Protein 3P9Y (pdb70)

Organism: Drosophila melanogaster (NCBI:txid7227)

B-factor: mean 36.79, std 17.03, range [12.01, 180.42]

Secondary structure (DSSP, 8-state):
--S---TT--EEEEEESSSSSHHHHHHHHHHHTT-EEEEEE-SSSEEE--SSTT--EEE-TT--HHHHHHHHHHHHHHHHHHTSHHHHHHHHHHH-SS--BGGG-----SEEEESSHHHHHHHHHHHHTSPPSS--EEEEEE----SSHHHHHHHHHHHHHHHHHHHT-SSHHHHHHHHHHHHHHHHT---EEEEEE-/--S-------EEEEEESSSSSHHHHHHHHHHHTT-EEEEEE-SSSEEEEEEETTEEEEE-TT--HHHHHHHHHHHHTTHHHHTSHHHHHHHHHHH-SS--BGGG-----SEEEESSHHHHHHHHHHHHHS--SS--EEEEEE----SSHHHHHHHHHHHHHHHHHHHT-SSHHHHHHHHHHHHHHHHT---EEEEEE-/--S-SEEEEEESSSSSHHHHHHHHHHHTT-EEEEEE-SSSEEE--SSTT--EEE-TT--HHHHHHHHHHHHHHHHHHTTHHHHHHHHHHH-SS--BGGG-----SEEEESSHHHHHHHHHHHHHS--SS--EEEEEE----SSHHHHHHHHHHHHHHHHHHHT-SSHHHHHHHHHHHHHHHH----EEEEEE-/---EEEEEESSSSSHHHHHHHHHHHHT-EEEEEE-SSSEEEEEEETTEEEEE-TT--HHHHHHHHHHHHHHHHHHTSHHHHHHHHHTT-SS--BGGG-----SEEEESSHHHHHHHHHHHHHSPP-S--EEEEEEE---SSHHHHHHHHHHHHHHHHHHHT-SSHHHHHHHHHHHHHHHHT--EEEEEEE-/----/----/----/----

Solvent-accessible surface area: 36882 Å² total

CATH classification: 3.40.50.2300 (+1 more: 6.10.140.550)

Structure (mmCIF, N/CA/C/O backbone):
data_3P9Y
#
_entry.id   3P9Y
#
_cell.length_a   157.459
_cell.length_b   157.459
_cell.length_c   118.802
_cell.angle_alpha   90.00
_cell.angle_beta   90.00
_cell.angle_gamma   120.00
#
_symmetry.space_group_name_H-M   'H 3'
#
loop_
_entity.id
_entity.type
_entity.pdbx_description
1 polymer CG14216
2 polymer 'pSer5 CTD peptide'
3 non-polymer IMIDAZOLE
4 non-polymer 'TETRAETHYLENE GLYCOL'
5 water water
#
loop_
_atom_site.group_PDB
_atom_site.id
_atom_site.type_symbol
_atom_site.label_atom_id
_atom_site.label_alt_id
_atom_site.label_comp_id
_atom_site.label_asym_id
_atom_site.label_entity_id
_atom_site.label_seq_id
_atom_site.pdbx_PDB_ins_code
_atom_site.Cartn_x
_atom_site.Cartn_y
_atom_site.Cartn_z
_atom_site.occupancy
_atom_site.B_iso_or_equiv
_atom_site.auth_seq_id
_atom_site.auth_comp_id
_atom_site.auth_asym_id
_atom_site.auth_atom_id
_atom_site.pdbx_PDB_model_num
ATOM 1 N N . GLY A 1 1 ? 38.495 50.756 -17.352 1.00 30.60 -2 GLY A N 1
ATOM 2 C CA . GLY A 1 1 ? 38.471 49.774 -18.474 1.00 30.72 -2 GLY A CA 1
ATOM 3 C C . GLY A 1 1 ? 37.447 50.128 -19.536 1.00 28.35 -2 GLY A C 1
ATOM 4 O O . GLY A 1 1 ? 36.807 51.176 -19.471 1.00 25.11 -2 GLY A O 1
ATOM 10 N N . SER A 1 2 ? 37.291 49.241 -20.512 1.00 28.29 -1 SER A N 1
ATOM 11 C CA . SER A 1 2 ? 36.359 49.450 -21.609 1.00 28.09 -1 SER A CA 1
ATOM 12 C C . SER A 1 2 ? 34.945 49.034 -21.226 1.00 29.49 -1 SER A C 1
ATOM 13 O O . SER A 1 2 ? 33.980 49.413 -21.890 1.00 29.88 -1 SER A O 1
ATOM 21 N N . HIS A 1 3 ? 34.822 48.255 -20.157 1.00 29.58 0 HIS A N 1
ATOM 22 C CA . HIS A 1 3 ? 33.519 47.760 -19.729 1.00 30.72 0 HIS A CA 1
ATOM 23 C C . HIS A 1 3 ? 33.386 47.792 -18.215 1.00 28.80 0 HIS A C 1
ATOM 24 O O . HIS A 1 3 ? 34.381 47.771 -17.496 1.00 28.05 0 HIS A O 1
ATOM 39 N N . MET A 1 4 ? 32.150 47.838 -17.731 1.00 26.67 1 MET A N 1
ATOM 40 C CA . MET A 1 4 ? 31.902 47.670 -16.310 1.00 27.16 1 MET A CA 1
ATOM 41 C C . MET A 1 4 ? 32.373 46.282 -15.887 1.00 26.80 1 MET A C 1
ATOM 42 O O . MET A 1 4 ? 32.431 45.365 -16.703 1.00 25.75 1 MET A O 1
ATOM 56 N N . THR A 1 5 ? 32.690 46.135 -14.605 1.00 27.64 2 THR A N 1
ATOM 57 C CA . THR A 1 5 ? 33.299 44.917 -14.087 1.00 29.16 2 THR A CA 1
ATOM 58 C C . THR A 1 5 ? 32.693 44.517 -12.746 1.00 28.50 2 THR A C 1
ATOM 59 O O . THR A 1 5 ? 32.569 45.340 -11.843 1.00 30.17 2 THR A O 1
ATOM 70 N N . ASP A 1 6 ? 32.330 43.245 -12.626 1.00 27.29 3 ASP A N 1
ATOM 71 C CA . ASP A 1 6 ? 31.840 42.680 -11.373 1.00 25.37 3 ASP A CA 1
ATOM 72 C C . ASP A 1 6 ? 33.024 42.319 -10.479 1.00 25.77 3 ASP A C 1
ATOM 73 O O . ASP A 1 6 ? 33.792 41.420 -10.804 1.00 25.20 3 ASP A O 1
ATOM 82 N N . PRO A 1 7 ? 33.172 43.019 -9.343 1.00 26.81 4 PRO A N 1
ATOM 83 C CA . PRO A 1 7 ? 34.327 42.799 -8.460 1.00 27.05 4 PRO A CA 1
ATOM 84 C C . PRO A 1 7 ? 34.299 41.436 -7.767 1.00 25.14 4 PRO A C 1
ATOM 85 O O . PRO A 1 7 ? 35.332 40.964 -7.307 1.00 25.99 4 PRO A O 1
ATOM 96 N N . SER A 1 8 ? 33.126 40.818 -7.691 1.00 25.33 5 SER A N 1
ATOM 97 C CA . SER A 1 8 ? 32.984 39.511 -7.064 1.00 24.64 5 SER A CA 1
ATOM 98 C C . SER A 1 8 ? 33.121 38.382 -8.077 1.00 24.14 5 SER A C 1
ATOM 99 O O . SER A 1 8 ? 33.171 37.207 -7.709 1.00 22.49 5 SER A O 1
ATOM 107 N N . LYS A 1 9 ? 33.165 38.747 -9.352 1.00 23.35 6 LYS A N 1
ATOM 108 C CA . LYS A 1 9 ? 33.227 37.775 -10.436 1.00 23.95 6 LYS A CA 1
ATOM 109 C C . LYS A 1 9 ? 32.225 36.636 -10.259 1.00 24.38 6 LYS A C 1
ATOM 110 O O . LYS A 1 9 ? 32.523 35.482 -10.559 1.00 23.37 6 LYS A O 1
ATOM 129 N N . LEU A 1 10 ? 31.029 36.976 -9.784 1.00 23.38 7 LEU A N 1
ATOM 130 C CA . LEU A 1 10 ? 29.941 36.013 -9.674 1.00 22.04 7 LEU A CA 1
ATOM 131 C C . LEU A 1 10 ? 29.652 35.352 -11.010 1.00 20.90 7 LEU A C 1
ATOM 132 O O . LEU A 1 10 ? 29.656 36.010 -12.049 1.00 21.11 7 LEU A O 1
ATOM 148 N N . ALA A 1 11 ? 29.401 34.047 -10.975 1.00 19.06 8 ALA A N 1
ATOM 149 C CA . ALA A 1 11 ? 28.845 33.339 -12.115 1.00 19.01 8 ALA A CA 1
ATOM 150 C C . ALA A 1 11 ? 27.339 33.249 -11.907 1.00 18.15 8 ALA A C 1
ATOM 151 O O . ALA A 1 11 ? 26.868 32.604 -10.967 1.00 17.73 8 ALA A O 1
ATOM 158 N N . VAL A 1 12 ? 26.586 33.907 -12.782 1.00 16.86 9 VAL A N 1
ATOM 159 C CA . VAL A 1 12 ? 25.150 34.052 -12.611 1.00 16.28 9 VAL A CA 1
ATOM 160 C C . VAL A 1 12 ? 24.395 33.322 -13.717 1.00 16.12 9 VAL A C 1
ATOM 161 O O . VAL A 1 12 ? 24.831 33.295 -14.864 1.00 16.20 9 VAL A O 1
ATOM 174 N N . ALA A 1 13 ? 23.263 32.727 -13.367 1.00 14.86 10 ALA A N 1
ATOM 175 C CA . ALA A 1 13 ? 22.334 32.219 -14.365 1.00 16.26 10 ALA A CA 1
ATOM 176 C C . ALA A 1 13 ? 20.964 32.829 -14.108 1.00 15.12 10 ALA A C 1
ATOM 177 O O . ALA A 1 13 ? 20.613 33.098 -12.968 1.00 14.05 10 ALA A O 1
ATOM 184 N N . VAL A 1 14 ? 20.213 33.069 -15.178 1.00 15.18 11 VAL A N 1
ATOM 185 C CA . VAL A 1 14 ? 18.826 33.492 -15.080 1.00 14.13 11 VAL A CA 1
ATOM 186 C C . VAL A 1 14 ? 17.986 32.465 -15.823 1.00 15.55 11 VAL A C 1
ATOM 187 O O . VAL A 1 14 ? 18.336 32.049 -16.930 1.00 15.09 11 VAL A O 1
ATOM 200 N N . VAL A 1 15 ? 16.881 32.058 -15.209 1.00 14.44 12 VAL A N 1
ATOM 201 C CA . VAL A 1 15 ? 16.128 30.911 -15.679 1.00 14.95 12 VAL A CA 1
ATOM 202 C C . VAL A 1 15 ? 14.630 31.217 -15.729 1.00 16.31 12 VAL A C 1
ATOM 203 O O . VAL A 1 15 ? 14.060 31.769 -14.782 1.00 14.62 12 VAL A O 1
ATOM 216 N N . ASP A 1 16 ? 14.003 30.869 -16.847 1.00 16.83 13 ASP A N 1
ATOM 217 C CA . ASP A 1 16 ? 12.560 31.004 -17.005 1.00 17.13 13 ASP A CA 1
ATOM 218 C C . ASP A 1 16 ? 12.030 29.673 -17.535 1.00 18.57 13 ASP A C 1
ATOM 219 O O . ASP A 1 16 ? 12.595 28.622 -17.238 1.00 19.35 13 ASP A O 1
ATOM 228 N N . SER A 1 17 ? 10.967 29.707 -18.328 1.00 18.80 14 SER A N 1
ATOM 229 C CA . SER A 1 17 ? 10.405 28.473 -18.864 1.00 21.38 14 SER A CA 1
ATOM 230 C C . SER A 1 17 ? 10.972 28.089 -20.232 1.00 21.10 14 SER A C 1
ATOM 231 O O . SER A 1 17 ? 11.499 26.990 -20.397 1.00 22.01 14 SER A O 1
ATOM 239 N N . SER A 1 18 ? 10.875 28.987 -21.208 1.00 20.56 15 SER A N 1
ATOM 240 C CA . SER A 1 18 ? 11.239 28.650 -22.583 1.00 21.67 15 SER A CA 1
ATOM 241 C C . SER A 1 18 ? 12.568 29.255 -23.024 1.00 20.53 15 SER A C 1
ATOM 242 O O . SER A 1 18 ? 13.002 29.041 -24.155 1.00 21.07 15 SER A O 1
ATOM 250 N N . ASN A 1 19 ? 13.208 29.999 -22.126 1.00 19.91 16 ASN A N 1
ATOM 251 C CA . ASN A 1 19 ? 14.459 30.696 -22.418 1.00 18.97 16 ASN A CA 1
ATOM 252 C C . ASN A 1 19 ? 14.289 31.591 -23.642 1.00 18.69 16 ASN A C 1
ATOM 253 O O . ASN A 1 19 ? 15.138 31.614 -24.537 1.00 19.76 16 ASN A O 1
ATOM 264 N N . MET A 1 20 ? 13.182 32.328 -23.657 1.00 18.44 17 MET A N 1
ATOM 265 C CA . MET A 1 20 ? 12.785 33.150 -24.800 1.00 19.32 17 MET A CA 1
ATOM 266 C C . MET A 1 20 ? 12.639 34.622 -24.434 1.00 18.92 17 MET A C 1
ATOM 267 O O . MET A 1 20 ? 13.239 35.484 -25.065 1.00 18.51 17 MET A O 1
ATOM 281 N N . ASN A 1 21 ? 11.819 34.908 -23.429 1.00 17.96 18 ASN A N 1
ATOM 282 C CA . ASN A 1 21 ? 11.485 36.286 -23.093 1.00 18.66 18 ASN A CA 1
ATOM 283 C C . ASN A 1 21 ? 12.206 36.778 -21.844 1.00 17.98 18 ASN A C 1
ATOM 284 O O . ASN A 1 21 ? 13.192 37.502 -21.937 1.00 17.25 18 ASN A O 1
ATOM 295 N N . ARG A 1 22 ? 11.710 36.376 -20.679 1.00 17.52 19 ARG A N 1
ATOM 296 C CA . ARG A 1 22 ? 12.166 36.939 -19.408 1.00 16.55 19 ARG A CA 1
ATOM 297 C C . ARG A 1 22 ? 13.650 36.703 -19.124 1.00 15.43 19 ARG A C 1
ATOM 298 O O . ARG A 1 22 ? 14.357 37.623 -18.711 1.00 15.17 19 ARG A O 1
ATOM 319 N N . SER A 1 23 ? 14.129 35.481 -19.336 1.00 15.20 20 SER A N 1
ATOM 320 C CA . SER A 1 23 ? 15.526 35.168 -19.042 1.00 15.62 20 SER A CA 1
ATOM 321 C C . SER A 1 23 ? 16.465 35.874 -20.013 1.00 15.42 20 SER A C 1
ATOM 322 O O . SER A 1 23 ? 17.587 36.213 -19.660 1.00 15.15 20 SER A O 1
ATOM 330 N N . MET A 1 24 ? 16.008 36.094 -21.236 1.00 15.98 21 MET A N 1
ATOM 331 C CA . MET A 1 24 ? 16.860 36.688 -22.260 1.00 16.46 21 MET A CA 1
ATOM 332 C C . MET A 1 24 ? 16.953 38.203 -22.110 1.00 16.03 21 MET A C 1
ATOM 333 O O . MET A 1 24 ? 17.987 38.795 -22.390 1.00 15.56 21 MET A O 1
ATOM 347 N N . GLU A 1 25 ? 15.869 38.822 -21.668 1.00 15.66 22 GLU A N 1
ATOM 348 C CA . GLU A 1 25 ? 15.881 40.239 -21.352 1.00 16.35 22 GLU A CA 1
ATOM 349 C C . GLU A 1 25 ? 16.866 40.476 -20.206 1.00 16.85 22 GLU A C 1
ATOM 350 O O . GLU A 1 25 ? 17.687 41.399 -20.255 1.00 15.75 22 GLU A O 1
ATOM 362 N N . ALA A 1 26 ? 16.792 39.626 -19.182 1.00 14.63 23 ALA A N 1
ATOM 363 C CA . ALA A 1 26 ? 17.710 39.713 -18.050 1.00 15.05 23 ALA A CA 1
ATOM 364 C C . ALA A 1 26 ? 19.138 39.385 -18.482 1.00 14.89 23 ALA A C 1
ATOM 365 O O . ALA A 1 26 ? 20.093 39.996 -18.002 1.00 15.12 23 ALA A O 1
ATOM 372 N N . HIS A 1 27 ? 19.282 38.411 -19.374 1.00 14.48 24 HIS A N 1
ATOM 373 C CA . HIS A 1 27 ? 20.596 38.017 -19.862 1.00 15.56 24 HIS A CA 1
ATOM 374 C C . HIS A 1 27 ? 21.263 39.239 -20.467 1.00 16.27 24 HIS A C 1
ATOM 375 O O . HIS A 1 27 ? 22.396 39.577 -20.131 1.00 16.07 24 HIS A O 1
ATOM 390 N N . ASN A 1 28 ? 20.538 39.906 -21.359 1.00 17.29 25 ASN A N 1
ATOM 391 C CA . ASN A 1 28 ? 21.077 41.029 -22.108 1.00 18.16 25 ASN A CA 1
ATOM 392 C C . ASN A 1 28 ? 21.494 42.173 -21.192 1.00 19.12 25 ASN A C 1
ATOM 393 O O . ASN A 1 28 ? 22.587 42.724 -21.324 1.00 18.34 25 ASN A O 1
ATOM 404 N N . PHE A 1 29 ? 20.623 42.513 -20.251 1.00 17.50 26 PHE A N 1
ATOM 405 C CA . PHE A 1 29 ? 20.879 43.624 -19.347 1.00 18.35 26 PHE A CA 1
ATOM 406 C C . PHE A 1 29 ? 22.074 43.312 -18.449 1.00 17.57 26 PHE A C 1
ATOM 407 O O . PHE A 1 29 ? 23.006 44.105 -18.351 1.00 18.28 26 PHE A O 1
ATOM 424 N N . LEU A 1 30 ? 22.046 42.151 -17.801 1.00 16.43 27 LEU A N 1
ATOM 425 C CA . LEU A 1 30 ? 23.134 41.733 -16.921 1.00 16.84 27 LEU A CA 1
ATOM 426 C C . LEU A 1 30 ? 24.482 41.749 -17.641 1.00 18.55 27 LEU A C 1
ATOM 427 O O . LEU A 1 30 ? 25.475 42.210 -17.086 1.00 18.17 27 LEU A O 1
ATOM 443 N N . ALA A 1 31 ? 24.512 41.244 -18.873 1.00 17.45 28 ALA A N 1
ATOM 444 C CA . ALA A 1 31 ? 25.752 41.181 -19.642 1.00 19.25 28 ALA A CA 1
ATOM 445 C C . ALA A 1 31 ? 26.274 42.583 -19.958 1.00 20.63 28 ALA A C 1
ATOM 446 O O . ALA A 1 31 ? 27.475 42.832 -19.900 1.00 21.64 28 ALA A O 1
ATOM 453 N N . LYS A 1 32 ? 25.366 43.493 -20.295 1.00 20.47 29 LYS A N 1
ATOM 454 C CA . LYS A 1 32 ? 25.737 44.875 -20.582 1.00 22.51 29 LYS A CA 1
ATOM 455 C C . LYS A 1 32 ? 26.265 45.592 -19.342 1.00 22.86 29 LYS A C 1
ATOM 456 O O . LYS A 1 32 ? 27.060 46.524 -19.454 1.00 24.79 29 LYS A O 1
ATOM 475 N N . LYS A 1 33 ? 25.831 45.158 -18.163 1.00 20.84 30 LYS A N 1
ATOM 476 C CA . LYS A 1 33 ? 26.342 45.723 -16.913 1.00 22.52 30 LYS A CA 1
ATOM 477 C C . LYS A 1 33 ? 27.584 44.980 -16.414 1.00 22.17 30 LYS A C 1
ATOM 478 O O . LYS A 1 33 ? 28.039 45.204 -15.298 1.00 23.89 30 LYS A O 1
ATOM 497 N N . GLY A 1 34 ? 28.125 44.091 -17.240 1.00 22.54 31 GLY A N 1
ATOM 498 C CA . GLY A 1 34 ? 29.434 43.513 -16.983 1.00 21.98 31 GLY A CA 1
ATOM 499 C C . GLY A 1 34 ? 29.458 42.193 -16.231 1.00 22.04 31 GLY A C 1
ATOM 500 O O . GLY A 1 34 ? 30.524 41.731 -15.819 1.00 22.13 31 GLY A O 1
ATOM 504 N N . PHE A 1 35 ? 28.298 41.572 -16.055 1.00 20.00 32 PHE A N 1
ATOM 505 C CA . PHE A 1 35 ? 28.227 40.312 -15.324 1.00 20.72 32 PHE A CA 1
ATOM 506 C C . PHE A 1 35 ? 28.463 39.090 -16.206 1.00 20.36 32 PHE A C 1
ATOM 507 O O . PHE A 1 35 ? 28.159 39.092 -17.395 1.00 20.59 32 PHE A O 1
ATOM 524 N N . ASN A 1 36 ? 29.032 38.054 -15.599 1.00 20.71 33 ASN A N 1
ATOM 525 C CA . ASN A 1 36 ? 29.148 36.740 -16.216 1.00 20.72 33 ASN A CA 1
ATOM 526 C C . ASN A 1 36 ? 27.814 36.017 -16.081 1.00 19.55 33 ASN A C 1
ATOM 527 O O . ASN A 1 36 ? 27.514 35.468 -15.028 1.00 18.29 33 ASN A O 1
ATOM 538 N N . VAL A 1 37 ? 27.009 36.025 -17.138 1.00 19.42 34 VAL A N 1
ATOM 539 C CA . VAL A 1 37 ? 25.651 35.504 -17.044 1.00 18.55 34 VAL A CA 1
ATOM 540 C C . VAL A 1 37 ? 25.339 34.492 -18.147 1.00 19.29 34 VAL A C 1
ATOM 541 O O . VAL A 1 37 ? 25.773 34.644 -19.292 1.00 19.98 34 VAL A O 1
ATOM 554 N N . ARG A 1 38 ? 24.594 33.451 -17.779 1.00 17.91 35 ARG A N 1
ATOM 555 C CA . ARG A 1 38 ? 24.063 32.475 -18.728 1.00 18.20 35 ARG A CA 1
ATOM 556 C C . ARG A 1 38 ? 22.572 32.342 -18.463 1.00 17.33 35 ARG A C 1
ATOM 557 O O . ARG A 1 38 ? 22.111 32.676 -17.379 1.00 17.28 35 ARG A O 1
ATOM 578 N N . SER A 1 39 ? 21.813 31.871 -19.446 1.00 17.14 36 SER A N 1
ATOM 579 C CA . SER A 1 39 ? 20.363 31.778 -19.295 1.00 18.07 36 SER A CA 1
ATOM 580 C C . SER A 1 39 ? 19.831 30.423 -19.734 1.00 18.08 36 SER A C 1
ATOM 581 O O . SER A 1 39 ? 20.412 29.769 -20.598 1.00 17.83 36 SER A O 1
ATOM 589 N N . TYR A 1 40 ? 18.710 30.022 -19.140 1.00 17.79 37 TYR A N 1
ATOM 590 C CA . TYR A 1 40 ? 18.093 28.734 -19.432 1.00 18.51 37 TYR A CA 1
ATOM 591 C C . TYR A 1 40 ? 16.577 28.789 -19.240 1.00 18.73 37 TYR A C 1
ATOM 592 O O . TYR A 1 40 ? 16.049 29.730 -18.650 1.00 17.75 37 TYR A O 1
ATOM 610 N N . GLY A 1 41 ? 15.888 27.772 -19.749 1.00 19.15 38 GLY A N 1
ATOM 611 C CA . GLY A 1 41 ? 14.474 27.576 -19.490 1.00 19.38 38 GLY A CA 1
ATOM 612 C C . GLY A 1 41 ? 14.318 26.236 -18.795 1.00 20.09 38 GLY A C 1
ATOM 613 O O . GLY A 1 41 ? 15.241 25.434 -18.813 1.00 20.89 38 GLY A O 1
ATOM 617 N N . THR A 1 42 ? 13.165 25.987 -18.184 1.00 21.16 39 THR A N 1
ATOM 618 C CA . THR A 1 42 ? 12.951 24.746 -17.443 1.00 22.50 39 THR A CA 1
ATOM 619 C C . THR A 1 42 ? 11.868 23.868 -18.072 1.00 24.45 39 THR A C 1
ATOM 620 O O . THR A 1 42 ? 11.705 22.711 -17.693 1.00 25.86 39 THR A O 1
ATOM 631 N N . GLY A 1 43 ? 11.126 24.419 -19.026 1.00 24.17 40 GLY A N 1
ATOM 632 C CA . GLY A 1 43 ? 10.082 23.670 -19.701 1.00 26.60 40 GLY A CA 1
ATOM 633 C C . GLY A 1 43 ? 10.619 22.460 -20.447 1.00 28.70 40 GLY A C 1
ATOM 634 O O . GLY A 1 43 ? 11.821 22.328 -20.669 1.00 27.13 40 GLY A O 1
ATOM 638 N N . GLU A 1 44 ? 9.719 21.565 -20.833 1.00 31.79 41 GLU A N 1
ATOM 639 C CA . GLU A 1 44 ? 10.097 20.412 -21.634 1.00 34.27 41 GLU A CA 1
ATOM 640 C C . GLU A 1 44 ? 10.407 20.872 -23.052 1.00 32.71 41 GLU A C 1
ATOM 641 O O . GLU A 1 44 ? 11.256 20.299 -23.730 1.00 33.67 41 GLU A O 1
ATOM 653 N N . ARG A 1 45 ? 9.719 21.922 -23.486 1.00 31.95 42 ARG A N 1
ATOM 654 C CA . ARG A 1 45 ? 9.902 22.457 -24.828 1.00 32.81 42 ARG A CA 1
ATOM 655 C C . ARG A 1 45 ? 9.780 23.977 -24.844 1.00 30.69 42 ARG A C 1
ATOM 656 O O . ARG A 1 45 ? 9.204 24.580 -23.936 1.00 29.13 42 ARG A O 1
ATOM 677 N N . VAL A 1 46 ? 10.329 24.587 -25.888 1.00 28.98 43 VAL A N 1
ATOM 678 C CA . VAL A 1 46 ? 10.200 26.022 -26.107 1.00 27.95 43 VAL A CA 1
ATOM 679 C C . VAL A 1 46 ? 8.814 26.336 -26.658 1.00 28.53 43 VAL A C 1
ATOM 680 O O . VAL A 1 46 ? 8.378 25.729 -27.629 1.00 30.08 43 VAL A O 1
ATOM 693 N N . LYS A 1 47 ? 8.124 27.288 -26.040 1.00 28.01 44 LYS A N 1
ATOM 694 C CA . LYS A 1 47 ? 6.747 27.592 -26.410 1.00 28.98 44 LYS A CA 1
ATOM 695 C C . LYS A 1 47 ? 6.520 29.085 -26.607 1.00 28.58 44 LYS A C 1
ATOM 696 O O . LYS A 1 47 ? 6.637 29.863 -25.664 1.00 29.96 44 LYS A O 1
ATOM 715 N N . LEU A 1 48 ? 6.190 29.474 -27.834 1.00 28.00 45 LEU A N 1
ATOM 716 C CA . LEU A 1 48 ? 5.832 30.854 -28.143 1.00 29.08 45 LEU A CA 1
ATOM 717 C C . LEU A 1 48 ? 4.353 30.936 -28.490 1.00 29.48 45 LEU A C 1
ATOM 718 O O . LEU A 1 48 ? 3.780 29.974 -28.993 1.00 30.30 45 LEU A O 1
ATOM 734 N N . PRO A 1 49 ? 3.729 32.090 -28.227 1.00 29.99 46 PRO A N 1
ATOM 735 C CA . PRO A 1 49 ? 2.310 32.268 -28.552 1.00 32.57 46 PRO A CA 1
ATOM 736 C C . PRO A 1 49 ? 2.082 32.240 -30.062 1.00 34.29 46 PRO A C 1
ATOM 737 O O . PRO A 1 49 ? 3.013 32.493 -30.824 1.00 32.12 46 PRO A O 1
ATOM 748 N N . GLY A 1 50 ? 0.858 31.937 -30.480 1.00 36.88 47 GLY A N 1
ATOM 749 C CA . GLY A 1 50 ? 0.527 31.839 -31.890 1.00 38.26 47 GLY A CA 1
ATOM 750 C C . GLY A 1 50 ? -0.632 32.748 -32.250 1.00 40.97 47 GLY A C 1
ATOM 751 O O . GLY A 1 50 ? -0.845 33.778 -31.612 1.00 40.96 47 GLY A O 1
ATOM 755 N N . MET A 1 51 ? -1.389 32.366 -33.273 1.00 43.68 48 MET A N 1
ATOM 756 C CA . MET A 1 51 ? -2.507 33.181 -33.732 1.00 46.85 48 MET A CA 1
ATOM 757 C C . MET A 1 51 ? -3.782 32.850 -32.962 1.00 44.80 48 MET A C 1
ATOM 758 O O . MET A 1 51 ? -4.754 33.602 -33.000 1.00 45.43 48 MET A O 1
ATOM 772 N N . ALA A 1 52 ? -3.766 31.719 -32.264 1.00 43.96 49 ALA A N 1
ATOM 773 C CA . ALA A 1 52 ? -4.849 31.346 -31.364 1.00 45.66 49 ALA A CA 1
ATOM 774 C C . ALA A 1 52 ? -4.248 30.813 -30.068 1.00 45.49 49 ALA A C 1
ATOM 775 O O . ALA A 1 52 ? -3.152 30.258 -30.069 1.00 44.61 49 ALA A O 1
ATOM 782 N N . PHE A 1 53 ? -4.960 30.979 -28.960 1.00 46.57 50 PHE A N 1
ATOM 783 C CA . PHE A 1 53 ? -4.433 30.549 -27.673 1.00 45.44 50 PHE A CA 1
ATOM 784 C C . PHE A 1 53 ? -4.093 29.060 -27.670 1.00 45.31 50 PHE A C 1
ATOM 785 O O . PHE A 1 53 ? -3.067 28.655 -27.123 1.00 43.04 50 PHE A O 1
ATOM 802 N N . ASP A 1 54 ? -4.948 28.246 -28.282 1.00 44.91 51 ASP A N 1
ATOM 803 C CA . ASP A 1 54 ? -4.739 26.800 -28.279 1.00 45.35 51 ASP A CA 1
ATOM 804 C C . ASP A 1 54 ? -3.809 26.343 -29.400 1.00 45.25 51 ASP A C 1
ATOM 805 O O . ASP A 1 54 ? -3.668 25.146 -29.644 1.00 45.69 51 ASP A O 1
ATOM 814 N N . LYS A 1 55 ? -3.158 27.295 -30.063 1.00 44.69 52 LYS A N 1
ATOM 815 C CA . LYS A 1 55 ? -2.277 26.983 -31.186 1.00 44.34 52 LYS A CA 1
ATOM 816 C C . LYS A 1 55 ? -0.894 27.606 -31.012 1.00 41.95 52 LYS A C 1
ATOM 817 O O . LYS A 1 55 ? -0.511 28.489 -31.780 1.00 41.50 52 LYS A O 1
ATOM 836 N N . PRO A 1 56 ? -0.134 27.143 -30.008 1.00 39.85 53 PRO A N 1
ATOM 837 C CA . PRO A 1 56 ? 1.202 27.690 -29.757 1.00 36.01 53 PRO A CA 1
ATOM 838 C C . PRO A 1 56 ? 2.215 27.185 -30.773 1.00 34.86 53 PRO A C 1
ATOM 839 O O . PRO A 1 56 ? 2.034 26.104 -31.334 1.00 35.46 53 PRO A O 1
ATOM 850 N N . ASN A 1 57 ? 3.268 27.960 -31.008 1.00 33.76 54 ASN A N 1
ATOM 851 C CA . ASN A 1 57 ? 4.403 27.488 -31.785 1.00 31.95 54 ASN A CA 1
ATOM 852 C C . ASN A 1 57 ? 5.412 26.820 -30.858 1.00 32.50 54 ASN A C 1
ATOM 853 O O . ASN A 1 57 ? 6.056 27.487 -30.051 1.00 32.39 54 ASN A O 1
ATOM 864 N N . VAL A 1 58 ? 5.549 25.503 -30.981 1.00 31.36 55 VAL A N 1
ATOM 865 C CA . VAL A 1 58 ? 6.353 24.720 -30.050 1.00 30.50 55 VAL A CA 1
ATOM 866 C C . VAL A 1 58 ? 7.569 24.123 -30.745 1.00 31.78 55 VAL A C 1
ATOM 867 O O . VAL A 1 58 ? 7.461 23.562 -31.835 1.00 32.47 55 VAL A O 1
ATOM 880 N N . TYR A 1 59 ? 8.727 24.245 -30.105 1.00 30.57 56 TYR A N 1
ATOM 881 C CA . TYR A 1 59 ? 9.974 23.730 -30.654 1.00 30.63 56 TYR A CA 1
ATOM 882 C C . TYR A 1 59 ? 10.750 23.017 -29.564 1.00 31.68 56 TYR A C 1
ATOM 883 O O . TYR A 1 59 ? 10.461 23.179 -28.380 1.00 30.95 56 TYR A O 1
ATOM 901 N N . GLU A 1 60 ? 11.740 22.231 -29.968 1.00 30.57 57 GLU A N 1
ATOM 902 C CA . GLU A 1 60 ? 12.598 21.544 -29.019 1.00 33.18 57 GLU A CA 1
ATOM 903 C C . GLU A 1 60 ? 13.709 22.491 -28.599 1.00 31.31 57 GLU A C 1
ATOM 904 O O . GLU A 1 60 ? 14.098 23.369 -29.365 1.00 30.84 57 GLU A O 1
ATOM 916 N N . PHE A 1 61 ? 14.217 22.325 -27.384 1.00 29.20 58 PHE A N 1
ATOM 917 C CA . PHE A 1 61 ? 15.394 23.066 -26.976 1.00 26.88 58 PHE A CA 1
ATOM 918 C C . PHE A 1 61 ? 16.527 22.653 -27.900 1.00 29.16 58 PHE A C 1
ATOM 919 O O . PHE A 1 61 ? 16.639 21.484 -28.262 1.00 30.54 58 PHE A O 1
ATOM 936 N N . GLY A 1 62 ? 17.352 23.613 -28.302 1.00 27.32 59 GLY A N 1
ATOM 937 C CA . GLY A 1 62 ? 18.403 23.344 -29.264 1.00 28.05 59 GLY A CA 1
ATOM 938 C C . GLY A 1 62 ? 18.077 23.883 -30.645 1.00 27.63 59 GLY A C 1
ATOM 939 O O . GLY A 1 62 ? 18.975 24.075 -31.458 1.00 31.10 59 GLY A O 1
ATOM 943 N N . THR A 1 63 ? 16.797 24.116 -30.919 1.00 27.64 60 THR A N 1
ATOM 944 C CA . THR A 1 63 ? 16.392 24.777 -32.155 1.00 28.61 60 THR A CA 1
ATOM 945 C C . THR A 1 63 ? 16.948 26.198 -32.152 1.00 27.74 60 THR A C 1
ATOM 946 O O . THR A 1 63 ? 16.650 26.978 -31.253 1.00 28.00 60 THR A O 1
ATOM 957 N N . LYS A 1 64 ? 17.761 26.531 -33.148 1.00 28.07 61 LYS A N 1
ATOM 958 C CA . LYS A 1 64 ? 18.334 27.869 -33.249 1.00 28.51 61 LYS A CA 1
ATOM 959 C C . LYS A 1 64 ? 17.244 28.937 -33.263 1.00 28.27 61 LYS A C 1
ATOM 960 O O . LYS A 1 64 ? 16.195 28.753 -33.880 1.00 29.02 61 LYS A O 1
ATOM 979 N N . TYR A 1 65 ? 17.493 30.051 -32.581 1.00 27.38 62 TYR A N 1
ATOM 980 C CA . TYR A 1 65 ? 16.567 31.177 -32.608 1.00 27.65 62 TYR A CA 1
ATOM 981 C C . TYR A 1 65 ? 16.353 31.625 -34.048 1.00 29.06 62 TYR A C 1
ATOM 982 O O . TYR A 1 65 ? 15.266 32.050 -34.422 1.00 27.35 62 TYR A O 1
ATOM 1000 N N . GLU A 1 66 ? 17.404 31.529 -34.852 1.00 30.92 63 GLU A N 1
ATOM 1001 C CA . GLU A 1 66 ? 17.345 31.964 -36.240 1.00 34.61 63 GLU A CA 1
ATOM 1002 C C . GLU A 1 66 ? 16.350 31.121 -37.037 1.00 33.90 63 GLU A C 1
ATOM 1003 O O . GLU A 1 66 ? 15.635 31.639 -37.894 1.00 33.92 63 GLU A O 1
ATOM 1015 N N . ASP A 1 67 ? 16.305 29.824 -36.751 1.00 30.79 64 ASP A N 1
ATOM 1016 C CA . ASP A 1 67 ? 15.396 28.927 -37.453 1.00 33.06 64 ASP A CA 1
ATOM 1017 C C . ASP A 1 67 ? 13.953 29.128 -37.007 1.00 32.96 64 ASP A C 1
ATOM 1018 O O . ASP A 1 67 ? 13.033 29.024 -37.812 1.00 33.43 64 ASP A O 1
ATOM 1027 N N . ILE A 1 68 ? 13.752 29.412 -35.726 1.00 31.86 65 ILE A N 1
ATOM 1028 C CA . ILE A 1 68 ? 12.415 29.710 -35.230 1.00 30.78 65 ILE A CA 1
ATOM 1029 C C . ILE A 1 68 ? 11.932 31.003 -35.874 1.00 31.17 65 ILE A C 1
ATOM 1030 O O . ILE A 1 68 ? 10.768 31.127 -36.243 1.00 32.14 65 ILE A O 1
ATOM 1046 N N . TYR A 1 69 ? 12.849 31.955 -36.015 1.00 30.60 66 TYR A N 1
ATOM 1047 C CA . TYR A 1 69 ? 12.572 33.235 -36.659 1.00 32.15 66 TYR A CA 1
ATOM 1048 C C . TYR A 1 69 ? 12.086 33.032 -38.092 1.00 34.17 66 TYR A C 1
ATOM 1049 O O . TYR A 1 69 ? 11.068 33.588 -38.496 1.00 33.62 66 TYR A O 1
ATOM 1067 N N . ARG A 1 70 ? 12.831 32.239 -38.858 1.00 35.10 67 ARG A N 1
ATOM 1068 C CA . ARG A 1 70 ? 12.474 31.947 -40.241 1.00 38.28 67 ARG A CA 1
ATOM 1069 C C . ARG A 1 70 ? 11.118 31.268 -40.292 1.00 37.08 67 ARG A C 1
ATOM 1070 O O . ARG A 1 70 ? 10.294 31.571 -41.152 1.00 38.11 67 ARG A O 1
ATOM 1091 N N . ASP A 1 71 ? 10.890 30.358 -39.351 1.00 36.21 68 ASP A N 1
ATOM 1092 C CA . ASP A 1 71 ? 9.654 29.591 -39.303 1.00 37.03 68 ASP A CA 1
ATOM 1093 C C . ASP A 1 71 ? 8.431 30.496 -39.179 1.00 38.71 68 ASP A C 1
ATOM 1094 O O . ASP A 1 71 ? 7.447 30.325 -39.898 1.00 39.14 68 ASP A O 1
ATOM 1103 N N . LEU A 1 72 ? 8.494 31.457 -38.264 1.00 36.89 69 LEU A N 1
ATOM 1104 C CA . LEU A 1 72 ? 7.361 32.336 -38.010 1.00 36.87 69 LEU A CA 1
ATOM 1105 C C . LEU A 1 72 ? 7.229 33.377 -39.115 1.00 38.77 69 LEU A C 1
ATOM 1106 O O . LEU A 1 72 ? 6.134 33.860 -39.397 1.00 39.63 69 LEU A O 1
ATOM 1122 N N . GLU A 1 73 ? 8.351 33.723 -39.733 1.00 38.35 70 GLU A N 1
ATOM 1123 C CA . GLU A 1 73 ? 8.362 34.731 -40.783 1.00 39.71 70 GLU A CA 1
ATOM 1124 C C . GLU A 1 73 ? 7.591 34.229 -41.997 1.00 40.90 70 GLU A C 1
ATOM 1125 O O . GLU A 1 73 ? 6.790 34.957 -42.583 1.00 42.14 70 GLU A O 1
ATOM 1137 N N . SER A 1 74 ? 7.832 32.974 -42.363 1.00 41.70 71 SER A N 1
ATOM 1138 C CA . SER A 1 74 ? 7.164 32.371 -43.508 1.00 41.91 71 SER A CA 1
ATOM 1139 C C . SER A 1 74 ? 5.704 32.076 -43.182 1.00 42.73 71 SER A C 1
ATOM 1140 O O . SER A 1 74 ? 4.847 32.139 -44.059 1.00 42.92 71 SER A O 1
ATOM 1148 N N . LYS A 1 75 ? 5.424 31.758 -41.921 1.00 42.72 72 LYS A N 1
ATOM 1149 C CA . LYS A 1 75 ? 4.050 31.527 -41.485 1.00 42.05 72 LYS A CA 1
ATOM 1150 C C . LYS A 1 75 ? 3.212 32.773 -41.725 1.00 42.78 72 LYS A C 1
ATOM 1151 O O . LYS A 1 75 ? 2.182 32.720 -42.394 1.00 44.53 72 LYS A O 1
ATOM 1170 N N . ASP A 1 76 ? 3.661 33.893 -41.169 1.00 42.18 73 ASP A N 1
ATOM 1171 C CA . ASP A 1 76 ? 2.958 35.163 -41.298 1.00 43.18 73 ASP A CA 1
ATOM 1172 C C . ASP A 1 76 ? 3.835 36.275 -40.736 1.00 43.95 73 ASP A C 1
ATOM 1173 O O . ASP A 1 76 ? 3.700 36.661 -39.574 1.00 42.80 73 ASP A O 1
ATOM 1182 N N . LYS A 1 77 ? 4.736 36.779 -41.575 1.00 43.30 74 LYS A N 1
ATOM 1183 C CA . LYS A 1 77 ? 5.720 37.774 -41.169 1.00 43.05 74 LYS A CA 1
ATOM 1184 C C . LYS A 1 77 ? 5.086 38.961 -40.451 1.00 44.63 74 LYS A C 1
ATOM 1185 O O . LYS A 1 77 ? 5.576 39.401 -39.411 1.00 42.42 74 LYS A O 1
ATOM 1204 N N . GLU A 1 78 ? 3.992 39.475 -41.002 1.00 46.06 75 GLU A N 1
ATOM 1205 C CA . GLU A 1 78 ? 3.374 40.683 -40.469 1.00 49.77 75 GLU A CA 1
ATOM 1206 C C . GLU A 1 78 ? 2.800 40.465 -39.071 1.00 48.02 75 GLU A C 1
ATOM 1207 O O . GLU A 1 78 ? 2.910 41.335 -38.209 1.00 47.04 75 GLU A O 1
ATOM 1219 N N . PHE A 1 79 ? 2.187 39.305 -38.853 1.00 45.08 76 PHE A N 1
ATOM 1220 C CA . PHE A 1 79 ? 1.567 38.996 -37.570 1.00 43.94 76 PHE A CA 1
ATOM 1221 C C . PHE A 1 79 ? 2.622 38.872 -36.478 1.00 42.50 76 PHE A C 1
ATOM 1222 O O . PHE A 1 79 ? 2.456 39.390 -35.376 1.00 41.23 76 PHE A O 1
ATOM 1239 N N . TYR A 1 80 ? 3.714 38.190 -36.792 1.00 41.44 77 TYR A N 1
ATOM 1240 C CA . TYR A 1 80 ? 4.756 37.958 -35.804 1.00 40.34 77 TYR A CA 1
ATOM 1241 C C . TYR A 1 80 ? 5.689 39.156 -35.668 1.00 39.46 77 TYR A C 1
ATOM 1242 O O . TYR A 1 80 ? 6.577 39.163 -34.818 1.00 37.44 77 TYR A O 1
ATOM 1260 N N . THR A 1 81 ? 5.478 40.173 -36.496 1.00 39.87 78 THR A N 1
ATOM 1261 C CA . THR A 1 81 ? 6.190 41.431 -36.334 1.00 41.29 78 THR A CA 1
ATOM 1262 C C . THR A 1 81 ? 5.425 42.315 -35.361 1.00 42.66 78 THR A C 1
ATOM 1263 O O . THR A 1 81 ? 6.003 42.894 -34.442 1.00 42.40 78 THR A O 1
ATOM 1274 N N . GLN A 1 82 ? 4.116 42.400 -35.559 1.00 43.52 79 GLN A N 1
ATOM 1275 C CA . GLN A 1 82 ? 3.279 43.296 -34.771 1.00 47.10 79 GLN A CA 1
ATOM 1276 C C . GLN A 1 82 ? 3.144 42.837 -33.323 1.00 43.96 79 GLN A C 1
ATOM 1277 O O . GLN A 1 82 ? 3.009 43.661 -32.418 1.00 44.92 79 GLN A O 1
ATOM 1291 N N . ASN A 1 83 ? 3.179 41.527 -33.102 1.00 40.01 80 ASN A N 1
ATOM 1292 C CA . ASN A 1 83 ? 3.064 40.999 -31.749 1.00 39.86 80 ASN A CA 1
ATOM 1293 C C . ASN A 1 83 ? 4.423 40.906 -31.047 1.00 38.79 80 ASN A C 1
ATOM 1294 O O . ASN A 1 83 ? 4.491 40.588 -29.861 1.00 38.80 80 ASN A O 1
ATOM 1305 N N . GLY A 1 84 ? 5.497 41.170 -31.787 1.00 36.94 81 GLY A N 1
ATOM 1306 C CA . GLY A 1 84 ? 6.813 41.347 -31.195 1.00 35.83 81 GLY A CA 1
ATOM 1307 C C . GLY A 1 84 ? 7.752 40.150 -31.197 1.00 32.00 81 GLY A C 1
ATOM 1308 O O . GLY A 1 84 ? 8.898 40.272 -30.766 1.00 29.54 81 GLY A O 1
ATOM 1312 N N . LEU A 1 85 ? 7.290 39.002 -31.684 1.00 31.46 82 LEU A N 1
ATOM 1313 C CA . LEU A 1 85 ? 8.079 37.774 -31.596 1.00 29.94 82 LEU A CA 1
ATOM 1314 C C . LEU A 1 85 ? 9.338 37.797 -32.460 1.00 28.64 82 LEU A C 1
ATOM 1315 O O . LEU A 1 85 ? 10.369 37.270 -32.060 1.00 26.42 82 LEU A O 1
ATOM 1331 N N . LEU A 1 86 ? 9.266 38.395 -33.643 1.00 29.95 83 LEU A N 1
ATOM 1332 C CA . LEU A 1 86 ? 10.429 38.433 -34.524 1.00 29.27 83 LEU A CA 1
ATOM 1333 C C . LEU A 1 86 ? 11.543 39.291 -33.923 1.00 28.29 83 LEU A C 1
ATOM 1334 O O . LEU A 1 86 ? 12.716 38.938 -34.010 1.00 26.80 83 LEU A O 1
ATOM 1350 N N . HIS A 1 87 ? 11.179 40.404 -33.296 1.00 29.10 84 HIS A N 1
ATOM 1351 C CA . HIS A 1 87 ? 12.178 41.239 -32.641 1.00 28.47 84 HIS A CA 1
ATOM 1352 C C . HIS A 1 87 ? 12.778 40.504 -31.448 1.00 27.42 84 HIS A C 1
ATOM 1353 O O . HIS A 1 87 ? 13.986 40.542 -31.236 1.00 26.66 84 HIS A O 1
ATOM 1368 N N . MET A 1 88 ? 11.932 39.833 -30.674 1.00 26.29 85 MET A N 1
ATOM 1369 C CA . MET A 1 88 ? 12.406 39.054 -29.538 1.00 25.94 85 MET A CA 1
ATOM 1370 C C . MET A 1 88 ? 13.415 38.010 -29.999 1.00 23.95 85 MET A C 1
ATOM 1371 O O . MET A 1 88 ? 14.477 37.857 -29.403 1.00 22.10 85 MET A O 1
ATOM 1385 N N . LEU A 1 89 ? 13.075 37.296 -31.067 1.00 24.65 86 LEU A N 1
ATOM 1386 C CA . LEU A 1 89 ? 13.922 36.230 -31.577 1.00 24.55 86 LEU A CA 1
ATOM 1387 C C . LEU A 1 89 ? 15.222 36.796 -32.140 1.00 23.59 86 LEU A C 1
ATOM 1388 O O . LEU A 1 89 ? 16.272 36.167 -32.051 1.00 23.98 86 LEU A O 1
ATOM 1404 N N . ASP A 1 90 ? 15.145 37.991 -32.710 1.00 24.66 87 ASP A N 1
ATOM 1405 C CA . ASP A 1 90 ? 16.321 38.646 -33.269 1.00 25.63 87 ASP A CA 1
ATOM 1406 C C . ASP A 1 90 ? 17.275 39.057 -32.153 1.00 24.06 87 ASP A C 1
ATOM 1407 O O . ASP A 1 90 ? 18.482 38.866 -32.252 1.00 25.42 87 ASP A O 1
ATOM 1416 N N . ARG A 1 91 ? 16.722 39.621 -31.085 1.00 24.27 88 ARG A N 1
ATOM 1417 C CA . ARG A 1 91 ? 17.512 40.007 -29.926 1.00 22.98 88 ARG A CA 1
ATOM 1418 C C . ARG A 1 91 ? 18.203 38.770 -29.350 1.00 22.09 88 ARG A C 1
ATOM 1419 O O . ARG A 1 91 ? 19.385 38.812 -29.003 1.00 21.43 88 ARG A O 1
ATOM 1440 N N . ASN A 1 92 ? 17.468 37.663 -29.279 1.00 21.86 89 ASN A N 1
ATOM 1441 C CA . ASN A 1 92 ? 18.001 36.421 -28.728 1.00 21.88 89 ASN A CA 1
ATOM 1442 C C . ASN A 1 92 ? 19.150 35.877 -29.576 1.00 22.25 89 ASN A C 1
ATOM 1443 O O . ASN A 1 92 ? 20.171 35.438 -29.049 1.00 20.26 89 ASN A O 1
ATOM 1454 N N . ARG A 1 93 ? 18.975 35.913 -30.893 1.00 24.09 90 ARG A N 1
ATOM 1455 C CA . ARG A 1 93 ? 19.976 35.395 -31.816 1.00 25.10 90 ARG A CA 1
ATOM 1456 C C . ARG A 1 93 ? 21.315 36.091 -31.598 1.00 24.64 90 ARG A C 1
ATOM 1457 O O . ARG A 1 93 ? 22.370 35.460 -31.655 1.00 25.93 90 ARG A O 1
ATOM 1478 N N . ARG A 1 94 ? 21.267 37.392 -31.341 1.00 23.88 91 ARG A N 1
ATOM 1479 C CA . ARG A 1 94 ? 22.482 38.176 -31.149 1.00 23.94 91 ARG A CA 1
ATOM 1480 C C . ARG A 1 94 ? 23.194 37.817 -29.857 1.00 23.85 91 ARG A C 1
ATOM 1481 O O . ARG A 1 94 ? 24.388 38.067 -29.717 1.00 24.42 91 ARG A O 1
ATOM 1502 N N . ILE A 1 95 ? 22.465 37.242 -28.907 1.00 21.96 92 ILE A N 1
ATOM 1503 C CA . ILE A 1 95 ? 23.069 36.822 -27.647 1.00 21.79 92 ILE A CA 1
ATOM 1504 C C . ILE A 1 95 ? 23.674 35.425 -27.754 1.00 21.71 92 ILE A C 1
ATOM 1505 O O . ILE A 1 95 ? 24.813 35.200 -27.351 1.00 20.15 92 ILE A O 1
ATOM 1521 N N . LYS A 1 96 ? 22.917 34.482 -28.296 1.00 22.07 93 LYS A N 1
ATOM 1522 C CA . LYS A 1 96 ? 23.419 33.125 -28.421 1.00 22.47 93 LYS A CA 1
ATOM 1523 C C . LYS A 1 96 ? 22.655 32.325 -29.460 1.00 23.21 93 LYS A C 1
ATOM 1524 O O . LYS A 1 96 ? 21.599 32.739 -29.936 1.00 23.64 93 LYS A O 1
ATOM 1543 N N . LYS A 1 97 ? 23.212 31.166 -29.786 1.00 24.28 94 LYS A N 1
ATOM 1544 C CA . LYS A 1 97 ? 22.734 30.321 -30.867 1.00 26.20 94 LYS A CA 1
ATOM 1545 C C . LYS A 1 97 ? 21.308 29.840 -30.645 1.00 25.16 94 LYS A C 1
ATOM 1546 O O . LYS A 1 97 ? 20.472 29.937 -31.539 1.00 27.27 94 LYS A O 1
ATOM 1565 N N . CYS A 1 98 ? 21.022 29.320 -29.456 1.00 23.49 95 CYS A N 1
ATOM 1566 C CA . CYS A 1 98 ? 19.756 28.633 -29.237 1.00 24.79 95 CYS A CA 1
ATOM 1567 C C . CYS A 1 98 ? 19.323 28.568 -27.777 1.00 22.72 95 CYS A C 1
ATOM 1568 O O . CYS A 1 98 ? 20.145 28.676 -26.869 1.00 21.86 95 CYS A O 1
ATOM 1576 N N . PRO A 1 99 ? 18.017 28.374 -27.552 1.00 23.31 96 PRO A N 1
ATOM 1577 C CA . PRO A 1 99 ? 17.489 28.133 -26.205 1.00 21.95 96 PRO A CA 1
ATOM 1578 C C . PRO A 1 99 ? 18.117 26.892 -25.561 1.00 23.42 96 PRO A C 1
ATOM 1579 O O . PRO A 1 99 ? 18.295 25.879 -26.247 1.00 24.69 96 PRO A O 1
ATOM 1590 N N . GLU A 1 100 ? 18.438 26.970 -24.271 1.00 22.38 97 GLU A N 1
ATOM 1591 C CA . GLU A 1 100 ? 19.040 25.863 -23.536 1.00 22.67 97 GLU A CA 1
ATOM 1592 C C . GLU A 1 100 ? 18.181 25.505 -22.334 1.00 22.15 97 GLU A C 1
ATOM 1593 O O . GLU A 1 100 ? 17.556 26.376 -21.732 1.00 20.00 97 GLU A O 1
ATOM 1605 N N . ARG A 1 101 ? 18.163 24.222 -21.986 1.00 22.37 98 ARG A N 1
ATOM 1606 C CA . ARG A 1 101 ? 17.378 23.736 -20.858 1.00 23.37 98 ARG A CA 1
ATOM 1607 C C . ARG A 1 101 ? 18.289 23.637 -19.638 1.00 22.38 98 ARG A C 1
ATOM 1608 O O . ARG A 1 101 ? 19.395 23.103 -19.724 1.00 23.59 98 ARG A O 1
ATOM 1629 N N . PHE A 1 102 ? 17.829 24.159 -18.507 1.00 21.11 99 PHE A N 1
ATOM 1630 C CA . PHE A 1 102 ? 18.649 24.198 -17.305 1.00 21.98 99 PHE A CA 1
ATOM 1631 C C . PHE A 1 102 ? 18.991 22.795 -16.825 1.00 23.27 99 PHE A C 1
ATOM 1632 O O . PHE A 1 102 ? 20.102 22.545 -16.364 1.00 22.42 99 PHE A O 1
ATOM 1649 N N . GLN A 1 103 ? 18.030 21.884 -16.937 1.00 24.01 100 GLN A N 1
ATOM 1650 C CA . GLN A 1 103 ? 18.180 20.538 -16.394 1.00 24.94 100 GLN A CA 1
ATOM 1651 C C . GLN A 1 103 ? 19.242 19.742 -17.153 1.00 27.26 100 GLN A C 1
ATOM 1652 O O . GLN A 1 103 ? 19.667 18.680 -16.700 1.00 27.09 100 GLN A O 1
ATOM 1666 N N . ASP A 1 104 ? 19.674 20.259 -18.301 1.00 26.51 101 ASP A N 1
ATOM 1667 C CA . ASP A 1 104 ? 20.657 19.562 -19.130 1.00 27.28 101 ASP A CA 1
ATOM 1668 C C . ASP A 1 104 ? 22.030 20.228 -19.130 1.00 29.19 101 ASP A C 1
ATOM 1669 O O . ASP A 1 104 ? 22.953 19.744 -19.783 1.00 31.06 101 ASP A O 1
ATOM 1678 N N . THR A 1 105 ? 22.180 21.329 -18.402 1.00 27.05 102 THR A N 1
ATOM 1679 C CA . THR A 1 105 ? 23.458 22.033 -18.386 1.00 27.59 102 THR A CA 1
ATOM 1680 C C . THR A 1 105 ? 24.410 21.455 -17.346 1.00 30.45 102 THR A C 1
ATOM 1681 O O . THR A 1 105 ? 23.984 20.954 -16.309 1.00 30.93 102 THR A O 1
ATOM 1692 N N . LYS A 1 106 ? 25.703 21.542 -17.637 1.00 31.42 103 LYS A N 1
ATOM 1693 C CA . LYS A 1 106 ? 26.743 21.095 -16.720 1.00 33.14 103 LYS A CA 1
ATOM 1694 C C . LYS A 1 106 ? 27.465 22.287 -16.090 1.00 31.50 103 LYS A C 1
ATOM 1695 O O . LYS A 1 106 ? 28.347 22.116 -15.250 1.00 31.32 103 LYS A O 1
ATOM 1714 N N . GLU A 1 107 ? 27.089 23.495 -16.496 1.00 29.88 104 GLU A N 1
ATOM 1715 C CA . GLU A 1 107 ? 27.672 24.701 -15.918 1.00 29.57 104 GLU A CA 1
ATOM 1716 C C . GLU A 1 107 ? 27.256 24.831 -14.457 1.00 27.72 104 GLU A C 1
ATOM 1717 O O . GLU A 1 107 ? 26.179 24.379 -14.067 1.00 26.10 104 GLU A O 1
ATOM 1729 N N . GLN A 1 108 ? 28.109 25.459 -13.656 1.00 26.54 105 GLN A N 1
ATOM 1730 C CA . GLN A 1 108 ? 27.796 25.727 -12.258 1.00 26.32 105 GLN A CA 1
ATOM 1731 C C . GLN A 1 108 ? 27.775 27.229 -11.993 1.00 24.78 105 GLN A C 1
ATOM 1732 O O . GLN A 1 108 ? 28.417 28.002 -12.701 1.00 24.49 105 GLN A O 1
ATOM 1746 N N . PHE A 1 109 ? 27.039 27.638 -10.966 1.00 23.72 106 PHE A N 1
ATOM 1747 C CA . PHE A 1 109 ? 26.826 29.057 -10.707 1.00 21.20 106 PHE A CA 1
ATOM 1748 C C . PHE A 1 109 ? 26.882 29.384 -9.224 1.00 20.45 106 PHE A C 1
ATOM 1749 O O . PHE A 1 109 ? 26.677 28.520 -8.377 1.00 21.95 106 PHE A O 1
ATOM 1766 N N . ASP A 1 110 ? 27.175 30.642 -8.920 1.00 19.80 107 ASP A N 1
ATOM 1767 C CA . ASP A 1 110 ? 27.106 31.147 -7.559 1.00 19.77 107 ASP A CA 1
ATOM 1768 C C . ASP A 1 110 ? 25.694 31.612 -7.244 1.00 18.52 107 ASP A C 1
ATOM 1769 O O . ASP A 1 110 ? 25.246 31.512 -6.106 1.00 18.06 107 ASP A O 1
ATOM 1778 N N . ILE A 1 111 ? 25.005 32.143 -8.251 1.00 17.50 108 ILE A N 1
ATOM 1779 C CA . ILE A 1 111 ? 23.631 32.609 -8.076 1.00 16.50 108 ILE A CA 1
ATOM 1780 C C . ILE A 1 111 ? 22.772 32.207 -9.269 1.00 15.79 108 ILE A C 1
ATOM 1781 O O . ILE A 1 111 ? 23.162 32.397 -10.419 1.00 14.68 108 ILE A O 1
ATOM 1797 N N . ILE A 1 112 ? 21.602 31.650 -8.985 1.00 14.83 109 ILE A N 1
ATOM 1798 C CA . ILE A 1 112 ? 20.639 31.312 -10.020 1.00 14.72 109 ILE A CA 1
ATOM 1799 C C . ILE A 1 112 ? 19.348 32.068 -9.742 1.00 14.20 109 ILE A C 1
ATOM 1800 O O . ILE A 1 112 ? 18.709 31.853 -8.721 1.00 13.87 109 ILE A O 1
ATOM 1816 N N . VAL A 1 113 ? 18.971 32.969 -10.640 1.00 15.05 110 VAL A N 1
ATOM 1817 C CA . VAL A 1 113 ? 17.730 33.717 -10.484 1.00 13.65 110 VAL A CA 1
ATOM 1818 C C . VAL A 1 113 ? 16.635 33.060 -11.326 1.00 13.53 110 VAL A C 1
ATOM 1819 O O . VAL A 1 113 ? 16.847 32.774 -12.497 1.00 14.34 110 VAL A O 1
ATOM 1832 N N . THR A 1 114 ? 15.480 32.802 -10.725 1.00 13.19 111 THR A N 1
ATOM 1833 C CA . THR A 1 114 ? 14.321 32.314 -11.466 1.00 14.42 111 THR A CA 1
ATOM 1834 C C . THR A 1 114 ? 13.255 33.399 -11.481 1.00 13.99 111 THR A C 1
ATOM 1835 O O . THR A 1 114 ? 13.262 34.294 -10.636 1.00 13.67 111 THR A O 1
ATOM 1846 N N . VAL A 1 115 ? 12.341 33.322 -12.442 1.00 14.73 112 VAL A N 1
ATOM 1847 C CA . VAL A 1 115 ? 11.410 34.421 -12.689 1.00 15.90 112 VAL A CA 1
ATOM 1848 C C . VAL A 1 115 ? 9.959 34.072 -12.345 1.00 17.35 112 VAL A C 1
ATOM 1849 O O . VAL A 1 115 ? 9.048 34.857 -12.600 1.00 17.50 112 VAL A O 1
ATOM 1862 N N . GLU A 1 116 ? 9.750 32.901 -11.758 1.00 16.58 113 GLU A N 1
ATOM 1863 C CA . GLU A 1 116 ? 8.448 32.542 -11.199 1.00 19.25 113 GLU A CA 1
ATOM 1864 C C . GLU A 1 116 ? 8.579 31.254 -10.398 1.00 17.45 113 GLU A C 1
ATOM 1865 O O . GLU A 1 116 ? 9.482 30.461 -10.639 1.00 16.55 113 GLU A O 1
ATOM 1877 N N . GLU A 1 117 ? 7.680 31.050 -9.441 1.00 18.78 114 GLU A N 1
ATOM 1878 C CA . GLU A 1 117 ? 7.859 29.977 -8.472 1.00 19.52 114 GLU A CA 1
ATOM 1879 C C . GLU A 1 117 ? 7.864 28.599 -9.120 1.00 19.56 114 GLU A C 1
ATOM 1880 O O . GLU A 1 117 ? 8.535 27.695 -8.638 1.00 19.95 114 GLU A O 1
ATOM 1892 N N . ARG A 1 118 ? 7.125 28.429 -10.207 1.00 19.93 115 ARG A N 1
ATOM 1893 C CA . ARG A 1 118 ? 7.119 27.143 -10.892 1.00 22.42 115 ARG A CA 1
ATOM 1894 C C . ARG A 1 118 ? 8.510 26.817 -11.412 1.00 20.61 115 ARG A C 1
ATOM 1895 O O . ARG A 1 118 ? 8.957 25.674 -11.333 1.00 20.12 115 ARG A O 1
ATOM 1916 N N . VAL A 1 119 ? 9.201 27.827 -11.932 1.00 18.67 116 VAL A N 1
ATOM 1917 C CA . VAL A 1 119 ? 10.556 27.634 -12.436 1.00 18.13 116 VAL A CA 1
ATOM 1918 C C . VAL A 1 119 ? 11.516 27.435 -11.267 1.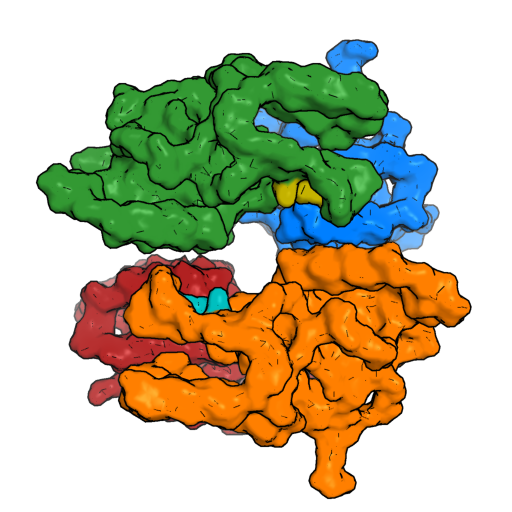00 17.84 116 VAL A C 1
ATOM 1919 O O . VAL A 1 119 ? 12.380 26.569 -11.303 1.00 17.47 116 VAL A O 1
ATOM 1932 N N . TYR A 1 120 ? 11.348 28.252 -10.236 1.00 17.49 117 TYR A N 1
ATOM 1933 C CA . TYR A 1 120 ? 12.088 28.111 -8.993 1.00 18.29 117 TYR A CA 1
ATOM 1934 C C . TYR A 1 120 ? 12.063 26.658 -8.504 1.00 19.01 117 TYR A C 1
ATOM 1935 O O . TYR A 1 120 ? 13.102 26.086 -8.203 1.00 17.84 117 TYR A O 1
ATOM 1953 N N . ASP A 1 121 ? 10.870 26.075 -8.440 1.00 19.11 118 ASP A N 1
ATOM 1954 C CA . ASP A 1 121 ? 10.700 24.715 -7.940 1.00 21.71 118 ASP A CA 1
ATOM 1955 C C . ASP A 1 121 ? 11.398 23.684 -8.813 1.00 21.75 118 ASP A C 1
ATOM 1956 O O . ASP A 1 121 ? 12.000 22.748 -8.302 1.00 22.63 118 ASP A O 1
ATOM 1965 N N . LEU A 1 122 ? 11.307 23.847 -10.126 1.00 20.65 119 LEU A N 1
ATOM 1966 C CA . LEU A 1 122 ? 11.943 22.910 -11.044 1.00 21.75 119 LEU A CA 1
ATOM 1967 C C . LEU A 1 122 ? 13.460 22.985 -10.901 1.00 21.86 119 LEU A C 1
ATOM 1968 O O . LEU A 1 122 ? 14.149 21.964 -10.920 1.00 21.76 119 LEU A O 1
ATOM 1984 N N . VAL A 1 123 ? 13.974 24.200 -10.747 1.00 20.07 120 VAL A N 1
ATOM 1985 C CA . VAL A 1 123 ? 15.399 24.409 -10.568 1.00 19.03 120 VAL A CA 1
ATOM 1986 C C . VAL A 1 123 ? 15.863 23.753 -9.271 1.00 21.54 120 VAL A C 1
ATOM 1987 O O . VAL A 1 123 ? 16.865 23.046 -9.254 1.00 21.25 120 VAL A O 1
ATOM 2000 N N . VAL A 1 124 ? 15.126 23.985 -8.189 1.00 20.45 121 VAL A N 1
ATOM 2001 C CA . VAL A 1 124 ? 15.511 23.464 -6.883 1.00 22.80 121 VAL A CA 1
ATOM 2002 C C . VAL A 1 124 ? 15.401 21.940 -6.867 1.00 25.07 121 VAL A C 1
ATOM 2003 O O . VAL A 1 124 ? 16.284 21.250 -6.363 1.00 25.76 121 VAL A O 1
ATOM 2016 N N . MET A 1 125 ? 14.323 21.419 -7.445 1.00 24.06 122 MET A N 1
ATOM 2017 C CA . MET A 1 125 ? 14.118 19.981 -7.519 1.00 27.29 122 MET A CA 1
ATOM 2018 C C . MET A 1 125 ? 15.272 19.346 -8.280 1.00 27.65 122 MET A C 1
ATOM 2019 O O . MET A 1 125 ? 15.822 18.334 -7.855 1.00 30.21 122 MET A O 1
ATOM 2033 N N . HIS A 1 126 ? 15.654 19.957 -9.395 1.00 26.07 123 HIS A N 1
ATOM 2034 C CA . HIS A 1 126 ? 16.724 19.417 -10.225 1.00 26.80 123 HIS A CA 1
ATOM 2035 C C . HIS A 1 126 ? 18.052 19.409 -9.477 1.00 28.91 123 HIS A C 1
ATOM 2036 O O . HIS A 1 126 ? 18.806 18.438 -9.546 1.00 28.95 123 HIS A O 1
ATOM 2051 N N . MET A 1 127 ? 18.328 20.493 -8.759 1.00 26.94 124 MET A N 1
ATOM 2052 C CA . MET A 1 127 ? 19.567 20.622 -8.006 1.00 30.05 124 MET A CA 1
ATOM 2053 C C . MET A 1 127 ? 19.633 19.588 -6.887 1.00 31.14 124 MET A C 1
ATOM 2054 O O . MET A 1 127 ? 20.692 19.029 -6.606 1.00 32.93 124 MET A O 1
ATOM 2068 N N . GLU A 1 128 ? 18.495 19.344 -6.248 1.00 30.77 125 GLU A N 1
ATOM 2069 C CA . GLU A 1 128 ? 18.422 18.410 -5.131 1.00 32.95 125 GLU A CA 1
ATOM 2070 C C . GLU A 1 128 ? 18.580 16.966 -5.596 1.00 35.73 125 GLU A C 1
ATOM 2071 O O . GLU A 1 128 ? 19.091 16.125 -4.860 1.00 40.37 125 GLU A O 1
ATOM 2083 N N . SER A 1 129 ? 18.148 16.685 -6.821 1.00 35.12 126 SER A N 1
ATOM 2084 C CA . SER A 1 129 ? 18.230 15.337 -7.375 1.00 38.71 126 SER A CA 1
ATOM 2085 C C . SER A 1 129 ? 19.675 14.939 -7.639 1.00 39.94 126 SER A C 1
ATOM 2086 O O . SER A 1 129 ? 19.971 13.771 -7.880 1.00 43.52 126 SER A O 1
ATOM 2094 N N . MET A 1 130 ? 20.568 15.920 -7.608 1.00 39.15 127 MET A N 1
ATOM 2095 C CA . MET A 1 130 ? 21.974 15.696 -7.925 1.00 42.94 127 MET A CA 1
ATOM 2096 C C . MET A 1 130 ? 22.788 15.561 -6.649 1.00 43.25 127 MET A C 1
ATOM 2097 O O . MET A 1 130 ? 22.748 16.436 -5.786 1.00 43.84 127 MET A O 1
ATOM 2111 N N . GLU A 1 131 ? 23.528 14.465 -6.528 1.00 44.75 128 GLU A N 1
ATOM 2112 C CA . GLU A 1 131 ? 24.365 14.247 -5.359 1.00 44.14 128 GLU A CA 1
ATOM 2113 C C . GLU A 1 131 ? 25.480 15.284 -5.348 1.00 44.32 128 GLU A C 1
ATOM 2114 O O . GLU A 1 131 ? 26.261 15.370 -6.294 1.00 44.69 128 GLU A O 1
ATOM 2126 N N . SER A 1 132 ? 25.550 16.077 -4.285 1.00 42.67 129 SER A N 1
ATOM 2127 C CA . SER A 1 132 ? 26.570 17.111 -4.187 1.00 41.63 129 SER A CA 1
ATOM 2128 C C . SER A 1 132 ? 27.907 16.478 -3.825 1.00 43.08 129 SER A C 1
ATOM 2129 O O . SER A 1 132 ? 27.978 15.622 -2.945 1.00 43.64 129 SER A O 1
ATOM 2137 N N . VAL A 1 133 ? 28.964 16.897 -4.512 1.00 42.64 130 VAL A N 1
ATOM 2138 C CA . VAL A 1 133 ? 30.266 16.266 -4.369 1.00 45.02 130 VAL A CA 1
ATOM 2139 C C . VAL A 1 133 ? 31.392 17.291 -4.268 1.00 46.95 130 VAL A C 1
ATOM 2140 O O . VAL A 1 133 ? 32.564 16.947 -4.412 1.00 49.51 130 VAL A O 1
ATOM 2153 N N . ASP A 1 134 ? 31.031 18.546 -4.024 1.00 46.29 131 ASP A N 1
ATOM 2154 C CA . ASP A 1 134 ? 32.009 19.620 -3.871 1.00 45.44 131 ASP A CA 1
ATOM 2155 C C . ASP A 1 134 ? 31.681 20.498 -2.669 1.00 44.35 131 ASP A C 1
ATOM 2156 O O . ASP A 1 134 ? 32.544 21.211 -2.160 1.00 45.05 131 ASP A O 1
ATOM 2165 N N . ASN A 1 135 ? 30.430 20.449 -2.221 1.00 42.81 132 ASN A N 1
ATOM 2166 C CA . ASN A 1 135 ? 29.961 21.331 -1.159 1.00 41.45 132 ASN A CA 1
ATOM 2167 C C . ASN A 1 135 ? 30.124 22.807 -1.525 1.00 39.15 132 ASN A C 1
ATOM 2168 O O . ASN A 1 135 ? 30.251 23.665 -0.649 1.00 38.77 132 ASN A O 1
ATOM 2179 N N . ARG A 1 136 ? 30.117 23.096 -2.824 1.00 36.69 133 ARG A N 1
ATOM 2180 C CA . ARG A 1 136 ? 30.126 24.476 -3.300 1.00 35.96 133 ARG A CA 1
ATOM 2181 C C . ARG A 1 136 ? 28.713 25.046 -3.224 1.00 31.48 133 ARG A C 1
ATOM 2182 O O . ARG A 1 136 ? 27.820 24.589 -3.934 1.00 30.69 133 ARG A O 1
ATOM 2203 N N . PRO A 1 137 ? 28.504 26.046 -2.358 1.00 29.81 134 PRO A N 1
ATOM 2204 C CA . PRO A 1 137 ? 27.160 26.610 -2.210 1.00 28.48 134 PRO A CA 1
ATOM 2205 C C . PRO A 1 137 ? 26.724 27.393 -3.447 1.00 25.72 134 PRO A C 1
ATOM 2206 O O . PRO A 1 137 ? 27.540 28.065 -4.082 1.00 25.31 134 PRO A O 1
ATOM 2217 N N . VAL A 1 138 ? 25.445 27.282 -3.783 1.00 24.21 135 VAL A N 1
ATOM 2218 C CA . VAL A 1 138 ? 24.832 28.090 -4.828 1.00 21.63 135 VAL A CA 1
ATOM 2219 C C . VAL A 1 138 ? 23.514 28.634 -4.294 1.00 20.67 135 VAL A C 1
ATOM 2220 O O . VAL A 1 138 ? 22.743 27.905 -3.669 1.00 19.48 135 VAL A O 1
ATOM 2233 N N . HIS A 1 139 ? 23.262 29.918 -4.524 1.00 17.05 136 HIS A N 1
ATOM 2234 C CA . HIS A 1 139 ? 22.044 30.546 -4.030 1.00 17.47 136 HIS A CA 1
ATOM 2235 C C . HIS A 1 139 ? 21.002 30.664 -5.132 1.00 16.44 136 HIS A C 1
ATOM 2236 O O . HIS A 1 139 ? 21.228 31.334 -6.128 1.00 15.55 136 HIS A O 1
ATOM 2251 N N . VAL A 1 140 ? 19.863 30.009 -4.952 1.00 15.36 137 VAL A N 1
ATOM 2252 C CA . VAL A 1 140 ? 18.759 30.142 -5.891 1.00 15.07 137 VAL A CA 1
ATOM 2253 C C . VAL A 1 140 ? 17.801 31.211 -5.367 1.00 16.01 137 VAL A C 1
ATOM 2254 O O . VAL A 1 140 ? 17.354 31.155 -4.219 1.00 15.60 137 VAL A O 1
ATOM 2267 N N . LEU A 1 141 ? 17.511 32.200 -6.209 1.00 15.04 138 LEU A N 1
ATOM 2268 C CA . LEU A 1 141 ? 16.677 33.330 -5.827 1.00 14.05 138 LEU A CA 1
ATOM 2269 C C . LEU A 1 141 ? 15.554 33.501 -6.835 1.00 15.19 138 LEU A C 1
ATOM 2270 O O . LEU A 1 141 ? 15.804 33.549 -8.039 1.00 14.38 138 LEU A O 1
ATOM 2286 N N . ASN A 1 142 ? 14.317 33.590 -6.358 1.00 14.81 139 ASN A N 1
ATOM 2287 C CA . ASN A 1 142 ? 13.193 33.817 -7.254 1.00 15.65 139 ASN A CA 1
ATOM 2288 C C . ASN A 1 142 ? 12.711 35.245 -7.169 1.00 15.32 139 ASN A C 1
ATOM 2289 O O . ASN A 1 142 ? 12.435 35.754 -6.086 1.00 14.72 139 ASN A O 1
ATOM 2300 N N . VAL A 1 143 ? 12.612 35.881 -8.329 1.00 15.51 140 VAL A N 1
ATOM 2301 C CA . VAL A 1 143 ? 12.068 37.219 -8.445 1.00 15.43 140 VAL A CA 1
ATOM 2302 C C . VAL A 1 143 ? 10.992 37.178 -9.525 1.00 16.51 140 VAL A C 1
ATOM 2303 O O . VAL A 1 143 ? 11.295 37.002 -10.700 1.00 16.47 140 VAL A O 1
ATOM 2316 N N . ASP A 1 144 ? 9.735 37.334 -9.121 1.00 16.94 141 ASP A N 1
ATOM 2317 C CA . ASP A 1 144 ? 8.616 37.228 -10.051 1.00 17.61 141 ASP A CA 1
ATOM 2318 C C . ASP A 1 144 ? 8.685 38.254 -11.169 1.00 17.19 141 ASP A C 1
ATOM 2319 O O . ASP A 1 144 ? 8.775 39.456 -10.920 1.00 16.44 141 ASP A O 1
ATOM 2328 N N . VAL A 1 145 ? 8.635 37.758 -12.400 1.00 17.72 142 VAL A N 1
ATOM 2329 C CA . VAL A 1 145 ? 8.574 38.601 -13.585 1.00 16.97 142 VAL A CA 1
ATOM 2330 C C . VAL A 1 145 ? 7.353 38.206 -14.410 1.00 17.63 142 VAL A C 1
ATOM 2331 O O . VAL A 1 145 ? 7.239 37.066 -14.856 1.00 17.10 142 VAL A O 1
ATOM 2344 N N . VAL A 1 146 ? 6.440 39.148 -14.609 1.00 17.20 143 VAL A N 1
ATOM 2345 C CA . VAL A 1 146 ? 5.262 38.903 -15.430 1.00 18.83 143 VAL A CA 1
ATOM 2346 C C . VAL A 1 146 ? 5.701 38.651 -16.869 1.00 19.51 143 VAL A C 1
ATOM 2347 O O . VAL A 1 146 ? 6.618 39.304 -17.371 1.00 18.73 143 VAL A O 1
ATOM 2360 N N . ASN A 1 147 ? 5.060 37.688 -17.524 1.00 19.39 144 ASN A N 1
ATOM 2361 C CA . ASN A 1 147 ? 5.541 37.209 -18.816 1.00 19.41 144 ASN A CA 1
ATOM 2362 C C . ASN A 1 147 ? 4.987 37.973 -20.017 1.00 22.21 144 ASN A C 1
ATOM 2363 O O . ASN A 1 147 ? 4.117 37.480 -20.734 1.00 23.68 144 ASN A O 1
ATOM 2374 N N . ASN A 1 148 ? 5.499 39.182 -20.220 1.00 20.43 145 ASN A N 1
ATOM 2375 C CA . ASN A 1 148 ? 5.298 39.925 -21.457 1.00 22.61 145 ASN A CA 1
ATOM 2376 C C . ASN A 1 148 ? 6.524 40.806 -21.699 1.00 22.51 145 ASN A C 1
ATOM 2377 O O . ASN A 1 148 ? 7.400 40.909 -20.836 1.00 21.03 145 ASN A O 1
ATOM 2388 N N . ALA A 1 149 ? 6.592 41.439 -22.862 1.00 22.03 146 ALA A N 1
ATOM 2389 C CA . ALA A 1 149 ? 7.790 42.175 -23.253 1.00 22.85 146 ALA A CA 1
ATOM 2390 C C . ALA A 1 149 ? 8.126 43.319 -22.293 1.00 21.07 146 ALA A C 1
ATOM 2391 O O . ALA A 1 149 ? 9.283 43.501 -21.930 1.00 19.82 146 ALA A O 1
ATOM 2398 N N . GLU A 1 150 ? 7.120 44.081 -21.875 1.00 22.15 147 GLU A N 1
ATOM 2399 C CA . GLU A 1 150 ? 7.364 45.261 -21.049 1.00 22.79 147 GLU A CA 1
ATOM 2400 C C . GLU A 1 150 ? 7.850 44.868 -19.654 1.00 22.00 147 GLU A C 1
ATOM 2401 O O . GLU A 1 150 ? 8.818 45.430 -19.139 1.00 19.08 147 GLU A O 1
ATOM 2413 N N . ASP A 1 151 ? 7.168 43.908 -19.045 1.00 20.70 148 ASP A N 1
ATOM 2414 C CA . ASP A 1 151 ? 7.510 43.485 -17.695 1.00 21.09 148 ASP A CA 1
ATOM 2415 C C . ASP A 1 151 ? 8.804 42.677 -17.678 1.00 19.99 148 ASP A C 1
ATOM 2416 O O . ASP A 1 151 ? 9.489 42.631 -16.665 1.00 18.74 148 ASP A O 1
ATOM 2425 N N . ALA A 1 152 ? 9.154 42.061 -18.801 1.00 18.92 149 ALA A N 1
ATOM 2426 C CA . ALA A 1 152 ? 10.422 41.346 -18.889 1.00 18.56 149 ALA A CA 1
ATOM 2427 C C . ALA A 1 152 ? 11.577 42.336 -18.754 1.00 18.26 149 ALA A C 1
ATOM 2428 O O . ALA A 1 152 ? 12.567 42.068 -18.073 1.00 16.52 149 ALA A O 1
ATOM 2435 N N . LEU A 1 153 ? 11.446 43.490 -19.395 1.00 18.29 150 LEU A N 1
ATOM 2436 C CA . LEU A 1 153 ? 12.473 44.521 -19.295 1.00 19.61 150 LEU A CA 1
ATOM 2437 C C . LEU A 1 153 ? 12.533 45.084 -17.876 1.00 18.62 150 LEU A C 1
ATOM 2438 O O . LEU A 1 153 ? 13.620 45.304 -17.338 1.00 19.02 150 LEU A O 1
ATOM 2454 N N . MET A 1 154 ? 11.367 45.318 -17.279 1.00 18.37 151 MET A N 1
ATOM 2455 C CA . MET A 1 154 ? 11.292 45.816 -15.910 1.00 19.37 151 MET A CA 1
ATOM 2456 C C . MET A 1 154 ? 11.947 44.814 -14.967 1.00 17.05 151 MET A C 1
ATOM 2457 O O . MET A 1 154 ? 12.652 45.188 -14.041 1.00 15.43 151 MET A O 1
ATOM 2471 N N . GLY A 1 155 ? 11.701 43.535 -15.214 1.00 16.91 152 GLY A N 1
ATOM 2472 C CA . GLY A 1 155 ? 12.297 42.474 -14.425 1.00 16.96 152 GLY A CA 1
ATOM 2473 C C . GLY A 1 155 ? 13.810 42.468 -14.561 1.00 15.20 152 GLY A C 1
ATOM 2474 O O . GLY A 1 155 ? 14.528 42.182 -13.604 1.00 15.16 152 GLY A O 1
ATOM 2478 N N . ALA A 1 156 ? 14.304 42.795 -15.749 1.00 14.70 153 ALA A N 1
ATOM 2479 C CA . ALA A 1 156 ? 15.740 42.799 -15.978 1.00 15.23 153 ALA A CA 1
ATOM 2480 C C . ALA A 1 156 ? 16.386 43.880 -15.125 1.00 14.96 153 ALA A C 1
ATOM 2481 O O . ALA A 1 156 ? 17.438 43.666 -14.542 1.00 14.46 153 ALA A O 1
ATOM 2488 N N . PHE A 1 157 ? 15.745 45.041 -15.052 1.00 15.58 154 PHE A N 1
ATOM 2489 C CA . PHE A 1 157 ? 16.217 46.118 -14.193 1.00 16.11 154 PHE A CA 1
ATOM 2490 C C . PHE A 1 157 ? 16.254 45.670 -12.735 1.00 15.28 154 PHE A C 1
ATOM 2491 O O . PHE A 1 157 ? 17.224 45.921 -12.032 1.00 15.48 154 PHE A O 1
ATOM 2508 N N . VAL A 1 158 ? 15.188 45.021 -12.278 1.00 14.87 155 VAL A N 1
ATOM 2509 C CA . VAL A 1 158 ? 15.073 44.659 -10.867 1.00 15.58 155 VAL A CA 1
ATOM 2510 C C . VAL A 1 158 ? 16.066 43.562 -10.498 1.00 13.39 155 VAL A C 1
ATOM 2511 O O . VAL A 1 158 ? 16.726 43.626 -9.466 1.00 13.55 155 VAL A O 1
ATOM 2524 N N . ILE A 1 159 ? 16.154 42.549 -11.343 1.00 14.14 156 ILE A N 1
ATOM 2525 C CA . ILE A 1 159 ? 17.075 41.454 -11.118 1.00 14.10 156 ILE A CA 1
ATOM 2526 C C . ILE A 1 159 ? 18.499 41.987 -11.095 1.00 14.56 156 ILE A C 1
ATOM 2527 O O . ILE A 1 159 ? 19.323 41.544 -10.297 1.00 13.94 156 ILE A O 1
ATOM 2543 N N . THR A 1 160 ? 18.787 42.943 -11.972 1.00 14.19 157 THR A N 1
ATOM 2544 C CA . THR A 1 160 ? 20.132 43.490 -12.062 1.00 14.41 157 THR A CA 1
ATOM 2545 C C . THR A 1 160 ? 20.471 44.293 -10.808 1.00 14.32 157 THR A C 1
ATOM 2546 O O . THR A 1 160 ? 21.584 44.204 -10.302 1.00 14.31 157 THR A O 1
ATOM 2557 N N . ASP A 1 161 ? 19.516 45.068 -10.303 1.00 14.13 158 ASP A N 1
ATOM 2558 C CA . ASP A 1 161 ? 19.717 45.775 -9.040 1.00 15.13 158 ASP A CA 1
ATOM 2559 C C . ASP A 1 161 ? 20.035 44.787 -7.926 1.00 15.25 158 ASP A C 1
ATOM 2560 O O . ASP A 1 161 ? 20.894 45.045 -7.081 1.00 14.53 158 ASP A O 1
ATOM 2569 N N . MET A 1 162 ? 19.339 43.656 -7.926 1.00 14.91 159 MET A N 1
ATOM 2570 C CA . MET A 1 162 ? 19.549 42.649 -6.894 1.00 16.36 159 MET A CA 1
ATOM 2571 C C . MET A 1 162 ? 20.953 42.054 -6.989 1.00 17.18 159 MET A C 1
ATOM 2572 O O . MET A 1 162 ? 21.645 41.923 -5.983 1.00 17.45 159 MET A O 1
ATOM 2586 N N . ILE A 1 163 ? 21.369 41.691 -8.200 1.00 16.11 160 ILE A N 1
ATOM 2587 C CA . ILE A 1 163 ? 22.676 41.071 -8.399 1.00 17.96 160 ILE A CA 1
ATOM 2588 C C . ILE A 1 163 ? 23.782 42.075 -8.085 1.00 17.21 160 ILE A C 1
ATOM 2589 O O . ILE A 1 163 ? 24.785 41.736 -7.475 1.00 16.72 160 ILE A O 1
ATOM 2605 N N . ASN A 1 164 ? 23.587 43.318 -8.507 1.00 16.22 161 ASN A N 1
ATOM 2606 C CA . ASN A 1 164 ? 24.539 44.377 -8.219 1.00 18.17 161 ASN A CA 1
ATOM 2607 C C . ASN A 1 164 ? 24.776 44.500 -6.715 1.00 17.87 161 ASN A C 1
ATOM 2608 O O . ASN A 1 164 ? 25.910 44.630 -6.271 1.00 17.66 161 ASN A O 1
ATOM 2619 N N . MET A 1 165 ? 23.697 44.438 -5.940 1.00 16.74 162 MET A N 1
ATOM 2620 C CA . MET A 1 165 ? 23.773 44.540 -4.488 1.00 17.63 162 MET A CA 1
ATOM 2621 C C . MET A 1 165 ? 24.606 43.392 -3.910 1.00 18.00 162 MET A C 1
ATOM 2622 O O . MET A 1 165 ? 25.493 43.594 -3.074 1.00 17.69 162 MET A O 1
ATOM 2636 N N . MET A 1 166 ? 24.325 42.184 -4.372 1.00 16.74 163 MET A N 1
ATOM 2637 C CA . MET A 1 166 ? 24.999 41.007 -3.857 1.00 18.63 163 MET A CA 1
ATOM 2638 C C . MET A 1 166 ? 26.460 40.952 -4.288 1.00 17.49 163 MET A C 1
ATOM 2639 O O . MET A 1 166 ? 27.293 40.401 -3.574 1.00 17.61 163 MET A O 1
ATOM 2653 N N . ALA A 1 167 ? 26.764 41.551 -5.435 1.00 17.34 164 ALA A N 1
ATOM 2654 C CA . ALA A 1 167 ? 28.126 41.575 -5.961 1.00 18.77 164 ALA A CA 1
ATOM 2655 C C . ALA A 1 167 ? 29.025 42.454 -5.102 1.00 19.14 164 ALA A C 1
ATOM 2656 O O . ALA A 1 167 ? 30.241 42.289 -5.098 1.00 20.35 164 ALA A O 1
ATOM 2663 N N . LYS A 1 168 ? 28.425 43.390 -4.377 1.00 18.48 165 LYS A N 1
ATOM 2664 C CA . LYS A 1 168 ? 29.189 44.301 -3.539 1.00 19.66 165 LYS A CA 1
ATOM 2665 C C . LYS A 1 168 ? 29.566 43.674 -2.200 1.00 19.88 165 LYS A C 1
ATOM 2666 O O . LYS A 1 168 ? 30.330 44.259 -1.431 1.00 20.25 165 LYS A O 1
ATOM 2685 N N . SER A 1 169 ? 29.030 42.488 -1.927 1.00 19.65 166 SER A N 1
ATOM 2686 C CA . SER A 1 169 ? 29.341 41.761 -0.696 1.00 19.90 166 SER A CA 1
ATOM 2687 C C . SER A 1 169 ? 30.694 41.070 -0.783 1.00 21.41 166 SER A C 1
ATOM 2688 O O . SER A 1 169 ? 30.998 40.404 -1.773 1.00 20.05 166 SER A O 1
ATOM 2696 N N . THR A 1 170 ? 31.495 41.210 0.269 1.00 21.50 167 THR A N 1
ATOM 2697 C CA . THR A 1 170 ? 32.799 40.559 0.329 1.00 24.27 167 THR A CA 1
ATOM 2698 C C . THR A 1 170 ? 32.717 39.164 0.950 1.00 24.72 167 THR A C 1
ATOM 2699 O O . THR A 1 170 ? 33.714 38.448 1.004 1.00 26.16 167 THR A O 1
ATOM 2710 N N . ASP A 1 171 ? 31.533 38.786 1.425 1.00 23.60 168 ASP A N 1
ATOM 2711 C CA . ASP A 1 171 ? 31.285 37.418 1.894 1.00 23.48 168 ASP A CA 1
ATOM 2712 C C . ASP A 1 171 ? 29.806 37.100 1.753 1.00 22.86 168 ASP A C 1
ATOM 2713 O O . ASP A 1 171 ? 29.055 37.133 2.728 1.00 20.95 168 ASP A O 1
ATOM 2722 N N . LEU A 1 172 ? 29.401 36.783 0.528 1.00 22.22 169 LEU A N 1
ATOM 2723 C CA . LEU A 1 172 ? 27.995 36.654 0.185 1.00 20.29 169 LEU A CA 1
ATOM 2724 C C . LEU A 1 172 ? 27.253 35.672 1.092 1.00 21.09 169 LEU A C 1
ATOM 2725 O O . LEU A 1 172 ? 26.133 35.947 1.512 1.00 19.47 169 LEU A O 1
ATOM 2741 N N . ASP A 1 173 ? 27.878 34.538 1.399 1.00 20.43 170 ASP A N 1
ATOM 2742 C CA . ASP A 1 173 ? 27.223 33.486 2.173 1.00 21.66 170 ASP A CA 1
ATOM 2743 C C . ASP A 1 173 ? 26.712 33.975 3.526 1.00 21.70 170 ASP A C 1
ATOM 2744 O O . ASP A 1 173 ? 25.661 33.540 3.983 1.00 20.97 170 ASP A O 1
ATOM 2753 N N . ASN A 1 174 ? 27.465 34.863 4.167 1.00 21.85 171 ASN A N 1
ATOM 2754 C CA . ASN A 1 174 ? 27.094 35.373 5.485 1.00 22.64 171 ASN A CA 1
ATOM 2755 C C . ASN A 1 174 ? 26.318 36.688 5.429 1.00 21.48 171 ASN A C 1
ATOM 2756 O O . ASN A 1 174 ? 25.771 37.126 6.440 1.00 22.22 171 ASN A O 1
ATOM 2767 N N . ASP A 1 175 ? 26.284 37.318 4.256 1.00 20.21 172 ASP A N 1
ATOM 2768 C CA . ASP A 1 175 ? 25.591 38.596 4.076 1.00 19.83 172 ASP A CA 1
ATOM 2769 C C . ASP A 1 175 ? 24.230 38.432 3.409 1.00 17.80 172 ASP A C 1
ATOM 2770 O O . ASP A 1 175 ? 23.356 39.279 3.557 1.00 16.79 172 ASP A O 1
ATOM 2779 N N . ILE A 1 176 ? 24.058 37.356 2.655 1.00 16.63 173 ILE A N 1
ATOM 2780 C CA . ILE A 1 176 ? 22.980 37.306 1.682 1.00 16.21 173 ILE A CA 1
ATOM 2781 C C . ILE A 1 176 ? 21.599 37.317 2.336 1.00 16.37 173 ILE A C 1
ATOM 2782 O O . ILE A 1 176 ? 20.696 37.964 1.831 1.00 14.63 173 ILE A O 1
ATOM 2798 N N . ASP A 1 177 ? 21.432 36.623 3.456 1.00 16.35 174 ASP A N 1
ATOM 2799 C CA . ASP A 1 177 ? 20.135 36.608 4.124 1.00 17.53 174 ASP A CA 1
ATOM 2800 C C . ASP A 1 177 ? 19.705 38.034 4.457 1.00 16.91 174 ASP A C 1
ATOM 2801 O O . ASP A 1 177 ? 18.577 38.430 4.176 1.00 14.66 174 ASP A O 1
ATOM 2810 N N . GLU A 1 178 ? 20.605 38.810 5.050 1.00 16.50 175 GLU A N 1
ATOM 2811 C CA . GLU A 1 178 ? 20.263 40.168 5.443 1.00 17.94 175 GLU A CA 1
ATOM 2812 C C . GLU A 1 178 ? 20.033 41.050 4.216 1.00 16.32 175 GLU A C 1
ATOM 2813 O O . GLU A 1 178 ? 19.157 41.904 4.235 1.00 14.44 175 GLU A O 1
ATOM 2825 N N . LEU A 1 179 ? 20.815 40.840 3.157 1.00 15.72 176 LEU A N 1
ATOM 2826 C CA . LEU A 1 179 ? 20.677 41.639 1.936 1.00 15.96 176 LEU A CA 1
ATOM 2827 C C . LEU A 1 179 ? 19.342 41.358 1.245 1.00 14.74 176 LEU A C 1
ATOM 2828 O O . LEU A 1 179 ? 18.717 42.261 0.701 1.00 13.77 176 LEU A O 1
ATOM 2844 N N . ILE A 1 180 ? 18.912 40.102 1.269 1.00 13.49 177 ILE A N 1
ATOM 2845 C CA . ILE A 1 180 ? 17.637 39.729 0.674 1.00 14.25 177 ILE A CA 1
ATOM 2846 C C . ILE A 1 180 ? 16.500 40.445 1.396 1.00 13.89 177 ILE A C 1
ATOM 2847 O O . ILE A 1 180 ? 15.607 40.991 0.762 1.00 13.56 177 ILE A O 1
ATOM 2863 N N . GLN A 1 181 ? 16.539 40.452 2.723 1.00 13.81 178 GLN A N 1
ATOM 2864 C CA . GLN A 1 181 ? 15.480 41.090 3.495 1.00 14.25 178 GLN A CA 1
ATOM 2865 C C . GLN A 1 181 ? 15.468 42.601 3.247 1.00 14.99 178 GLN A C 1
ATOM 2866 O O . GLN A 1 181 ? 14.405 43.199 3.112 1.00 13.55 178 GLN A O 1
ATOM 2880 N N . GLU A 1 182 ? 16.648 43.215 3.190 1.00 15.24 179 GLU A N 1
ATOM 2881 C CA . GLU A 1 182 ? 16.748 44.649 2.924 1.00 15.90 179 GLU A CA 1
ATOM 2882 C C . GLU A 1 182 ? 16.139 44.978 1.563 1.00 15.96 179 GLU A C 1
ATOM 2883 O O . GLU A 1 182 ? 15.392 45.947 1.424 1.00 15.68 179 GLU A O 1
ATOM 2895 N N . PHE A 1 183 ? 16.452 44.158 0.566 1.00 14.35 180 PHE A N 1
ATOM 2896 C CA . PHE A 1 183 ? 15.917 44.334 -0.779 1.00 14.26 180 PHE A CA 1
ATOM 2897 C C . PHE A 1 183 ? 14.395 44.199 -0.767 1.00 15.41 180 PHE A C 1
ATOM 2898 O O . PHE A 1 183 ? 13.690 44.980 -1.405 1.00 13.98 180 PHE A O 1
ATOM 2915 N N . GLU A 1 184 ? 13.895 43.207 -0.034 1.00 14.47 181 GLU A N 1
ATOM 2916 C CA . GLU A 1 184 ? 12.461 42.955 0.043 1.00 14.80 181 GLU A CA 1
ATOM 2917 C C . GLU A 1 184 ? 11.731 44.155 0.635 1.00 14.84 181 GLU A C 1
ATOM 2918 O O . GLU A 1 184 ? 10.683 44.556 0.144 1.00 15.42 181 GLU A O 1
ATOM 2930 N N . GLU A 1 185 ? 12.303 44.733 1.682 1.00 14.83 182 GLU A N 1
ATOM 2931 C CA . GLU A 1 185 ? 11.687 45.853 2.371 1.00 15.94 182 GLU A CA 1
ATOM 2932 C C . GLU A 1 185 ? 11.720 47.126 1.522 1.00 18.02 182 GLU A C 1
ATOM 2933 O O . GLU A 1 185 ? 10.781 47.917 1.551 1.00 15.71 182 GLU A O 1
ATOM 2945 N N . ARG A 1 186 ? 12.793 47.315 0.762 1.00 15.83 183 ARG A N 1
ATOM 2946 C CA . ARG A 1 186 ? 12.982 48.558 0.020 1.00 18.15 183 ARG A CA 1
ATOM 2947 C C . ARG A 1 186 ? 12.244 48.546 -1.314 1.00 17.41 183 ARG A C 1
ATOM 2948 O O . ARG A 1 186 ? 11.713 49.568 -1.745 1.00 17.58 183 ARG A O 1
ATOM 2969 N N . ARG A 1 187 ? 12.214 47.384 -1.959 1.00 15.45 184 ARG A N 1
ATOM 2970 C CA . ARG A 1 187 ? 11.648 47.251 -3.295 1.00 16.43 184 ARG A CA 1
ATOM 2971 C C . ARG A 1 187 ? 10.241 46.640 -3.244 1.00 17.12 184 ARG A C 1
ATOM 2972 O O . ARG A 1 187 ? 9.562 46.528 -4.265 1.00 16.41 184 ARG A O 1
ATOM 2993 N N . LYS A 1 188 ? 9.820 46.241 -2.047 1.00 17.17 185 LYS A N 1
ATOM 2994 C CA . LYS A 1 188 ? 8.479 45.703 -1.823 1.00 16.79 185 LYS A CA 1
ATOM 2995 C C . LYS A 1 188 ? 8.187 44.487 -2.692 1.00 16.85 185 LYS A C 1
ATOM 2996 O O . LYS A 1 188 ? 7.104 44.375 -3.265 1.00 16.91 185 LYS A O 1
ATOM 3015 N N . ARG A 1 189 ? 9.156 43.583 -2.797 1.00 16.24 186 ARG A N 1
ATOM 3016 C CA . ARG A 1 189 ? 8.959 42.338 -3.529 1.00 16.50 186 ARG A CA 1
ATOM 3017 C C . ARG A 1 189 ? 9.457 41.170 -2.699 1.00 16.13 186 ARG A C 1
ATOM 3018 O O . ARG A 1 189 ? 10.458 41.281 -1.989 1.00 15.97 186 ARG A O 1
ATOM 3039 N N . VAL A 1 190 ? 8.762 40.047 -2.793 1.00 14.29 187 VAL A N 1
ATOM 3040 C CA . VAL A 1 190 ? 9.190 38.850 -2.101 1.00 14.93 187 VAL A CA 1
ATOM 3041 C C . VAL A 1 190 ? 10.226 38.119 -2.948 1.00 15.26 187 VAL A C 1
ATOM 3042 O O . VAL A 1 190 ? 10.070 37.964 -4.158 1.00 14.73 187 VAL A O 1
ATOM 3055 N N . ILE A 1 191 ? 11.291 37.687 -2.294 1.00 14.06 188 ILE A N 1
ATOM 3056 C CA . ILE A 1 191 ? 12.300 36.865 -2.928 1.00 14.27 188 ILE A CA 1
ATOM 3057 C C . ILE A 1 191 ? 12.278 35.492 -2.273 1.00 15.17 188 ILE A C 1
ATOM 3058 O O . ILE A 1 191 ? 12.340 35.389 -1.046 1.00 16.05 188 ILE A O 1
ATOM 3074 N N . LEU A 1 192 ? 12.169 34.439 -3.077 1.00 13.60 189 LEU A N 1
ATOM 3075 C CA . LEU A 1 192 ? 12.295 33.084 -2.553 1.00 15.60 189 LEU A CA 1
ATOM 3076 C C . LEU A 1 192 ? 13.774 32.723 -2.597 1.00 16.37 189 LEU A C 1
ATOM 3077 O O . LEU A 1 192 ? 14.455 33.011 -3.581 1.00 15.11 189 LEU A O 1
ATOM 3093 N N . HIS A 1 193 ? 14.273 32.097 -1.539 1.00 15.98 190 HIS A N 1
ATOM 3094 C CA . HIS A 1 193 ? 15.693 31.791 -1.452 1.00 15.82 190 HIS A CA 1
ATOM 3095 C C . HIS A 1 193 ? 15.952 30.378 -0.946 1.00 17.67 190 HIS A C 1
ATOM 3096 O O . HIS A 1 193 ? 15.369 29.947 0.049 1.00 16.65 190 HIS A O 1
ATOM 3111 N N . SER A 1 194 ? 16.822 29.663 -1.653 1.00 16.83 191 SER A N 1
ATOM 3112 C CA . SER A 1 194 ? 17.308 28.368 -1.200 1.00 19.03 191 SER A CA 1
ATOM 3113 C C . SER A 1 194 ? 18.811 28.316 -1.403 1.00 20.12 191 SER A C 1
ATOM 3114 O O . SER A 1 194 ? 19.332 28.880 -2.367 1.00 17.87 191 SER A O 1
ATOM 3122 N N . VAL A 1 195 ? 19.505 27.650 -0.487 1.00 19.61 192 VAL A N 1
ATOM 3123 C CA . VAL A 1 195 ? 20.920 27.363 -0.669 1.00 20.79 192 VAL A CA 1
ATOM 3124 C C . VAL A 1 195 ? 21.084 25.892 -1.014 1.00 22.14 192 VAL A C 1
ATOM 3125 O O . VAL A 1 195 ? 20.720 25.019 -0.228 1.00 22.08 192 VAL A O 1
ATOM 3138 N N . LEU A 1 196 ? 21.627 25.621 -2.194 1.00 22.26 193 LEU A N 1
ATOM 3139 C CA . LEU A 1 196 ? 21.902 24.255 -2.613 1.00 23.30 193 LEU A CA 1
ATOM 3140 C C . LEU A 1 196 ? 23.402 24.082 -2.792 1.00 25.56 193 LEU A C 1
ATOM 3141 O O . LEU A 1 196 ? 24.165 25.026 -2.604 1.00 25.86 193 LEU A O 1
ATOM 3157 N N . PHE A 1 197 ? 23.828 22.876 -3.142 1.00 25.84 194 PHE A N 1
ATOM 3158 C CA . PHE A 1 197 ? 25.250 22.581 -3.233 1.00 29.12 194 PHE A CA 1
ATOM 3159 C C . PHE A 1 197 ? 25.557 21.715 -4.444 1.00 29.60 194 PHE A C 1
ATOM 3160 O O . PHE A 1 197 ? 24.817 20.787 -4.758 1.00 30.60 194 PHE A O 1
ATOM 3177 N N . TYR A 1 198 ? 26.653 22.031 -5.123 1.00 31.40 195 TYR A N 1
ATOM 3178 C CA . TYR A 1 198 ? 27.147 21.190 -6.202 1.00 32.79 195 TYR A CA 1
ATOM 3179 C C . TYR A 1 198 ? 28.032 20.100 -5.624 1.00 37.28 195 TYR A C 1
ATOM 3180 O O . TYR A 1 198 ? 28.348 19.129 -6.308 1.00 38.10 195 TYR A O 1
ATOM 3199 N N . GLY B 1 1 ? -10.907 23.886 28.828 1.00 42.41 -2 GLY B N 1
ATOM 3200 C CA . GLY B 1 1 ? -10.974 25.074 29.725 1.00 41.88 -2 GLY B CA 1
ATOM 3201 C C . GLY B 1 1 ? -12.121 25.990 29.352 1.00 41.72 -2 GLY B C 1
ATOM 3202 O O . GLY B 1 1 ? -12.761 25.806 28.318 1.00 39.98 -2 GLY B O 1
ATOM 3208 N N . SER B 1 2 ? -12.373 26.988 30.192 1.00 41.80 -1 SER B N 1
ATOM 3209 C CA . SER B 1 2 ? -13.481 27.908 29.978 1.00 44.31 -1 SER B CA 1
ATOM 3210 C C . SER B 1 2 ? -13.269 28.805 28.761 1.00 46.56 -1 SER B C 1
ATOM 3211 O O . SER B 1 2 ? -14.231 29.230 28.120 1.00 46.38 -1 SER B O 1
ATOM 3219 N N . HIS B 1 3 ? -12.010 29.097 28.448 1.00 45.85 0 HIS B N 1
ATOM 3220 C CA . HIS B 1 3 ? -11.689 29.991 27.340 1.00 45.90 0 HIS B CA 1
ATOM 3221 C C . HIS B 1 3 ? -10.517 29.469 26.520 1.00 41.24 0 HIS B C 1
ATOM 3222 O O . HIS B 1 3 ? -9.711 28.677 27.008 1.00 40.75 0 HIS B O 1
ATOM 3237 N N . MET B 1 4 ? -10.435 29.908 25.268 1.00 39.54 1 MET B N 1
ATOM 3238 C CA . MET B 1 4 ? -9.259 29.652 24.450 1.00 39.00 1 MET B CA 1
ATOM 3239 C C . MET B 1 4 ? -8.050 30.265 25.140 1.00 36.43 1 MET B C 1
ATOM 3240 O O . MET B 1 4 ? -8.131 31.366 25.682 1.00 35.22 1 MET B O 1
ATOM 3254 N N . THR B 1 5 ? -6.932 29.550 25.124 1.00 35.04 2 THR B N 1
ATOM 3255 C CA . THR B 1 5 ? -5.731 30.025 25.797 1.00 36.42 2 THR B CA 1
ATOM 3256 C C . THR B 1 5 ? -4.497 29.836 24.933 1.00 34.43 2 THR B C 1
ATOM 3257 O O . THR B 1 5 ? -4.469 28.989 24.040 1.00 34.97 2 THR B O 1
ATOM 3268 N N . ASP B 1 6 ? -3.478 30.638 25.204 1.00 31.95 3 ASP B N 1
ATOM 3269 C CA . ASP B 1 6 ? -2.192 30.467 24.554 1.00 31.90 3 ASP B CA 1
ATOM 3270 C C . ASP B 1 6 ? -1.091 30.402 25.611 1.00 29.63 3 ASP B C 1
ATOM 3271 O O . ASP B 1 6 ? -1.032 31.249 26.505 1.00 29.01 3 ASP B O 1
ATOM 3280 N N . PRO B 1 7 ? -0.215 29.390 25.513 1.00 30.07 4 PRO B N 1
ATOM 3281 C CA . PRO B 1 7 ? 0.871 29.213 26.483 1.00 30.50 4 PRO B CA 1
ATOM 3282 C C . PRO B 1 7 ? 1.916 30.318 26.391 1.00 28.35 4 PRO B C 1
ATOM 3283 O O . PRO B 1 7 ? 2.677 30.518 27.336 1.00 28.62 4 PRO B O 1
ATOM 3294 N N . SER B 1 8 ? 1.958 31.020 25.262 1.00 26.78 5 SER B N 1
ATOM 3295 C CA . SER B 1 8 ? 2.973 32.048 25.043 1.00 26.29 5 SER B CA 1
ATOM 3296 C C . SER B 1 8 ? 2.911 33.143 26.094 1.00 26.46 5 SER B C 1
ATOM 3297 O O . SER B 1 8 ? 1.832 33.537 26.532 1.00 26.60 5 SER B O 1
ATOM 3305 N N . LYS B 1 9 ? 4.081 33.640 26.483 1.00 25.42 6 LYS B N 1
ATOM 3306 C CA . LYS B 1 9 ? 4.175 34.734 27.442 1.00 25.39 6 LYS B CA 1
ATOM 3307 C C . LYS B 1 9 ? 4.468 36.056 26.739 1.00 24.02 6 LYS B C 1
ATOM 3308 O O . LYS B 1 9 ? 4.758 37.054 27.391 1.00 24.24 6 LYS B O 1
ATOM 3327 N N . LEU B 1 10 ? 4.402 36.063 25.412 1.00 23.38 7 LEU B N 1
ATOM 3328 C CA . LEU B 1 10 ? 4.683 37.282 24.657 1.00 24.25 7 LEU B CA 1
ATOM 3329 C C . LEU B 1 10 ? 3.677 38.376 25.005 1.00 23.55 7 LEU B C 1
ATOM 3330 O O . LEU B 1 10 ? 2.494 38.106 25.204 1.00 25.26 7 LEU B O 1
ATOM 3346 N N . ALA B 1 11 ? 4.163 39.607 25.098 1.00 21.92 8 ALA B N 1
ATOM 3347 C CA . ALA B 1 11 ? 3.299 40.771 25.181 1.00 22.77 8 ALA B CA 1
ATOM 3348 C C . ALA B 1 11 ? 3.314 41.430 23.813 1.00 21.32 8 ALA B C 1
ATOM 3349 O O . ALA B 1 11 ? 4.368 41.792 23.298 1.00 19.28 8 ALA B O 1
ATOM 3356 N N . VAL B 1 12 ? 2.142 41.569 23.217 1.00 21.20 9 VAL B N 1
ATOM 3357 C CA . VAL B 1 12 ? 2.038 42.050 21.850 1.00 19.65 9 VAL B CA 1
ATOM 3358 C C . VAL B 1 12 ? 1.208 43.319 21.799 1.00 20.23 9 VAL B C 1
ATOM 3359 O O . VAL B 1 12 ? 0.271 43.491 22.577 1.00 20.90 9 VAL B O 1
ATOM 3372 N N . ALA B 1 13 ? 1.571 44.214 20.890 1.00 18.63 10 ALA B N 1
ATOM 3373 C CA . ALA B 1 13 ? 0.758 45.377 20.588 1.00 19.12 10 ALA B CA 1
ATOM 3374 C C . ALA B 1 13 ? 0.473 45.381 19.094 1.00 19.78 10 ALA B C 1
ATOM 3375 O O . ALA B 1 13 ? 1.311 44.947 18.295 1.00 17.68 10 ALA B O 1
ATOM 3382 N N . VAL B 1 14 ? -0.715 45.838 18.713 1.00 19.10 11 VAL B N 1
ATOM 3383 C CA . VAL B 1 14 ? -1.024 46.057 17.306 1.00 18.46 11 VAL B CA 1
ATOM 3384 C C . VAL B 1 14 ? -1.403 47.523 17.132 1.00 20.39 11 VAL B C 1
ATOM 3385 O O . VAL B 1 14 ? -2.186 48.059 17.913 1.00 21.00 11 VAL B O 1
ATOM 3398 N N . VAL B 1 15 ? -0.842 48.166 16.111 1.00 18.04 12 VAL B N 1
ATOM 3399 C CA . VAL B 1 15 ? -0.942 49.607 15.968 1.00 19.86 12 VAL B CA 1
ATOM 3400 C C . VAL B 1 15 ? -1.360 50.016 14.563 1.00 21.11 12 VAL B C 1
ATOM 3401 O O . VAL B 1 15 ? -0.850 49.500 13.571 1.00 20.11 12 VAL B O 1
ATOM 3414 N N . ASP B 1 16 ? -2.286 50.963 14.494 1.00 22.07 13 ASP B N 1
ATOM 3415 C CA . ASP B 1 16 ? -2.732 51.531 13.231 1.00 21.25 13 ASP B CA 1
ATOM 3416 C C . ASP B 1 16 ? -2.662 53.045 13.366 1.00 23.32 13 ASP B C 1
ATOM 3417 O O . ASP B 1 16 ? -1.792 53.570 14.064 1.00 23.56 13 ASP B O 1
ATOM 3426 N N . SER B 1 17 ? -3.582 53.750 12.718 1.00 24.06 14 SER B N 1
ATOM 3427 C CA . SER B 1 17 ? -3.592 55.206 12.763 1.00 26.59 14 SER B CA 1
ATOM 3428 C C . SER B 1 17 ? -4.554 55.767 13.818 1.00 27.63 14 SER B C 1
ATOM 3429 O O . SER B 1 17 ? -4.154 56.583 14.646 1.00 28.83 14 SER B O 1
ATOM 3437 N N . SER B 1 18 ? -5.812 55.333 13.788 1.00 27.59 15 SER B N 1
ATOM 3438 C CA . SER B 1 18 ? -6.843 55.911 14.656 1.00 30.37 15 SER B CA 1
ATOM 3439 C C . SER B 1 18 ? -7.293 54.959 15.760 1.00 29.67 15 SER B C 1
ATOM 3440 O O . SER B 1 18 ? -8.191 55.284 16.538 1.00 31.34 15 SER B O 1
ATOM 3448 N N . ASN B 1 19 ? -6.665 53.790 15.823 1.00 28.07 16 ASN B N 1
ATOM 3449 C CA . ASN B 1 19 ? -7.014 52.763 16.801 1.00 27.98 16 ASN B CA 1
ATOM 3450 C C . ASN B 1 19 ? -8.519 52.538 16.795 1.00 29.59 16 ASN B C 1
ATOM 3451 O O . ASN B 1 19 ? -9.182 52.631 17.828 1.00 30.33 16 ASN B O 1
ATOM 3462 N N . MET B 1 20 ? -9.041 52.231 15.612 1.00 29.65 17 MET B N 1
ATOM 3463 C CA . MET B 1 20 ? -10.477 52.136 15.383 1.00 30.40 17 MET B CA 1
ATOM 3464 C C . MET B 1 20 ? -10.824 50.878 14.605 1.00 29.70 17 MET B C 1
ATOM 3465 O O . MET B 1 20 ? -11.666 50.085 15.032 1.00 28.89 17 MET B O 1
ATOM 3479 N N . ASN B 1 21 ? -10.172 50.698 13.460 1.00 26.01 18 ASN B N 1
ATOM 3480 C CA . ASN B 1 21 ? -10.517 49.612 12.557 1.00 26.25 18 ASN B CA 1
ATOM 3481 C C . ASN B 1 21 ? -9.537 48.443 12.612 1.00 26.32 18 ASN B C 1
ATOM 3482 O O . ASN B 1 21 ? -9.810 47.428 13.246 1.00 25.74 18 ASN B O 1
ATOM 3493 N N . ARG B 1 22 ? -8.394 48.599 11.951 1.00 25.58 19 ARG B N 1
ATOM 3494 C CA . ARG B 1 22 ? -7.466 47.491 11.719 1.00 23.84 19 ARG B CA 1
ATOM 3495 C C . ARG B 1 22 ? -6.836 46.937 13.000 1.00 23.26 19 ARG B C 1
ATOM 3496 O O . ARG B 1 22 ? -6.729 45.724 13.172 1.00 23.11 19 ARG B O 1
ATOM 3517 N N . SER B 1 23 ? -6.419 47.824 13.892 1.00 22.25 20 SER B N 1
ATOM 3518 C CA . SER B 1 23 ? -5.764 47.411 15.123 1.00 23.21 20 SER B CA 1
ATOM 3519 C C . SER B 1 23 ? -6.760 46.784 16.084 1.00 25.30 20 SER B C 1
ATOM 3520 O O . SER B 1 23 ? -6.399 45.928 16.886 1.00 23.81 20 SER B O 1
ATOM 3528 N N . MET B 1 24 ? -8.013 47.222 16.009 1.00 25.54 21 MET B N 1
ATOM 3529 C CA . MET B 1 24 ? -9.035 46.736 16.926 1.00 27.05 21 MET B CA 1
ATOM 3530 C C . MET B 1 24 ? -9.582 45.395 16.465 1.00 26.40 21 MET B C 1
ATOM 3531 O O . MET B 1 24 ? -9.946 44.558 17.281 1.00 27.95 21 MET B O 1
ATOM 3545 N N . GLU B 1 25 ? -9.625 45.189 15.155 1.00 26.60 22 GLU B N 1
ATOM 3546 C CA . GLU B 1 25 ? -10.005 43.896 14.606 1.00 26.53 22 GLU B CA 1
ATOM 3547 C C . GLU B 1 25 ? -8.945 42.877 15.009 1.00 27.11 22 GLU B C 1
ATOM 3548 O O . GLU B 1 25 ? -9.258 41.739 15.365 1.00 26.82 22 GLU B O 1
ATOM 3560 N N . ALA B 1 26 ? -7.684 43.298 14.961 1.00 25.67 23 ALA B N 1
ATOM 3561 C CA . ALA B 1 26 ? -6.574 42.425 15.328 1.00 25.08 23 ALA B CA 1
ATOM 3562 C C . ALA B 1 26 ? -6.553 42.221 16.835 1.00 23.73 23 ALA B C 1
ATOM 3563 O O . ALA B 1 26 ? -6.258 41.134 17.320 1.00 24.98 23 ALA B O 1
ATOM 3570 N N . HIS B 1 27 ? -6.868 43.275 17.573 1.00 24.28 24 HIS B N 1
ATOM 3571 C CA . HIS B 1 27 ? -6.913 43.207 19.025 1.00 25.25 24 HIS B CA 1
ATOM 3572 C C . HIS B 1 27 ? -7.938 42.155 19.439 1.00 26.48 24 HIS B C 1
ATOM 3573 O O . HIS B 1 27 ? -7.661 41.286 20.263 1.00 27.09 24 HIS B O 1
ATOM 3588 N N . ASN B 1 28 ? -9.117 42.238 18.835 1.00 26.80 25 ASN B N 1
ATOM 3589 C CA . ASN B 1 28 ? -10.225 41.337 19.127 1.00 28.61 25 ASN B CA 1
ATOM 3590 C C . ASN B 1 28 ? -9.870 39.884 18.836 1.00 28.68 25 ASN B C 1
ATOM 3591 O O . ASN B 1 28 ? -10.139 38.992 19.641 1.00 29.34 25 ASN B O 1
ATOM 3602 N N . PHE B 1 29 ? -9.251 39.654 17.684 1.00 27.09 26 PHE B N 1
ATOM 3603 C CA . PHE B 1 29 ? -8.921 38.305 17.249 1.00 25.90 26 PHE B CA 1
ATOM 3604 C C . PHE B 1 29 ? -7.841 37.682 18.128 1.00 26.42 26 PHE B C 1
ATOM 3605 O O . PHE B 1 29 ? -7.951 36.529 18.540 1.00 26.87 26 PHE B O 1
ATOM 3622 N N . LEU B 1 30 ? -6.791 38.450 18.406 1.00 26.54 27 LEU B N 1
ATOM 3623 C CA . LEU B 1 30 ? -5.680 37.972 19.222 1.00 25.60 27 LEU B CA 1
ATOM 3624 C C . LEU B 1 30 ? -6.122 37.698 20.653 1.00 25.44 27 LEU B C 1
ATOM 3625 O O . LEU B 1 30 ? -5.696 36.720 21.264 1.00 26.34 27 LEU B O 1
ATOM 3641 N N . ALA B 1 31 ? -6.965 38.571 21.190 1.00 25.17 28 ALA B N 1
ATOM 3642 C CA . ALA B 1 31 ? -7.428 38.427 22.565 1.00 27.58 28 ALA B CA 1
ATOM 3643 C C . ALA B 1 31 ? -8.265 37.160 22.707 1.00 28.43 28 ALA B C 1
ATOM 3644 O O . ALA B 1 31 ? -8.128 36.418 23.678 1.00 30.53 28 ALA B O 1
ATOM 3651 N N . LYS B 1 32 ? -9.120 36.908 21.725 1.00 27.96 29 LYS B N 1
ATOM 3652 C CA . LYS B 1 32 ? -9.979 35.734 21.748 1.00 30.95 29 LYS B CA 1
ATOM 3653 C C . LYS B 1 32 ? -9.164 34.448 21.692 1.00 30.67 29 LYS B C 1
ATOM 3654 O O . LYS B 1 32 ? -9.580 33.422 22.228 1.00 30.76 29 LYS B O 1
ATOM 3673 N N . LYS B 1 33 ? -7.998 34.511 21.054 1.00 29.51 30 LYS B N 1
ATOM 3674 C CA . LYS B 1 33 ? -7.116 33.352 20.941 1.00 29.26 30 LYS B CA 1
ATOM 3675 C C . LYS B 1 33 ? -6.248 33.160 22.191 1.00 29.24 30 LYS B C 1
ATOM 3676 O O . LYS B 1 33 ? -5.552 32.150 22.321 1.00 30.02 30 LYS B O 1
ATOM 3695 N N . GLY B 1 34 ? -6.277 34.134 23.097 1.00 27.99 31 GLY B N 1
ATOM 3696 C CA . GLY B 1 34 ? -5.626 33.995 24.388 1.00 28.79 31 GLY B CA 1
ATOM 3697 C C . GLY B 1 34 ? -4.319 34.756 24.551 1.00 27.89 31 GLY B C 1
ATOM 3698 O O . GLY B 1 34 ? -3.641 34.621 25.575 1.00 25.10 31 GLY B O 1
ATOM 3702 N N . PHE B 1 35 ? -3.961 35.559 23.554 1.00 27.00 32 PHE B N 1
ATOM 3703 C CA . PHE B 1 35 ? -2.720 36.330 23.612 1.00 25.64 32 PHE B CA 1
ATOM 3704 C C . PHE B 1 35 ? -2.833 37.558 24.517 1.00 25.27 32 PHE B C 1
ATOM 3705 O O . PHE B 1 35 ? -3.905 38.144 24.673 1.00 26.21 32 PHE B O 1
ATOM 3722 N N . ASN B 1 36 ? -1.710 37.929 25.124 1.00 25.74 33 ASN B N 1
ATOM 3723 C CA . ASN B 1 36 ? -1.589 39.196 25.827 1.00 25.06 33 ASN B CA 1
ATOM 3724 C C . ASN B 1 36 ? -1.420 40.308 24.800 1.00 24.49 33 ASN B C 1
ATOM 3725 O O . ASN B 1 36 ? -0.330 40.515 24.271 1.00 24.03 33 ASN B O 1
ATOM 3736 N N . VAL B 1 37 ? -2.503 41.017 24.506 1.00 24.35 34 VAL B N 1
ATOM 3737 C CA . VAL B 1 37 ? -2.491 41.996 23.428 1.00 23.90 34 VAL B CA 1
ATOM 3738 C C . VAL B 1 37 ? -3.097 43.327 23.853 1.00 24.42 34 VAL B C 1
ATOM 37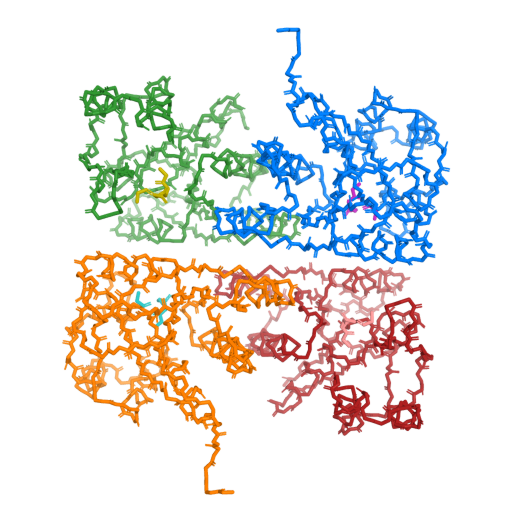39 O O . VAL B 1 37 ? -4.055 43.371 24.623 1.00 24.15 34 VAL B O 1
ATOM 3752 N N . ARG B 1 38 ? -2.515 44.406 23.344 1.00 23.07 35 ARG B N 1
ATOM 3753 C CA . ARG B 1 38 ? -3.055 45.749 23.506 1.00 25.15 35 ARG B CA 1
ATOM 3754 C C . ARG B 1 38 ? -2.968 46.440 22.144 1.00 25.00 35 ARG B C 1
ATOM 3755 O O . ARG B 1 38 ? -2.358 45.905 21.220 1.00 23.31 35 ARG B O 1
ATOM 3776 N N . SER B 1 39 ? -3.584 47.607 21.993 1.00 25.88 36 SER B N 1
ATOM 3777 C CA . SER B 1 39 ? -3.630 48.241 20.678 1.00 25.48 36 SER B CA 1
ATOM 3778 C C . SER B 1 39 ? -3.562 49.760 20.757 1.00 26.31 36 SER B C 1
ATOM 3779 O O . SER B 1 39 ? -3.977 50.355 21.746 1.00 28.23 36 SER B O 1
ATOM 3787 N N . TYR B 1 40 ? -3.029 50.379 19.707 1.00 25.14 37 TYR B N 1
ATOM 3788 C CA . TYR B 1 40 ? -2.861 51.828 19.672 1.00 25.82 37 TYR B CA 1
ATOM 3789 C C . TYR B 1 40 ? -2.993 52.390 18.266 1.00 25.97 37 TYR B C 1
ATOM 3790 O O . TYR B 1 40 ? -3.058 51.649 17.285 1.00 24.44 37 TYR B O 1
ATOM 3808 N N . GLY B 1 41 ? -3.031 53.715 18.188 1.00 26.44 38 GLY B N 1
ATOM 3809 C CA . GLY B 1 41 ? -2.994 54.426 16.926 1.00 26.20 38 GLY B CA 1
ATOM 3810 C C . GLY B 1 41 ? -1.832 55.397 16.972 1.00 27.26 38 GLY B C 1
ATOM 3811 O O . GLY B 1 41 ? -1.326 55.701 18.049 1.00 27.71 38 GLY B O 1
ATOM 3815 N N . THR B 1 42 ? -1.401 55.889 15.819 1.00 27.67 39 THR B N 1
ATOM 3816 C CA . THR B 1 42 ? -0.249 56.784 15.775 1.00 28.71 39 THR B CA 1
ATOM 3817 C C . THR B 1 42 ? -0.613 58.182 15.288 1.00 30.39 39 THR B C 1
ATOM 3818 O O . THR B 1 42 ? 0.199 59.100 15.369 1.00 32.61 39 THR B O 1
ATOM 3829 N N . GLY B 1 43 ? -1.834 58.341 14.789 1.00 31.26 40 GLY B N 1
ATOM 3830 C CA . GLY B 1 43 ? -2.294 59.626 14.295 1.00 35.59 40 GLY B CA 1
ATOM 3831 C C . GLY B 1 43 ? -2.356 60.682 15.384 1.00 39.23 40 GLY B C 1
ATOM 3832 O O . GLY B 1 43 ? -2.351 60.365 16.574 1.00 36.61 40 GLY B O 1
ATOM 3836 N N . GLU B 1 44 ? -2.410 61.947 14.979 1.00 42.97 41 GLU B N 1
ATOM 3837 C CA . GLU B 1 44 ? -2.550 63.039 15.935 1.00 45.38 41 GLU B CA 1
ATOM 3838 C C . GLU B 1 44 ? -3.925 62.988 16.591 1.00 45.10 41 GLU B C 1
ATOM 3839 O O . GLU B 1 44 ? -4.090 63.389 17.739 1.00 45.46 41 GLU B O 1
ATOM 3851 N N . ARG B 1 45 ? -4.904 62.482 15.849 1.00 44.08 42 ARG B N 1
ATOM 3852 C CA . ARG B 1 45 ? -6.275 62.392 16.332 1.00 44.34 42 ARG B CA 1
ATOM 3853 C C . ARG B 1 45 ? -6.994 61.207 15.691 1.00 41.67 42 ARG B C 1
ATOM 3854 O O . ARG B 1 45 ? -6.555 60.683 14.669 1.00 40.17 42 ARG B O 1
ATOM 3875 N N . VAL B 1 46 ? -8.096 60.787 16.301 1.00 40.29 43 VAL B N 1
ATOM 3876 C CA . VAL B 1 46 ? -8.937 59.741 15.734 1.00 38.32 43 VAL B CA 1
ATOM 3877 C C . VAL B 1 46 ? -9.729 60.315 14.569 1.00 40.79 43 VAL B C 1
ATOM 3878 O O . VAL B 1 46 ? -10.252 61.421 14.661 1.00 42.40 43 VAL B O 1
ATOM 3891 N N . LYS B 1 47 ? -9.817 59.568 13.473 1.00 38.08 44 LYS B N 1
ATOM 3892 C CA . LYS B 1 47 ? -10.529 60.040 12.292 1.00 38.76 44 LYS B CA 1
ATOM 3893 C C . LYS B 1 47 ? -11.376 58.936 11.680 1.00 38.84 44 LYS B C 1
ATOM 3894 O O . LYS B 1 47 ? -10.851 57.916 11.243 1.00 38.05 44 LYS B O 1
ATOM 3913 N N . LEU B 1 48 ? -12.689 59.144 11.655 1.00 39.01 45 LEU B N 1
ATOM 3914 C CA . LEU B 1 48 ? -13.605 58.224 10.992 1.00 39.25 45 LEU B CA 1
ATOM 3915 C C . LEU B 1 48 ? -14.159 58.884 9.737 1.00 38.97 45 LEU B C 1
ATOM 3916 O O . LEU B 1 48 ? -14.098 60.105 9.599 1.00 39.98 45 LEU B O 1
ATOM 3932 N N . PRO B 1 49 ? -14.700 58.078 8.812 1.00 37.62 46 PRO B N 1
ATOM 3933 C CA . PRO B 1 49 ? -15.313 58.623 7.597 1.00 40.87 46 PRO B CA 1
ATOM 3934 C C . PRO B 1 49 ? -16.497 59.528 7.930 1.00 43.77 46 PRO B C 1
ATOM 3935 O O . PRO B 1 49 ? -16.938 59.560 9.078 1.00 43.83 46 PRO B O 1
ATOM 3946 N N . GLY B 1 50 ? -17.003 60.246 6.934 1.00 47.12 47 GLY B N 1
ATOM 3947 C CA . GLY B 1 50 ? -18.143 61.123 7.123 1.00 49.19 47 GLY B CA 1
ATOM 3948 C C . GLY B 1 50 ? -19.192 60.874 6.060 1.00 52.35 47 GLY B C 1
ATOM 3949 O O . GLY B 1 50 ? -19.283 59.774 5.515 1.00 52.73 47 GLY B O 1
ATOM 3953 N N . MET B 1 51 ? -19.990 61.893 5.761 1.00 54.14 48 MET B N 1
ATOM 3954 C CA . MET B 1 51 ? -20.988 61.777 4.707 1.00 57.66 48 MET B CA 1
ATOM 3955 C C . MET B 1 51 ? -20.378 62.206 3.380 1.00 56.35 48 MET B C 1
ATOM 3956 O O . MET B 1 51 ? -20.846 61.809 2.313 1.00 57.94 48 MET B O 1
ATOM 3970 N N . ALA B 1 52 ? -19.327 63.015 3.461 1.00 55.14 49 ALA B N 1
ATOM 3971 C CA . ALA B 1 52 ? -18.549 63.398 2.288 1.00 55.52 49 ALA B CA 1
ATOM 3972 C C . ALA B 1 52 ? -17.075 63.139 2.575 1.00 54.64 49 ALA B C 1
ATOM 3973 O O . ALA B 1 52 ? -16.661 63.094 3.735 1.00 52.10 49 ALA B O 1
ATOM 3980 N N . PHE B 1 53 ? -16.281 62.966 1.523 1.00 54.02 50 PHE B N 1
ATOM 3981 C CA . PHE B 1 53 ? -14.871 62.634 1.695 1.00 52.15 50 PHE B CA 1
ATOM 3982 C C . PHE B 1 53 ? -14.115 63.715 2.464 1.00 50.48 50 PHE B C 1
ATOM 3983 O O . PHE B 1 53 ? -13.284 63.409 3.318 1.00 49.29 50 PHE B O 1
ATOM 4000 N N . ASP B 1 54 ? -14.398 64.976 2.159 1.00 50.44 51 ASP B N 1
ATOM 4001 C CA . ASP B 1 54 ? -13.716 66.082 2.825 1.00 52.38 51 ASP B CA 1
ATOM 4002 C C . ASP B 1 54 ? -14.388 66.471 4.142 1.00 53.19 51 ASP B C 1
ATOM 4003 O O . ASP B 1 54 ? -14.087 67.521 4.713 1.00 53.68 51 ASP B O 1
ATOM 4012 N N . LYS B 1 55 ? -15.286 65.618 4.625 1.00 52.00 52 LYS B N 1
ATOM 4013 C CA . LYS B 1 55 ? -16.008 65.883 5.865 1.00 52.21 52 LYS B CA 1
ATOM 4014 C C . LYS B 1 55 ? -15.904 64.704 6.828 1.00 49.83 52 LYS B C 1
ATOM 4015 O O . LYS B 1 55 ? -16.904 64.049 7.117 1.00 49.49 52 LYS B O 1
ATOM 4034 N N . PRO B 1 56 ? -14.691 64.428 7.327 1.00 48.07 53 PRO B N 1
ATOM 4035 C CA . PRO B 1 56 ? -14.469 63.334 8.277 1.00 45.70 53 PRO B CA 1
ATOM 4036 C C . PRO B 1 56 ? -14.861 63.705 9.702 1.00 44.95 53 PRO B C 1
ATOM 4037 O O . PRO B 1 56 ? -14.744 64.870 10.082 1.00 45.84 53 PRO B O 1
ATOM 4048 N N . ASN B 1 57 ? -15.318 62.727 10.477 1.00 44.24 54 ASN B N 1
ATOM 4049 C CA . ASN B 1 57 ? -15.543 62.925 11.905 1.00 45.59 54 ASN B CA 1
ATOM 4050 C C . ASN B 1 57 ? -14.230 62.818 12.670 1.00 45.05 54 ASN B C 1
ATOM 4051 O O . ASN B 1 57 ? -13.670 61.730 12.799 1.00 44.20 54 ASN B O 1
ATOM 4062 N N . VAL B 1 58 ? -13.742 63.943 13.178 1.00 44.66 55 VAL B N 1
ATOM 4063 C CA . VAL B 1 58 ? -12.476 63.962 13.897 1.00 45.35 55 VAL B CA 1
ATOM 4064 C C . VAL B 1 58 ? -12.691 64.136 15.396 1.00 47.19 55 VAL B C 1
ATOM 4065 O O . VAL B 1 58 ? -13.467 64.986 15.829 1.00 48.18 55 VAL B O 1
ATOM 4078 N N . TYR B 1 59 ? -11.994 63.318 16.177 1.00 47.30 56 TYR B N 1
ATOM 4079 C CA . TYR B 1 59 ? -12.061 63.374 17.631 1.00 47.75 56 TYR B CA 1
ATOM 4080 C C . TYR B 1 59 ? -10.657 63.305 18.208 1.00 49.08 56 TYR B C 1
ATOM 4081 O O . TYR B 1 59 ? -9.716 62.902 17.526 1.00 48.91 56 TYR B O 1
ATOM 4099 N N . GLU B 1 60 ? -10.517 63.689 19.470 1.00 49.05 57 GLU B N 1
ATOM 4100 C CA . GLU B 1 60 ? -9.245 63.562 20.161 1.00 49.87 57 GLU B CA 1
ATOM 4101 C C . GLU B 1 60 ? -9.091 62.137 20.678 1.00 46.75 57 GLU B C 1
ATOM 4102 O O . GLU B 1 60 ? -10.079 61.475 20.993 1.00 45.14 57 GLU B O 1
ATOM 4114 N N . PHE B 1 61 ? -7.855 61.657 20.751 1.00 44.40 58 PHE B N 1
ATOM 4115 C CA . PHE B 1 61 ? -7.585 60.407 21.440 1.00 41.35 58 PHE B CA 1
ATOM 4116 C C . PHE B 1 61 ? -8.014 60.593 22.885 1.00 44.01 58 PHE B C 1
ATOM 4117 O O . PHE B 1 61 ? -7.961 61.705 23.412 1.00 44.36 58 PHE B O 1
ATOM 4134 N N . GLY B 1 62 ? -8.452 59.513 23.520 1.00 42.09 59 GLY B N 1
ATOM 4135 C CA . GLY B 1 62 ? -8.951 59.592 24.880 1.00 45.74 59 GLY B CA 1
ATOM 4136 C C . GLY B 1 62 ? -10.460 59.758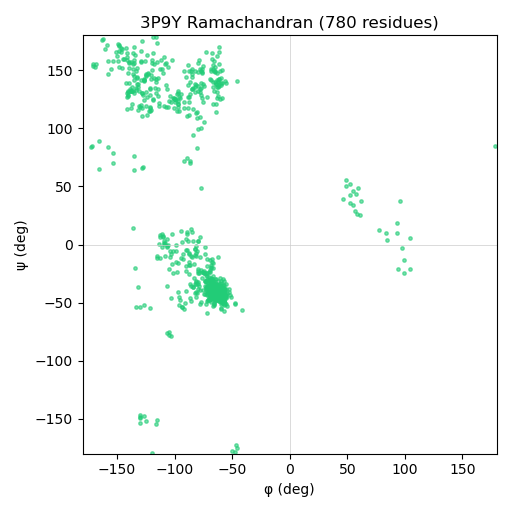 24.903 1.00 46.58 59 GLY B C 1
ATOM 4137 O O . GLY B 1 62 ? -11.109 59.465 25.905 1.00 47.36 59 GLY B O 1
ATOM 4141 N N . THR B 1 63 ? -11.016 60.234 23.793 1.00 46.64 60 THR B N 1
ATOM 4142 C CA . THR B 1 63 ? -12.463 60.328 23.645 1.00 47.29 60 THR B CA 1
ATOM 4143 C C . THR B 1 63 ? -13.066 58.931 23.679 1.00 48.98 60 THR B C 1
ATOM 4144 O O . THR B 1 63 ? -12.823 58.126 22.783 1.00 48.38 60 THR B O 1
ATOM 4155 N N . LYS B 1 64 ? -13.846 58.649 24.718 1.00 51.96 61 LYS B N 1
ATOM 4156 C CA . LYS B 1 64 ? -14.492 57.349 24.869 1.00 52.98 61 LYS B CA 1
ATOM 4157 C C . LYS B 1 64 ? -15.136 56.914 23.560 1.00 52.85 61 LYS B C 1
ATOM 4158 O O . LYS B 1 64 ? -15.711 57.732 22.843 1.00 53.11 61 LYS B O 1
ATOM 4177 N N . TYR B 1 65 ? -15.036 55.627 23.248 1.00 52.46 62 TYR B N 1
ATOM 4178 C CA . TYR B 1 65 ? -15.665 55.085 22.053 1.00 52.62 62 TYR B CA 1
ATOM 4179 C C . TYR B 1 65 ? -17.165 55.346 22.088 1.00 56.20 62 TYR B C 1
ATOM 4180 O O . TYR B 1 65 ? -17.785 55.580 21.054 1.00 55.20 62 TYR B O 1
ATOM 4198 N N . GLU B 1 66 ? -17.743 55.308 23.283 1.00 60.37 63 GLU B N 1
ATOM 4199 C CA . GLU B 1 66 ? -19.184 55.464 23.440 1.00 63.19 63 GLU B CA 1
ATOM 4200 C C . GLU B 1 66 ? -19.625 56.878 23.077 1.00 59.91 63 GLU B C 1
ATOM 4201 O O . GLU B 1 66 ? -20.608 57.063 22.366 1.00 59.71 63 GLU B O 1
ATOM 4213 N N . ASP B 1 67 ? -18.889 57.872 23.560 1.00 58.52 64 ASP B N 1
ATOM 4214 C CA . ASP B 1 67 ? -19.200 59.265 23.259 1.00 58.48 64 ASP B CA 1
ATOM 4215 C C . ASP B 1 67 ? -19.126 59.537 21.756 1.00 57.84 64 ASP B C 1
ATOM 4216 O O . ASP B 1 67 ? -19.809 60.425 21.247 1.00 56.81 64 ASP B O 1
ATOM 4225 N N . ILE B 1 68 ? -18.290 58.776 21.054 1.00 56.59 65 ILE B N 1
ATOM 4226 C CA . ILE B 1 68 ? -18.195 58.879 19.601 1.00 55.16 65 ILE B CA 1
ATOM 4227 C C . ILE B 1 68 ? -19.371 58.157 18.948 1.00 55.45 65 ILE B C 1
ATOM 4228 O O . ILE B 1 68 ? -19.926 58.623 17.955 1.00 55.14 65 ILE B O 1
ATOM 4244 N N . TYR B 1 69 ? -19.742 57.017 19.519 1.00 54.99 66 TYR B N 1
ATOM 4245 C CA . TYR B 1 69 ? -20.872 56.233 19.040 1.00 56.83 66 TYR B CA 1
ATOM 4246 C C . TYR B 1 69 ? -22.157 57.052 19.131 1.00 59.44 66 TYR B C 1
ATOM 4247 O O . TYR B 1 69 ? -23.033 56.951 18.273 1.00 60.41 66 TYR B O 1
ATOM 4265 N N . ARG B 1 70 ? -22.255 57.868 20.175 1.00 59.35 67 ARG B N 1
ATOM 4266 C CA . ARG B 1 70 ? -23.448 58.666 20.420 1.00 62.67 67 ARG B CA 1
ATOM 4267 C C . ARG B 1 70 ? -23.448 59.910 19.538 1.00 62.54 67 ARG B C 1
ATOM 4268 O O . ARG B 1 70 ? -24.505 60.389 19.125 1.00 63.69 67 ARG B O 1
ATOM 4289 N N . ASP B 1 71 ? -22.258 60.430 19.252 1.00 59.72 68 ASP B N 1
ATOM 4290 C CA . ASP B 1 71 ? -22.128 61.597 18.392 1.00 59.06 68 ASP B CA 1
ATOM 4291 C C . ASP B 1 71 ? -22.660 61.272 17.006 1.00 61.30 68 ASP B C 1
ATOM 4292 O O . ASP B 1 71 ? -23.413 62.047 16.424 1.00 63.09 68 ASP B O 1
ATOM 4301 N N . LEU B 1 72 ? -22.265 60.116 16.484 1.00 60.52 69 LEU B N 1
ATOM 4302 C CA . LEU B 1 72 ? -22.720 59.671 15.174 1.00 60.96 69 LEU B CA 1
ATOM 4303 C C . LEU B 1 72 ? -24.177 59.230 15.238 1.00 62.47 69 LEU B C 1
ATOM 4304 O O . LEU B 1 72 ? -24.895 59.267 14.237 1.00 62.90 69 LEU B O 1
ATOM 4320 N N . GLU B 1 73 ? -24.604 58.809 16.424 1.00 63.86 70 GLU B N 1
ATOM 4321 C CA . GLU B 1 73 ? -25.968 58.338 16.633 1.00 65.85 70 GLU B CA 1
ATOM 4322 C C . GLU B 1 73 ? -26.966 59.476 16.434 1.00 66.78 70 GLU B C 1
ATOM 4323 O O . GLU B 1 73 ? -28.027 59.292 15.839 1.00 66.40 70 GLU B O 1
ATOM 4335 N N . SER B 1 74 ? -26.610 60.656 16.930 1.00 66.75 71 SER B N 1
ATOM 4336 C CA . SER B 1 74 ? -27.478 61.821 16.841 1.00 68.70 71 SER B CA 1
ATOM 4337 C C . SER B 1 74 ? -27.332 62.519 15.491 1.00 69.62 71 SER B C 1
ATOM 4338 O O . SER B 1 74 ? -28.272 63.148 15.004 1.00 71.43 71 SER B O 1
ATOM 4346 N N . LYS B 1 75 ? -26.152 62.408 14.891 1.00 67.87 72 LYS B N 1
ATOM 4347 C CA . LYS B 1 75 ? -25.893 63.046 13.606 1.00 67.36 72 LYS B CA 1
ATOM 4348 C C . LYS B 1 75 ? -26.730 62.409 12.504 1.00 67.14 72 LYS B C 1
ATOM 4349 O O . LYS B 1 75 ? -27.257 63.106 11.637 1.00 67.75 72 LYS B O 1
ATOM 4368 N N . ASP B 1 76 ? -26.855 61.086 12.547 1.00 65.43 73 ASP B N 1
ATOM 4369 C CA . ASP B 1 76 ? -27.632 60.353 11.556 1.00 65.05 73 ASP B CA 1
ATOM 4370 C C . ASP B 1 76 ? -27.550 58.858 11.837 1.00 65.77 73 ASP B C 1
ATOM 4371 O O . ASP B 1 76 ? -26.730 58.152 11.252 1.00 65.20 73 ASP B O 1
ATOM 4380 N N . LYS B 1 77 ? -28.411 58.378 12.728 1.00 66.91 74 LYS B N 1
ATOM 4381 C CA . LYS B 1 77 ? -28.354 56.991 13.179 1.00 66.58 74 LYS B CA 1
ATOM 4382 C C . LYS B 1 77 ? -28.578 55.974 12.059 1.00 66.64 74 LYS B C 1
ATOM 4383 O O . LYS B 1 77 ? -28.365 54.782 12.256 1.00 66.21 74 LYS B O 1
ATOM 4402 N N . GLU B 1 78 ? -29.002 56.434 10.888 1.00 68.75 75 GLU B N 1
ATOM 4403 C CA . GLU B 1 78 ? -29.278 55.518 9.785 1.00 71.26 75 GLU B CA 1
ATOM 4404 C C . GLU B 1 78 ? -28.075 55.397 8.856 1.00 68.30 75 GLU B C 1
ATOM 4405 O O . GLU B 1 78 ? -27.670 54.295 8.487 1.00 67.65 75 GLU B O 1
ATOM 4417 N N . PHE B 1 79 ? -27.508 56.538 8.481 1.00 66.79 76 PHE B N 1
ATOM 4418 C CA . PHE B 1 79 ? -26.354 56.571 7.593 1.00 63.71 76 PHE B CA 1
ATOM 4419 C C . PHE B 1 79 ? -25.175 55.810 8.192 1.00 60.46 76 PHE B C 1
ATOM 4420 O O . PHE B 1 79 ? -24.568 54.966 7.533 1.00 59.35 76 PHE B O 1
ATOM 4437 N N . TYR B 1 80 ? -24.864 56.108 9.448 1.00 59.10 77 TYR B N 1
ATOM 4438 C CA . TYR B 1 80 ? -23.705 55.523 10.108 1.00 56.60 77 TYR B CA 1
ATOM 4439 C C . TYR B 1 80 ? -23.950 54.090 10.570 1.00 55.58 77 TYR B C 1
ATOM 4440 O O . TYR B 1 80 ? -23.111 53.503 11.249 1.00 53.19 77 TYR B O 1
ATOM 4458 N N . THR B 1 81 ? -25.098 53.532 10.198 1.00 58.26 78 THR B N 1
ATOM 4459 C CA . THR B 1 81 ? -25.374 52.120 10.434 1.00 57.96 78 THR B CA 1
ATOM 4460 C C . THR B 1 81 ? -25.064 51.336 9.172 1.00 57.66 78 THR B C 1
ATOM 4461 O O . THR B 1 81 ? -24.506 50.241 9.229 1.00 56.04 78 THR B O 1
ATOM 4472 N N . GLN B 1 82 ? -25.431 51.912 8.033 1.00 59.69 79 GLN B N 1
ATOM 4473 C CA . GLN B 1 82 ? -25.261 51.255 6.744 1.00 60.43 79 GLN B CA 1
ATOM 4474 C C . GLN B 1 82 ? -23.788 51.111 6.379 1.00 55.53 79 GLN B C 1
ATOM 4475 O O . GLN B 1 82 ? -23.389 50.119 5.771 1.00 54.43 79 GLN B O 1
ATOM 4489 N N . ASN B 1 83 ? -22.982 52.102 6.749 1.00 53.90 80 ASN B N 1
ATOM 4490 C CA . ASN B 1 83 ? -21.554 52.064 6.458 1.00 51.33 80 ASN B CA 1
ATOM 4491 C C . ASN B 1 83 ? -20.766 51.369 7.568 1.00 50.63 80 ASN B C 1
ATOM 4492 O O . ASN B 1 83 ? -19.537 51.298 7.522 1.00 49.19 80 ASN B O 1
ATOM 4503 N N . GLY B 1 84 ? -21.484 50.869 8.570 1.00 49.67 81 GLY B N 1
ATOM 4504 C CA . GLY B 1 84 ? -20.903 50.005 9.584 1.00 47.29 81 GLY B CA 1
ATOM 4505 C C . GLY B 1 84 ? -20.079 50.680 10.667 1.00 44.20 81 GLY B C 1
ATOM 4506 O O . GLY B 1 84 ? -19.388 49.999 11.419 1.00 44.71 81 GLY B O 1
ATOM 4510 N N . LEU B 1 85 ? -20.151 52.002 10.770 1.00 45.04 82 LEU B N 1
ATOM 4511 C CA . LEU B 1 85 ? -19.348 52.716 11.758 1.00 44.40 82 LEU B CA 1
ATOM 4512 C C . LEU B 1 85 ? -19.857 52.505 13.182 1.00 45.54 82 LEU B C 1
ATOM 4513 O O . LEU B 1 85 ? -19.068 52.382 14.115 1.00 43.88 82 LEU B O 1
ATOM 4529 N N . LEU B 1 86 ? -21.174 52.476 13.351 1.00 48.04 83 LEU B N 1
ATOM 4530 C CA . LEU B 1 86 ? -21.762 52.269 14.669 1.00 48.18 83 LEU B CA 1
ATOM 4531 C C . LEU B 1 86 ? -21.458 50.861 15.167 1.00 46.03 83 LEU B C 1
ATOM 4532 O O . LEU B 1 86 ? -21.198 50.653 16.352 1.00 46.40 83 LEU B O 1
ATOM 4548 N N . HIS B 1 87 ? -21.489 49.896 14.256 1.00 44.72 84 HIS B N 1
ATOM 4549 C CA . HIS B 1 87 ? -21.142 48.524 14.598 1.00 44.98 84 HIS B CA 1
ATOM 4550 C C . HIS B 1 87 ? -19.684 48.432 15.042 1.00 45.69 84 HIS B C 1
ATOM 4551 O O . HIS B 1 87 ? -19.356 47.725 15.995 1.00 45.62 84 HIS B O 1
ATOM 4566 N N . MET B 1 88 ? -18.810 49.148 14.344 1.00 44.84 85 MET B N 1
ATOM 4567 C CA . MET B 1 88 ? -17.390 49.137 14.666 1.00 42.35 85 MET B CA 1
ATOM 4568 C C . MET B 1 88 ? -17.147 49.787 16.018 1.00 41.53 85 MET B C 1
ATOM 4569 O O . MET B 1 88 ? -16.343 49.306 16.812 1.00 40.28 85 MET B O 1
ATOM 4583 N N . LEU B 1 89 ? -17.842 50.889 16.273 1.00 43.09 86 LEU B N 1
ATOM 4584 C CA . LEU B 1 89 ? -17.673 51.622 17.518 1.00 44.19 86 LEU B CA 1
ATOM 4585 C C . LEU B 1 89 ? -18.200 50.800 18.683 1.00 44.62 86 LEU B C 1
ATOM 4586 O O . LEU B 1 89 ? -17.720 50.927 19.810 1.00 44.65 86 LEU B O 1
ATOM 4602 N N . ASP B 1 90 ? -19.186 49.952 18.405 1.00 45.08 87 ASP B N 1
ATOM 4603 C CA . ASP B 1 90 ? -19.727 49.071 19.427 1.00 45.80 87 ASP B CA 1
ATOM 4604 C C . ASP B 1 90 ? -18.669 48.068 19.834 1.00 45.04 87 ASP B C 1
ATOM 4605 O O . ASP B 1 90 ? -18.372 47.916 21.018 1.00 46.46 87 ASP B O 1
ATOM 4614 N N . ARG B 1 91 ? -18.106 47.382 18.844 1.00 43.83 88 ARG B N 1
ATOM 4615 C CA . ARG B 1 91 ? -17.106 46.354 19.103 1.00 42.44 88 ARG B CA 1
ATOM 4616 C C . ARG B 1 91 ? -15.947 46.930 19.910 1.00 40.63 88 ARG B C 1
ATOM 4617 O O . ARG B 1 91 ? -15.492 46.324 20.877 1.00 42.11 88 ARG B O 1
ATOM 4638 N N . ASN B 1 92 ? -15.478 48.108 19.518 1.00 40.35 89 ASN B N 1
ATOM 4639 C CA . ASN B 1 92 ? -14.379 48.757 20.220 1.00 40.38 89 ASN B CA 1
ATOM 4640 C C . ASN B 1 92 ? -14.724 49.008 21.684 1.00 43.12 89 ASN B C 1
ATOM 4641 O O . ASN B 1 92 ? -13.883 48.844 22.568 1.00 40.59 89 ASN B O 1
ATOM 4652 N N . ARG B 1 93 ? -15.970 49.405 21.929 1.00 45.08 90 ARG B N 1
ATOM 4653 C CA . ARG B 1 93 ? -16.442 49.697 23.278 1.00 47.86 90 ARG B CA 1
ATOM 4654 C C . ARG B 1 93 ? -16.414 48.450 24.159 1.00 46.16 90 ARG B C 1
ATOM 4655 O O . ARG B 1 93 ? -16.128 48.535 25.352 1.00 47.46 90 ARG B O 1
ATOM 4676 N N . ARG B 1 94 ? -16.689 47.292 23.566 1.00 43.74 91 ARG B N 1
ATOM 4677 C CA . ARG B 1 94 ? -16.739 46.046 24.322 1.00 43.07 91 ARG B CA 1
ATOM 4678 C C . ARG B 1 94 ? -15.335 45.517 24.617 1.00 42.86 91 ARG B C 1
ATOM 4679 O O . ARG B 1 94 ? -15.170 44.581 25.399 1.00 41.86 91 ARG B O 1
ATOM 4700 N N . ILE B 1 95 ? -14.325 46.112 23.986 1.00 42.78 92 ILE B N 1
ATOM 4701 C CA . ILE B 1 95 ? -12.939 45.719 24.227 1.00 39.50 92 ILE B CA 1
ATOM 4702 C C . ILE B 1 95 ? -12.292 46.637 25.254 1.00 38.31 92 ILE B C 1
ATOM 4703 O O . ILE B 1 95 ? -11.626 46.175 26.178 1.00 38.45 92 ILE B O 1
ATOM 4719 N N . LYS B 1 96 ? -12.495 47.938 25.097 1.00 39.99 93 LYS B N 1
ATOM 4720 C CA . LYS B 1 96 ? -11.931 48.911 26.024 1.00 42.76 93 LYS B CA 1
ATOM 4721 C C . LYS B 1 96 ? -12.634 50.255 25.886 1.00 46.13 93 LYS B C 1
ATOM 4722 O O . LYS B 1 96 ? -13.484 50.433 25.015 1.00 47.45 93 LYS B O 1
ATOM 4741 N N . LYS B 1 97 ? -12.269 51.201 26.743 1.00 48.52 94 LYS B N 1
ATOM 4742 C CA . LYS B 1 97 ? -13.006 52.454 26.847 1.00 53.56 94 LYS B CA 1
ATOM 4743 C C . LYS B 1 97 ? -12.706 53.449 25.729 1.00 51.61 94 LYS B C 1
ATOM 4744 O O . LYS B 1 97 ? -13.626 53.953 25.097 1.00 51.10 94 LYS B O 1
ATOM 4763 N N . CYS B 1 98 ? -11.434 53.741 25.477 1.00 46.55 95 CYS B N 1
ATOM 4764 C CA . CYS B 1 98 ? -11.101 54.750 24.475 1.00 45.04 95 CYS B CA 1
ATOM 4765 C C . CYS B 1 98 ? -9.873 54.399 23.640 1.00 42.36 95 CYS B C 1
ATOM 4766 O O . CYS B 1 98 ? -9.071 53.550 24.026 1.00 40.78 95 CYS B O 1
ATOM 4774 N N . PRO B 1 99 ? -9.732 55.058 22.480 1.00 41.48 96 PRO B N 1
ATOM 4775 C CA . PRO B 1 99 ? -8.538 54.943 21.637 1.00 37.77 96 PRO B CA 1
ATOM 4776 C C . PRO B 1 99 ? -7.317 55.552 22.319 1.00 37.30 96 PRO B C 1
ATOM 4777 O O . PRO B 1 99 ? -7.419 56.641 22.883 1.00 37.33 96 PRO B O 1
ATOM 4788 N N . GLU B 1 100 ? -6.185 54.856 22.270 1.00 34.35 97 GLU B N 1
ATOM 4789 C CA . GLU B 1 100 ? -4.953 55.333 22.876 1.00 34.27 97 GLU B CA 1
ATOM 4790 C C . GLU B 1 100 ? -3.880 55.574 21.818 1.00 32.29 97 GLU B C 1
ATOM 4791 O O . GLU B 1 100 ? -3.768 54.824 20.850 1.00 29.68 97 GLU B O 1
ATOM 4803 N N . ARG B 1 101 ? -3.099 56.631 22.007 1.00 32.40 98 ARG B N 1
ATOM 4804 C CA . ARG B 1 101 ? -1.988 56.924 21.115 1.00 31.86 98 ARG B CA 1
ATOM 4805 C C . ARG B 1 101 ? -0.749 56.172 21.574 1.00 30.15 98 ARG B C 1
ATOM 4806 O O . ARG B 1 101 ? -0.374 56.224 22.747 1.00 29.33 98 ARG B O 1
ATOM 4827 N N . PHE B 1 102 ? -0.118 55.469 20.643 1.00 29.21 99 PHE B N 1
ATOM 4828 C CA . PHE B 1 102 ? 1.073 54.695 20.954 1.00 28.49 99 PHE B CA 1
ATOM 4829 C C . PHE B 1 102 ? 2.140 55.579 21.590 1.00 28.12 99 PHE B C 1
ATOM 4830 O O . PHE B 1 102 ? 2.828 55.162 22.518 1.00 29.08 99 PHE B O 1
ATOM 4847 N N . GLN B 1 103 ? 2.263 56.808 21.103 1.00 28.71 100 GLN B N 1
ATOM 4848 C CA . GLN B 1 103 ? 3.341 57.693 21.535 1.00 30.00 100 GLN B CA 1
ATOM 4849 C C . GLN B 1 103 ? 3.212 58.091 23.007 1.00 31.25 100 GLN B C 1
ATOM 4850 O O . GLN B 1 103 ? 4.170 58.576 23.610 1.00 31.30 100 GLN B O 1
ATOM 4864 N N . ASP B 1 104 ? 2.035 57.874 23.585 1.00 31.80 101 ASP B N 1
ATOM 4865 C CA . ASP B 1 104 ? 1.763 58.310 24.954 1.00 32.95 101 ASP B CA 1
ATOM 4866 C C . ASP B 1 104 ? 1.776 57.176 25.971 1.00 34.90 101 ASP B C 1
ATOM 4867 O O . ASP B 1 104 ? 1.762 57.425 27.176 1.00 36.77 101 ASP B O 1
ATOM 4876 N N . THR B 1 105 ? 1.813 55.936 25.498 1.00 33.07 102 THR B N 1
ATOM 4877 C CA . THR B 1 105 ? 1.764 54.796 26.406 1.00 35.25 102 THR B CA 1
ATOM 4878 C C . THR B 1 105 ? 3.111 54.537 27.075 1.00 35.89 102 THR B C 1
ATOM 4879 O O . THR B 1 105 ? 4.163 54.834 26.514 1.00 36.80 102 THR B O 1
ATOM 4890 N N . LYS B 1 106 ? 3.063 53.976 28.278 1.00 37.19 103 LYS B N 1
ATOM 4891 C CA . LYS B 1 106 ? 4.268 53.575 28.992 1.00 38.25 103 LYS B CA 1
ATOM 4892 C C . LYS B 1 106 ? 4.387 52.051 29.035 1.00 35.05 103 LYS B C 1
ATOM 4893 O O . LYS B 1 106 ? 5.330 51.506 29.605 1.00 35.28 103 LYS B O 1
ATOM 4912 N N . GLU B 1 107 ? 3.429 51.367 28.424 1.00 34.29 104 GLU B N 1
ATOM 4913 C CA . GLU B 1 107 ? 3.466 49.914 28.353 1.00 33.17 104 GLU B CA 1
ATOM 4914 C C . GLU B 1 107 ? 4.613 49.476 27.446 1.00 31.21 104 GLU B C 1
ATOM 4915 O O . GLU B 1 107 ? 4.971 50.182 26.505 1.00 28.83 104 GLU B O 1
ATOM 4927 N N . GLN B 1 108 ? 5.186 48.311 27.736 1.00 29.91 105 GLN B N 1
ATOM 4928 C CA . GLN B 1 108 ? 6.276 47.768 26.935 1.00 27.72 105 GLN B CA 1
ATOM 4929 C C . GLN B 1 108 ? 5.875 46.420 26.354 1.00 27.17 105 GLN B C 1
ATOM 4930 O O . GLN B 1 108 ? 5.087 45.685 26.950 1.00 26.46 105 GLN B O 1
ATOM 4944 N N . PHE B 1 109 ? 6.426 46.096 25.190 1.00 25.18 106 PHE B N 1
ATOM 4945 C CA . PHE B 1 109 ? 5.999 44.914 24.456 1.00 23.43 106 PHE B CA 1
ATOM 4946 C C . PHE B 1 109 ? 7.185 44.118 23.931 1.00 21.68 106 PHE B C 1
ATOM 4947 O O . PHE B 1 109 ? 8.283 44.644 23.798 1.00 21.70 106 PHE B O 1
ATOM 4964 N N . ASP B 1 110 ? 6.957 42.840 23.651 1.00 20.46 107 ASP B N 1
ATOM 4965 C CA . ASP B 1 110 ? 7.959 41.999 23.019 1.00 20.18 107 ASP B CA 1
ATOM 4966 C C . ASP B 1 110 ? 7.890 42.144 21.508 1.00 20.21 107 ASP B C 1
ATOM 4967 O O . ASP B 1 110 ? 8.917 42.099 20.822 1.00 18.61 107 ASP B O 1
ATOM 4976 N N . ILE B 1 111 ? 6.670 42.300 20.999 1.00 17.77 108 ILE B N 1
ATOM 4977 C CA . ILE B 1 111 ? 6.437 42.484 19.574 1.00 17.22 108 ILE B CA 1
ATOM 4978 C C . ILE B 1 111 ? 5.377 43.552 19.345 1.00 17.75 108 ILE B C 1
ATOM 4979 O O . ILE B 1 111 ? 4.333 43.550 19.999 1.00 17.20 108 ILE B O 1
ATOM 4995 N N . ILE B 1 112 ? 5.651 44.460 18.415 1.00 15.86 109 ILE B N 1
ATOM 4996 C CA . ILE B 1 112 ? 4.682 45.466 18.001 1.00 15.71 109 ILE B CA 1
ATOM 4997 C C . ILE B 1 112 ? 4.421 45.334 16.510 1.00 16.43 109 ILE B C 1
ATOM 4998 O O . ILE B 1 112 ? 5.335 45.505 15.702 1.00 16.79 109 ILE B O 1
ATOM 5014 N N . VAL B 1 113 ? 3.178 45.032 16.146 1.00 14.21 110 VAL B N 1
ATOM 5015 C CA . VAL B 1 113 ? 2.790 44.903 14.748 1.00 15.34 110 VAL B CA 1
ATOM 5016 C C . VAL B 1 113 ? 2.088 46.162 14.260 1.00 16.64 110 VAL B C 1
ATOM 5017 O O . VAL B 1 113 ? 1.127 46.610 14.878 1.00 17.35 110 VAL B O 1
ATOM 5030 N N . THR B 1 114 ? 2.575 46.737 13.160 1.00 16.61 111 THR B N 1
ATOM 5031 C CA . THR B 1 114 ? 1.937 47.899 12.540 1.00 16.46 111 THR B CA 1
ATOM 5032 C C . THR B 1 114 ? 1.261 47.458 11.251 1.00 17.02 111 THR B C 1
ATOM 5033 O O . THR B 1 114 ? 1.655 46.458 10.658 1.00 17.02 111 THR B O 1
ATOM 5044 N N . VAL B 1 115 ? 0.249 48.199 10.809 1.00 17.72 112 VAL B N 1
ATOM 5045 C CA . VAL B 1 115 ? -0.586 47.746 9.700 1.00 18.43 112 VAL B CA 1
ATOM 5046 C C . VAL B 1 115 ? -0.398 48.566 8.426 1.00 19.53 112 VAL B C 1
ATOM 5047 O O . VAL B 1 115 ? -1.146 48.402 7.466 1.00 19.64 112 VAL B O 1
ATOM 5060 N N . GLU B 1 116 ? 0.599 49.442 8.419 1.00 18.00 113 GLU B N 1
ATOM 5061 C CA . GLU B 1 116 ? 0.995 50.135 7.194 1.00 21.64 113 GLU B CA 1
ATOM 5062 C C . GLU B 1 116 ? 2.299 50.893 7.422 1.00 20.78 113 GLU B C 1
ATOM 5063 O O . GLU B 1 116 ? 2.605 51.285 8.544 1.00 19.14 113 GLU B O 1
ATOM 5075 N N . GLU B 1 117 ? 3.063 51.109 6.357 1.00 21.20 114 GLU B N 1
ATOM 5076 C CA . GLU B 1 117 ? 4.412 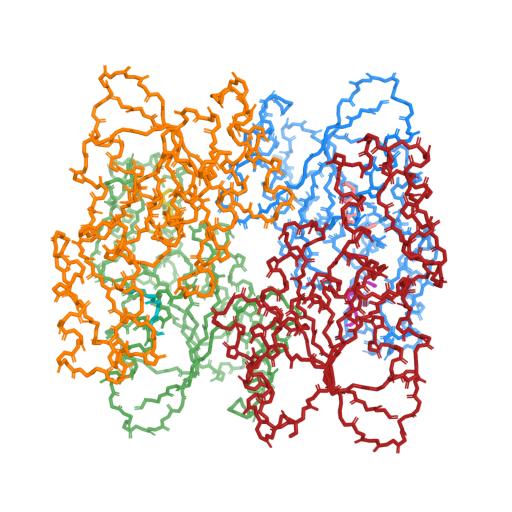51.636 6.507 1.00 22.32 114 GLU B CA 1
ATOM 5077 C C . GLU B 1 117 ? 4.452 52.962 7.247 1.00 22.32 114 GLU B C 1
ATOM 5078 O O . GLU B 1 117 ? 5.361 53.211 8.032 1.00 20.82 114 GLU B O 1
ATOM 5090 N N . ARG B 1 118 ? 3.472 53.817 6.991 1.00 23.82 115 ARG B N 1
ATOM 5091 C CA . ARG B 1 118 ? 3.432 55.123 7.628 1.00 26.15 115 ARG B CA 1
ATOM 5092 C C . ARG B 1 118 ? 3.320 54.980 9.143 1.00 23.49 115 ARG B C 1
ATOM 5093 O O . ARG B 1 118 ? 3.932 55.742 9.892 1.00 21.98 115 ARG B O 1
ATOM 5114 N N . VAL B 1 119 ? 2.528 54.007 9.588 1.00 22.48 116 VAL B N 1
ATOM 5115 C CA . VAL B 1 119 ? 2.381 53.741 11.016 1.00 21.91 116 VAL B CA 1
ATOM 5116 C C . VAL B 1 119 ? 3.661 53.105 11.546 1.00 19.89 116 VAL B C 1
ATOM 5117 O O . VAL B 1 119 ? 4.142 53.453 12.617 1.00 19.19 116 VAL B O 1
ATOM 5130 N N . TYR B 1 120 ? 4.204 52.173 10.774 1.00 18.87 117 TYR B N 1
ATOM 5131 C CA . TYR B 1 120 ? 5.499 51.578 11.069 1.00 19.53 117 TYR B CA 1
ATOM 5132 C C . TYR B 1 120 ? 6.518 52.667 11.382 1.00 19.73 117 TYR B C 1
ATOM 5133 O O . TYR B 1 120 ? 7.192 52.621 12.404 1.00 19.73 117 TYR B O 1
ATOM 5151 N N . ASP B 1 121 ? 6.609 53.659 10.505 1.00 20.43 118 ASP B N 1
ATOM 5152 C CA . ASP B 1 121 ? 7.619 54.701 10.625 1.00 21.51 118 ASP B CA 1
ATOM 5153 C C . ASP B 1 121 ? 7.425 55.547 11.878 1.00 22.63 118 ASP B C 1
ATOM 5154 O O . ASP B 1 121 ? 8.395 55.936 12.523 1.00 22.73 118 ASP B O 1
ATOM 5163 N N . LEU B 1 122 ? 6.175 55.843 12.219 1.00 22.41 119 LEU B N 1
ATOM 5164 C CA . LEU B 1 122 ? 5.895 56.621 13.418 1.00 22.56 119 LEU B CA 1
ATOM 5165 C C . LEU B 1 122 ? 6.264 55.826 14.666 1.00 22.74 119 LEU B C 1
ATOM 5166 O O . LEU B 1 122 ? 6.845 56.362 15.605 1.00 23.58 119 LEU B O 1
ATOM 5182 N N . VAL B 1 123 ? 5.941 54.540 14.675 1.00 21.18 120 VAL B N 1
ATOM 5183 C CA . VAL B 1 123 ? 6.282 53.700 15.813 1.00 21.58 120 VAL B CA 1
ATOM 5184 C C . VAL B 1 123 ? 7.797 53.683 16.013 1.00 22.49 120 VAL B C 1
ATOM 5185 O O . VAL B 1 123 ? 8.289 53.932 17.109 1.00 22.72 120 VAL B O 1
ATOM 5198 N N . VAL B 1 124 ? 8.531 53.401 14.943 1.00 21.58 121 VAL B N 1
ATOM 5199 C CA . VAL B 1 124 ? 9.989 53.347 14.999 1.00 22.99 121 VAL B CA 1
ATOM 5200 C C . VAL B 1 124 ? 10.604 54.682 15.436 1.00 24.08 121 VAL B C 1
ATOM 5201 O O . VAL B 1 124 ? 11.467 54.714 16.308 1.00 24.85 121 VAL B O 1
ATOM 5214 N N . MET B 1 125 ? 10.159 55.778 14.834 1.00 23.62 122 MET B N 1
ATOM 5215 C CA . MET B 1 125 ? 10.655 57.103 15.195 1.00 26.05 122 MET B CA 1
ATOM 5216 C C . MET B 1 125 ? 10.481 57.364 16.688 1.00 26.93 122 MET B C 1
ATOM 5217 O O . MET B 1 125 ? 11.398 57.844 17.352 1.00 27.30 122 MET B O 1
ATOM 5231 N N . HIS B 1 126 ? 9.304 57.043 17.216 1.00 25.80 123 HIS B N 1
ATOM 5232 C CA . HIS B 1 126 ? 9.037 57.229 18.637 1.00 27.14 123 HIS B CA 1
ATOM 5233 C C . HIS B 1 126 ? 9.981 56.390 19.493 1.00 27.49 123 HIS B C 1
ATOM 5234 O O . HIS B 1 126 ? 10.544 56.884 20.468 1.00 29.35 123 HIS B O 1
ATOM 5249 N N . MET B 1 127 ? 10.150 55.123 19.131 1.00 25.63 124 MET B N 1
ATOM 5250 C CA . MET B 1 127 ? 11.033 54.231 19.875 1.00 27.54 124 MET B CA 1
ATOM 5251 C C . MET B 1 127 ? 12.464 54.766 19.847 1.00 29.04 124 MET B C 1
ATOM 5252 O O . MET B 1 127 ? 13.202 54.653 20.827 1.00 28.75 124 MET B O 1
ATOM 5266 N N . GLU B 1 128 ? 12.848 55.352 18.717 1.00 27.87 125 GLU B N 1
ATOM 5267 C CA . GLU B 1 128 ? 14.202 55.866 18.544 1.00 29.71 125 GLU B CA 1
ATOM 5268 C C . GLU B 1 128 ? 14.432 57.133 19.364 1.00 31.32 125 GLU B C 1
ATOM 5269 O O . GLU B 1 128 ? 15.561 57.423 19.758 1.00 32.29 125 GLU B O 1
ATOM 5281 N N . SER B 1 129 ? 13.362 57.880 19.622 1.00 30.67 126 SER B N 1
ATOM 5282 C CA . SER B 1 129 ? 13.472 59.130 20.366 1.00 32.01 126 SER B CA 1
ATOM 5283 C C . SER B 1 129 ? 13.694 58.866 21.850 1.00 35.04 126 SER B C 1
ATOM 5284 O O . SER B 1 129 ? 14.217 59.715 22.564 1.00 38.48 126 SER B O 1
ATOM 5292 N N . MET B 1 130 ? 13.293 57.685 22.309 1.00 35.34 127 MET B N 1
ATOM 5293 C CA . MET B 1 130 ? 13.422 57.333 23.717 1.00 39.81 127 MET B CA 1
ATOM 5294 C C . MET B 1 130 ? 14.815 56.783 23.995 1.00 41.52 127 MET B C 1
ATOM 5295 O O . MET B 1 130 ? 15.396 56.093 23.160 1.00 37.17 127 MET B O 1
ATOM 5309 N N . GLU B 1 131 ? 15.347 57.090 25.171 1.00 44.01 128 GLU B N 1
ATOM 5310 C CA . GLU B 1 131 ? 16.641 56.566 25.578 1.00 44.48 128 GLU B CA 1
ATOM 5311 C C . GLU B 1 131 ? 16.488 55.103 25.978 1.00 41.22 128 GLU B C 1
ATOM 5312 O O . GLU B 1 131 ? 15.515 54.737 26.637 1.00 38.63 128 GLU B O 1
ATOM 5324 N N . SER B 1 132 ? 17.438 54.265 25.571 1.00 38.08 129 SER B N 1
ATOM 5325 C CA . SER B 1 132 ? 17.451 52.870 25.994 1.00 33.96 129 SER B CA 1
ATOM 5326 C C . SER B 1 132 ? 17.981 52.787 27.417 1.00 34.39 129 SER B C 1
ATOM 5327 O O . SER B 1 132 ? 19.167 53.018 27.658 1.00 36.36 129 SER B O 1
ATOM 5335 N N . VAL B 1 133 ? 17.103 52.464 28.359 1.00 31.62 130 VAL B N 1
ATOM 5336 C CA . VAL B 1 133 ? 17.487 52.396 29.764 1.00 31.84 130 VAL B CA 1
ATOM 5337 C C . VAL B 1 133 ? 17.566 50.951 30.245 1.00 31.75 130 VAL B C 1
ATOM 5338 O O . VAL B 1 133 ? 18.429 50.602 31.051 1.00 30.42 130 VAL B O 1
ATOM 5351 N N . ASP B 1 134 ? 16.670 50.110 29.741 1.00 30.91 131 ASP B N 1
ATOM 5352 C CA . ASP B 1 134 ? 16.646 48.703 30.117 1.00 30.33 131 ASP B CA 1
ATOM 5353 C C . ASP B 1 134 ? 17.384 47.832 29.105 1.00 28.80 131 ASP B C 1
ATOM 5354 O O . ASP B 1 134 ? 17.717 46.686 29.397 1.00 28.91 131 ASP B O 1
ATOM 5363 N N . ASN B 1 135 ? 17.643 48.377 27.922 1.00 28.51 132 ASN B N 1
ATOM 5364 C CA . ASN B 1 135 ? 18.210 47.593 26.826 1.00 27.66 132 ASN B CA 1
ATOM 5365 C C . ASN B 1 135 ? 17.365 46.351 26.522 1.00 26.89 132 ASN B C 1
ATOM 5366 O O . ASN B 1 135 ? 17.888 45.300 26.146 1.00 26.88 132 ASN B O 1
ATOM 5377 N N . ARG B 1 136 ? 16.054 46.490 26.688 1.00 25.96 133 ARG B N 1
ATOM 5378 C CA . ARG B 1 136 ? 15.112 45.406 26.434 1.00 25.88 133 ARG B CA 1
ATOM 5379 C C . ARG B 1 136 ? 14.673 45.417 24.970 1.00 24.06 133 ARG B C 1
ATOM 5380 O O . ARG B 1 136 ? 14.043 46.370 24.518 1.00 22.69 133 ARG B O 1
ATOM 5401 N N . PRO B 1 137 ? 14.989 44.346 24.228 1.00 23.60 134 PRO B N 1
ATOM 5402 C CA . PRO B 1 137 ? 14.656 44.281 22.798 1.00 22.38 134 PRO B CA 1
ATOM 5403 C C . PRO B 1 137 ? 13.153 44.216 22.536 1.00 21.44 134 PRO B C 1
ATOM 5404 O O . PRO B 1 137 ? 12.435 43.523 23.253 1.00 21.12 134 PRO B O 1
ATOM 5415 N N . VAL B 1 138 ? 12.693 44.921 21.509 1.00 19.68 135 VAL B N 1
ATOM 5416 C CA . VAL B 1 138 ? 11.313 44.798 21.038 1.00 20.31 135 VAL B CA 1
ATOM 5417 C C . VAL B 1 138 ? 11.313 44.762 19.516 1.00 19.27 135 VAL B C 1
ATOM 5418 O O . VAL B 1 138 ? 11.955 45.586 18.870 1.00 17.98 135 VAL B O 1
ATOM 5431 N N . HIS B 1 139 ? 10.597 43.800 18.947 1.00 18.78 136 HIS B N 1
ATOM 5432 C CA . HIS B 1 139 ? 10.557 43.640 17.502 1.00 18.55 136 HIS B CA 1
ATOM 5433 C C . HIS B 1 139 ? 9.331 44.314 16.905 1.00 17.51 136 HIS B C 1
ATOM 5434 O O . HIS B 1 139 ? 8.193 43.975 17.241 1.00 17.11 136 HIS B O 1
ATOM 5449 N N . VAL B 1 140 ? 9.572 45.266 16.013 1.00 16.60 137 VAL B N 1
ATOM 5450 C CA . VAL B 1 140 ? 8.500 45.954 15.315 1.00 15.68 137 VAL B CA 1
ATOM 5451 C C . VAL B 1 140 ? 8.354 45.345 13.927 1.00 16.93 137 VAL B C 1
ATOM 5452 O O . VAL B 1 140 ? 9.310 45.322 13.154 1.00 16.20 137 VAL B O 1
ATOM 5465 N N . LEU B 1 141 ? 7.154 44.852 13.627 1.00 15.35 138 LEU B N 1
ATOM 5466 C CA . LEU B 1 141 ? 6.858 44.171 12.373 1.00 15.11 138 LEU B CA 1
ATOM 5467 C C . LEU B 1 141 ? 5.695 44.846 11.647 1.00 16.98 138 LEU B C 1
ATOM 5468 O O . LEU B 1 141 ? 4.616 45.028 12.221 1.00 16.32 138 LEU B O 1
ATOM 5484 N N . ASN B 1 142 ? 5.896 45.203 10.385 1.00 16.00 139 ASN B N 1
ATOM 5485 C CA . ASN B 1 142 ? 4.820 45.780 9.600 1.00 17.25 139 ASN B CA 1
ATOM 5486 C C . ASN B 1 142 ? 4.185 44.738 8.683 1.00 17.89 139 ASN B C 1
ATOM 5487 O O . ASN B 1 142 ? 4.878 44.071 7.913 1.00 17.05 139 ASN B O 1
ATOM 5498 N N . VAL B 1 143 ? 2.869 44.590 8.801 1.00 17.05 140 VAL B N 1
ATOM 5499 C CA . VAL B 1 143 ? 2.075 43.779 7.886 1.00 19.15 140 VAL B CA 1
ATOM 5500 C C . VAL B 1 143 ? 0.994 44.664 7.266 1.00 20.72 140 VAL B C 1
ATOM 5501 O O . VAL B 1 143 ? 0.105 45.148 7.968 1.00 19.36 140 VAL B O 1
ATOM 5514 N N . ASP B 1 144 ? 1.059 44.873 5.955 1.00 21.63 141 ASP B N 1
ATOM 5515 C CA . ASP B 1 144 ? 0.100 45.751 5.294 1.00 21.20 141 ASP B CA 1
ATOM 5516 C C . ASP B 1 144 ? -1.324 45.209 5.408 1.00 22.34 141 ASP B C 1
ATOM 5517 O O . ASP B 1 144 ? -1.601 44.060 5.061 1.00 21.14 141 ASP B O 1
ATOM 5526 N N . VAL B 1 145 ? -2.225 46.048 5.907 1.00 23.46 142 VAL B N 1
ATOM 5527 C CA . VAL B 1 145 ? -3.639 45.702 5.965 1.00 24.17 142 VAL B CA 1
ATOM 5528 C C . VAL B 1 145 ? -4.447 46.823 5.328 1.00 22.62 142 VAL B C 1
ATOM 5529 O O . VAL B 1 145 ? -4.421 47.957 5.800 1.00 22.30 142 VAL B O 1
ATOM 5542 N N . VAL B 1 146 ? -5.148 46.503 4.245 1.00 22.90 143 VAL B N 1
ATOM 5543 C CA . VAL B 1 146 ? -6.009 47.471 3.574 1.00 24.54 143 VAL B CA 1
ATOM 5544 C C . VAL B 1 146 ? -7.081 47.966 4.543 1.00 25.53 143 VAL B C 1
ATOM 5545 O O . VAL B 1 146 ? -7.675 47.185 5.289 1.00 27.75 143 VAL B O 1
ATOM 5558 N N . ASN B 1 147 ? -7.327 49.268 4.525 1.00 25.40 144 ASN B N 1
ATOM 5559 C CA . ASN B 1 147 ? -8.162 49.905 5.533 1.00 27.93 144 ASN B CA 1
ATOM 5560 C C . ASN B 1 147 ? -9.658 49.884 5.197 1.00 29.83 144 ASN B C 1
ATOM 5561 O O . ASN B 1 147 ? -10.249 50.917 4.878 1.00 29.50 144 ASN B O 1
ATOM 5572 N N . ASN B 1 148 ? -10.253 48.696 5.260 1.00 28.64 145 ASN B N 1
ATOM 5573 C CA . ASN B 1 148 ? -11.707 48.553 5.254 1.00 30.69 145 ASN B CA 1
ATOM 5574 C C . ASN B 1 148 ? -12.104 47.359 6.119 1.00 30.82 145 ASN B C 1
ATOM 5575 O O . ASN B 1 148 ? -11.255 46.546 6.478 1.00 29.21 145 ASN B O 1
ATOM 5586 N N . ALA B 1 149 ? -13.386 47.263 6.460 1.00 30.51 146 ALA B N 1
ATOM 5587 C CA . ALA B 1 149 ? -13.857 46.260 7.409 1.00 30.60 146 ALA B CA 1
ATOM 5588 C C . ALA B 1 149 ? -13.497 44.839 6.984 1.00 29.95 146 ALA B C 1
ATOM 5589 O O . ALA B 1 149 ? -13.138 44.007 7.819 1.00 30.42 146 ALA B O 1
ATOM 5596 N N . GLU B 1 150 ? -13.599 44.560 5.691 1.00 30.36 147 GLU B N 1
ATOM 5597 C CA . GLU B 1 150 ? -13.372 43.213 5.183 1.00 30.25 147 GLU B CA 1
ATOM 5598 C C . GLU B 1 150 ? -11.895 42.840 5.280 1.00 30.61 147 GLU B C 1
ATOM 5599 O O . GLU B 1 150 ? -11.544 41.751 5.738 1.00 28.91 147 GLU B O 1
ATOM 5611 N N . ASP B 1 151 ? -11.033 43.754 4.849 1.00 29.11 148 ASP B N 1
ATOM 5612 C CA . ASP B 1 151 ? -9.606 43.488 4.808 1.00 27.80 148 ASP B CA 1
ATOM 5613 C C . ASP B 1 151 ? -8.984 43.583 6.194 1.00 27.04 148 ASP B C 1
ATOM 5614 O O . ASP B 1 151 ? -7.932 43.007 6.436 1.00 25.25 148 ASP B O 1
ATOM 5623 N N . ALA B 1 152 ? -9.636 44.296 7.108 1.00 27.03 149 ALA B N 1
ATOM 5624 C CA . ALA B 1 152 ? -9.135 44.397 8.473 1.00 26.08 149 ALA B CA 1
ATOM 5625 C C . ALA B 1 152 ? -9.306 43.050 9.172 1.00 27.14 149 ALA B C 1
ATOM 5626 O O . ALA B 1 152 ? -8.512 42.682 10.043 1.00 25.02 149 ALA B O 1
ATOM 5633 N N . LEU B 1 153 ? -10.347 42.318 8.785 1.00 27.09 150 LEU B N 1
ATOM 5634 C CA . LEU B 1 153 ? -10.573 40.981 9.318 1.00 27.38 150 LEU B CA 1
ATOM 5635 C C . LEU B 1 153 ? -9.531 40.026 8.760 1.00 26.70 150 LEU B C 1
ATOM 5636 O O . LEU B 1 153 ? -9.001 39.184 9.485 1.00 26.64 150 LEU B O 1
ATOM 5652 N N . MET B 1 154 ? -9.243 40.162 7.468 1.00 26.55 151 MET B N 1
ATOM 5653 C CA . MET B 1 154 ? -8.210 39.360 6.828 1.00 26.70 151 MET B CA 1
ATOM 5654 C C . MET B 1 154 ? -6.888 39.630 7.525 1.00 25.51 151 MET B C 1
ATOM 5655 O O . MET B 1 154 ? -6.122 38.711 7.822 1.00 24.23 151 MET B O 1
ATOM 5669 N N . GLY B 1 155 ? -6.626 40.907 7.772 1.00 24.15 152 GLY B N 1
ATOM 5670 C CA . GLY B 1 155 ? -5.388 41.333 8.391 1.00 23.69 152 GLY B CA 1
ATOM 5671 C C . GLY B 1 155 ? -5.246 40.723 9.769 1.00 23.05 152 GLY B C 1
ATOM 5672 O O . GLY B 1 155 ? -4.147 40.386 10.190 1.00 20.20 152 GLY B O 1
ATOM 5676 N N . ALA B 1 156 ? -6.367 40.577 10.469 1.00 22.78 153 ALA B N 1
ATOM 5677 C CA . ALA B 1 156 ? -6.358 39.987 11.802 1.00 22.91 153 ALA B CA 1
ATOM 5678 C C . ALA B 1 156 ? -5.896 38.537 11.734 1.00 21.55 153 ALA B C 1
ATOM 5679 O O . ALA B 1 156 ? -5.100 38.101 12.554 1.00 22.19 153 ALA B O 1
ATOM 5686 N N . PHE B 1 157 ? -6.392 37.796 10.750 1.00 22.44 154 PHE B N 1
ATOM 5687 C CA . PHE B 1 157 ? -5.983 36.411 10.554 1.00 22.37 154 PHE B CA 1
ATOM 5688 C C . PHE B 1 157 ? -4.480 36.328 10.297 1.00 22.10 154 PHE B C 1
ATOM 5689 O O . PHE B 1 157 ? -3.764 35.619 10.998 1.00 21.18 154 PHE B O 1
ATOM 5706 N N . VAL B 1 158 ? -4.008 37.064 9.294 1.00 20.57 155 VAL B N 1
ATOM 5707 C CA . VAL B 1 158 ? -2.610 37.009 8.882 1.00 20.99 155 VAL B CA 1
ATOM 5708 C C . VAL B 1 158 ? -1.683 37.351 10.045 1.00 19.54 155 VAL B C 1
ATOM 5709 O O . VAL B 1 158 ? -0.727 36.629 10.326 1.00 18.95 155 VAL B O 1
ATOM 5722 N N . ILE B 1 159 ? -1.975 38.460 10.712 1.00 19.03 156 ILE B N 1
ATOM 5723 C CA . ILE B 1 159 ? -1.183 38.903 11.850 1.00 19.66 156 ILE B CA 1
ATOM 5724 C C . ILE B 1 159 ? -1.136 37.820 12.915 1.00 20.39 156 ILE B C 1
ATOM 5725 O O . ILE B 1 159 ? -0.090 37.587 13.517 1.00 19.65 156 ILE B O 1
ATOM 5741 N N . THR B 1 160 ? -2.267 37.156 13.144 1.00 20.07 157 THR B N 1
ATOM 5742 C CA . THR B 1 160 ? -2.332 36.115 14.158 1.00 19.54 157 THR B CA 1
ATOM 5743 C C . THR B 1 160 ? -1.501 34.900 13.758 1.00 19.66 157 THR B C 1
ATOM 5744 O O . THR B 1 160 ? -0.877 34.269 14.609 1.00 19.89 157 THR B O 1
ATOM 5755 N N . ASP B 1 161 ? -1.495 34.565 12.473 1.00 19.38 158 ASP B N 1
ATOM 5756 C CA . ASP B 1 161 ? -0.656 33.471 11.993 1.00 21.00 158 ASP B CA 1
ATOM 5757 C C . ASP B 1 161 ? 0.817 33.807 12.218 1.00 20.01 158 ASP B C 1
ATOM 5758 O O . ASP B 1 161 ? 1.616 32.938 12.567 1.00 19.97 158 ASP B O 1
ATOM 5767 N N . MET B 1 162 ? 1.168 35.073 12.023 1.00 18.65 159 MET B N 1
ATOM 5768 C CA . MET B 1 162 ? 2.543 35.517 12.214 1.00 19.76 159 MET B CA 1
ATOM 5769 C C . MET B 1 162 ? 2.926 35.380 13.679 1.00 18.86 159 MET B C 1
ATOM 5770 O O . MET B 1 162 ? 3.985 34.857 14.002 1.00 19.16 159 MET B O 1
ATOM 5784 N N . ILE B 1 163 ? 2.049 35.846 14.559 1.00 19.24 160 ILE B N 1
ATOM 5785 C CA . ILE B 1 163 ? 2.300 35.804 15.997 1.00 20.26 160 ILE B CA 1
ATOM 5786 C C . ILE B 1 163 ? 2.392 34.363 16.520 1.00 20.47 160 ILE B C 1
ATOM 5787 O O . ILE B 1 163 ? 3.182 34.081 17.414 1.00 20.31 160 ILE B O 1
ATOM 5803 N N . ASN B 1 164 ? 1.587 33.459 15.963 1.00 20.41 161 ASN B N 1
ATOM 5804 C CA . ASN B 1 164 ? 1.632 32.049 16.344 1.00 20.29 161 ASN B CA 1
ATOM 5805 C C . ASN B 1 164 ? 2.989 31.446 16.040 1.00 22.09 161 ASN B C 1
ATOM 5806 O O . ASN B 1 164 ? 3.551 30.706 16.851 1.00 22.12 161 ASN B O 1
ATOM 5817 N N . MET B 1 165 ? 3.491 31.751 14.847 1.00 19.42 162 MET B N 1
ATOM 5818 C CA . MET B 1 165 ? 4.780 31.253 14.394 1.00 21.76 162 MET B CA 1
ATOM 5819 C C . MET B 1 165 ? 5.879 31.699 15.345 1.00 21.13 162 MET B C 1
ATOM 5820 O O . MET B 1 165 ? 6.716 30.907 15.765 1.00 21.61 162 MET B O 1
ATOM 5834 N N . MET B 1 166 ? 5.852 32.976 15.691 1.00 19.97 163 MET B N 1
ATOM 5835 C CA . MET B 1 166 ? 6.880 33.581 16.525 1.00 20.81 163 MET B CA 1
ATOM 5836 C C . MET B 1 166 ? 6.828 33.057 17.953 1.00 20.96 163 MET B C 1
ATOM 5837 O O . MET B 1 166 ? 7.855 32.944 18.617 1.00 19.87 163 MET B O 1
ATOM 5851 N N . ALA B 1 167 ? 5.624 32.744 18.416 1.00 20.41 164 ALA B N 1
ATOM 5852 C CA . ALA B 1 167 ? 5.421 32.248 19.771 1.00 21.85 164 ALA B CA 1
ATOM 5853 C C . ALA B 1 167 ? 6.042 30.867 19.970 1.00 23.00 164 ALA B C 1
ATOM 5854 O O . ALA B 1 167 ? 6.306 30.463 21.102 1.00 23.36 164 ALA B O 1
ATOM 5861 N N . LYS B 1 168 ? 6.290 30.154 18.873 1.00 22.67 165 LYS B N 1
ATOM 5862 C CA . LYS B 1 168 ? 6.844 28.801 18.945 1.00 23.78 165 LYS B CA 1
ATOM 5863 C C . LYS B 1 168 ? 8.368 28.792 18.991 1.00 23.30 165 LYS B C 1
ATOM 5864 O O . LYS B 1 168 ? 8.982 27.789 19.369 1.00 23.04 165 LYS B O 1
ATOM 5883 N N . SER B 1 169 ? 8.973 29.911 18.606 1.00 22.47 166 SER B N 1
ATOM 5884 C CA . SER B 1 169 ? 10.423 30.063 18.664 1.00 21.46 166 SER B CA 1
ATOM 5885 C C . SER B 1 169 ? 10.931 29.931 20.095 1.00 21.30 166 SER B C 1
ATOM 5886 O O . SER B 1 169 ? 10.348 30.486 21.018 1.00 22.22 166 SER B O 1
ATOM 5894 N N . THR B 1 170 ? 12.025 29.200 20.266 1.00 20.77 167 THR B N 1
ATOM 5895 C CA . THR B 1 170 ? 12.640 29.003 21.573 1.00 21.61 167 THR B CA 1
ATOM 5896 C C . THR B 1 170 ? 13.598 30.145 21.908 1.00 22.88 167 THR B C 1
ATOM 5897 O O . THR B 1 170 ? 14.078 30.262 23.038 1.00 23.27 167 THR B O 1
ATOM 5908 N N . ASP B 1 171 ? 13.871 30.980 20.911 1.00 22.18 168 ASP B N 1
ATOM 5909 C CA . ASP B 1 171 ? 14.847 32.055 21.020 1.00 21.78 168 ASP B CA 1
ATOM 5910 C C . ASP B 1 171 ? 14.522 33.099 19.957 1.00 20.81 168 ASP B C 1
ATOM 5911 O O . ASP B 1 171 ? 15.098 33.079 18.877 1.00 21.46 168 ASP B O 1
ATOM 5920 N N . LEU B 1 172 ? 13.592 34.001 20.256 1.00 20.55 169 LEU B N 1
ATOM 5921 C CA . LEU B 1 172 ? 13.049 34.909 19.239 1.00 20.46 169 LEU B CA 1
ATOM 5922 C C . LEU B 1 172 ? 14.086 35.860 18.629 1.00 19.97 169 LEU B C 1
ATOM 5923 O O . LEU B 1 172 ? 14.077 36.082 17.423 1.00 18.16 169 LEU B O 1
ATOM 5939 N N . ASP B 1 173 ? 14.966 36.433 19.447 1.00 19.31 170 ASP B N 1
ATOM 5940 C CA . ASP B 1 173 ? 15.956 37.373 18.924 1.00 20.10 170 ASP B CA 1
ATOM 5941 C C . ASP B 1 173 ? 16.822 36.698 17.858 1.00 19.74 170 ASP B C 1
ATOM 5942 O O . ASP B 1 173 ? 17.172 37.304 16.850 1.00 19.33 170 ASP B O 1
ATOM 5951 N N . ASN B 1 174 ? 17.156 35.435 18.082 1.00 19.27 171 ASN B N 1
ATOM 5952 C CA . ASN B 1 174 ? 18.025 34.712 17.167 1.00 20.39 171 ASN B CA 1
ATOM 5953 C C . ASN B 1 174 ? 17.286 33.978 16.047 1.00 19.66 171 ASN B C 1
ATOM 5954 O O . ASN B 1 174 ? 17.889 33.643 15.034 1.00 19.07 171 ASN B O 1
ATOM 5965 N N . ASP B 1 175 ? 15.987 33.743 16.219 1.00 17.79 172 ASP B N 1
ATOM 5966 C CA . ASP B 1 175 ? 15.203 33.007 15.224 1.00 18.41 172 ASP B CA 1
ATOM 5967 C C . ASP B 1 175 ? 14.426 33.926 14.278 1.00 16.96 172 ASP B C 1
ATOM 5968 O O . ASP B 1 175 ? 14.067 33.521 13.182 1.00 15.44 172 ASP B O 1
ATOM 5977 N N . ILE B 1 176 ? 14.144 35.148 14.712 1.00 16.44 173 ILE B N 1
ATOM 5978 C CA . ILE B 1 176 ? 13.103 35.945 14.068 1.00 16.52 173 ILE B CA 1
ATOM 5979 C C . ILE B 1 176 ? 13.414 36.291 12.605 1.00 16.93 173 ILE B C 1
ATOM 5980 O O . ILE B 1 176 ? 12.518 36.264 11.764 1.00 16.63 173 ILE B O 1
ATOM 5996 N N . ASP B 1 177 ? 14.668 36.601 12.291 1.00 16.68 174 ASP B N 1
ATOM 5997 C CA . ASP B 1 177 ? 15.023 36.952 10.916 1.00 17.20 174 ASP B CA 1
ATOM 5998 C C . ASP B 1 177 ? 14.659 35.815 9.958 1.00 17.36 174 ASP B C 1
ATOM 5999 O O . ASP B 1 177 ? 14.075 36.048 8.898 1.00 14.80 174 ASP B O 1
ATOM 6008 N N . GLU B 1 178 ? 14.992 34.585 10.341 1.00 16.67 175 GLU B N 1
ATOM 6009 C CA . GLU B 1 178 ? 14.673 33.422 9.521 1.00 18.07 175 GLU B CA 1
ATOM 6010 C C . GLU B 1 178 ? 13.166 33.204 9.447 1.00 17.42 175 GLU B C 1
ATOM 6011 O O . GLU B 1 178 ? 12.646 32.860 8.395 1.00 16.02 175 GLU B O 1
ATOM 6023 N N . LEU B 1 179 ? 12.474 33.395 10.570 1.00 16.55 176 LEU B N 1
ATOM 6024 C CA . LEU B 1 179 ? 11.025 33.210 10.616 1.00 17.25 176 LEU B CA 1
ATOM 6025 C C . LEU B 1 179 ? 10.311 34.222 9.720 1.00 16.01 176 LEU B C 1
ATOM 6026 O O . LEU B 1 179 ? 9.357 33.884 9.027 1.00 16.03 176 LEU B O 1
ATOM 6042 N N . ILE B 1 180 ? 10.778 35.464 9.746 1.00 15.26 177 ILE B N 1
ATOM 6043 C CA . ILE B 1 180 ? 10.215 36.514 8.915 1.00 14.73 177 ILE B CA 1
ATOM 6044 C C . ILE B 1 180 ? 10.347 36.144 7.442 1.00 14.81 177 ILE B C 1
ATOM 6045 O O . ILE B 1 180 ? 9.390 36.268 6.687 1.00 17.28 177 ILE B O 1
ATOM 6061 N N . GLN B 1 181 ? 11.527 35.685 7.036 1.00 14.36 178 GLN B N 1
ATOM 6062 C CA . GLN B 1 181 ? 11.756 35.305 5.645 1.00 14.98 178 GLN B CA 1
ATOM 6063 C C . GLN B 1 181 ? 10.866 34.136 5.221 1.00 15.51 178 GLN B C 1
ATOM 6064 O O . GLN B 1 181 ? 10.326 34.128 4.117 1.00 13.67 178 GLN B O 1
ATOM 6078 N N . GLU B 1 182 ? 10.739 33.134 6.086 1.00 15.10 179 GLU B N 1
ATOM 6079 C CA . GLU B 1 182 ? 9.915 31.974 5.771 1.00 17.87 179 GLU B CA 1
ATOM 6080 C C . GLU B 1 182 ? 8.447 32.391 5.618 1.00 16.27 179 GLU B C 1
ATOM 6081 O O . GLU B 1 182 ? 7.732 31.889 4.756 1.00 16.19 179 GLU B O 1
ATOM 6093 N N . PHE B 1 183 ? 8.006 33.315 6.460 1.00 15.09 180 PHE B N 1
ATOM 6094 C CA . PHE B 1 183 ? 6.623 33.775 6.429 1.00 16.46 180 PHE B CA 1
ATOM 6095 C C . PHE B 1 183 ? 6.384 34.578 5.157 1.00 15.95 180 PHE B C 1
ATOM 6096 O O . PHE B 1 183 ? 5.332 34.471 4.534 1.00 16.38 180 PHE B O 1
ATOM 6113 N N . GLU B 1 184 ? 7.370 35.374 4.766 1.00 14.82 181 GLU B N 1
ATOM 6114 C CA . GLU B 1 184 ? 7.263 36.145 3.540 1.00 14.97 181 GLU B CA 1
ATOM 6115 C C . GLU B 1 184 ? 7.155 35.209 2.347 1.00 15.29 181 GLU B C 1
ATOM 6116 O O . GLU B 1 184 ? 6.323 35.413 1.462 1.00 16.26 181 GLU B O 1
ATOM 6128 N N . GLU B 1 185 ? 7.982 34.172 2.331 1.00 14.61 182 GLU B N 1
ATOM 6129 C CA . GLU B 1 185 ? 8.019 33.257 1.200 1.00 15.66 182 GLU B CA 1
ATOM 6130 C C . GLU B 1 185 ? 6.728 32.446 1.113 1.00 17.82 182 GLU B C 1
ATOM 6131 O O . GLU B 1 185 ? 6.262 32.138 0.023 1.00 17.67 182 GLU B O 1
ATOM 6143 N N . ARG B 1 186 ? 6.147 32.115 2.262 1.00 17.11 183 ARG B N 1
ATOM 6144 C CA . ARG B 1 186 ? 4.976 31.253 2.298 1.00 18.97 183 ARG B CA 1
ATOM 6145 C C . ARG B 1 186 ? 3.689 32.032 2.019 1.00 18.14 183 ARG B C 1
ATOM 6146 O O . ARG B 1 186 ? 2.815 31.567 1.291 1.00 19.77 183 ARG B O 1
ATOM 6167 N N . ARG B 1 187 ? 3.589 33.224 2.591 1.00 16.99 184 ARG B N 1
ATOM 6168 C CA . ARG B 1 187 ? 2.370 34.017 2.517 1.00 18.91 184 ARG B CA 1
ATOM 6169 C C . ARG B 1 187 ? 2.445 35.084 1.423 1.00 18.82 184 ARG B C 1
ATOM 6170 O O . ARG B 1 187 ? 1.493 35.832 1.214 1.00 18.86 184 ARG B O 1
ATOM 6191 N N . LYS B 1 188 ? 3.572 35.140 0.722 1.00 17.18 185 LYS B N 1
ATOM 6192 C CA . LYS B 1 188 ? 3.778 36.121 -0.344 1.00 17.90 185 LYS B CA 1
ATOM 6193 C C . LYS B 1 188 ? 3.505 37.558 0.109 1.00 18.02 185 LYS B C 1
ATOM 6194 O O . LYS B 1 188 ? 2.882 38.328 -0.618 1.00 17.73 185 LYS B O 1
ATOM 6213 N N . ARG B 1 189 ? 3.967 37.915 1.302 1.00 17.29 186 ARG B N 1
ATOM 6214 C CA . ARG B 1 189 ? 3.823 39.279 1.805 1.00 17.20 186 ARG B CA 1
ATOM 6215 C C . ARG B 1 189 ? 5.149 39.779 2.355 1.00 17.32 186 ARG B C 1
ATOM 6216 O O . ARG B 1 189 ? 5.849 39.047 3.051 1.00 17.00 186 ARG B O 1
ATOM 6237 N N . VAL B 1 190 ? 5.485 41.028 2.067 1.00 16.29 187 VAL B N 1
ATOM 6238 C CA . VAL B 1 190 ? 6.674 41.631 2.643 1.00 16.95 187 VAL B CA 1
ATOM 6239 C C . VAL B 1 190 ? 6.387 42.090 4.066 1.00 17.16 187 VAL B C 1
ATOM 6240 O O . VAL B 1 190 ? 5.342 42.674 4.344 1.00 17.59 187 VAL B O 1
ATOM 6253 N N . ILE B 1 191 ? 7.326 41.818 4.965 1.00 15.72 188 ILE B N 1
ATOM 6254 C CA . ILE B 1 191 ? 7.229 42.263 6.346 1.00 16.03 188 ILE B CA 1
ATOM 6255 C C . ILE B 1 191 ? 8.397 43.188 6.658 1.00 16.48 188 ILE B C 1
ATOM 6256 O O . ILE B 1 191 ? 9.551 42.814 6.470 1.00 17.11 188 ILE B O 1
ATOM 6272 N N . LEU B 1 192 ? 8.103 44.398 7.118 1.00 16.01 189 LEU B N 1
ATOM 6273 C CA . LEU B 1 192 ? 9.155 45.318 7.544 1.00 18.38 189 LEU B CA 1
ATOM 6274 C C . LEU B 1 192 ? 9.514 45.013 8.987 1.00 17.61 189 LEU B C 1
ATOM 6275 O O . LEU B 1 192 ? 8.633 44.862 9.824 1.00 16.78 189 LEU B O 1
ATOM 6291 N N . HIS B 1 193 ? 10.803 44.941 9.287 1.00 17.91 190 HIS B N 1
ATOM 6292 C CA . HIS B 1 193 ? 11.231 44.559 10.622 1.00 18.54 190 HIS B CA 1
ATOM 6293 C C . HIS B 1 193 ? 12.351 45.439 11.158 1.00 19.37 190 HIS B C 1
ATOM 6294 O O . HIS B 1 193 ? 13.349 45.667 10.479 1.00 19.55 190 HIS B O 1
ATOM 6309 N N . SER B 1 194 ? 12.178 45.930 12.381 1.00 18.53 191 SER B N 1
ATOM 6310 C CA . SER B 1 194 ? 13.239 46.640 13.090 1.00 20.01 191 SER B CA 1
ATOM 6311 C C . SER B 1 194 ? 13.329 46.126 14.519 1.00 19.92 191 SER B C 1
ATOM 6312 O O . SER B 1 194 ? 12.327 45.702 15.098 1.00 18.19 191 SER B O 1
ATOM 6320 N N . VAL B 1 195 ? 14.532 46.160 15.082 1.00 18.68 192 VAL B N 1
ATOM 6321 C CA . VAL B 1 195 ? 14.732 45.850 16.488 1.00 19.05 192 VAL B CA 1
ATOM 6322 C C . VAL B 1 195 ? 15.086 47.133 17.217 1.00 21.11 192 VAL B C 1
ATOM 6323 O O . VAL B 1 195 ? 16.090 47.774 16.901 1.00 21.74 192 VAL B O 1
ATOM 6336 N N . LEU B 1 196 ? 14.260 47.517 18.182 1.00 20.40 193 LEU B N 1
ATOM 6337 C CA . LEU B 1 196 ? 14.551 48.678 19.013 1.00 21.32 193 LEU B CA 1
ATOM 6338 C C . LEU B 1 196 ? 14.647 48.257 20.472 1.00 22.30 193 LEU B C 1
ATOM 6339 O O . LEU B 1 196 ? 14.509 47.078 20.782 1.00 20.34 193 LEU B O 1
ATOM 6355 N N . PHE B 1 197 ? 14.890 49.209 21.368 1.00 22.21 194 PHE B N 1
ATOM 6356 C CA . PHE B 1 197 ? 15.139 48.866 22.763 1.00 24.30 194 PHE B CA 1
ATOM 6357 C C . PHE B 1 197 ? 14.491 49.834 23.744 1.00 25.49 194 PHE B C 1
ATOM 6358 O O . PHE B 1 197 ? 14.624 51.046 23.608 1.00 25.85 194 PHE B O 1
ATOM 6375 N N . TYR B 1 198 ? 13.795 49.286 24.735 1.00 23.66 195 TYR B N 1
ATOM 6376 C CA . TYR B 1 198 ? 13.336 50.073 25.873 1.00 26.03 195 TYR B CA 1
ATOM 6377 C C . TYR B 1 198 ? 14.497 50.321 26.822 1.00 28.11 195 TYR B C 1
ATOM 6378 O O . TYR B 1 198 ? 14.439 51.209 27.671 1.00 29.27 195 TYR B O 1
ATOM 6397 N N . ASP C 1 6 ? 1.889 59.842 -28.120 1.00 78.00 3 ASP C N 1
ATOM 6398 C CA . ASP C 1 6 ? 0.944 60.700 -28.824 1.00 93.56 3 ASP C CA 1
ATOM 6399 C C . ASP C 1 6 ? 1.685 61.801 -29.567 1.00 103.13 3 ASP C C 1
ATOM 6400 O O . ASP C 1 6 ? 2.813 62.140 -29.210 1.00 98.23 3 ASP C O 1
ATOM 6405 N N . PRO C 1 7 ? 1.056 62.352 -30.617 1.00 109.51 4 PRO C N 1
ATOM 6406 C CA . PRO C 1 7 ? 1.584 63.542 -31.292 1.00 114.50 4 PRO C CA 1
ATOM 6407 C C . PRO C 1 7 ? 1.298 64.809 -30.488 1.00 116.11 4 PRO C C 1
ATOM 6408 O O . PRO C 1 7 ? 0.806 65.794 -31.040 1.00 118.00 4 PRO C O 1
ATOM 6419 N N . SER C 1 8 ? 1.607 64.774 -29.195 1.00 115.93 5 SER C N 1
ATOM 6420 C CA . SER C 1 8 ? 1.334 65.891 -28.295 1.00 109.56 5 SER C CA 1
ATOM 6421 C C . SER C 1 8 ? -0.162 66.193 -28.215 1.00 100.81 5 SER C C 1
ATOM 6422 O O . SER C 1 8 ? -0.561 67.318 -27.914 1.00 102.94 5 SER C O 1
ATOM 6430 N N . LYS C 1 9 ? -0.985 65.185 -28.484 1.00 93.96 6 LYS C N 1
ATOM 6431 C CA . LYS C 1 9 ? -2.431 65.339 -28.382 1.00 81.93 6 LYS C CA 1
ATOM 6432 C C . LYS C 1 9 ? -2.854 65.422 -26.922 1.00 69.08 6 LYS C C 1
ATOM 6433 O O . LYS C 1 9 ? -3.455 66.407 -26.492 1.00 64.33 6 LYS C O 1
ATOM 6452 N N . LEU C 1 10 ? -2.535 64.378 -26.163 1.00 63.24 7 LEU C N 1
ATOM 6453 C CA . LEU C 1 10 ? -2.905 64.309 -24.756 1.00 51.99 7 LEU C CA 1
ATOM 6454 C C . LEU C 1 10 ? -2.018 65.200 -23.900 1.00 46.25 7 LEU C C 1
ATOM 6455 O O . LEU C 1 10 ? -0.794 65.103 -23.945 1.00 45.92 7 LEU C O 1
ATOM 6471 N N . ALA C 1 11 ? -2.645 66.074 -23.125 1.00 40.32 8 ALA C N 1
ATOM 6472 C CA . ALA C 1 11 ? -1.940 66.811 -22.092 1.00 37.78 8 ALA C CA 1
ATOM 6473 C C . ALA C 1 11 ? -1.985 65.966 -20.827 1.00 34.66 8 ALA C C 1
ATOM 6474 O O . ALA C 1 11 ? -3.058 65.532 -20.396 1.00 31.90 8 ALA C O 1
ATOM 6481 N N . VAL C 1 12 ? -0.817 65.725 -20.243 1.00 31.66 9 VAL C N 1
ATOM 6482 C CA . VAL C 1 12 ? -0.700 64.822 -19.107 1.00 29.16 9 VAL C CA 1
ATOM 6483 C C . VAL C 1 12 ? -0.029 65.528 -17.943 1.00 27.44 9 VAL C C 1
ATOM 6484 O O . VAL C 1 12 ? 0.832 66.381 -18.139 1.00 27.10 9 VAL C O 1
ATOM 6497 N N . ALA C 1 13 ? -0.440 65.183 -16.730 1.00 24.97 10 ALA C N 1
ATOM 6498 C CA . ALA C 1 13 ? 0.269 65.620 -15.538 1.00 24.20 10 ALA C CA 1
ATOM 6499 C C . ALA C 1 13 ? 0.597 64.391 -14.702 1.00 22.55 10 ALA C C 1
ATOM 6500 O O . ALA C 1 13 ? -0.197 63.465 -14.627 1.00 22.94 10 ALA C O 1
ATOM 6507 N N . VAL C 1 14 ? 1.774 64.368 -14.090 1.00 21.91 11 VAL C N 1
ATOM 6508 C CA . VAL C 1 14 ? 2.106 63.307 -13.151 1.00 20.95 11 VAL C CA 1
ATOM 6509 C C . VAL C 1 14 ? 2.323 63.936 -11.780 1.00 19.99 11 VAL C C 1
ATOM 6510 O O . VAL C 1 14 ? 2.986 64.962 -11.653 1.00 20.12 11 VAL C O 1
ATOM 6523 N N . VAL C 1 15 ? 1.750 63.317 -10.758 1.00 20.22 12 VAL C N 1
ATOM 6524 C CA . VAL C 1 15 ? 1.657 63.936 -9.447 1.00 20.34 12 VAL C CA 1
ATOM 6525 C C . VAL C 1 15 ? 2.133 62.980 -8.364 1.00 19.83 12 VAL C C 1
ATOM 6526 O O . VAL C 1 15 ? 1.750 61.813 -8.331 1.00 19.57 12 VAL C O 1
ATOM 6539 N N . ASP C 1 16 ? 2.991 63.492 -7.493 1.00 20.39 13 ASP C N 1
ATOM 6540 C CA . ASP C 1 16 ? 3.467 62.750 -6.341 1.00 21.34 13 ASP C CA 1
ATOM 6541 C C . ASP C 1 16 ? 3.288 63.647 -5.116 1.00 22.57 13 ASP C C 1
ATOM 6542 O O . ASP C 1 16 ? 2.372 64.465 -5.077 1.00 21.88 13 ASP C O 1
ATOM 6551 N N . SER C 1 17 ? 4.157 63.500 -4.121 1.00 22.48 14 SER C N 1
ATOM 6552 C CA . SER C 1 17 ? 4.032 64.270 -2.888 1.00 23.23 14 SER C CA 1
ATOM 6553 C C . SER C 1 17 ? 4.861 65.561 -2.883 1.00 24.00 14 SER C C 1
ATOM 6554 O O . SER C 1 17 ? 4.321 66.631 -2.630 1.00 24.98 14 SER C O 1
ATOM 6562 N N . SER C 1 18 ? 6.162 65.468 -3.150 1.00 23.11 15 SER C N 1
ATOM 6563 C CA . SER C 1 18 ? 7.044 66.637 -3.077 1.00 22.82 15 SER C CA 1
ATOM 6564 C C . SER C 1 18 ? 7.541 67.100 -4.447 1.00 21.53 15 SER C C 1
ATOM 6565 O O . SER C 1 18 ? 8.376 67.992 -4.534 1.00 21.75 15 SER C O 1
ATOM 6573 N N . ASN C 1 19 ? 7.017 66.494 -5.506 1.00 21.56 16 ASN C N 1
ATOM 6574 C CA . ASN C 1 19 ? 7.444 66.788 -6.870 1.00 20.71 16 ASN C CA 1
ATOM 6575 C C . ASN C 1 19 ? 8.967 66.759 -6.966 1.00 21.55 16 ASN C C 1
ATOM 6576 O O . ASN C 1 19 ? 9.596 67.679 -7.494 1.00 21.28 16 ASN C O 1
ATOM 6587 N N . MET C 1 20 ? 9.542 65.674 -6.454 1.00 20.09 17 MET C N 1
ATOM 6588 C CA . MET C 1 20 ? 10.983 65.522 -6.300 1.00 19.49 17 MET C CA 1
ATOM 6589 C C . MET C 1 20 ? 11.486 64.235 -6.956 1.00 19.59 17 MET C C 1
ATOM 6590 O O . MET C 1 20 ? 12.427 64.262 -7.749 1.00 16.82 17 MET C O 1
ATOM 6604 N N . ASN C 1 21 ? 10.865 63.107 -6.618 1.00 17.92 18 ASN C N 1
ATOM 6605 C CA . ASN C 1 21 ? 11.358 61.814 -7.083 1.00 18.97 18 ASN C CA 1
ATOM 6606 C C . ASN C 1 21 ? 10.497 61.197 -8.176 1.00 18.31 18 ASN C C 1
ATOM 66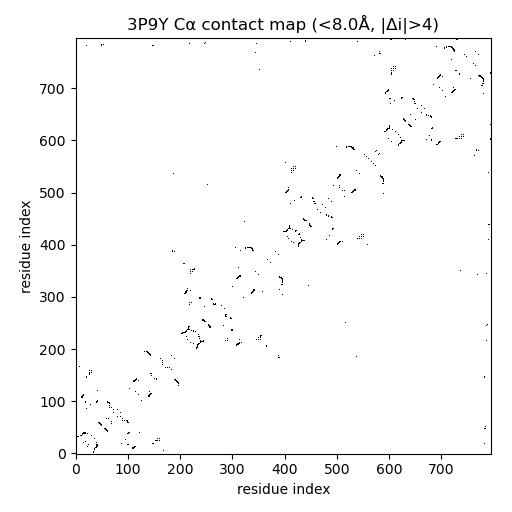07 O O . ASN C 1 21 ? 10.867 61.218 -9.343 1.00 17.16 18 ASN C O 1
ATOM 6618 N N . ARG C 1 22 ? 9.351 60.647 -7.786 1.00 16.85 19 ARG C N 1
ATOM 6619 C CA . ARG C 1 22 ? 8.532 59.851 -8.688 1.00 17.24 19 ARG C CA 1
ATOM 6620 C C . ARG C 1 22 ? 7.937 60.655 -9.845 1.00 17.85 19 ARG C C 1
ATOM 6621 O O . ARG C 1 22 ? 7.965 60.206 -10.991 1.00 16.61 19 ARG C O 1
ATOM 6642 N N . SER C 1 23 ? 7.382 61.825 -9.546 1.00 16.85 20 SER C N 1
ATOM 6643 C CA . SER C 1 23 ? 6.768 62.659 -10.577 1.00 17.00 20 SER C CA 1
ATOM 6644 C C . SER C 1 23 ? 7.808 63.117 -11.589 1.00 18.05 20 SER C C 1
ATOM 6645 O O . SER C 1 23 ? 7.511 63.265 -12.773 1.00 17.53 20 SER C O 1
ATOM 6653 N N . MET C 1 24 ? 9.027 63.349 -11.112 1.00 17.54 21 MET C N 1
ATOM 6654 C CA . MET C 1 24 ? 10.083 63.911 -11.948 1.00 17.75 21 MET C CA 1
ATOM 6655 C C . MET C 1 24 ? 10.708 62.854 -12.843 1.00 18.12 21 MET C C 1
ATOM 6656 O O . MET C 1 24 ? 11.074 63.119 -13.985 1.00 18.45 21 MET C O 1
ATOM 6670 N N . GLU C 1 25 ? 10.825 61.644 -12.321 1.00 18.09 22 GLU C N 1
ATOM 6671 C CA . GLU C 1 25 ? 11.333 60.538 -13.103 1.00 18.26 22 GLU C CA 1
ATOM 6672 C C . GLU C 1 25 ? 10.357 60.315 -14.255 1.00 19.04 22 GLU C C 1
ATOM 6673 O O . GLU C 1 25 ? 10.759 60.175 -15.408 1.00 18.80 22 GLU C O 1
ATOM 6685 N N . ALA C 1 26 ? 9.063 60.316 -13.946 1.00 16.93 23 ALA C N 1
ATOM 6686 C CA . ALA C 1 26 ? 8.047 60.069 -14.962 1.00 18.22 23 ALA C CA 1
ATOM 6687 C C . ALA C 1 26 ? 7.952 61.253 -15.927 1.00 18.95 23 ALA C C 1
ATOM 6688 O O . ALA C 1 26 ? 7.774 61.070 -17.126 1.00 19.48 23 ALA C O 1
ATOM 6695 N N . HIS C 1 27 ? 8.071 62.461 -15.393 1.00 17.86 24 HIS C N 1
ATOM 6696 C CA . HIS C 1 27 ? 8.064 63.674 -16.200 1.00 19.30 24 HIS C CA 1
ATOM 6697 C C . HIS C 1 27 ? 9.163 63.566 -17.248 1.00 20.39 24 HIS C C 1
ATOM 6698 O O . HIS C 1 27 ? 8.935 63.767 -18.438 1.00 20.54 24 HIS C O 1
ATOM 6713 N N . ASN C 1 28 ? 10.361 63.233 -16.792 1.00 19.83 25 ASN C N 1
ATOM 6714 C CA . ASN C 1 28 ? 11.518 63.166 -17.668 1.00 20.62 25 ASN C CA 1
ATOM 6715 C C . ASN C 1 28 ? 11.331 62.158 -18.791 1.00 21.87 25 ASN C C 1
ATOM 6716 O O . ASN C 1 28 ? 11.642 62.446 -19.947 1.00 21.38 25 ASN C O 1
ATOM 6727 N N . PHE C 1 29 ? 10.825 60.977 -18.449 1.00 20.77 26 PHE C N 1
ATOM 6728 C CA . PHE C 1 29 ? 10.684 59.896 -19.419 1.00 21.95 26 PHE C CA 1
ATOM 6729 C C . PHE C 1 29 ? 9.602 60.234 -20.441 1.00 23.09 26 PHE C C 1
ATOM 6730 O O . PHE C 1 29 ? 9.765 59.997 -21.637 1.00 23.42 26 PHE C O 1
ATOM 6747 N N . LEU C 1 30 ? 8.493 60.783 -19.956 1.00 21.95 27 LEU C N 1
ATOM 6748 C CA . LEU C 1 30 ? 7.361 61.128 -20.804 1.00 23.26 27 LEU C CA 1
ATOM 6749 C C . LEU C 1 30 ? 7.741 62.222 -21.796 1.00 25.36 27 LEU C C 1
ATOM 6750 O O . LEU C 1 30 ? 7.397 62.151 -22.976 1.00 26.30 27 LEU C O 1
ATOM 6766 N N . ALA C 1 31 ? 8.447 63.235 -21.310 1.00 23.36 28 ALA C N 1
ATOM 6767 C CA . ALA C 1 31 ? 8.843 64.353 -22.153 1.00 26.21 28 ALA C CA 1
ATOM 6768 C C . ALA C 1 31 ? 9.715 63.853 -23.296 1.00 26.81 28 ALA C C 1
ATOM 6769 O O . ALA C 1 31 ? 9.559 64.282 -24.437 1.00 29.43 28 ALA C O 1
ATOM 6776 N N . LYS C 1 32 ? 10.622 62.932 -22.992 1.00 24.66 29 LYS C N 1
ATOM 6777 C CA . LYS C 1 32 ? 11.526 62.406 -24.006 1.00 26.38 29 LYS C CA 1
ATOM 6778 C C . LYS C 1 32 ? 10.794 61.532 -25.018 1.00 28.02 29 LYS C C 1
ATOM 6779 O O . LYS C 1 32 ? 11.253 61.369 -26.149 1.00 28.01 29 LYS C O 1
ATOM 6798 N N . LYS C 1 33 ? 9.652 60.978 -24.617 1.00 27.94 30 LYS C N 1
ATOM 6799 C CA . LYS C 1 33 ? 8.828 60.196 -25.533 1.00 29.46 30 LYS C CA 1
ATOM 6800 C C . LYS C 1 33 ? 7.949 61.101 -26.398 1.00 30.82 30 LYS C C 1
ATOM 6801 O O . LYS C 1 33 ? 7.231 60.626 -27.276 1.00 33.72 30 LYS C O 1
ATOM 6820 N N . GLY C 1 34 ? 7.999 62.402 -26.141 1.00 29.67 31 GLY C N 1
ATOM 6821 C CA . GLY C 1 34 ? 7.306 63.366 -26.976 1.00 33.57 31 GLY C CA 1
ATOM 6822 C C . GLY C 1 34 ? 5.916 63.712 -26.482 1.00 38.00 31 GLY C C 1
ATOM 6823 O O . GLY C 1 34 ? 5.096 64.230 -27.238 1.00 45.03 31 GLY C O 1
ATOM 6827 N N . PHE C 1 35 ? 5.649 63.430 -25.211 1.00 34.15 32 PHE C N 1
ATOM 6828 C CA . PHE C 1 35 ? 4.356 63.750 -24.617 1.00 33.99 32 PHE C CA 1
ATOM 6829 C C . PHE C 1 35 ? 4.357 65.143 -24.002 1.00 33.80 32 PHE C C 1
ATOM 6830 O O . PHE C 1 35 ? 5.366 65.596 -23.466 1.00 33.72 32 PHE C O 1
ATOM 6847 N N . ASN C 1 36 ? 3.222 65.824 -24.099 1.00 38.89 33 ASN C N 1
ATOM 6848 C CA . ASN C 1 36 ? 3.013 67.075 -23.382 1.00 36.97 33 ASN C CA 1
ATOM 6849 C C . ASN C 1 36 ? 2.779 66.754 -21.912 1.00 34.67 33 ASN C C 1
ATOM 6850 O O . ASN C 1 36 ? 1.710 66.272 -21.544 1.00 34.39 33 ASN C O 1
ATOM 6861 N N . VAL C 1 37 ? 3.778 67.007 -21.072 1.00 32.42 34 VAL C N 1
ATOM 6862 C CA . VAL C 1 37 ? 3.697 66.600 -19.675 1.00 31.03 34 VAL C CA 1
ATOM 6863 C C . VAL C 1 37 ? 4.147 67.684 -18.702 1.00 27.72 34 VAL C C 1
ATOM 6864 O O . VAL C 1 37 ? 5.095 68.417 -18.958 1.00 27.10 34 VAL C O 1
ATOM 6877 N N . ARG C 1 38 ? 3.441 67.766 -17.581 1.00 27.49 35 ARG C N 1
ATOM 6878 C CA . ARG C 1 38 ? 3.849 68.586 -16.451 1.00 28.51 35 ARG C CA 1
ATOM 6879 C C . ARG C 1 38 ? 3.805 67.716 -15.197 1.00 24.70 35 ARG C C 1
ATOM 6880 O O . ARG C 1 38 ? 3.233 66.631 -15.219 1.00 23.41 35 ARG C O 1
ATOM 6901 N N . SER C 1 39 ? 4.407 68.190 -14.114 1.00 22.70 36 SER C N 1
ATOM 6902 C CA . SER C 1 39 ? 4.488 67.409 -12.887 1.00 23.21 36 SER C CA 1
ATOM 6903 C C . SER C 1 39 ? 4.281 68.286 -11.653 1.00 22.93 36 SER C C 1
ATOM 6904 O O . SER C 1 39 ? 4.659 69.454 -11.641 1.00 23.22 36 SER C O 1
ATOM 6912 N N . TYR C 1 40 ? 3.693 67.706 -10.613 1.00 23.05 37 TYR C N 1
ATOM 6913 C CA . TYR C 1 40 ? 3.386 68.439 -9.388 1.00 23.49 37 TYR C CA 1
ATOM 6914 C C . TYR C 1 40 ? 3.475 67.523 -8.173 1.00 21.83 37 TYR C C 1
ATOM 6915 O O . TYR C 1 40 ? 3.527 66.301 -8.305 1.00 20.65 37 TYR C O 1
ATOM 6933 N N . GLY C 1 41 ? 3.490 68.130 -6.991 1.00 22.08 38 GLY C N 1
ATOM 6934 C CA . GLY C 1 41 ? 3.349 67.408 -5.740 1.00 23.56 38 GLY C CA 1
ATOM 6935 C C . GLY C 1 41 ? 2.115 67.920 -5.019 1.00 24.94 38 GLY C C 1
ATOM 6936 O O . GLY C 1 41 ? 1.667 69.029 -5.287 1.00 26.63 38 GLY C O 1
ATOM 6940 N N . THR C 1 42 ? 1.564 67.126 -4.108 1.00 24.54 39 THR C N 1
ATOM 6941 C CA . THR C 1 42 ? 0.341 67.503 -3.405 1.00 26.70 39 THR C CA 1
ATOM 6942 C C . THR C 1 42 ? 0.601 67.804 -1.934 1.00 28.15 39 THR C C 1
ATOM 6943 O O . THR C 1 42 ? -0.315 68.166 -1.201 1.00 29.70 39 THR C O 1
ATOM 6954 N N . GLY C 1 43 ? 1.844 67.645 -1.498 1.00 27.88 40 GLY C N 1
ATOM 6955 C CA . GLY C 1 43 ? 2.190 67.890 -0.107 1.00 28.90 40 GLY C CA 1
ATOM 6956 C C . GLY C 1 43 ? 2.065 69.363 0.235 1.00 32.90 40 GLY C C 1
ATOM 6957 O O . GLY C 1 43 ? 2.079 70.211 -0.656 1.00 31.66 40 GLY C O 1
ATOM 6961 N N . GLU C 1 44 ? 1.934 69.678 1.520 1.00 34.98 41 GLU C N 1
ATOM 6962 C CA . GLU C 1 44 ? 1.916 71.076 1.941 1.00 39.35 41 GLU C CA 1
ATOM 6963 C C . GLU C 1 44 ? 3.290 71.687 1.717 1.00 36.35 41 GLU C C 1
ATOM 6964 O O . GLU C 1 44 ? 3.413 72.878 1.435 1.00 37.57 41 GLU C O 1
ATOM 6976 N N . ARG C 1 45 ? 4.321 70.860 1.838 1.00 35.06 42 ARG C N 1
ATOM 6977 C CA . ARG C 1 45 ? 5.688 71.304 1.598 1.00 34.41 42 ARG C CA 1
ATOM 6978 C C . ARG C 1 45 ? 6.510 70.223 0.902 1.00 32.02 42 ARG C C 1
ATOM 6979 O O . ARG C 1 45 ? 6.076 69.078 0.786 1.00 31.34 42 ARG C O 1
ATOM 7000 N N . VAL C 1 46 ? 7.692 70.612 0.432 1.00 30.08 43 VAL C N 1
ATOM 7001 C CA . VAL C 1 46 ? 8.636 69.702 -0.202 1.00 27.88 43 VAL C CA 1
ATOM 7002 C C . VAL C 1 46 ? 9.524 69.079 0.870 1.00 28.23 43 VAL C C 1
ATOM 7003 O O . VAL C 1 46 ? 10.140 69.793 1.657 1.00 28.78 43 VAL C O 1
ATOM 7016 N N . LYS C 1 47 ? 9.598 67.751 0.899 1.00 27.28 44 LYS C N 1
ATOM 7017 C CA . LYS C 1 47 ? 10.317 67.057 1.967 1.00 27.52 44 LYS C CA 1
ATOM 7018 C C . LYS C 1 47 ? 11.291 66.000 1.444 1.00 25.81 44 LYS C C 1
ATOM 7019 O O . LYS C 1 47 ? 10.899 65.044 0.776 1.00 25.51 44 LYS C O 1
ATOM 7038 N N . LEU C 1 48 ? 12.567 66.196 1.755 1.00 24.66 45 LEU C N 1
ATOM 7039 C CA . LEU C 1 48 ? 13.627 65.267 1.388 1.00 25.02 45 LEU C CA 1
ATOM 7040 C C . LEU C 1 48 ? 14.183 64.624 2.649 1.00 26.52 45 LEU C C 1
ATOM 7041 O O . LEU C 1 48 ? 14.171 65.240 3.711 1.00 26.10 45 LEU C O 1
ATOM 7057 N N . PRO C 1 49 ? 14.693 63.389 2.537 1.00 25.99 46 PRO C N 1
ATOM 7058 C CA . PRO C 1 49 ? 15.226 62.715 3.724 1.00 26.68 46 PRO C CA 1
ATOM 7059 C C . PRO C 1 49 ? 16.462 63.429 4.244 1.00 27.50 46 PRO C C 1
ATOM 7060 O O . PRO C 1 49 ? 17.193 64.017 3.448 1.00 25.51 46 PRO C O 1
ATOM 7071 N N . GLY C 1 50 ? 16.685 63.369 5.554 1.00 29.73 47 GLY C N 1
ATOM 7072 C CA . GLY C 1 50 ? 17.852 63.969 6.175 1.00 29.98 47 GLY C CA 1
ATOM 7073 C C . GLY C 1 50 ? 18.738 62.913 6.809 1.00 32.42 47 GLY C C 1
ATOM 7074 O O . GLY C 1 50 ? 18.726 61.754 6.395 1.00 32.34 47 GLY C O 1
ATOM 7078 N N . MET C 1 51 ? 19.505 63.305 7.819 1.00 32.25 48 MET C N 1
ATOM 7079 C CA . MET C 1 51 ? 20.460 62.394 8.438 1.00 34.76 48 MET C CA 1
ATOM 7080 C C . MET C 1 51 ? 19.819 61.623 9.590 1.00 35.32 48 MET C C 1
ATOM 7081 O O . MET C 1 51 ? 20.482 60.863 10.291 1.00 34.96 48 MET C O 1
ATOM 7095 N N . ALA C 1 52 ?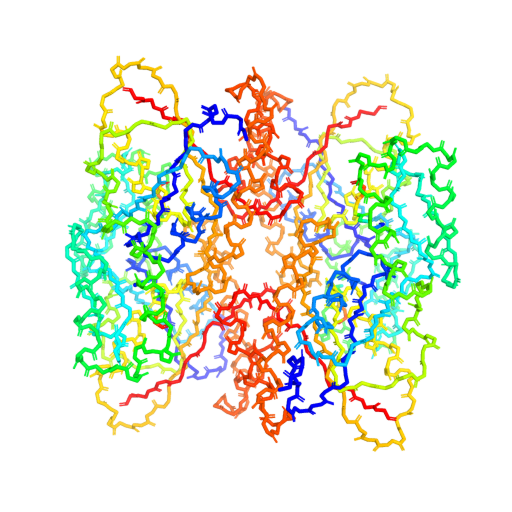 18.520 61.830 9.771 1.00 34.56 49 ALA C N 1
ATOM 7096 C CA . ALA C 1 52 ? 17.742 61.103 10.764 1.00 35.38 49 ALA C CA 1
ATOM 7097 C C . ALA C 1 52 ? 16.285 61.165 10.343 1.00 35.79 49 ALA C C 1
ATOM 7098 O O . ALA C 1 52 ? 15.846 62.156 9.756 1.00 35.05 49 ALA C O 1
ATOM 7105 N N . PHE C 1 53 ? 15.531 60.111 10.631 1.00 34.62 50 PHE C N 1
ATOM 7106 C CA . PHE C 1 53 ? 14.159 60.039 10.159 1.00 34.49 50 PHE C CA 1
ATOM 7107 C C . PHE C 1 53 ? 13.320 61.204 10.680 1.00 35.65 50 PHE C C 1
ATOM 7108 O O . PHE C 1 53 ? 12.414 61.682 9.993 1.00 35.67 50 PHE C O 1
ATOM 7125 N N . ASP C 1 54 ? 13.625 61.662 11.889 1.00 35.38 51 ASP C N 1
ATOM 7126 C CA . ASP C 1 54 ? 12.864 62.743 12.513 1.00 37.09 51 ASP C CA 1
ATOM 7127 C C . ASP C 1 54 ? 13.427 64.119 12.169 1.00 36.53 51 ASP C C 1
ATOM 7128 O O . ASP C 1 54 ? 13.037 65.119 12.767 1.00 39.49 51 ASP C O 1
ATOM 7137 N N . LYS C 1 55 ? 14.341 64.167 11.207 1.00 36.63 52 LYS C N 1
ATOM 7138 C CA . LYS C 1 55 ? 14.976 65.420 10.809 1.00 35.46 52 LYS C CA 1
ATOM 7139 C C . LYS C 1 55 ? 15.035 65.539 9.294 1.00 32.59 52 LYS C C 1
ATOM 7140 O O . LYS C 1 55 ? 16.116 65.561 8.714 1.00 32.08 52 LYS C O 1
ATOM 7159 N N . PRO C 1 56 ? 13.870 65.610 8.644 1.00 31.59 53 PRO C N 1
ATOM 7160 C CA . PRO C 1 56 ? 13.862 65.787 7.191 1.00 31.10 53 PRO C CA 1
ATOM 7161 C C . PRO C 1 56 ? 14.272 67.205 6.784 1.00 29.93 53 PRO C C 1
ATOM 7162 O O . PRO C 1 56 ? 14.315 68.107 7.623 1.00 30.25 53 PRO C O 1
ATOM 7173 N N . ASN C 1 57 ? 14.589 67.386 5.508 1.00 27.48 54 ASN C N 1
ATOM 7174 C CA . ASN C 1 57 ? 14.837 68.707 4.953 1.00 27.35 54 ASN C CA 1
ATOM 7175 C C . ASN C 1 57 ? 13.576 69.222 4.282 1.00 27.29 54 ASN C C 1
ATOM 7176 O O . ASN C 1 57 ? 13.087 68.626 3.322 1.00 27.19 54 ASN C O 1
ATOM 7187 N N . VAL C 1 58 ? 13.053 70.331 4.791 1.00 27.06 55 VAL C N 1
ATOM 7188 C CA . VAL C 1 58 ? 11.765 70.845 4.347 1.00 28.62 55 VAL C CA 1
ATOM 7189 C C . VAL C 1 58 ? 11.908 72.210 3.687 1.00 28.47 55 VAL C C 1
ATOM 7190 O O . VAL C 1 58 ? 12.678 73.050 4.145 1.00 29.31 55 VAL C O 1
ATOM 7203 N N . TYR C 1 59 ? 11.159 72.421 2.608 1.00 28.24 56 TYR C N 1
ATOM 7204 C CA . TYR C 1 59 ? 11.177 73.684 1.884 1.00 28.67 56 TYR C CA 1
ATOM 7205 C C . TYR C 1 59 ? 9.781 73.969 1.353 1.00 31.21 56 TYR C C 1
ATOM 7206 O O . TYR C 1 59 ? 8.968 73.057 1.225 1.00 31.19 56 TYR C O 1
ATOM 7224 N N . GLU C 1 60 ? 9.503 75.232 1.045 1.00 31.64 57 GLU C N 1
ATOM 7225 C CA . GLU C 1 60 ? 8.236 75.598 0.427 1.00 32.47 57 GLU C CA 1
ATOM 7226 C C . GLU C 1 60 ? 8.268 75.209 -1.040 1.00 30.53 57 GLU C C 1
ATOM 7227 O O . GLU C 1 60 ? 9.331 75.176 -1.647 1.00 30.00 57 GLU C O 1
ATOM 7239 N N . PHE C 1 61 ? 7.110 74.909 -1.614 1.00 30.31 58 PHE C N 1
ATOM 7240 C CA . PHE C 1 61 ? 7.017 74.773 -3.058 1.00 30.20 58 PHE C CA 1
ATOM 7241 C C . PHE C 1 61 ? 7.397 76.111 -3.667 1.00 31.01 58 PHE C C 1
ATOM 7242 O O . PHE C 1 61 ? 7.066 77.162 -3.118 1.00 31.64 58 PHE C O 1
ATOM 7259 N N . GLY C 1 62 ? 8.108 76.074 -4.789 1.00 29.17 59 GLY C N 1
ATOM 7260 C CA . GLY C 1 62 ? 8.609 77.288 -5.401 1.00 28.45 59 GLY C CA 1
ATOM 7261 C C . GLY C 1 62 ? 10.069 77.535 -5.065 1.00 27.63 59 GLY C C 1
ATOM 7262 O O . GLY C 1 62 ? 10.708 78.377 -5.683 1.00 30.33 59 GLY C O 1
ATOM 7266 N N . THR C 1 63 ? 10.601 76.806 -4.088 1.00 27.56 60 THR C N 1
ATOM 7267 C CA . THR C 1 63 ? 12.035 76.861 -3.798 1.00 29.02 60 THR C CA 1
ATOM 7268 C C . THR C 1 63 ? 12.798 76.158 -4.917 1.00 27.20 60 THR C C 1
ATOM 7269 O O . THR C 1 63 ? 12.511 75.010 -5.243 1.00 26.02 60 THR C O 1
ATOM 7280 N N . LYS C 1 64 ? 13.771 76.844 -5.503 1.00 27.90 61 LYS C N 1
ATOM 7281 C CA . LYS C 1 64 ? 14.458 76.324 -6.677 1.00 28.12 61 LYS C CA 1
ATOM 7282 C C . LYS C 1 64 ? 15.227 75.052 -6.338 1.00 26.00 61 LYS C C 1
ATOM 7283 O O . LYS C 1 64 ? 15.860 74.959 -5.289 1.00 25.47 61 LYS C O 1
ATOM 7302 N N . TYR C 1 65 ? 15.156 74.066 -7.227 1.00 25.06 62 TYR C N 1
ATOM 7303 C CA . TYR C 1 65 ? 15.901 72.828 -7.035 1.00 23.92 62 TYR C CA 1
ATOM 7304 C C . TYR C 1 65 ? 17.367 73.147 -6.785 1.00 24.77 62 TYR C C 1
ATOM 7305 O O . TYR C 1 65 ? 18.014 72.505 -5.964 1.00 24.28 62 TYR C O 1
ATOM 7323 N N . GLU C 1 66 ? 17.891 74.144 -7.492 1.00 24.39 63 GLU C N 1
ATOM 7324 C CA . GLU C 1 66 ? 19.303 74.492 -7.372 1.00 28.01 63 GLU C CA 1
ATOM 7325 C C . GLU C 1 66 ? 19.624 75.040 -5.987 1.00 27.18 63 GLU C C 1
ATOM 7326 O O . GLU C 1 66 ? 20.702 74.802 -5.453 1.00 28.97 63 GLU C O 1
ATOM 7338 N N . ASP C 1 67 ? 18.693 75.786 -5.409 1.00 27.46 64 ASP C N 1
ATOM 7339 C CA . ASP C 1 67 ? 18.905 76.338 -4.078 1.00 28.50 64 ASP C CA 1
ATOM 7340 C C . ASP C 1 67 ? 18.898 75.226 -3.033 1.00 28.07 64 ASP C C 1
ATOM 7341 O O . ASP C 1 67 ? 19.693 75.243 -2.096 1.00 27.56 64 ASP C O 1
ATOM 7350 N N . ILE C 1 68 ? 18.011 74.250 -3.203 1.00 26.60 65 ILE C N 1
ATOM 7351 C CA . ILE C 1 68 ? 17.981 73.104 -2.305 1.00 25.92 65 ILE C CA 1
ATOM 7352 C C . ILE C 1 68 ? 19.294 72.341 -2.427 1.00 27.04 65 ILE C C 1
ATOM 7353 O O . ILE C 1 68 ? 19.862 71.912 -1.425 1.00 27.81 65 ILE C O 1
ATOM 7369 N N . TYR C 1 69 ? 19.792 72.204 -3.654 1.00 26.00 66 TYR C N 1
ATOM 7370 C CA . TYR C 1 69 ? 21.077 71.553 -3.892 1.00 26.53 66 TYR C CA 1
ATOM 7371 C C . TYR C 1 69 ? 22.178 72.231 -3.078 1.00 27.81 66 TYR C C 1
ATOM 7372 O O . TYR C 1 69 ? 22.934 71.571 -2.370 1.00 27.85 66 TYR C O 1
ATOM 7390 N N . ARG C 1 70 ? 22.266 73.552 -3.187 1.00 28.81 67 ARG C N 1
ATOM 7391 C CA . ARG C 1 70 ? 23.306 74.312 -2.497 1.00 30.56 67 ARG C CA 1
ATOM 7392 C C . ARG C 1 70 ? 23.201 74.165 -0.983 1.00 30.17 67 ARG C C 1
ATOM 7393 O O . ARG C 1 70 ? 24.209 74.023 -0.292 1.00 30.15 67 ARG C O 1
ATOM 7414 N N . ASP C 1 71 ? 21.972 74.205 -0.477 1.00 30.12 68 ASP C N 1
ATOM 7415 C CA . ASP C 1 71 ? 21.711 74.022 0.943 1.00 30.34 68 ASP C CA 1
ATOM 7416 C C . ASP C 1 71 ? 22.275 72.687 1.424 1.00 31.61 68 ASP C C 1
ATOM 7417 O O . ASP C 1 71 ? 23.101 72.648 2.335 1.00 33.14 68 ASP C O 1
ATOM 7426 N N . LEU C 1 72 ? 21.842 71.593 0.802 1.00 30.88 69 LEU C N 1
ATOM 7427 C CA . LEU C 1 72 ? 22.260 70.258 1.229 1.00 30.89 69 LEU C CA 1
ATOM 7428 C C . LEU C 1 72 ? 23.761 70.056 1.055 1.00 31.56 69 LEU C C 1
ATOM 7429 O O . LEU C 1 72 ? 24.399 69.354 1.843 1.00 31.09 69 LEU C O 1
ATOM 7445 N N . GLU C 1 73 ? 24.320 70.672 0.019 1.00 30.37 70 GLU C N 1
ATOM 7446 C CA . GLU C 1 73 ? 25.730 70.499 -0.307 1.00 31.71 70 GLU C CA 1
ATOM 7447 C C . GLU C 1 73 ? 26.608 71.124 0.768 1.00 33.31 70 GLU C C 1
ATOM 7448 O O . GLU C 1 73 ? 27.686 70.620 1.073 1.00 34.68 70 GLU C O 1
ATOM 7460 N N . SER C 1 74 ? 26.138 72.226 1.343 1.00 34.48 71 SER C N 1
ATOM 7461 C CA . SER C 1 74 ? 26.889 72.925 2.377 1.00 34.46 71 SER C CA 1
ATOM 7462 C C . SER C 1 74 ? 26.743 72.246 3.739 1.00 35.55 71 SER C C 1
ATOM 7463 O O . SER C 1 74 ? 27.602 72.391 4.606 1.00 38.97 71 SER C O 1
ATOM 7471 N N . LYS C 1 75 ? 25.655 71.507 3.931 1.00 35.58 72 LYS C N 1
ATOM 7472 C CA . LYS C 1 75 ? 25.442 70.797 5.189 1.00 35.61 72 LYS C CA 1
ATOM 7473 C C . LYS C 1 75 ? 26.371 69.594 5.293 1.00 37.33 72 LYS C C 1
ATOM 7474 O O . LYS C 1 75 ? 27.072 69.425 6.287 1.00 38.52 72 LYS C O 1
ATOM 7493 N N . ASP C 1 76 ? 26.371 68.761 4.259 1.00 35.91 73 ASP C N 1
ATOM 7494 C CA . ASP C 1 76 ? 27.226 67.584 4.222 1.00 37.13 73 ASP C CA 1
ATOM 7495 C C . ASP C 1 76 ? 27.265 67.043 2.799 1.00 36.80 73 ASP C C 1
ATOM 7496 O O . ASP C 1 76 ? 26.457 66.197 2.424 1.00 36.50 73 ASP C O 1
ATOM 7505 N N . LYS C 1 77 ? 28.205 67.548 2.009 1.00 37.45 74 LYS C N 1
ATOM 7506 C CA . LYS C 1 77 ? 28.289 67.196 0.599 1.00 37.91 74 LYS C CA 1
ATOM 7507 C C . LYS C 1 77 ? 28.371 65.688 0.409 1.00 38.28 74 LYS C C 1
ATOM 7508 O O . LYS C 1 77 ? 27.582 65.110 -0.331 1.00 36.05 74 LYS C O 1
ATOM 7527 N N . GLU C 1 78 ? 29.322 65.052 1.082 1.00 41.12 75 GLU C N 1
ATOM 7528 C CA . GLU C 1 78 ? 29.532 63.618 0.926 1.00 42.92 75 GLU C CA 1
ATOM 7529 C C . GLU C 1 78 ? 28.274 62.813 1.236 1.00 39.16 75 GLU C C 1
ATOM 7530 O O . GLU C 1 78 ? 27.890 61.934 0.470 1.00 39.37 75 GLU C O 1
ATOM 7542 N N . PHE C 1 79 ? 27.638 63.111 2.362 1.00 37.41 76 PHE C N 1
ATOM 7543 C CA . PHE C 1 79 ? 26.441 62.392 2.771 1.00 35.03 76 PHE C CA 1
ATOM 7544 C C . PHE C 1 79 ? 25.373 62.481 1.693 1.00 34.32 76 PHE C C 1
ATOM 7545 O O . PHE C 1 79 ? 24.790 61.473 1.294 1.00 33.26 76 PHE C O 1
ATOM 7562 N N . TYR C 1 80 ? 25.126 63.693 1.215 1.00 32.51 77 TYR C N 1
ATOM 7563 C CA . TYR C 1 80 ? 24.022 63.931 0.299 1.00 31.11 77 TYR C CA 1
ATOM 7564 C C . TYR C 1 80 ? 24.370 63.559 -1.136 1.00 30.20 77 TYR C C 1
ATOM 7565 O O . TYR C 1 80 ? 23.495 63.500 -1.998 1.00 28.41 77 TYR C O 1
ATOM 7583 N N . THR C 1 81 ? 25.647 63.283 -1.378 1.00 31.45 78 THR C N 1
ATOM 7584 C CA . THR C 1 81 ? 26.081 62.740 -2.657 1.00 32.21 78 THR C CA 1
ATOM 7585 C C . THR C 1 81 ? 25.836 61.240 -2.662 1.00 33.40 78 THR C C 1
ATOM 7586 O O . THR C 1 81 ? 25.314 60.687 -3.629 1.00 30.91 78 THR C O 1
ATOM 7597 N N . GLN C 1 82 ? 26.201 60.591 -1.560 1.00 34.81 79 GLN C N 1
ATOM 7598 C CA . GLN C 1 82 ? 26.170 59.138 -1.480 1.00 34.44 79 GLN C CA 1
ATOM 7599 C C . GLN C 1 82 ? 24.756 58.577 -1.519 1.00 32.21 79 GLN C C 1
ATOM 7600 O O . GLN C 1 82 ? 24.525 57.548 -2.145 1.00 32.42 79 GLN C O 1
ATOM 7614 N N . ASN C 1 83 ? 23.811 59.241 -0.861 1.00 30.56 80 ASN C N 1
ATOM 7615 C CA . ASN C 1 83 ? 22.427 58.766 -0.862 1.00 30.25 80 ASN C CA 1
ATOM 7616 C C . ASN C 1 83 ? 21.651 59.223 -2.099 1.00 29.51 80 ASN C C 1
ATOM 7617 O O . ASN C 1 83 ? 20.457 58.955 -2.226 1.00 29.10 80 ASN C O 1
ATOM 7628 N N . GLY C 1 84 ? 22.334 59.918 -3.004 1.00 28.72 81 GLY C N 1
ATOM 7629 C CA . GLY C 1 84 ? 21.773 60.242 -4.305 1.00 27.77 81 GLY C CA 1
ATOM 7630 C C . GLY C 1 84 ? 20.884 61.474 -4.363 1.00 24.62 81 GLY C C 1
ATOM 7631 O O . GLY C 1 84 ? 20.233 61.714 -5.377 1.00 24.35 81 GLY C O 1
ATOM 7635 N N . LEU C 1 85 ? 20.857 62.266 -3.296 1.00 24.72 82 LEU C N 1
ATOM 7636 C CA . LEU C 1 85 ? 19.984 63.434 -3.256 1.00 23.82 82 LEU C CA 1
ATOM 7637 C C . LEU C 1 85 ? 20.499 64.586 -4.123 1.00 22.34 82 LEU C C 1
ATOM 7638 O O . LEU C 1 85 ? 19.720 65.243 -4.810 1.00 20.64 82 LEU C O 1
ATOM 7654 N N . LEU C 1 86 ? 21.800 64.844 -4.084 1.00 22.26 83 LEU C N 1
ATOM 7655 C CA . LEU C 1 86 ? 22.369 65.899 -4.911 1.00 23.03 83 LEU C CA 1
ATOM 7656 C C . LEU C 1 86 ? 22.138 65.594 -6.388 1.00 21.85 83 LEU C C 1
ATOM 7657 O O . LEU C 1 86 ? 21.780 66.484 -7.161 1.00 20.18 83 LEU C O 1
ATOM 7673 N N . HIS C 1 87 ? 22.320 64.337 -6.780 1.00 21.07 84 HIS C N 1
ATOM 7674 C CA . HIS C 1 87 ? 22.072 63.954 -8.167 1.00 22.04 84 HIS C CA 1
ATOM 7675 C C . HIS C 1 87 ? 20.612 64.185 -8.546 1.00 20.94 84 HIS C C 1
ATOM 7676 O O . HIS C 1 87 ? 20.323 64.730 -9.606 1.00 20.01 84 HIS C O 1
ATOM 7691 N N . MET C 1 88 ? 19.698 63.764 -7.677 1.00 20.00 85 MET C N 1
ATOM 7692 C CA . MET C 1 88 ? 18.274 63.909 -7.941 1.00 20.14 85 MET C CA 1
ATOM 7693 C C . MET C 1 88 ? 17.928 65.380 -8.139 1.00 19.42 85 MET C C 1
ATOM 7694 O O . MET C 1 88 ? 17.186 65.732 -9.045 1.00 19.03 85 MET C O 1
ATOM 7708 N N . LEU C 1 89 ? 18.480 66.233 -7.286 1.00 20.01 86 LEU C N 1
ATOM 7709 C CA . LEU C 1 89 ? 18.160 67.656 -7.302 1.00 20.00 86 LEU C CA 1
ATOM 7710 C C . LEU C 1 89 ? 18.709 68.343 -8.552 1.00 20.08 86 LEU C C 1
ATOM 7711 O O . LEU C 1 89 ? 18.039 69.183 -9.145 1.00 20.20 86 LEU C O 1
ATOM 7727 N N . ASP C 1 90 ? 19.922 67.979 -8.952 1.00 19.62 87 ASP C N 1
ATOM 7728 C CA . ASP C 1 90 ? 20.541 68.565 -10.134 1.00 21.46 87 ASP C CA 1
ATOM 7729 C C . ASP C 1 90 ? 19.839 68.087 -11.399 1.00 21.14 87 ASP C C 1
ATOM 7730 O O . ASP C 1 90 ? 19.651 68.847 -12.349 1.00 20.76 87 ASP C O 1
ATOM 7739 N N . ARG C 1 91 ? 19.460 66.817 -11.410 1.00 20.17 88 ARG C N 1
ATOM 7740 C CA . ARG C 1 91 ? 18.680 66.270 -12.502 1.00 19.97 88 ARG C CA 1
ATOM 7741 C C . ARG C 1 91 ? 17.367 67.051 -12.615 1.00 20.64 88 ARG C C 1
ATOM 7742 O O . ARG C 1 91 ? 16.962 67.442 -13.710 1.00 20.26 88 ARG C O 1
ATOM 7763 N N . ASN C 1 92 ? 16.709 67.280 -11.479 1.00 19.82 89 ASN C N 1
ATOM 7764 C CA . ASN C 1 92 ? 15.456 68.033 -11.462 1.00 20.29 89 ASN C CA 1
ATOM 7765 C C . ASN C 1 92 ? 15.656 69.453 -12.010 1.00 19.83 89 ASN C C 1
ATOM 7766 O O . ASN C 1 92 ? 14.846 69.941 -12.783 1.00 19.68 89 ASN C O 1
ATOM 7777 N N . ARG C 1 93 ? 16.738 70.108 -11.606 1.00 20.05 90 ARG C N 1
ATOM 7778 C CA . ARG C 1 93 ? 17.052 71.447 -12.094 1.00 21.23 90 ARG C CA 1
ATOM 7779 C C . ARG C 1 93 ? 17.035 71.504 -13.622 1.00 22.96 90 ARG C C 1
ATOM 7780 O O . ARG C 1 93 ? 16.498 72.446 -14.211 1.00 23.58 90 ARG C O 1
ATOM 7801 N N . ARG C 1 94 ? 17.617 70.491 -14.258 1.00 20.90 91 ARG C N 1
ATOM 7802 C CA . ARG C 1 94 ? 17.731 70.454 -15.713 1.00 21.52 91 ARG C CA 1
ATOM 7803 C C . ARG C 1 94 ? 16.393 70.187 -16.410 1.00 22.64 91 ARG C C 1
ATOM 7804 O O . ARG C 1 94 ? 16.281 70.348 -17.627 1.00 21.74 91 ARG C O 1
ATOM 7825 N N . ILE C 1 95 ? 15.384 69.782 -15.640 1.00 21.47 92 ILE C N 1
ATOM 7826 C CA . ILE C 1 95 ? 14.036 69.592 -16.172 1.00 21.27 92 ILE C CA 1
ATOM 7827 C C . ILE C 1 95 ? 13.212 70.870 -16.049 1.00 21.75 92 ILE C C 1
ATOM 7828 O O . ILE C 1 95 ? 12.580 71.302 -17.009 1.00 20.49 92 ILE C O 1
ATOM 7844 N N . LYS C 1 96 ? 13.201 71.448 -14.853 1.00 21.19 93 LYS C N 1
ATOM 7845 C CA . LYS C 1 96 ? 12.519 72.712 -14.611 1.00 24.35 93 LYS C CA 1
ATOM 7846 C C . LYS C 1 96 ? 13.094 73.372 -13.365 1.00 23.71 93 LYS C C 1
ATOM 7847 O O . LYS C 1 96 ? 13.884 72.765 -12.638 1.00 22.09 93 LYS C O 1
ATOM 7866 N N . LYS C 1 97 ? 12.685 74.610 -13.112 1.00 24.56 94 LYS C N 1
ATOM 7867 C CA . LYS C 1 97 ? 13.330 75.418 -12.084 1.00 25.73 94 LYS C CA 1
ATOM 7868 C C . LYS C 1 97 ? 12.963 75.041 -10.650 1.00 24.12 94 LYS C C 1
ATOM 7869 O O . LYS C 1 97 ? 13.817 75.069 -9.773 1.00 24.97 94 LYS C O 1
ATOM 7888 N N . CYS C 1 98 ? 11.706 74.699 -10.389 1.00 24.09 95 CYS C N 1
ATOM 7889 C CA . CYS C 1 98 ? 11.300 74.454 -9.004 1.00 23.84 95 CYS C CA 1
ATOM 7890 C C . CYS C 1 98 ? 10.123 73.499 -8.863 1.00 22.88 95 CYS C C 1
ATOM 7891 O O . CYS C 1 98 ? 9.338 73.326 -9.792 1.00 23.65 95 CYS C O 1
ATOM 7899 N N . PRO C 1 99 ? 9.992 72.882 -7.680 1.00 23.38 96 PRO C N 1
ATOM 7900 C CA . PRO C 1 99 ? 8.837 72.024 -7.399 1.00 23.62 96 PRO C CA 1
ATOM 7901 C C . PRO C 1 99 ? 7.532 72.824 -7.409 1.00 26.28 96 PRO C C 1
ATOM 7902 O O . PRO C 1 99 ? 7.510 73.938 -6.886 1.00 25.66 96 PRO C O 1
ATOM 7913 N N . GLU C 1 100 ? 6.471 72.275 -7.996 1.00 25.17 97 GLU C N 1
ATOM 7914 C CA . GLU C 1 100 ? 5.187 72.963 -8.061 1.00 27.20 97 GLU C CA 1
ATOM 7915 C C . GLU C 1 100 ? 4.109 72.135 -7.377 1.00 27.11 97 GLU C C 1
ATOM 7916 O O . GLU C 1 100 ? 4.101 70.908 -7.479 1.00 25.03 97 GLU C O 1
ATOM 7928 N N . ARG C 1 101 ? 3.198 72.816 -6.689 1.00 27.75 98 ARG C N 1
ATOM 7929 C CA . ARG C 1 101 ? 2.118 72.160 -5.959 1.00 27.87 98 ARG C CA 1
ATOM 7930 C C . ARG C 1 101 ? 0.860 72.095 -6.824 1.00 28.62 98 ARG C C 1
ATOM 7931 O O . ARG C 1 101 ? 0.427 73.105 -7.380 1.00 29.05 98 ARG C O 1
ATOM 7952 N N . PHE C 1 102 ? 0.275 70.908 -6.939 1.00 26.64 99 PHE C N 1
ATOM 7953 C CA . PHE C 1 102 ? -0.850 70.701 -7.845 1.00 29.07 99 PHE C CA 1
ATOM 7954 C C . PHE C 1 102 ? -2.060 71.568 -7.508 1.00 31.03 99 PHE C C 1
ATOM 7955 O O . PHE C 1 102 ? -2.749 72.051 -8.404 1.00 30.90 99 PHE C O 1
ATOM 7972 N N . GLN C 1 103 ? -2.324 71.754 -6.220 1.00 30.48 100 GLN C N 1
ATOM 7973 C CA . GLN C 1 103 ? -3.547 72.427 -5.792 1.00 32.69 100 GLN C CA 1
ATOM 7974 C C . GLN C 1 103 ? -3.530 73.900 -6.196 1.00 33.74 100 GLN C C 1
ATOM 7975 O O . GLN C 1 103 ? -4.564 74.561 -6.187 1.00 34.41 100 GLN C O 1
ATOM 7989 N N . ASP C 1 104 ? -2.353 74.398 -6.566 1.00 32.26 101 ASP C N 1
ATOM 7990 C CA . ASP C 1 104 ? -2.179 75.810 -6.887 1.00 35.42 101 ASP C CA 1
ATOM 7991 C C . ASP C 1 104 ? -2.023 76.076 -8.386 1.00 36.23 101 ASP C C 1
ATOM 7992 O O . ASP C 1 104 ? -1.787 77.213 -8.793 1.00 37.76 101 ASP C O 1
ATOM 8001 N N . THR C 1 105 ? -2.160 75.040 -9.207 1.00 34.45 102 THR C N 1
ATOM 8002 C CA . THR C 1 105 ? -1.994 75.201 -10.648 1.00 36.06 102 THR C CA 1
ATOM 8003 C C . THR C 1 105 ? -3.320 75.512 -11.337 1.00 38.52 102 THR C C 1
ATOM 8004 O O . THR C 1 105 ? -4.383 75.069 -10.897 1.00 38.59 102 THR C O 1
ATOM 8015 N N . LYS C 1 106 ? -3.249 76.268 -12.427 1.00 38.21 103 LYS C N 1
ATOM 8016 C CA . LYS C 1 106 ? -4.433 76.580 -13.216 1.00 42.00 103 LYS C CA 1
ATOM 8017 C C . LYS C 1 106 ? -4.441 75.794 -14.525 1.00 41.31 103 LYS C C 1
ATOM 8018 O O . LYS C 1 106 ? -5.383 75.893 -15.313 1.00 40.94 103 LYS C O 1
ATOM 8037 N N . GLU C 1 107 ? -3.390 75.007 -14.747 1.00 39.15 104 GLU C N 1
ATOM 8038 C CA . GLU C 1 107 ? -3.281 74.192 -15.951 1.00 38.91 104 GLU C CA 1
ATOM 8039 C C . GLU C 1 107 ? -4.372 73.130 -15.989 1.00 35.67 104 GLU C C 1
ATOM 8040 O O . GLU C 1 107 ? -4.864 72.699 -14.951 1.00 35.46 104 GLU C O 1
ATOM 8052 N N . GLN C 1 108 ? -4.747 72.707 -17.191 1.00 35.13 105 GLN C N 1
ATOM 8053 C CA . GLN C 1 108 ? -5.744 71.656 -17.349 1.00 36.24 105 GLN C CA 1
ATOM 8054 C C . GLN C 1 108 ? -5.177 70.504 -18.166 1.00 35.95 105 GLN C C 1
ATOM 8055 O O . GLN C 1 108 ? -4.356 70.711 -19.058 1.00 35.55 105 GLN C O 1
ATOM 8069 N N . PHE C 1 109 ? -5.627 69.290 -17.865 1.00 32.66 106 PHE C N 1
ATOM 8070 C CA . PHE C 1 109 ? -5.056 68.100 -18.483 1.00 33.23 106 PHE C CA 1
ATOM 8071 C C . PHE C 1 109 ? -6.135 67.115 -18.908 1.00 31.98 106 PHE C C 1
ATOM 8072 O O . PHE C 1 109 ? -7.235 67.113 -18.366 1.00 34.35 106 PHE C O 1
ATOM 8089 N N . ASP C 1 110 ? -5.814 66.280 -19.886 1.00 31.32 107 ASP C N 1
ATOM 8090 C CA . ASP C 1 110 ? -6.704 65.203 -20.288 1.00 31.35 107 ASP C CA 1
ATOM 8091 C C . ASP C 1 110 ? -6.554 64.003 -19.354 1.00 31.16 107 ASP C C 1
ATOM 8092 O O . ASP C 1 110 ? -7.522 63.286 -19.076 1.00 28.83 107 ASP C O 1
ATOM 8101 N N . ILE C 1 111 ? -5.337 63.787 -18.870 1.00 27.52 108 ILE C N 1
ATOM 8102 C CA . ILE C 1 111 ? -5.075 62.710 -17.928 1.00 27.60 108 ILE C CA 1
ATOM 8103 C C . ILE C 1 111 ? -4.157 63.201 -16.822 1.00 26.30 108 ILE C C 1
ATOM 8104 O O . ILE C 1 111 ? -3.174 63.891 -17.080 1.00 27.09 108 ILE C O 1
ATOM 8120 N N . ILE C 1 112 ? -4.490 62.852 -15.587 1.00 25.24 109 ILE C N 1
ATOM 8121 C CA . ILE C 1 112 ? -3.625 63.135 -14.454 1.00 24.39 109 ILE C CA 1
ATOM 8122 C C . ILE C 1 112 ? -3.282 61.821 -13.768 1.00 23.78 109 ILE C C 1
ATOM 8123 O O . ILE C 1 112 ? -4.167 61.113 -13.298 1.00 22.62 109 ILE C O 1
ATOM 8139 N N . VAL C 1 113 ? -1.996 61.489 -13.734 1.00 22.89 110 VAL C N 1
ATOM 8140 C CA . VAL C 1 113 ? -1.532 60.259 -13.104 1.00 21.10 110 VAL C CA 1
ATOM 8141 C C . VAL C 1 113 ? -0.945 60.555 -11.729 1.00 21.02 110 VAL C C 1
ATOM 8142 O O . VAL C 1 113 ? -0.062 61.402 -11.601 1.00 21.37 110 VAL C O 1
ATOM 8155 N N . THR C 1 114 ? -1.445 59.869 -10.703 1.00 19.64 111 THR C N 1
ATOM 8156 C CA . THR C 1 114 ? -0.910 59.991 -9.347 1.00 20.47 111 THR C CA 1
ATOM 8157 C C . THR C 1 114 ? -0.156 58.704 -8.995 1.00 19.94 111 THR C C 1
ATOM 8158 O O . THR C 1 114 ? -0.446 57.653 -9.560 1.00 19.55 111 THR C O 1
ATOM 8169 N N . VAL C 1 115 ? 0.800 58.780 -8.071 1.00 20.17 112 VAL C N 1
ATOM 8170 C CA . VAL C 1 115 ? 1.707 57.650 -7.819 1.00 20.52 112 VAL C CA 1
ATOM 8171 C C . VAL C 1 115 ? 1.506 56.946 -6.472 1.00 22.21 112 VAL C C 1
ATOM 8172 O O . VAL C 1 115 ? 2.305 56.096 -6.092 1.00 22.59 112 VAL C O 1
ATOM 8185 N N . GLU C 1 116 ? 0.457 57.314 -5.745 1.00 21.77 113 GLU C N 1
ATOM 8186 C CA . GLU C 1 116 ? 0.033 56.561 -4.564 1.00 24.35 113 GLU C CA 1
ATOM 8187 C C . GLU C 1 116 ? -1.346 57.051 -4.141 1.00 25.68 113 GLU C C 1
ATOM 8188 O O . GLU C 1 116 ? -1.715 58.184 -4.435 1.00 24.39 113 GLU C O 1
ATOM 8200 N N . GLU C 1 117 ? -2.101 56.201 -3.453 1.00 25.34 114 GLU C N 1
ATOM 8201 C CA . GLU C 1 117 ? -3.503 56.493 -3.182 1.00 26.74 114 GLU C CA 1
ATOM 8202 C C . GLU C 1 117 ? -3.726 57.799 -2.423 1.00 27.90 114 GLU C C 1
ATOM 8203 O O . GLU C 1 117 ? -4.689 58.511 -2.702 1.00 28.51 114 GLU C O 1
ATOM 8215 N N . ARG C 1 118 ? -2.856 58.116 -1.468 1.00 27.26 115 ARG C N 1
ATOM 8216 C CA . ARG C 1 118 ? -3.011 59.348 -0.696 1.00 28.80 115 ARG C CA 1
ATOM 8217 C C . ARG C 1 118 ? -2.959 60.572 -1.601 1.00 27.97 115 ARG C C 1
ATOM 8218 O O . ARG C 1 118 ? -3.733 61.513 -1.431 1.00 27.18 115 ARG C O 1
ATOM 8239 N N . VAL C 1 119 ? -2.035 60.562 -2.556 1.00 26.67 116 VAL C N 1
ATOM 8240 C CA . VAL C 1 119 ? -1.909 61.663 -3.503 1.00 26.43 116 VAL C CA 1
ATOM 8241 C C . VAL C 1 119 ? -3.128 61.683 -4.418 1.00 25.36 116 VAL C C 1
ATOM 8242 O O . VAL C 1 119 ? -3.635 62.742 -4.770 1.00 26.50 116 VAL C O 1
ATOM 8255 N N . TYR C 1 120 ? -3.594 60.496 -4.787 1.00 24.92 117 TYR C N 1
ATOM 8256 C CA . TYR C 1 120 ? -4.794 60.340 -5.599 1.00 26.03 117 TYR C CA 1
ATOM 8257 C C . TYR C 1 120 ? -5.989 61.001 -4.921 1.00 27.21 117 TYR C C 1
ATOM 8258 O O . TYR C 1 120 ? -6.755 61.711 -5.563 1.00 26.61 117 TYR C O 1
ATOM 8276 N N . ASP C 1 121 ? -6.133 60.770 -3.620 1.00 27.92 118 ASP C N 1
ATOM 8277 C CA . ASP C 1 121 ? -7.235 61.341 -2.853 1.00 29.67 118 ASP C CA 1
ATOM 8278 C C . ASP C 1 121 ? -7.152 62.865 -2.825 1.00 30.21 118 ASP C C 1
ATOM 8279 O O . ASP C 1 121 ? -8.161 63.547 -2.986 1.00 30.56 118 ASP C O 1
ATOM 8288 N N . LEU C 1 122 ? -5.950 63.392 -2.613 1.00 28.24 119 LEU C N 1
ATOM 8289 C CA . LEU C 1 122 ? -5.744 64.839 -2.573 1.00 29.07 119 LEU C CA 1
ATOM 8290 C C . LEU C 1 122 ? -6.057 65.486 -3.920 1.00 30.02 119 LEU C C 1
ATOM 8291 O O . LEU C 1 122 ? -6.598 66.588 -3.977 1.00 30.65 119 LEU C O 1
ATOM 8307 N N . VAL C 1 123 ? -5.703 64.805 -5.005 1.00 28.56 120 VAL C N 1
ATOM 8308 C CA . VAL C 1 123 ? -5.966 65.323 -6.341 1.00 29.03 120 VAL C CA 1
ATOM 8309 C C . VAL C 1 123 ? -7.469 65.304 -6.608 1.00 30.78 120 VAL C C 1
ATOM 8310 O O . VAL C 1 123 ? -8.043 66.296 -7.056 1.00 30.80 120 VAL C O 1
ATOM 8323 N N . VAL C 1 124 ? -8.102 64.172 -6.318 1.00 29.50 121 VAL C N 1
ATOM 8324 C CA . VAL C 1 124 ? -9.530 64.014 -6.546 1.00 32.09 121 VAL C CA 1
ATOM 8325 C C . VAL C 1 124 ? -10.318 65.009 -5.699 1.00 34.72 121 VAL C C 1
ATOM 8326 O O . VAL C 1 124 ? -11.267 65.616 -6.179 1.00 34.68 121 VAL C O 1
ATOM 8339 N N . MET C 1 125 ? -9.905 65.184 -4.447 1.00 33.81 122 MET C N 1
ATOM 8340 C CA . MET C 1 125 ? -10.581 66.095 -3.533 1.00 36.40 122 MET C CA 1
ATOM 8341 C C . MET C 1 125 ? -10.479 67.525 -4.047 1.00 36.98 122 MET C C 1
ATOM 8342 O O . MET C 1 125 ? -11.443 68.287 -3.982 1.00 37.46 122 MET C O 1
ATOM 8356 N N . HIS C 1 126 ? -9.307 67.887 -4.556 1.00 34.79 123 HIS C N 1
ATOM 8357 C CA . HIS C 1 126 ? -9.099 69.224 -5.096 1.00 36.93 123 HIS C CA 1
ATOM 8358 C C . HIS C 1 126 ? -10.012 69.469 -6.293 1.00 38.12 123 HIS C C 1
ATOM 8359 O O . HIS C 1 126 ? -10.607 70.536 -6.423 1.00 39.21 123 HIS C O 1
ATOM 8374 N N . MET C 1 127 ? -10.116 68.472 -7.164 1.00 36.42 124 MET C N 1
ATOM 8375 C CA . MET C 1 127 ? -10.945 68.577 -8.357 1.00 38.53 124 MET C CA 1
ATOM 8376 C C . MET C 1 127 ? -12.424 68.686 -7.990 1.00 39.57 124 MET C C 1
ATOM 8377 O O . MET C 1 127 ? -13.183 69.390 -8.649 1.00 41.74 124 MET C O 1
ATOM 8391 N N . GLU C 1 128 ? -12.824 67.978 -6.940 1.00 38.63 125 GLU C N 1
ATOM 8392 C CA . GLU C 1 128 ? -14.220 67.934 -6.529 1.00 40.78 125 GLU C CA 1
ATOM 8393 C C . GLU C 1 128 ? -14.636 69.215 -5.818 1.00 42.54 125 GLU C C 1
ATOM 8394 O O . GLU C 1 128 ? -15.822 69.551 -5.776 1.00 43.86 125 GLU C O 1
ATOM 8406 N N . SER C 1 129 ? -13.664 69.927 -5.259 1.00 40.72 126 SER C N 1
ATOM 8407 C CA . SER C 1 129 ? -13.949 71.168 -4.550 1.00 42.34 126 SER C CA 1
ATOM 8408 C C . SER C 1 129 ? -14.134 72.319 -5.534 1.00 44.30 126 SER C C 1
ATOM 8409 O O . SER C 1 129 ? -14.745 73.334 -5.203 1.00 44.97 126 SER C O 1
ATOM 8417 N N . MET C 1 130 ? -13.602 72.154 -6.743 1.00 44.93 127 MET C N 1
ATOM 8418 C CA . MET C 1 130 ? -13.707 73.178 -7.775 1.00 46.96 127 MET C CA 1
ATOM 8419 C C . MET C 1 130 ? -14.979 73.014 -8.596 1.00 50.22 127 MET C C 1
ATOM 8420 O O . MET C 1 130 ? -15.519 71.914 -8.716 1.00 47.68 127 MET C O 1
ATOM 8434 N N . GLU C 1 131 ? -15.442 74.122 -9.169 1.00 54.45 128 GLU C N 1
ATOM 8435 C CA . GLU C 1 131 ? -16.666 74.140 -9.958 1.00 55.26 128 GLU C CA 1
ATOM 8436 C C . GLU C 1 131 ? -16.408 73.667 -11.385 1.00 53.08 128 GLU C C 1
ATOM 8437 O O . GLU C 1 131 ? -15.402 74.029 -11.994 1.00 51.27 128 GLU C O 1
ATOM 8449 N N . SER C 1 132 ? -17.321 72.856 -11.912 1.00 51.51 129 SER C N 1
ATOM 8450 C CA . SER C 1 132 ? -17.234 72.397 -13.294 1.00 49.05 129 SER C CA 1
ATOM 8451 C C . SER C 1 132 ? -17.764 73.473 -14.231 1.00 50.68 129 SER C C 1
ATOM 8452 O O . SER C 1 132 ? -18.922 73.427 -14.647 1.00 50.61 129 SER C O 1
ATOM 8460 N N . VAL C 1 133 ? -16.917 74.441 -14.561 1.00 51.35 130 VAL C N 1
ATOM 8461 C CA . VAL C 1 133 ? -17.335 75.570 -15.382 1.00 52.90 130 VAL C CA 1
ATOM 8462 C C . VAL C 1 133 ? -17.346 75.217 -16.866 1.00 52.16 130 VAL C C 1
ATOM 8463 O O . VAL C 1 133 ? -18.268 75.593 -17.589 1.00 52.41 130 VAL C O 1
ATOM 8476 N N . ASP C 1 134 ? -16.326 74.491 -17.315 1.00 49.58 131 ASP C N 1
ATOM 8477 C CA . ASP C 1 134 ? -16.210 74.129 -18.724 1.00 49.50 131 ASP C CA 1
ATOM 8478 C C . ASP C 1 134 ? -16.833 72.768 -19.019 1.00 47.80 131 ASP C C 1
ATOM 8479 O O . ASP C 1 134 ? -17.032 72.413 -20.182 1.00 46.72 131 ASP C O 1
ATOM 8488 N N . ASN C 1 135 ? -17.150 72.017 -17.966 1.00 45.97 132 ASN C N 1
ATOM 8489 C CA . ASN C 1 135 ? -17.642 70.648 -18.116 1.00 44.16 132 ASN C CA 1
ATOM 8490 C C . ASN C 1 135 ? -16.713 69.812 -18.998 1.00 42.08 132 ASN C C 1
ATOM 8491 O O . ASN C 1 135 ? -17.164 68.962 -19.768 1.00 38.64 132 ASN C O 1
ATOM 8502 N N . ARG C 1 136 ? -15.415 70.069 -18.874 1.00 40.91 133 ARG C N 1
ATOM 8503 C CA . ARG C 1 136 ? -14.396 69.343 -19.625 1.00 42.03 133 ARG C CA 1
ATOM 8504 C C . ARG C 1 136 ? -13.913 68.138 -18.823 1.00 38.10 133 ARG C C 1
ATOM 8505 O O . ARG C 1 136 ? -13.363 68.301 -17.739 1.00 37.38 133 ARG C O 1
ATOM 8526 N N . PRO C 1 137 ? -14.120 66.921 -19.349 1.00 37.38 134 PRO C N 1
ATOM 8527 C CA . PRO C 1 137 ? -13.725 65.723 -18.599 1.00 37.00 134 PRO C CA 1
ATOM 8528 C C . PRO C 1 137 ? -12.208 65.585 -18.483 1.00 35.06 134 PRO C C 1
ATOM 8529 O O . PRO C 1 137 ? -11.491 65.904 -19.430 1.00 33.08 134 PRO C O 1
ATOM 8540 N N . VAL C 1 138 ? -11.741 65.125 -17.325 1.00 33.71 135 VAL C N 1
ATOM 8541 C CA . VAL C 1 138 ? -10.333 64.808 -17.110 1.00 31.87 135 VAL C CA 1
ATOM 8542 C C . VAL C 1 138 ? -10.242 63.532 -16.273 1.00 31.62 135 VAL C C 1
ATOM 8543 O O . VAL C 1 138 ? -10.926 63.397 -15.261 1.00 30.40 135 VAL C O 1
ATOM 8556 N N . HIS C 1 139 ? -9.406 62.592 -16.702 1.00 29.69 136 HIS C N 1
ATOM 8557 C CA . HIS C 1 139 ? -9.301 61.306 -16.027 1.00 28.43 136 HIS C CA 1
ATOM 8558 C C . HIS C 1 139 ? -8.131 61.269 -15.055 1.00 26.95 136 HIS C C 1
ATOM 8559 O O . HIS C 1 139 ? -6.988 61.497 -15.437 1.00 26.09 136 HIS C O 1
ATOM 8574 N N . VAL C 1 140 ? -8.421 60.965 -13.797 1.00 26.11 137 VAL C N 1
ATOM 8575 C CA . VAL C 1 140 ? -7.378 60.765 -12.804 1.00 26.24 137 VAL C CA 1
ATOM 8576 C C . VAL C 1 140 ? -7.093 59.267 -12.652 1.00 25.43 137 VAL C C 1
ATOM 8577 O O . VAL C 1 140 ? -7.986 58.491 -12.329 1.00 24.83 137 VAL C O 1
ATOM 8590 N N . LEU C 1 141 ? -5.845 58.873 -12.896 1.00 23.73 138 LEU C N 1
ATOM 8591 C CA . LEU C 1 141 ? -5.435 57.477 -12.804 1.00 23.60 138 LEU C CA 1
ATOM 8592 C C . LEU C 1 141 ? -4.321 57.323 -11.781 1.00 23.07 138 LEU C C 1
ATOM 8593 O O . LEU C 1 141 ? -3.320 58.030 -11.849 1.00 23.39 138 LEU C O 1
ATOM 8609 N N . ASN C 1 142 ? -4.485 56.399 -10.839 1.00 22.85 139 ASN C N 1
ATOM 8610 C CA . ASN C 1 142 ? -3.428 56.103 -9.875 1.00 22.76 139 ASN C CA 1
ATOM 8611 C C . ASN C 1 142 ? -2.653 54.846 -10.244 1.00 22.45 139 ASN C C 1
ATOM 8612 O O . ASN C 1 142 ? -3.239 53.779 -10.439 1.00 21.26 139 ASN C O 1
ATOM 8623 N N . VAL C 1 143 ? -1.336 54.992 -10.353 1.00 20.30 140 VAL C N 1
ATOM 8624 C CA . VAL C 1 143 ? -0.433 53.860 -10.502 1.00 21.89 140 VAL C CA 1
ATOM 8625 C C . VAL C 1 143 ? 0.561 53.898 -9.347 1.00 21.63 140 VAL C C 1
ATOM 8626 O O . VAL C 1 143 ? 1.359 54.828 -9.243 1.00 20.38 140 VAL C O 1
ATOM 8639 N N . ASP C 1 144 ? 0.511 52.898 -8.475 1.00 21.28 141 ASP C N 1
ATOM 8640 C CA . ASP C 1 144 ? 1.389 52.870 -7.312 1.00 22.38 141 ASP C CA 1
ATOM 8641 C C . ASP C 1 144 ? 2.859 52.796 -7.723 1.00 21.96 141 ASP C C 1
ATOM 8642 O O . ASP C 1 144 ? 3.248 51.940 -8.516 1.00 21.80 141 ASP C O 1
ATOM 8651 N N . VAL C 1 145 ? 3.663 53.706 -7.182 1.00 21.05 142 VAL C N 1
ATOM 8652 C CA . VAL C 1 145 ? 5.099 53.729 -7.442 1.00 20.86 142 VAL C CA 1
ATOM 8653 C C . VAL C 1 145 ? 5.849 53.826 -6.117 1.00 20.54 142 VAL C C 1
ATOM 8654 O O . VAL C 1 145 ? 5.699 54.797 -5.383 1.00 19.56 142 VAL C O 1
ATOM 8667 N N . VAL C 1 146 ? 6.656 52.813 -5.816 1.00 20.09 143 VAL C N 1
ATOM 8668 C CA . VAL C 1 146 ? 7.428 52.791 -4.580 1.00 19.29 143 VAL C CA 1
ATOM 8669 C C . VAL C 1 146 ? 8.404 53.953 -4.576 1.00 17.62 143 VAL C C 1
ATOM 8670 O O . VAL C 1 146 ? 8.981 54.289 -5.613 1.00 17.08 143 VAL C O 1
ATOM 8683 N N . ASN C 1 147 ? 8.587 54.572 -3.414 1.00 18.00 144 ASN C N 1
ATOM 8684 C CA . ASN C 1 147 ? 9.297 55.849 -3.347 1.00 19.59 144 ASN C CA 1
ATOM 8685 C C . ASN C 1 147 ? 10.797 55.722 -3.092 1.00 20.12 144 ASN C C 1
ATOM 8686 O O . ASN C 1 147 ? 11.283 56.035 -2.010 1.00 19.94 144 ASN C O 1
ATOM 8697 N N . ASN C 1 148 ? 11.517 55.252 -4.102 1.00 17.56 145 ASN C N 1
ATOM 8698 C CA . ASN C 1 148 ? 12.967 55.304 -4.103 1.00 18.74 145 ASN C CA 1
ATOM 8699 C C . ASN C 1 148 ? 13.426 55.518 -5.544 1.00 17.80 145 ASN C C 1
ATOM 8700 O O . ASN C 1 148 ? 12.628 55.398 -6.477 1.00 17.08 145 ASN C O 1
ATOM 8711 N N . ALA C 1 149 ? 14.701 55.837 -5.726 1.00 17.27 146 ALA C N 1
ATOM 8712 C CA . ALA C 1 149 ? 15.215 56.204 -7.042 1.00 18.30 146 ALA C CA 1
ATOM 8713 C C . ALA C 1 149 ? 14.969 55.122 -8.103 1.00 18.75 146 ALA C C 1
ATOM 8714 O O . ALA C 1 149 ? 14.554 55.430 -9.219 1.00 18.47 146 ALA C O 1
ATOM 8721 N N . GLU C 1 150 ? 15.219 53.861 -7.760 1.00 16.77 147 GLU C N 1
ATOM 8722 C CA . GLU C 1 150 ? 15.116 52.781 -8.734 1.00 17.64 147 GLU C CA 1
ATOM 8723 C C . GLU C 1 150 ? 13.678 52.520 -9.151 1.00 17.45 147 GLU C C 1
ATOM 8724 O O . GLU C 1 150 ? 13.393 52.394 -10.333 1.00 17.46 147 GLU C O 1
ATOM 8736 N N . ASP C 1 151 ? 12.773 52.432 -8.183 1.00 15.97 148 ASP C N 1
ATOM 8737 C CA . ASP C 1 151 ? 11.375 52.161 -8.483 1.00 17.95 148 ASP C CA 1
ATOM 8738 C C . ASP C 1 151 ? 10.683 53.364 -9.137 1.00 17.15 148 ASP C C 1
ATOM 8739 O O . ASP C 1 151 ? 9.694 53.197 -9.842 1.00 17.95 148 ASP C O 1
ATOM 8748 N N . ALA C 1 152 ? 11.202 54.565 -8.905 1.00 16.56 149 ALA C N 1
ATOM 8749 C CA . ALA C 1 152 ? 10.678 55.758 -9.566 1.00 18.18 149 ALA C CA 1
ATOM 8750 C C . ALA C 1 152 ? 10.915 55.646 -11.069 1.00 18.61 149 ALA C C 1
ATOM 8751 O O . ALA C 1 152 ? 10.030 55.933 -11.872 1.00 16.92 149 ALA C O 1
ATOM 8758 N N . LEU C 1 153 ? 12.113 55.208 -11.444 1.00 18.50 150 LEU C N 1
ATOM 8759 C CA . LEU C 1 153 ? 12.425 54.967 -12.845 1.00 18.25 150 LEU C CA 1
ATOM 8760 C C . LEU C 1 153 ? 11.510 53.895 -13.415 1.00 19.26 150 LEU C C 1
ATOM 8761 O O . LEU C 1 153 ? 10.975 54.058 -14.507 1.00 19.34 150 LEU C O 1
ATOM 8777 N N . MET C 1 154 ? 11.329 52.800 -12.679 1.00 19.66 151 MET C N 1
ATOM 8778 C CA . MET C 1 154 ? 10.452 51.724 -13.130 1.00 20.01 151 MET C CA 1
ATOM 8779 C C . MET C 1 154 ? 9.032 52.255 -13.288 1.00 19.18 151 MET C C 1
ATOM 8780 O O . MET C 1 154 ? 8.296 51.827 -14.171 1.00 18.52 151 MET C O 1
ATOM 8794 N N . GLY C 1 155 ? 8.654 53.185 -12.415 1.00 20.03 152 GLY C N 1
ATOM 8795 C CA . GLY C 1 155 ? 7.317 53.748 -12.425 1.00 19.43 152 GLY C CA 1
ATOM 8796 C C . GLY C 1 155 ? 7.126 54.582 -13.674 1.00 19.18 152 GLY C C 1
ATOM 8797 O O . GLY C 1 155 ? 6.054 54.586 -14.274 1.00 19.76 152 GLY C O 1
ATOM 8801 N N . ALA C 1 156 ? 8.183 55.281 -14.070 1.00 18.36 153 ALA C N 1
ATOM 8802 C CA . ALA C 1 156 ? 8.176 56.065 -15.294 1.00 19.39 153 ALA C CA 1
ATOM 8803 C C . ALA C 1 156 ? 7.888 55.168 -16.491 1.00 21.04 153 ALA C C 1
ATOM 8804 O O . ALA C 1 156 ? 7.171 55.562 -17.400 1.00 20.76 153 ALA C O 1
ATOM 8811 N N . PHE C 1 157 ? 8.444 53.960 -16.493 1.00 19.83 154 PHE C N 1
ATOM 8812 C CA . PHE C 1 157 ? 8.205 53.034 -17.589 1.00 21.31 154 PHE C CA 1
ATOM 8813 C C . PHE C 1 157 ? 6.746 52.573 -17.603 1.00 21.44 154 PHE C C 1
ATOM 8814 O O . PHE C 1 157 ? 6.108 52.547 -18.655 1.00 21.10 154 PHE C O 1
ATOM 8831 N N . VAL C 1 158 ? 6.224 52.203 -16.437 1.00 19.79 155 VAL C N 1
ATOM 8832 C CA . VAL C 1 158 ? 4.876 51.655 -16.349 1.00 20.74 155 VAL C CA 1
ATOM 8833 C C . VAL C 1 158 ? 3.854 52.710 -16.753 1.00 21.30 155 VAL C C 1
ATOM 8834 O O . VAL C 1 158 ? 2.952 52.448 -17.553 1.00 20.69 155 VAL C O 1
ATOM 8847 N N . ILE C 1 159 ? 4.005 53.896 -16.178 1.00 19.32 156 ILE C N 1
ATOM 8848 C CA . ILE C 1 159 ? 3.118 55.021 -16.434 1.00 21.12 156 ILE C CA 1
ATOM 8849 C C . ILE C 1 159 ? 3.141 55.400 -17.909 1.00 22.14 156 ILE C C 1
ATOM 8850 O O . ILE C 1 159 ? 2.104 55.693 -18.493 1.00 22.06 156 ILE C O 1
ATOM 8866 N N . THR C 1 160 ? 4.324 55.393 -18.514 1.00 20.97 157 THR C N 1
ATOM 8867 C CA . THR C 1 160 ? 4.433 55.766 -19.917 1.00 21.80 157 THR C CA 1
ATOM 8868 C C . THR C 1 160 ? 3.766 54.721 -20.817 1.00 23.67 157 THR C C 1
ATOM 8869 O O . THR C 1 160 ? 3.190 55.072 -21.842 1.00 25.44 157 THR C O 1
ATOM 8880 N N . ASP C 1 161 ? 3.831 53.447 -20.437 1.00 22.32 158 ASP C N 1
ATOM 8881 C CA . ASP C 1 161 ? 3.154 52.397 -21.197 1.00 24.69 158 ASP C CA 1
ATOM 8882 C C . ASP C 1 161 ? 1.641 52.589 -21.134 1.00 26.18 158 ASP C C 1
ATOM 8883 O O . ASP C 1 161 ? 0.929 52.329 -22.104 1.00 26.64 158 ASP C O 1
ATOM 8892 N N . MET C 1 162 ? 1.159 53.035 -19.978 1.00 24.33 159 MET C N 1
ATOM 8893 C CA . MET C 1 162 ? -0.259 53.292 -19.787 1.00 25.60 159 MET C CA 1
ATOM 8894 C C . MET C 1 162 ? -0.702 54.445 -20.683 1.00 26.30 159 MET C C 1
ATOM 8895 O O . MET C 1 162 ? -1.670 54.323 -21.432 1.00 28.29 159 MET C O 1
ATOM 8909 N N . ILE C 1 163 ? 0.018 55.559 -20.603 1.00 25.94 160 ILE C N 1
ATOM 8910 C CA . ILE C 1 163 ? -0.303 56.747 -21.390 1.00 27.78 160 ILE C CA 1
ATOM 8911 C C . ILE C 1 163 ? -0.232 56.454 -22.888 1.00 29.76 160 ILE C C 1
ATOM 8912 O O . ILE C 1 163 ? -1.092 56.882 -23.648 1.00 30.18 160 ILE C O 1
ATOM 8928 N N . ASN C 1 164 ? 0.798 55.730 -23.306 1.00 28.36 161 ASN C N 1
ATOM 8929 C CA . ASN C 1 164 ? 0.953 55.365 -24.705 1.00 31.28 161 ASN C CA 1
ATOM 8930 C C . ASN C 1 164 ? -0.279 54.599 -25.186 1.00 33.21 161 ASN C C 1
ATOM 8931 O O . ASN C 1 164 ? -0.743 54.793 -26.311 1.00 34.33 161 ASN C O 1
ATOM 8942 N N . MET C 1 165 ? -0.816 53.743 -24.319 1.00 31.83 162 MET C N 1
ATOM 8943 C CA . MET C 1 165 ? -2.023 52.984 -24.629 1.00 32.73 162 MET C CA 1
ATOM 8944 C C . MET C 1 165 ? -3.212 53.927 -24.801 1.00 33.93 162 MET C C 1
ATOM 8945 O O . MET C 1 165 ? -3.993 53.786 -25.743 1.00 35.51 162 MET C O 1
ATOM 8959 N N . MET C 1 166 ? -3.339 54.892 -23.894 1.00 31.94 163 MET C N 1
ATOM 8960 C CA . MET C 1 166 ? -4.448 55.838 -23.936 1.00 34.98 163 MET C CA 1
ATOM 8961 C C . MET C 1 166 ? -4.378 56.697 -25.194 1.00 36.02 163 MET C C 1
ATOM 8962 O O . MET C 1 166 ? -5.405 57.047 -25.781 1.00 37.56 163 MET C O 1
ATOM 8976 N N . ALA C 1 167 ? -3.160 57.036 -25.599 1.00 34.46 164 ALA C N 1
ATOM 8977 C CA . ALA C 1 167 ? -2.942 57.949 -26.713 1.00 37.11 164 ALA C CA 1
ATOM 8978 C C . ALA C 1 167 ? -3.372 57.336 -28.041 1.00 37.82 164 ALA C C 1
ATOM 8979 O O . ALA C 1 167 ? -3.555 58.049 -29.024 1.00 38.39 164 ALA C O 1
ATOM 8986 N N . LYS C 1 168 ? -3.526 56.017 -28.071 1.00 37.44 165 LYS C N 1
ATOM 8987 C CA . LYS C 1 168 ? -3.898 55.327 -29.301 1.00 39.51 165 LYS C CA 1
ATOM 8988 C C . LYS C 1 168 ? -5.409 55.332 -29.509 1.00 40.19 165 LYS C C 1
ATOM 8989 O O . LYS C 1 168 ? -5.900 54.974 -30.582 1.00 41.12 165 LYS C O 1
ATOM 9008 N N . SER C 1 169 ? -6.144 55.740 -28.479 1.00 39.74 166 SER C N 1
ATOM 9009 C CA . SER C 1 169 ? -7.600 55.789 -28.547 1.00 41.27 166 SER C CA 1
ATOM 9010 C C . SER C 1 169 ? -8.064 57.018 -29.327 1.00 42.55 166 SER C C 1
ATOM 9011 O O . SER C 1 169 ? -7.605 58.133 -29.073 1.00 40.88 166 SER C O 1
ATOM 9019 N N . THR C 1 170 ? -8.971 56.807 -30.279 1.00 43.70 167 THR C N 1
ATOM 9020 C CA . THR C 1 170 ? -9.580 57.913 -31.018 1.00 43.84 167 THR C CA 1
ATOM 9021 C C . THR C 1 170 ? -10.898 58.314 -30.366 1.00 44.88 167 THR C C 1
ATOM 9022 O O . THR C 1 170 ? -11.683 59.068 -30.935 1.00 46.49 167 THR C O 1
ATOM 9033 N N . ASP C 1 171 ? -11.132 57.800 -29.165 1.00 43.79 168 ASP C N 1
ATOM 9034 C CA . ASP C 1 171 ? -12.358 58.075 -28.430 1.00 43.73 168 ASP C CA 1
ATOM 9035 C C . ASP C 1 171 ? -12.145 57.643 -26.986 1.00 41.58 168 ASP C C 1
ATOM 9036 O O . ASP C 1 171 ? -12.786 56.711 -26.501 1.00 40.74 168 ASP C O 1
ATOM 9045 N N . LEU C 1 172 ? -11.231 58.332 -26.311 1.00 40.86 169 LEU C N 1
ATOM 9046 C CA . LEU C 1 172 ? -10.773 57.932 -24.986 1.00 39.69 169 LEU C CA 1
ATOM 9047 C C . LEU C 1 172 ? -11.907 57.783 -23.976 1.00 39.02 169 LEU C C 1
ATOM 9048 O O . LEU C 1 172 ? -11.939 56.816 -23.217 1.00 36.23 169 LEU C O 1
ATOM 9064 N N . ASP C 1 173 ? -12.828 58.742 -23.963 1.00 39.86 170 ASP C N 1
ATOM 9065 C CA . ASP C 1 173 ? -13.907 58.755 -22.977 1.00 40.50 170 ASP C CA 1
ATOM 9066 C C . ASP C 1 173 ? -14.748 57.479 -23.021 1.00 40.68 170 ASP C C 1
ATOM 9067 O O . ASP C 1 173 ? -15.303 57.057 -22.008 1.00 38.98 170 ASP C O 1
ATOM 9076 N N . ASN C 1 174 ? -14.842 56.868 -24.195 1.00 41.42 171 ASN C N 1
ATOM 9077 C CA . ASN C 1 174 ? -15.624 55.649 -24.353 1.00 41.37 171 ASN C CA 1
ATOM 9078 C C . ASN C 1 174 ? -14.771 54.386 -24.320 1.00 39.96 171 ASN C C 1
ATOM 9079 O O . ASN C 1 174 ? -15.295 53.285 -24.162 1.00 39.12 171 ASN C O 1
ATOM 9090 N N . ASP C 1 175 ? -13.459 54.544 -24.469 1.00 38.76 172 ASP C N 1
ATOM 9091 C CA . ASP C 1 175 ? -12.555 53.397 -24.492 1.00 37.77 172 ASP C CA 1
ATOM 9092 C C . ASP C 1 175 ? -11.813 53.190 -23.173 1.00 35.25 172 ASP C C 1
ATOM 9093 O O . ASP C 1 175 ? -11.273 52.114 -22.930 1.00 33.35 172 ASP C O 1
ATOM 9102 N N . ILE C 1 176 ? -11.790 54.209 -22.319 1.00 34.05 173 ILE C N 1
ATOM 9103 C CA . ILE C 1 176 ? -10.855 54.221 -21.201 1.00 32.21 173 ILE C CA 1
ATOM 9104 C C . ILE C 1 176 ? -11.123 53.103 -20.194 1.00 32.43 173 ILE C C 1
ATOM 9105 O O . ILE C 1 176 ? -10.188 52.450 -19.739 1.00 30.99 173 ILE C O 1
ATOM 9121 N N . ASP C 1 177 ? -12.387 52.877 -19.853 1.00 32.00 174 ASP C N 1
ATOM 9122 C CA . ASP C 1 177 ? -12.737 51.851 -18.874 1.00 30.97 174 ASP C CA 1
ATOM 9123 C C . ASP C 1 177 ? -12.220 50.490 -19.312 1.00 31.52 174 ASP C C 1
ATOM 9124 O O . ASP C 1 177 ? -11.676 49.731 -18.508 1.00 30.24 174 ASP C O 1
ATOM 9133 N N . GLU C 1 178 ? -12.387 50.195 -20.595 1.00 30.72 175 GLU C N 1
ATOM 9134 C CA . GLU C 1 178 ? -11.993 48.913 -21.152 1.00 32.26 175 GLU C CA 1
ATOM 9135 C C . GLU C 1 178 ? -10.474 48.811 -21.247 1.00 31.08 175 GLU C C 1
ATOM 9136 O O . GLU C 1 178 ? -9.908 47.743 -21.023 1.00 29.15 175 GLU C O 1
ATOM 9148 N N . LEU C 1 179 ? -9.819 49.925 -21.572 1.00 29.41 176 LEU C N 1
ATOM 9149 C CA . LEU C 1 179 ? -8.365 49.949 -21.708 1.00 30.87 176 LEU C CA 1
ATOM 9150 C C . LEU C 1 179 ? -7.704 49.720 -20.355 1.00 28.76 176 LEU C C 1
ATOM 9151 O O . LEU C 1 179 ? -6.738 48.974 -20.247 1.00 26.93 176 LEU C O 1
ATOM 9167 N N . ILE C 1 180 ? -8.241 50.373 -19.332 1.00 27.83 177 ILE C N 1
ATOM 9168 C CA . ILE C 1 180 ? -7.755 50.230 -17.972 1.00 27.75 177 ILE C CA 1
ATOM 9169 C C . ILE C 1 180 ? -7.808 48.780 -17.510 1.00 27.56 177 ILE C C 1
ATOM 9170 O O . ILE C 1 180 ? -6.837 48.265 -16.962 1.00 26.67 177 ILE C O 1
ATOM 9186 N N . GLN C 1 181 ? -8.945 48.127 -17.722 1.00 27.87 178 GLN C N 1
ATOM 9187 C CA . GLN C 1 181 ? -9.109 46.747 -17.291 1.00 26.88 178 GLN C CA 1
ATOM 9188 C C . GLN C 1 181 ? -8.112 45.855 -18.014 1.00 27.29 178 GLN C C 1
ATOM 9189 O O . GLN C 1 181 ? -7.598 44.891 -17.445 1.00 24.85 178 GLN C O 1
ATOM 9203 N N . GLU C 1 182 ? -7.836 46.184 -19.271 1.00 27.33 179 GLU C N 1
ATOM 9204 C CA . GLU C 1 182 ? -6.894 45.413 -20.068 1.00 28.39 179 GLU C CA 1
ATOM 9205 C C . GLU C 1 182 ? -5.481 45.593 -19.517 1.00 28.47 179 GLU C C 1
ATOM 9206 O O . GLU C 1 182 ? -4.694 44.649 -19.481 1.00 27.57 179 GLU C O 1
ATOM 9218 N N . PHE C 1 183 ? -5.176 46.808 -19.076 1.00 26.31 180 PHE C N 1
ATOM 9219 C CA . PHE C 1 183 ? -3.858 47.130 -18.550 1.00 26.51 180 PHE C CA 1
ATOM 9220 C C . PHE C 1 183 ? -3.649 46.435 -17.209 1.00 25.73 180 PHE C C 1
ATOM 9221 O O . PHE C 1 183 ? -2.559 45.949 -16.919 1.00 24.86 180 PHE C O 1
ATOM 9238 N N . GLU C 1 184 ? -4.703 46.381 -16.401 1.00 24.84 181 GLU C N 1
ATOM 9239 C CA . GLU C 1 184 ? -4.632 45.755 -15.091 1.00 23.95 181 GLU C CA 1
ATOM 9240 C C . GLU C 1 184 ? -4.378 44.266 -15.253 1.00 25.27 181 GLU C C 1
ATOM 9241 O O . GLU C 1 184 ? -3.565 43.681 -14.536 1.00 23.59 181 GLU C O 1
ATOM 9253 N N . GLU C 1 185 ? -5.072 43.654 -16.205 1.00 24.40 182 GLU C N 1
ATOM 9254 C CA . GLU C 1 185 ? -4.965 42.218 -16.413 1.00 26.17 182 GLU C CA 1
ATOM 9255 C C . GLU C 1 185 ? -3.604 41.833 -16.986 1.00 26.52 182 GLU C C 1
ATOM 9256 O O . GLU C 1 185 ? -3.056 40.779 -16.660 1.00 26.70 182 GLU C O 1
ATOM 9268 N N . ARG C 1 186 ? -3.057 42.694 -17.834 1.00 25.88 183 ARG C N 1
ATOM 9269 C CA . ARG C 1 186 ? -1.818 42.389 -18.532 1.00 27.56 183 ARG C CA 1
ATOM 9270 C C . ARG C 1 186 ? -0.584 42.706 -17.688 1.00 25.46 183 ARG C C 1
ATOM 9271 O O . ARG C 1 186 ? 0.406 41.977 -17.738 1.00 25.47 183 ARG C O 1
ATOM 9292 N N . ARG C 1 187 ? -0.654 43.783 -16.911 1.00 23.49 184 ARG C N 1
ATOM 9293 C CA . ARG C 1 187 ? 0.493 44.262 -16.145 1.00 23.82 184 ARG C CA 1
ATOM 9294 C C . ARG C 1 187 ? 0.377 43.890 -14.667 1.00 24.81 184 ARG C C 1
ATOM 9295 O O . ARG C 1 187 ? 1.311 44.087 -13.893 1.00 23.78 184 ARG C O 1
ATOM 9316 N N . LYS C 1 188 ? -0.778 43.355 -14.284 1.00 24.32 185 LYS C N 1
ATOM 9317 C CA . LYS C 1 188 ? -1.005 42.887 -12.921 1.00 24.29 185 LYS C CA 1
ATOM 9318 C C . LYS C 1 188 ? -0.886 44.013 -11.900 1.00 23.12 185 LYS C C 1
ATOM 9319 O O . LYS C 1 188 ? -0.369 43.810 -10.803 1.00 24.05 185 LYS C O 1
ATOM 9338 N N . ARG C 1 189 ? -1.361 45.199 -12.261 1.00 22.36 186 ARG C N 1
ATOM 9339 C CA . ARG C 1 189 ? -1.396 46.324 -11.330 1.00 22.60 186 ARG C CA 1
ATOM 9340 C C . ARG C 1 189 ? -2.800 46.911 -11.265 1.00 23.93 186 ARG C C 1
ATOM 9341 O O . ARG C 1 189 ? -3.489 47.009 -12.282 1.00 23.18 186 ARG C O 1
ATOM 9362 N N . VAL C 1 190 ? -3.217 47.305 -10.068 1.00 22.56 187 VAL C N 1
ATOM 9363 C CA . VAL C 1 190 ? -4.499 47.957 -9.888 1.00 22.99 187 VAL C CA 1
ATOM 9364 C C . VAL C 1 190 ? -4.362 49.435 -10.225 1.00 24.59 187 VAL C C 1
ATOM 9365 O O . VAL C 1 190 ? -3.436 50.104 -9.771 1.00 23.10 187 VAL C O 1
ATOM 9378 N N . ILE C 1 191 ? -5.287 49.930 -11.037 1.00 23.32 188 ILE C N 1
ATOM 9379 C CA . ILE C 1 191 ? -5.339 51.341 -11.382 1.00 23.81 188 ILE C CA 1
ATOM 9380 C C . ILE C 1 191 ? -6.607 51.956 -10.807 1.00 24.36 188 ILE C C 1
ATOM 9381 O O . ILE C 1 191 ? -7.711 51.539 -11.148 1.00 25.58 188 ILE C O 1
ATOM 9397 N N . LEU C 1 192 ? -6.451 52.938 -9.927 1.00 23.76 189 LEU C N 1
ATOM 9398 C CA . LEU C 1 192 ? -7.594 53.694 -9.444 1.00 24.93 189 LEU C CA 1
ATOM 9399 C C . LEU C 1 192 ? -7.996 54.676 -10.539 1.00 26.17 189 LEU C C 1
ATOM 9400 O O . LEU C 1 192 ? -7.133 55.271 -11.183 1.00 25.23 189 LEU C O 1
ATOM 9416 N N . HIS C 1 193 ? -9.296 54.843 -10.761 1.00 25.85 190 HIS C N 1
ATOM 9417 C CA . HIS C 1 193 ? -9.763 55.731 -11.821 1.00 26.28 190 HIS C CA 1
ATOM 9418 C C . HIS C 1 193 ? -10.969 56.572 -11.412 1.00 28.31 190 HIS C C 1
ATOM 9419 O O . HIS C 1 193 ? -11.939 56.062 -10.854 1.00 28.41 190 HIS C O 1
ATOM 9434 N N . SER C 1 194 ? -10.894 57.868 -11.696 1.00 28.17 191 SER C N 1
ATOM 9435 C CA . SER C 1 194 ? -12.019 58.770 -11.484 1.00 29.76 191 SER C CA 1
ATOM 9436 C C . SER C 1 194 ? -12.155 59.694 -12.685 1.00 30.70 191 SER C C 1
ATOM 9437 O O . SER C 1 194 ? -11.161 60.050 -13.320 1.00 29.32 191 SER C O 1
ATOM 9445 N N . VAL C 1 195 ? -13.391 60.064 -13.004 1.00 31.14 192 VAL C N 1
ATOM 9446 C CA . VAL C 1 195 ? -13.647 61.066 -14.028 1.00 31.75 192 VAL C CA 1
ATOM 9447 C C . VAL C 1 195 ? -14.113 62.351 -13.355 1.00 32.54 192 VAL C C 1
ATOM 9448 O O . VAL C 1 195 ? -15.135 62.365 -12.678 1.00 33.27 192 VAL C O 1
ATOM 9461 N N . LEU C 1 196 ? -13.349 63.424 -13.529 1.00 32.92 193 LEU C N 1
ATOM 9462 C CA . LEU C 1 196 ? -13.710 64.724 -12.975 1.00 34.64 193 LEU C CA 1
ATOM 9463 C C . LEU C 1 196 ? -13.895 65.740 -14.095 1.00 35.64 193 LEU C C 1
ATOM 9464 O O . LEU C 1 196 ? -13.712 65.413 -15.265 1.00 34.03 193 LEU C O 1
ATOM 9480 N N . PHE C 1 197 ? -14.257 66.970 -13.743 1.00 35.83 194 PHE C N 1
ATOM 9481 C CA . PHE C 1 197 ? -14.575 67.974 -14.756 1.00 37.74 194 PHE C CA 1
ATOM 9482 C C . PHE C 1 197 ? -14.050 69.364 -14.404 1.00 38.39 194 PHE C C 1
ATOM 9483 O O . PHE C 1 197 ? -14.276 69.862 -13.301 1.00 39.51 194 PHE C O 1
ATOM 9500 N N . TYR C 1 198 ? -13.341 69.979 -15.348 1.00 37.83 195 TYR C N 1
ATOM 9501 C CA . TYR C 1 198 ? -12.925 71.370 -15.214 1.00 40.12 195 TYR C CA 1
ATOM 9502 C C . TYR C 1 198 ? -14.113 72.272 -15.514 1.00 45.37 195 TYR C C 1
ATOM 9503 O O . TYR C 1 198 ? -14.165 73.424 -15.087 1.00 46.44 195 TYR C O 1
ATOM 9522 N N . SER D 1 8 ? -34.429 34.681 -7.821 1.00 140.92 5 SER D N 1
ATOM 9523 C CA . SER D 1 8 ? -33.382 34.375 -8.788 1.00 135.02 5 SER D CA 1
ATOM 9524 C C . SER D 1 8 ? -32.045 34.147 -8.089 1.00 121.36 5 SER D C 1
ATOM 9525 O O . SER D 1 8 ? -31.534 35.029 -7.399 1.00 121.87 5 SER D O 1
ATOM 9532 N N . LYS D 1 9 ? -31.486 32.955 -8.271 1.00 108.46 6 LYS D N 1
ATOM 9533 C CA . LYS D 1 9 ? -30.202 32.609 -7.675 1.00 94.79 6 LYS D CA 1
ATOM 9534 C C . LYS D 1 9 ? -29.234 32.151 -8.759 1.00 79.55 6 LYS D C 1
ATOM 9535 O O . LYS D 1 9 ? -29.573 31.307 -9.589 1.00 75.86 6 LYS D O 1
ATOM 9554 N N . LEU D 1 10 ? -28.027 32.710 -8.748 1.00 72.00 7 LEU D N 1
ATOM 9555 C CA . LEU D 1 10 ? -27.034 32.394 -9.771 1.00 60.62 7 LEU D CA 1
ATOM 9556 C C . LEU D 1 10 ? -26.241 31.136 -9.428 1.00 52.98 7 LEU D C 1
ATOM 9557 O O . LEU D 1 10 ? -25.993 30.838 -8.260 1.00 53.67 7 LEU D O 1
ATOM 9573 N N . ALA D 1 11 ? -25.861 30.395 -10.463 1.00 47.68 8 ALA D N 1
ATOM 9574 C CA . ALA D 1 11 ? -25.086 29.175 -10.297 1.00 45.78 8 ALA D CA 1
ATOM 9575 C C . ALA D 1 11 ? -23.599 29.496 -10.391 1.00 42.80 8 ALA D C 1
ATOM 9576 O O . ALA D 1 11 ? -23.136 30.046 -11.389 1.00 40.80 8 ALA D O 1
ATOM 9583 N N . VAL D 1 12 ? -22.856 29.147 -9.345 1.00 40.97 9 VAL D N 1
ATOM 9584 C CA . VAL D 1 12 ? -21.441 29.485 -9.254 1.00 38.45 9 VAL D CA 1
ATOM 9585 C C . VAL D 1 12 ? -20.569 28.241 -9.187 1.00 37.51 9 VAL D C 1
ATOM 9586 O O . VAL D 1 12 ? -20.937 27.244 -8.568 1.00 37.12 9 VAL D O 1
ATOM 9599 N N . ALA D 1 13 ? -19.408 28.311 -9.828 1.00 34.78 10 ALA D N 1
ATOM 9600 C CA . ALA D 1 13 ? -18.402 27.268 -9.715 1.00 34.12 10 ALA D CA 1
ATOM 9601 C C . ALA D 1 13 ? -17.078 27.902 -9.312 1.00 32.84 10 ALA D C 1
ATOM 9602 O O . ALA D 1 13 ? -16.743 28.989 -9.774 1.00 32.19 10 ALA D O 1
ATOM 9609 N N . VAL D 1 14 ? -16.332 27.233 -8.441 1.00 32.27 11 VAL D N 1
ATOM 9610 C CA . VAL D 1 14 ? -14.992 27.680 -8.091 1.00 28.89 11 VAL D CA 1
ATOM 9611 C C . VAL D 1 14 ? -14.015 26.612 -8.547 1.00 30.34 11 VAL D C 1
ATOM 9612 O O . VAL D 1 14 ? -14.198 25.428 -8.265 1.00 30.94 11 VAL D O 1
ATOM 9625 N N . VAL D 1 15 ? -12.979 27.036 -9.260 1.00 28.64 12 VAL D N 1
ATOM 9626 C CA . VAL D 1 15 ? -12.088 26.110 -9.938 1.00 28.38 12 VAL D CA 1
ATOM 9627 C C . VAL D 1 15 ? -10.630 26.384 -9.587 1.00 27.59 12 VAL D C 1
ATOM 9628 O O . VAL D 1 15 ? -10.162 27.521 -9.656 1.00 25.04 12 VAL D O 1
ATOM 9641 N N . ASP D 1 16 ? -9.927 25.325 -9.208 1.00 27.29 13 ASP D N 1
ATOM 9642 C CA . ASP D 1 16 ? -8.501 25.393 -8.943 1.00 25.98 13 ASP D CA 1
ATOM 9643 C C . ASP D 1 16 ? -7.832 24.314 -9.789 1.00 27.55 13 ASP D C 1
ATOM 9644 O O . ASP D 1 16 ? -8.306 24.004 -10.880 1.00 28.12 13 ASP D O 1
ATOM 9653 N N . SER D 1 17 ? -6.747 23.726 -9.295 1.00 26.95 14 SER D N 1
ATOM 9654 C CA . SER D 1 17 ? -6.071 22.667 -10.038 1.00 29.20 14 SER D CA 1
ATOM 9655 C C . SER D 1 17 ? -6.543 21.255 -9.652 1.00 29.59 14 SER D C 1
ATOM 9656 O O . SER D 1 17 ? -6.950 20.480 -10.514 1.00 30.68 14 SER D O 1
ATOM 9664 N N . SER D 1 18 ? -6.496 20.925 -8.365 1.00 27.74 15 SER D N 1
ATOM 9665 C CA . SER D 1 18 ? -6.751 19.557 -7.924 1.00 29.35 15 SER D CA 1
ATOM 9666 C C . SER D 1 18 ? -8.090 19.392 -7.204 1.00 29.84 15 SER D C 1
ATOM 9667 O O . SER D 1 18 ? -8.425 18.297 -6.753 1.00 30.25 15 SER D O 1
ATOM 9675 N N . ASN D 1 19 ? -8.843 20.481 -7.102 1.00 28.75 16 ASN D N 1
ATOM 9676 C CA . ASN D 1 19 ? -10.131 20.481 -6.421 1.00 30.10 16 ASN D CA 1
ATOM 9677 C C . ASN D 1 19 ? -9.969 19.886 -5.027 1.00 31.00 16 ASN D C 1
ATOM 9678 O O . ASN D 1 19 ? -10.697 18.975 -4.637 1.00 30.79 16 ASN D O 1
ATOM 9689 N N . MET D 1 20 ? -9.004 20.426 -4.286 1.00 29.11 17 MET D N 1
ATOM 9690 C CA . MET D 1 20 ? -8.606 19.898 -2.986 1.00 29.72 17 MET D CA 1
ATOM 9691 C C . MET D 1 20 ? -8.560 20.990 -1.920 1.00 28.77 17 MET D C 1
ATOM 9692 O O . MET D 1 20 ? -9.183 20.870 -0.865 1.00 26.66 17 MET D O 1
ATOM 9706 N N . ASN D 1 21 ? -7.814 22.057 -2.197 1.00 26.83 18 ASN D N 1
ATOM 9707 C CA . ASN D 1 21 ? -7.590 23.109 -1.210 1.00 25.00 18 ASN D CA 1
ATOM 9708 C C . ASN D 1 21 ? -8.397 24.374 -1.491 1.00 25.75 18 ASN D C 1
ATOM 9709 O O . ASN D 1 21 ? -9.400 24.640 -0.831 1.00 26.82 18 ASN D O 1
ATOM 9720 N N . ARG D 1 22 ? -7.961 25.146 -2.479 1.00 23.19 19 ARG D N 1
ATOM 9721 C CA . ARG D 1 22 ? -8.496 26.489 -2.704 1.00 24.61 19 ARG D CA 1
ATOM 9722 C C . ARG D 1 22 ? -9.967 26.514 -3.134 1.00 25.61 19 ARG D C 1
ATOM 9723 O O . ARG D 1 22 ? -10.755 27.299 -2.609 1.00 24.43 19 ARG D O 1
ATOM 9744 N N . SER D 1 23 ? -10.328 25.672 -4.096 1.00 25.72 20 SER D N 1
ATOM 9745 C CA . SER D 1 23 ? -11.707 25.620 -4.576 1.00 27.39 20 SER D CA 1
ATOM 9746 C C . SER D 1 23 ? -12.636 25.069 -3.502 1.00 28.43 20 SER D C 1
ATOM 9747 O O . SER D 1 23 ? -13.808 25.424 -3.452 1.00 29.84 20 SER D O 1
ATOM 9755 N N . MET D 1 24 ? -12.113 24.200 -2.644 1.00 28.40 21 MET D N 1
ATOM 9756 C CA . MET D 1 24 ? -12.937 23.553 -1.630 1.00 29.01 21 MET D CA 1
ATOM 9757 C C . MET D 1 24 ? -13.144 24.454 -0.422 1.00 30.37 21 MET D C 1
ATOM 9758 O O . MET D 1 24 ? -14.183 24.391 0.225 1.00 31.19 21 MET D O 1
ATOM 9772 N N . GLU D 1 25 ? -12.166 25.300 -0.117 1.00 29.61 22 GLU D N 1
ATOM 9773 C CA . GLU D 1 25 ? -12.330 26.252 0.973 1.00 29.04 22 GLU D CA 1
ATOM 9774 C C . GLU D 1 25 ? -13.361 27.292 0.551 1.00 30.57 22 GLU D C 1
ATOM 9775 O O . GLU D 1 25 ? -14.186 27.725 1.354 1.00 30.33 22 GLU D O 1
ATOM 9787 N N . ALA D 1 26 ? -13.310 27.682 -0.718 1.00 28.65 23 ALA D N 1
ATOM 9788 C CA . ALA D 1 26 ? -14.266 28.634 -1.270 1.00 30.36 23 ALA D CA 1
ATOM 9789 C C . ALA D 1 26 ? -15.650 27.998 -1.342 1.00 32.79 23 ALA D C 1
ATOM 9790 O O . ALA D 1 26 ? -16.656 28.639 -1.054 1.00 33.64 23 ALA D O 1
ATOM 9797 N N . HIS D 1 27 ? -15.685 26.729 -1.732 1.00 31.63 24 HIS D N 1
ATOM 9798 C CA . HIS D 1 27 ? -16.928 25.983 -1.828 1.00 33.15 24 HIS D CA 1
ATOM 9799 C C . HIS D 1 27 ? -17.623 25.946 -0.471 1.00 36.10 24 HIS D C 1
ATOM 9800 O O . HIS D 1 27 ? -18.822 26.208 -0.368 1.00 37.66 24 HIS D O 1
ATOM 9815 N N . ASN D 1 28 ? -16.859 25.626 0.569 1.00 34.36 25 ASN D N 1
ATOM 9816 C CA . ASN D 1 28 ? -17.378 25.570 1.930 1.00 36.89 25 ASN D CA 1
ATOM 9817 C C . ASN D 1 28 ? -18.000 26.893 2.359 1.00 39.92 25 ASN D C 1
ATOM 9818 O O . ASN D 1 28 ? -19.137 26.933 2.830 1.00 40.61 25 ASN D O 1
ATOM 9829 N N . PHE D 1 29 ? -17.248 27.975 2.197 1.00 36.63 26 PHE D N 1
ATOM 9830 C CA . PHE D 1 29 ? -17.685 29.283 2.664 1.00 37.71 26 PHE D CA 1
ATOM 9831 C C . PHE D 1 29 ? -18.938 29.737 1.922 1.00 38.99 26 PHE D C 1
ATOM 9832 O O . PHE D 1 29 ? -19.904 30.184 2.537 1.00 39.77 26 PHE D O 1
ATOM 9849 N N . LEU D 1 30 ? -18.912 29.619 0.599 1.00 38.75 27 LEU D N 1
ATOM 9850 C CA . LEU D 1 30 ? -20.030 30.042 -0.238 1.00 39.78 27 LEU D CA 1
ATOM 9851 C C . LEU D 1 30 ? -21.302 29.293 0.145 1.00 42.42 27 LEU D C 1
ATOM 9852 O O . LEU D 1 30 ? -22.382 29.881 0.210 1.00 42.77 27 LEU D O 1
ATOM 9868 N N . ALA D 1 31 ? -21.164 27.996 0.400 1.00 41.02 28 ALA D N 1
ATOM 9869 C CA . ALA D 1 31 ? -22.291 27.171 0.809 1.00 42.80 28 ALA D CA 1
ATOM 9870 C C . ALA D 1 31 ? -22.885 27.679 2.119 1.00 44.61 28 ALA D C 1
ATOM 9871 O O . ALA D 1 31 ? -24.098 27.838 2.232 1.00 47.05 28 ALA D O 1
ATOM 9878 N N . LYS D 1 32 ? -22.028 27.933 3.104 1.00 44.27 29 LYS D N 1
ATOM 9879 C CA . LYS D 1 32 ? -22.475 28.411 4.410 1.00 45.92 29 LYS D CA 1
ATOM 9880 C C . LYS D 1 32 ? -23.276 29.699 4.292 1.00 46.69 29 LYS D C 1
ATOM 9881 O O . LYS D 1 32 ? -24.169 29.955 5.100 1.00 46.28 29 LYS D O 1
ATOM 9900 N N . LYS D 1 33 ? -22.945 30.513 3.294 1.00 46.35 30 LYS D N 1
ATOM 9901 C CA . LYS D 1 33 ? -23.577 31.818 3.129 1.00 48.36 30 LYS D CA 1
ATOM 9902 C C . LYS D 1 33 ? -24.856 31.726 2.306 1.00 47.59 30 LYS D C 1
ATOM 9903 O O . LYS D 1 33 ? -25.592 32.705 2.179 1.00 50.18 30 LYS D O 1
ATOM 9922 N N . GLY D 1 34 ? -25.110 30.551 1.740 1.00 47.96 31 GLY D N 1
ATOM 9923 C CA . GLY D 1 34 ? -26.365 30.287 1.060 1.00 48.40 31 GLY D CA 1
ATOM 9924 C C . GLY D 1 34 ? -26.307 30.488 -0.441 1.00 49.66 31 GLY D C 1
ATOM 9925 O O . GLY D 1 34 ? -27.271 30.962 -1.045 1.00 53.30 31 GLY D O 1
ATOM 9929 N N . PHE D 1 35 ? -25.183 30.125 -1.048 1.00 46.61 32 PHE D N 1
ATOM 9930 C CA . PHE D 1 35 ? -25.030 30.237 -2.493 1.00 46.11 32 PHE D CA 1
ATOM 9931 C C . PHE D 1 35 ? -25.098 28.868 -3.162 1.00 45.18 32 PHE D C 1
ATOM 9932 O O . PHE D 1 35 ? -24.767 27.849 -2.559 1.00 45.71 32 PHE D O 1
ATOM 9949 N N . ASN D 1 36 ? -25.535 28.856 -4.416 1.00 46.32 33 ASN D N 1
ATOM 9950 C CA . ASN D 1 36 ? -25.561 27.638 -5.212 1.00 45.32 33 ASN D CA 1
ATOM 9951 C C . ASN D 1 36 ? -24.193 27.417 -5.847 1.00 43.88 33 ASN D C 1
ATOM 9952 O O . ASN D 1 36 ? -23.907 27.954 -6.916 1.00 42.11 33 ASN D O 1
ATOM 9963 N N . VAL D 1 37 ? -23.347 26.628 -5.190 1.00 43.13 34 VAL D N 1
ATOM 9964 C CA . VAL D 1 37 ? -21.954 26.504 -5.613 1.00 40.52 34 VAL D CA 1
ATOM 9965 C C . VAL D 1 37 ? -21.497 25.065 -5.829 1.00 39.77 34 VAL D C 1
ATOM 9966 O O . VAL D 1 37 ? -21.887 24.155 -5.097 1.00 37.73 34 VAL D O 1
ATOM 9979 N N . ARG D 1 38 ? -20.665 24.882 -6.851 1.00 37.70 35 ARG D N 1
ATOM 9980 C CA . ARG D 1 38 ? -19.970 23.624 -7.094 1.00 39.25 35 ARG D CA 1
ATOM 9981 C C . ARG D 1 38 ? -18.483 23.937 -7.252 1.00 36.55 35 ARG D C 1
ATOM 9982 O O . ARG D 1 38 ? -18.096 25.104 -7.264 1.00 34.51 35 ARG D O 1
ATOM 10003 N N . SER D 1 39 ? -17.652 22.908 -7.375 1.00 34.29 36 SER D N 1
ATOM 10004 C CA . SER D 1 39 ? -16.215 23.119 -7.533 1.00 34.89 36 SER D CA 1
ATOM 10005 C C . SER D 1 39 ? -15.575 22.024 -8.381 1.00 35.48 36 SER D C 1
ATOM 10006 O O . SER D 1 39 ? -16.065 20.893 -8.432 1.00 34.84 36 SER D O 1
ATOM 10014 N N . TYR D 1 40 ? -14.479 22.378 -9.050 1.00 33.74 37 TYR D N 1
ATOM 10015 C CA . TYR D 1 40 ? -13.770 21.466 -9.940 1.00 33.36 37 TYR D CA 1
ATOM 10016 C C . TYR D 1 40 ? -12.279 21.784 -9.946 1.00 32.11 37 TYR D C 1
ATOM 10017 O O . TYR D 1 40 ? -11.852 22.806 -9.411 1.00 29.14 37 TYR D O 1
ATOM 10035 N N . GLY D 1 41 ? -11.498 20.903 -10.565 1.00 32.78 38 GLY D N 1
ATOM 10036 C CA . GLY D 1 41 ? -10.080 21.130 -10.784 1.00 32.52 38 GLY D CA 1
ATOM 10037 C C . GLY D 1 41 ? -9.776 20.979 -12.261 1.00 33.59 38 GLY D C 1
ATOM 10038 O O . GLY D 1 41 ? -10.521 20.322 -12.978 1.00 34.90 38 GLY D O 1
ATOM 10042 N N . THR D 1 42 ? -8.683 21.575 -12.724 1.00 32.56 39 THR D N 1
ATOM 10043 C CA . THR D 1 42 ? -8.381 21.584 -14.152 1.00 32.65 39 THR D CA 1
ATOM 10044 C C . THR D 1 42 ? -7.208 20.681 -14.511 1.00 33.85 39 THR D C 1
ATOM 10045 O O . THR D 1 42 ? -6.939 20.450 -15.686 1.00 35.95 39 THR D O 1
ATOM 10056 N N . GLY D 1 43 ? -6.506 20.175 -13.504 1.00 33.00 40 GLY D N 1
ATOM 10057 C CA . GLY D 1 43 ? -5.367 19.308 -13.745 1.00 35.90 40 GLY D CA 1
ATOM 10058 C C . GLY D 1 43 ? -5.780 17.970 -14.335 1.00 40.41 40 GLY D C 1
ATOM 10059 O O . GLY D 1 43 ? -6.952 17.601 -14.298 1.00 39.52 40 GLY D O 1
ATOM 10063 N N . GLU D 1 44 ? -4.817 17.241 -14.884 1.00 44.16 41 GLU D N 1
ATOM 10064 C CA . GLU D 1 44 ? -5.085 15.904 -15.395 1.00 50.18 41 GLU D CA 1
ATOM 10065 C C . GLU D 1 44 ? -5.254 14.915 -14.247 1.00 48.83 41 GLU D C 1
ATOM 10066 O O . GLU D 1 44 ? -5.906 13.888 -14.400 1.00 49.30 41 GLU D O 1
ATOM 10078 N N . ARG D 1 45 ? -4.664 15.232 -13.099 1.00 46.22 42 ARG D N 1
ATOM 10079 C CA . ARG D 1 45 ? -4.810 14.402 -11.908 1.00 43.98 42 ARG D CA 1
ATOM 10080 C C . ARG D 1 45 ? -4.935 15.257 -10.651 1.00 41.10 42 ARG D C 1
ATOM 10081 O O . ARG D 1 45 ? -4.646 16.453 -10.664 1.00 39.75 42 ARG D O 1
ATOM 10102 N N . VAL D 1 46 ? -5.385 14.632 -9.570 1.00 38.85 43 VAL D N 1
ATOM 10103 C CA . VAL D 1 46 ? -5.380 15.256 -8.256 1.00 36.24 43 VAL D CA 1
ATOM 10104 C C . VAL D 1 46 ? -4.007 15.046 -7.627 1.00 36.81 43 VAL D C 1
ATOM 10105 O O . VAL D 1 46 ? -3.466 13.941 -7.660 1.00 36.07 43 VAL D O 1
ATOM 10118 N N . LYS D 1 47 ? -3.439 16.104 -7.057 1.00 32.97 44 LYS D N 1
ATOM 10119 C CA . LYS D 1 47 ? -2.078 16.033 -6.542 1.00 32.94 44 LYS D CA 1
ATOM 10120 C C . LYS D 1 47 ? -1.947 16.720 -5.191 1.00 31.46 44 LYS D C 1
ATOM 10121 O O . LYS D 1 47 ? -2.234 17.909 -5.049 1.00 31.13 44 LYS D O 1
ATOM 10140 N N . LEU D 1 48 ? -1.518 15.949 -4.200 1.00 30.90 45 LEU D N 1
ATOM 10141 C CA . LEU D 1 48 ? -1.316 16.454 -2.854 1.00 30.39 45 LEU D CA 1
ATOM 10142 C C . LEU D 1 48 ? 0.161 16.370 -2.505 1.00 30.17 45 LEU D C 1
ATOM 10143 O O . LEU D 1 48 ? 0.889 15.572 -3.090 1.00 29.74 45 LEU D O 1
ATOM 10159 N N . PRO D 1 49 ? 0.608 17.192 -1.546 1.00 27.91 46 PRO D N 1
ATOM 10160 C CA . PRO D 1 49 ? 2.005 17.138 -1.105 1.00 30.29 46 PRO D CA 1
ATOM 10161 C C . PRO D 1 49 ? 2.341 15.789 -0.487 1.00 30.35 46 PRO D C 1
ATOM 10162 O O . PRO D 1 49 ? 1.475 15.166 0.128 1.00 30.89 46 PRO D O 1
ATOM 10173 N N . GLY D 1 50 ? 3.583 15.351 -0.649 1.00 31.97 47 GLY D N 1
ATOM 10174 C CA . GLY D 1 50 ? 4.052 14.121 -0.042 1.00 33.38 47 GLY D CA 1
ATOM 10175 C C . GLY D 1 50 ? 5.136 14.417 0.973 1.00 35.61 47 GLY D C 1
ATOM 10176 O O . GLY D 1 50 ? 5.158 15.492 1.573 1.00 34.96 47 GLY D O 1
ATOM 10180 N N . MET D 1 51 ? 6.044 13.468 1.163 1.00 35.68 48 MET D N 1
ATOM 10181 C CA . MET D 1 51 ? 7.110 13.625 2.142 1.00 38.38 48 MET D CA 1
ATOM 10182 C C . MET D 1 51 ? 8.365 14.201 1.492 1.00 38.15 48 MET D C 1
ATOM 10183 O O . MET D 1 51 ? 9.391 14.383 2.147 1.00 40.04 48 MET D O 1
ATOM 10197 N N . ALA D 1 52 ? 8.266 14.488 0.199 1.00 37.02 49 ALA D N 1
ATOM 10198 C CA . ALA D 1 52 ? 9.333 15.142 -0.548 1.00 37.56 49 ALA D CA 1
ATOM 10199 C C . ALA D 1 52 ? 8.713 15.852 -1.746 1.00 37.10 49 ALA D C 1
ATOM 10200 O O . ALA D 1 52 ? 7.677 15.425 -2.258 1.00 36.50 49 ALA D O 1
ATOM 10207 N N . PHE D 1 53 ? 9.336 16.934 -2.201 1.00 36.10 50 PHE D N 1
ATOM 10208 C CA . PHE D 1 53 ? 8.749 17.713 -3.285 1.00 35.61 50 PHE D CA 1
ATOM 10209 C C . PHE D 1 53 ? 8.633 16.911 -4.574 1.00 36.32 50 PHE D C 1
ATOM 10210 O O . PHE D 1 53 ? 7.670 17.070 -5.322 1.00 36.17 50 PHE D O 1
ATOM 10227 N N . ASP D 1 54 ? 9.616 16.057 -4.841 1.00 37.04 51 ASP D N 1
ATOM 10228 C CA . ASP D 1 54 ? 9.621 15.284 -6.079 1.00 38.80 51 ASP D CA 1
ATOM 10229 C C . ASP D 1 54 ? 8.705 14.066 -6.009 1.00 39.73 51 ASP D C 1
ATOM 10230 O O . ASP D 1 54 ? 8.637 13.285 -6.956 1.00 41.96 51 ASP D O 1
ATOM 10239 N N . LYS D 1 55 ? 7.995 13.907 -4.897 1.00 38.82 52 LYS D N 1
ATOM 10240 C CA . LYS D 1 55 ? 7.144 12.734 -4.706 1.00 39.98 52 LYS D CA 1
ATOM 10241 C C . LYS D 1 55 ? 5.780 13.100 -4.138 1.00 36.87 52 LYS D C 1
ATOM 10242 O O . LYS D 1 55 ? 5.517 12.889 -2.954 1.00 35.67 52 LYS D O 1
ATOM 10261 N N . PRO D 1 56 ? 4.903 13.648 -4.988 1.00 35.41 53 PRO D N 1
ATOM 10262 C CA . PRO D 1 56 ? 3.546 14.001 -4.572 1.00 34.07 53 PRO D CA 1
ATOM 10263 C C . PRO D 1 56 ? 2.668 12.762 -4.529 1.00 34.26 53 PRO D C 1
ATOM 10264 O O . PRO D 1 56 ? 2.987 11.767 -5.179 1.00 34.57 53 PRO D O 1
ATOM 10275 N N . ASN D 1 57 ? 1.578 12.822 -3.776 1.00 34.00 54 ASN D N 1
ATOM 10276 C CA . ASN D 1 57 ? 0.578 11.768 -3.815 1.00 34.08 54 ASN D CA 1
ATOM 10277 C C . ASN D 1 57 ? -0.422 12.071 -4.918 1.00 34.42 54 ASN D C 1
ATOM 10278 O O . ASN D 1 57 ? -1.196 13.021 -4.823 1.00 33.55 54 ASN D O 1
ATOM 10289 N N . VAL D 1 58 ? -0.394 11.260 -5.969 1.00 34.58 55 VAL D N 1
ATOM 10290 C CA . VAL D 1 58 ? -1.208 11.502 -7.147 1.00 36.31 55 VAL D CA 1
ATOM 10291 C C . VAL D 1 58 ? -2.365 10.513 -7.232 1.00 38.91 55 VAL D C 1
ATOM 10292 O O . VAL D 1 58 ? -2.196 9.317 -6.990 1.00 39.71 55 VAL D O 1
ATOM 10305 N N . TYR D 1 59 ? -3.538 11.025 -7.584 1.00 38.69 56 TYR D N 1
ATOM 10306 C CA . TYR D 1 59 ? -4.725 10.201 -7.746 1.00 40.96 56 TYR D CA 1
ATOM 10307 C C . TYR D 1 59 ? -5.495 10.679 -8.965 1.00 44.01 56 TYR D C 1
ATOM 10308 O O . TYR D 1 59 ? -5.417 11.848 -9.331 1.00 40.36 56 TYR D O 1
ATOM 10326 N N . GLU D 1 60 ? -6.234 9.775 -9.595 1.00 47.38 57 GLU D N 1
ATOM 10327 C CA . GLU D 1 60 ? -7.107 10.158 -10.693 1.00 49.14 57 GLU D CA 1
ATOM 10328 C C . GLU D 1 60 ? -8.340 10.840 -10.123 1.00 45.89 57 GLU D C 1
ATOM 10329 O O . GLU D 1 60 ? -8.769 10.530 -9.011 1.00 43.85 57 GLU D O 1
ATOM 10341 N N . PHE D 1 61 ? -8.901 11.783 -10.871 1.00 45.07 58 PHE D N 1
ATOM 10342 C CA . PHE D 1 61 ? -10.187 12.350 -10.504 1.00 43.64 58 PHE D CA 1
ATOM 10343 C C . PHE D 1 61 ? -11.181 11.199 -10.466 1.00 44.48 58 PHE D C 1
ATOM 10344 O O . PHE D 1 61 ? -11.023 10.215 -11.188 1.00 42.01 58 PHE D O 1
ATOM 10361 N N . GLY D 1 62 ? -12.192 11.314 -9.614 1.00 45.12 59 GLY D N 1
ATOM 10362 C CA . GLY D 1 62 ? -13.129 10.226 -9.403 1.00 45.34 59 GLY D CA 1
ATOM 10363 C C . GLY D 1 62 ? -12.789 9.453 -8.142 1.00 46.24 59 GLY D C 1
ATOM 10364 O O . GLY D 1 62 ? -13.655 8.815 -7.545 1.00 46.61 59 GLY D O 1
ATOM 10368 N N . THR D 1 63 ? -11.522 9.503 -7.739 1.00 45.69 60 THR D N 1
ATOM 10369 C CA . THR D 1 63 ? -11.110 8.920 -6.468 1.00 45.45 60 THR D CA 1
ATOM 10370 C C . THR D 1 63 ? -11.772 9.692 -5.337 1.00 46.22 60 THR D C 1
ATOM 10371 O O . THR D 1 63 ? -11.753 10.920 -5.326 1.00 45.48 60 THR D O 1
ATOM 10382 N N . LYS D 1 64 ? -12.359 8.974 -4.387 1.00 46.62 61 LYS D N 1
ATOM 10383 C CA . LYS D 1 64 ? -13.108 9.610 -3.311 1.00 48.46 61 LYS D CA 1
ATOM 10384 C C . LYS D 1 64 ? -12.179 10.224 -2.269 1.00 46.30 61 LYS D C 1
ATOM 10385 O O . LYS D 1 64 ? -11.087 9.715 -2.023 1.00 45.64 61 LYS D O 1
ATOM 10404 N N . TYR D 1 65 ? -12.617 11.325 -1.665 1.00 44.24 62 TYR D N 1
ATOM 10405 C CA . TYR D 1 65 ? -11.831 11.992 -0.634 1.00 44.16 62 TYR D CA 1
ATOM 10406 C C . TYR D 1 65 ? -11.553 11.061 0.538 1.00 45.38 62 TYR D C 1
ATOM 10407 O O . TYR D 1 65 ? -10.483 11.121 1.137 1.00 43.18 62 TYR D O 1
ATOM 10425 N N . GLU D 1 66 ? -12.512 10.203 0.871 1.00 47.71 63 GLU D N 1
ATOM 10426 C CA . GLU D 1 66 ? -12.342 9.304 2.006 1.00 48.95 63 GLU D CA 1
ATOM 10427 C C . GLU D 1 66 ? -11.320 8.221 1.678 1.00 46.67 63 GLU D C 1
ATOM 10428 O O . GLU D 1 66 ? -10.595 7.763 2.556 1.00 46.49 63 GLU D O 1
ATOM 10440 N N . ASP D 1 67 ? -11.255 7.822 0.412 1.00 45.49 64 ASP D N 1
ATOM 10441 C CA . ASP D 1 67 ? -10.280 6.824 -0.016 1.00 47.41 64 ASP D CA 1
ATOM 10442 C C . ASP D 1 67 ? -8.868 7.403 -0.012 1.00 45.08 64 ASP D C 1
ATOM 10443 O O . ASP D 1 67 ? -7.902 6.710 0.312 1.00 43.25 64 ASP D O 1
ATOM 10452 N N . ILE D 1 68 ? -8.751 8.676 -0.372 1.00 42.93 65 ILE D N 1
ATOM 10453 C CA . ILE D 1 68 ? -7.475 9.371 -0.290 1.00 42.69 65 ILE D CA 1
ATOM 10454 C C . ILE D 1 68 ? -7.086 9.524 1.179 1.00 41.53 65 ILE D C 1
ATOM 10455 O O . ILE D 1 68 ? -5.942 9.290 1.558 1.00 40.00 65 ILE D O 1
ATOM 10471 N N . TYR D 1 69 ? -8.059 9.903 2.000 1.00 41.38 66 TYR D N 1
ATOM 10472 C CA . TYR D 1 69 ? -7.842 10.092 3.427 1.00 41.05 66 TYR D CA 1
ATOM 10473 C C . TYR D 1 69 ? -7.275 8.825 4.050 1.00 43.30 66 TYR D C 1
ATOM 10474 O O . TYR D 1 69 ? -6.376 8.882 4.889 1.00 42.02 66 TYR D O 1
ATOM 10492 N N . ARG D 1 70 ? -7.806 7.678 3.637 1.00 43.55 67 ARG D N 1
ATOM 10493 C CA . ARG D 1 70 ? -7.378 6.407 4.196 1.00 44.03 67 ARG D CA 1
ATOM 10494 C C . ARG D 1 70 ? -5.999 6.028 3.678 1.00 43.93 67 ARG D C 1
ATOM 10495 O O . ARG D 1 70 ? -5.219 5.394 4.386 1.00 45.02 67 ARG D O 1
ATOM 10516 N N . ASP D 1 71 ? -5.694 6.430 2.450 1.00 42.93 68 ASP D N 1
ATOM 10517 C CA . ASP D 1 71 ? -4.401 6.120 1.853 1.00 43.12 68 ASP D CA 1
ATOM 10518 C C . ASP D 1 71 ? -3.281 6.814 2.617 1.00 44.67 68 ASP D C 1
ATOM 10519 O O . ASP D 1 71 ? -2.265 6.199 2.939 1.00 43.64 68 ASP D O 1
ATOM 10528 N N . LEU D 1 72 ? -3.475 8.098 2.908 1.00 42.85 69 LEU D N 1
ATOM 10529 C CA . LEU D 1 72 ? -2.474 8.884 3.618 1.00 42.85 69 LEU D CA 1
ATOM 10530 C C . LEU D 1 72 ? -2.421 8.495 5.092 1.00 43.08 69 LEU D C 1
ATOM 10531 O O . LEU D 1 72 ? -1.369 8.563 5.726 1.00 44.46 69 LEU D O 1
ATOM 10547 N N . GLU D 1 73 ? -3.560 8.090 5.637 1.00 43.84 70 GLU D N 1
ATOM 10548 C CA . GLU D 1 73 ? -3.623 7.647 7.022 1.00 46.62 70 GLU D CA 1
ATOM 10549 C C . GLU D 1 73 ? -2.777 6.391 7.187 1.00 47.05 70 GLU D C 1
ATOM 10550 O O . GLU D 1 73 ? -2.034 6.247 8.157 1.00 47.72 70 GLU D O 1
ATOM 10562 N N . SER D 1 74 ? -2.888 5.493 6.215 1.00 46.20 71 SER D N 1
ATOM 10563 C CA . SER D 1 74 ? -2.161 4.233 6.232 1.00 48.20 71 SER D CA 1
ATOM 10564 C C . SER D 1 74 ? -0.666 4.449 6.037 1.00 48.63 71 SER D C 1
ATOM 10565 O O . SER D 1 74 ? 0.153 3.769 6.654 1.00 50.77 71 SER D O 1
ATOM 10573 N N . LYS D 1 75 ? -0.317 5.397 5.172 1.00 47.93 72 LYS D N 1
ATOM 10574 C CA . LYS D 1 75 ? 1.081 5.678 4.861 1.00 46.25 72 LYS D CA 1
ATOM 10575 C C . LYS D 1 75 ? 1.829 6.227 6.071 1.00 45.66 72 LYS D C 1
ATOM 10576 O O . LYS D 1 75 ? 2.902 5.739 6.418 1.00 47.37 72 LYS D O 1
ATOM 10595 N N . ASP D 1 76 ? 1.260 7.244 6.708 1.00 45.47 73 ASP D N 1
ATOM 10596 C CA . ASP D 1 76 ? 1.866 7.845 7.887 1.00 43.50 73 ASP D CA 1
ATOM 10597 C C . ASP D 1 76 ? 0.907 8.849 8.510 1.00 45.81 73 ASP D C 1
ATOM 10598 O O . ASP D 1 76 ? 0.994 10.050 8.257 1.00 45.48 73 ASP D O 1
ATOM 10607 N N . LYS D 1 77 ? -0.006 8.348 9.330 1.00 46.69 74 LYS D N 1
ATOM 10608 C CA . LYS D 1 77 ? -1.042 9.182 9.921 1.00 47.98 74 LYS D CA 1
ATOM 10609 C C . LYS D 1 77 ? -0.466 10.414 10.618 1.00 46.58 74 LYS D C 1
ATOM 10610 O O . LYS D 1 77 ? -1.014 11.508 10.502 1.00 45.09 74 LYS D O 1
ATOM 10629 N N . GLU D 1 78 ? 0.640 10.244 11.333 1.00 47.70 75 GLU D N 1
ATOM 10630 C CA . GLU D 1 78 ? 1.230 11.352 12.081 1.00 49.55 75 GLU D CA 1
ATOM 10631 C C . GLU D 1 78 ? 1.654 12.483 11.142 1.00 47.42 75 GLU D C 1
ATOM 10632 O O . GLU D 1 78 ? 1.328 13.648 11.370 1.00 46.06 75 GLU D O 1
ATOM 10644 N N . PHE D 1 79 ? 2.375 12.128 10.084 1.00 45.21 76 PHE D N 1
ATOM 10645 C CA . PHE D 1 79 ? 2.893 13.109 9.139 1.00 43.01 76 PHE D CA 1
ATOM 10646 C C . PHE D 1 79 ? 1.772 13.879 8.449 1.00 40.80 76 PHE D C 1
ATOM 10647 O O . PHE D 1 79 ? 1.812 15.104 8.365 1.00 39.19 76 PHE D O 1
ATOM 10664 N N . TYR D 1 80 ? 0.774 13.157 7.952 1.00 41.13 77 TYR D N 1
ATOM 10665 C CA . TYR D 1 80 ? -0.308 13.776 7.199 1.00 38.59 77 TYR D CA 1
ATOM 10666 C C . TYR D 1 80 ? -1.370 14.386 8.105 1.00 38.16 77 TYR D C 1
ATOM 10667 O O . TYR D 1 80 ? -2.330 14.981 7.626 1.00 36.76 77 TYR D O 1
ATOM 10685 N N . THR D 1 81 ? -1.190 14.249 9.413 1.00 40.60 78 THR D N 1
ATOM 10686 C CA . THR D 1 81 ? -2.027 14.961 10.369 1.00 40.22 78 THR D CA 1
ATOM 10687 C C . THR D 1 81 ? -1.386 16.308 10.678 1.00 41.18 78 THR D C 1
ATOM 10688 O O . THR D 1 81 ? -2.069 17.325 10.792 1.00 38.99 78 THR D O 1
ATOM 10699 N N . GLN D 1 82 ? -0.064 16.305 10.802 1.00 41.44 79 GLN D N 1
ATOM 10700 C CA . GLN D 1 82 ? 0.672 17.504 11.169 1.00 42.71 79 GLN D CA 1
ATOM 10701 C C . GLN D 1 82 ? 0.626 18.544 10.057 1.00 41.41 79 GLN D C 1
ATOM 10702 O O . GLN D 1 82 ? 0.409 19.727 10.317 1.00 42.24 79 GLN D O 1
ATOM 10716 N N . ASN D 1 83 ? 0.830 18.104 8.820 1.00 38.73 80 ASN D N 1
ATOM 10717 C CA . ASN D 1 83 ? 0.845 19.023 7.689 1.00 37.11 80 ASN D CA 1
ATOM 10718 C C . ASN D 1 83 ? -0.565 19.408 7.240 1.00 35.77 80 ASN D C 1
ATOM 10719 O O . ASN D 1 83 ? -0.737 20.131 6.261 1.00 34.11 80 ASN D O 1
ATOM 10730 N N . GLY D 1 84 ? -1.571 18.913 7.956 1.00 35.91 81 GLY D N 1
ATOM 10731 C CA . GLY D 1 84 ? -2.937 19.375 7.775 1.00 34.38 81 GLY D CA 1
ATOM 10732 C C . GLY D 1 84 ? -3.733 18.717 6.663 1.00 33.50 81 GLY D C 1
ATOM 10733 O O . GLY D 1 84 ? -4.873 19.105 6.416 1.00 33.39 81 GLY D O 1
ATOM 10737 N N . LEU D 1 85 ? -3.160 17.720 5.998 1.00 32.32 82 LEU D N 1
ATOM 10738 C CA . LEU D 1 85 ? -3.838 17.096 4.865 1.00 33.84 82 LEU D CA 1
ATOM 10739 C C . LEU D 1 85 ? -5.047 16.254 5.281 1.00 33.98 82 LEU D C 1
ATOM 10740 O O . LEU D 1 85 ? -6.047 16.216 4.572 1.00 32.44 82 LEU D O 1
ATOM 10756 N N . LEU D 1 86 ? -4.960 15.576 6.419 1.00 33.31 83 LEU D N 1
ATOM 10757 C CA . LEU D 1 86 ? -6.064 14.731 6.857 1.00 35.80 83 LEU D CA 1
ATOM 10758 C C . LEU D 1 86 ? -7.275 15.589 7.196 1.00 37.05 83 LEU D C 1
ATOM 10759 O O . LEU D 1 86 ? -8.406 15.237 6.866 1.00 36.91 83 LEU D O 1
ATOM 10775 N N . HIS D 1 87 ? -7.032 16.723 7.841 1.00 35.05 84 HIS D N 1
ATOM 10776 C CA . HIS D 1 87 ? -8.107 17.643 8.175 1.00 36.80 84 HIS D CA 1
ATOM 10777 C C . HIS D 1 87 ? -8.740 18.194 6.904 1.00 38.08 84 HIS D C 1
ATOM 10778 O O . HIS D 1 87 ? -9.957 18.339 6.820 1.00 38.27 84 HIS D O 1
ATOM 10793 N N . MET D 1 88 ? -7.909 18.499 5.913 1.00 36.19 85 MET D N 1
ATOM 10794 C CA . MET D 1 88 ? -8.400 19.036 4.651 1.00 35.58 85 MET D CA 1
ATOM 10795 C C . MET D 1 88 ? -9.299 18.022 3.959 1.00 36.07 85 MET D C 1
ATOM 10796 O O . MET D 1 88 ? -10.382 18.359 3.488 1.00 35.19 85 MET D O 1
ATOM 10810 N N . LEU D 1 89 ? -8.835 16.778 3.901 1.00 35.39 86 LEU D N 1
ATOM 10811 C CA . LEU D 1 89 ? -9.575 15.705 3.254 1.00 37.81 86 LEU D CA 1
ATOM 10812 C C . LEU D 1 89 ? -10.865 15.400 4.006 1.00 38.82 86 LEU D C 1
ATOM 10813 O O . LEU D 1 89 ? -11.863 15.009 3.407 1.00 40.67 86 LEU D O 1
ATOM 10829 N N . ASP D 1 90 ? -10.835 15.586 5.320 1.00 39.25 87 ASP D N 1
ATOM 10830 C CA . ASP D 1 90 ? -11.999 15.347 6.156 1.00 42.88 87 ASP D CA 1
ATOM 10831 C C . ASP D 1 90 ? -13.076 16.373 5.833 1.00 43.66 87 ASP D C 1
ATOM 10832 O O . ASP D 1 90 ? -14.245 16.026 5.667 1.00 46.37 87 ASP D O 1
ATOM 10841 N N . ARG D 1 91 ? -12.667 17.636 5.740 1.00 42.43 88 ARG D N 1
ATOM 10842 C CA . ARG D 1 91 ? -13.577 18.729 5.411 1.00 41.08 88 ARG D CA 1
ATOM 10843 C C . ARG D 1 91 ? -14.145 18.551 4.010 1.00 40.17 88 ARG D C 1
ATOM 10844 O O . ARG D 1 91 ? -15.309 18.856 3.759 1.00 41.03 88 ARG D O 1
ATOM 10865 N N . ASN D 1 92 ? -13.313 18.058 3.100 1.00 38.76 89 ASN D N 1
ATOM 10866 C CA . ASN D 1 92 ? -13.728 17.834 1.723 1.00 39.92 89 ASN D CA 1
ATOM 10867 C C . ASN D 1 92 ? -14.798 16.751 1.633 1.00 41.59 89 ASN D C 1
ATOM 10868 O O . ASN D 1 92 ? -15.737 16.864 0.852 1.00 41.04 89 ASN D O 1
ATOM 10879 N N . ARG D 1 93 ? -14.647 15.700 2.432 1.00 42.83 90 ARG D N 1
ATOM 10880 C CA . ARG D 1 93 ? -15.609 14.602 2.448 1.00 45.62 90 ARG D CA 1
ATOM 10881 C C . ARG D 1 93 ? -16.956 15.060 2.993 1.00 46.58 90 ARG D C 1
ATOM 10882 O O . ARG D 1 93 ? -18.000 14.555 2.584 1.00 48.58 90 ARG D O 1
ATOM 10903 N N . ARG D 1 94 ? -16.927 16.014 3.919 1.00 45.32 91 ARG D N 1
ATOM 10904 C CA . ARG D 1 94 ? -18.149 16.551 4.503 1.00 46.94 91 ARG D CA 1
ATOM 10905 C C . ARG D 1 94 ? -18.889 17.454 3.514 1.00 46.65 91 ARG D C 1
ATOM 10906 O O . ARG D 1 94 ? -20.018 17.874 3.773 1.00 48.74 91 ARG D O 1
ATOM 10927 N N . ILE D 1 95 ? -18.253 17.750 2.384 1.00 43.42 92 ILE D N 1
ATOM 10928 C CA . ILE D 1 95 ? -18.858 18.601 1.363 1.00 43.11 92 ILE D CA 1
ATOM 10929 C C . ILE D 1 95 ? -19.380 17.775 0.193 1.00 43.78 92 ILE D C 1
ATOM 10930 O O . ILE D 1 95 ? -20.498 17.984 -0.275 1.00 45.08 92 ILE D O 1
ATOM 10946 N N . LYS D 1 96 ? -18.565 16.842 -0.283 1.00 42.32 93 LYS D N 1
ATOM 10947 C CA . LYS D 1 96 ? -18.962 15.977 -1.383 1.00 44.63 93 LYS D CA 1
ATOM 10948 C C . LYS D 1 96 ? -18.068 14.745 -1.449 1.00 45.99 93 LYS D C 1
ATOM 10949 O O . LYS D 1 96 ? -17.113 14.617 -0.684 1.00 45.13 93 LYS D O 1
ATOM 10968 N N . LYS D 1 97 ? -18.378 13.845 -2.374 1.00 46.87 94 LYS D N 1
ATOM 10969 C CA . LYS D 1 97 ? -17.766 12.523 -2.389 1.00 50.55 94 LYS D CA 1
ATOM 10970 C C . LYS D 1 97 ? -16.336 12.518 -2.930 1.00 47.12 94 LYS D C 1
ATOM 10971 O O . LYS D 1 97 ? -15.441 11.949 -2.311 1.00 46.25 94 LYS D O 1
ATOM 10990 N N . CYS D 1 98 ? -16.118 13.141 -4.083 1.00 45.43 95 CYS D N 1
ATOM 10991 C CA . CYS D 1 98 ? -14.814 13.070 -4.734 1.00 44.87 95 CYS D CA 1
ATOM 10992 C C . CYS D 1 98 ? -14.481 14.320 -5.551 1.00 42.11 95 CYS D C 1
ATOM 10993 O O . CYS D 1 98 ? -15.372 15.070 -5.943 1.00 40.25 95 CYS D O 1
ATOM 11001 N N . PRO D 1 99 ? -13.182 14.550 -5.798 1.00 41.51 96 PRO D N 1
ATOM 11002 C CA . PRO D 1 99 ? -12.757 15.637 -6.683 1.00 40.04 96 PRO D CA 1
ATOM 11003 C C . PRO D 1 99 ? -13.245 15.433 -8.114 1.00 39.42 96 PRO D C 1
ATOM 11004 O O . PRO D 1 99 ? -13.090 14.342 -8.665 1.00 40.28 96 PRO D O 1
ATOM 11015 N N . GLU D 1 100 ? -13.833 16.472 -8.699 1.00 38.81 97 GLU D N 1
ATOM 11016 C CA . GLU D 1 100 ? -14.308 16.426 -10.074 1.00 39.50 97 GLU D CA 1
ATOM 11017 C C . GLU D 1 100 ? -13.441 17.308 -10.962 1.00 38.13 97 GLU D C 1
ATOM 11018 O O . GLU D 1 100 ? -12.938 18.337 -10.517 1.00 37.99 97 GLU D O 1
ATOM 11030 N N . ARG D 1 101 ? -13.278 16.904 -12.217 1.00 37.50 98 ARG D N 1
ATOM 11031 C CA . ARG D 1 101 ? -12.493 17.664 -13.183 1.00 39.55 98 ARG D CA 1
ATOM 11032 C C . ARG D 1 101 ? -13.411 18.530 -14.046 1.00 40.89 98 ARG D C 1
ATOM 11033 O O . ARG D 1 101 ? -14.407 18.051 -14.587 1.00 42.17 98 ARG D O 1
ATOM 11054 N N . PHE D 1 102 ? -13.070 19.808 -14.169 1.00 38.63 99 PHE D N 1
ATOM 11055 C CA . PHE D 1 102 ? -13.919 20.772 -14.858 1.00 40.23 99 PHE D CA 1
ATOM 11056 C C . PHE D 1 102 ? -14.141 20.447 -16.337 1.00 41.85 99 PHE D C 1
ATOM 11057 O O . PHE D 1 102 ? -15.222 20.686 -16.873 1.00 42.82 99 PHE D O 1
ATOM 11074 N N . GLN D 1 103 ? -13.126 19.909 -17.001 1.00 42.14 100 GLN D N 1
ATOM 11075 C CA . GLN D 1 103 ? -13.224 19.654 -18.433 1.00 43.85 100 GLN D CA 1
ATOM 11076 C C . GLN D 1 103 ? -14.134 18.462 -18.732 1.00 45.80 100 GLN D C 1
ATOM 11077 O O . GLN D 1 103 ? -14.375 18.135 -19.895 1.00 46.08 100 GLN D O 1
ATOM 11091 N N . ASP D 1 104 ? -14.640 17.823 -17.681 1.00 45.43 101 ASP D N 1
ATOM 11092 C CA . ASP D 1 104 ? -15.442 16.615 -17.825 1.00 45.77 101 ASP D CA 1
ATOM 11093 C C . ASP D 1 104 ? -16.893 16.828 -17.417 1.00 48.06 101 ASP D C 1
ATOM 11094 O O . ASP D 1 104 ? -17.742 15.974 -17.670 1.00 50.99 101 ASP D O 1
ATOM 11103 N N . THR D 1 105 ? -17.178 17.960 -16.781 1.00 47.46 102 THR D N 1
ATOM 11104 C CA . THR D 1 105 ? -18.533 18.246 -16.325 1.00 49.71 102 THR D CA 1
ATOM 11105 C C . THR D 1 105 ? -19.399 18.737 -17.479 1.00 53.25 102 THR D C 1
ATOM 11106 O O . THR D 1 105 ? -18.891 19.254 -18.473 1.00 52.93 102 THR D O 1
ATOM 11117 N N . LYS D 1 106 ? -20.708 18.562 -17.341 1.00 55.91 103 LYS D N 1
ATOM 11118 C CA . LYS D 1 106 ? -21.661 19.091 -18.307 1.00 57.83 103 LYS D CA 1
ATOM 11119 C C . LYS D 1 106 ? -22.512 20.170 -17.650 1.00 54.55 103 LYS D C 1
ATOM 11120 O O . LYS D 1 106 ? -23.390 20.757 -18.284 1.00 53.53 103 LYS D O 1
ATOM 11139 N N . GLU D 1 107 ? -22.244 20.424 -16.373 1.00 51.98 104 GLU D N 1
ATOM 11140 C CA . GLU D 1 107 ? -22.948 21.461 -15.636 1.00 50.91 104 GLU D CA 1
ATOM 11141 C C . GLU D 1 107 ? -22.625 22.827 -16.225 1.00 50.49 104 GLU D C 1
ATOM 11142 O O . GLU D 1 107 ? -21.530 23.047 -16.745 1.00 49.88 104 GLU D O 1
ATOM 11154 N N . GLN D 1 108 ? -23.583 23.742 -16.144 1.00 49.63 105 GLN D N 1
ATOM 11155 C CA . GLN D 1 108 ? -23.386 25.098 -16.633 1.00 49.48 105 GLN D CA 1
ATOM 11156 C C . GLN D 1 108 ? -23.554 26.073 -15.484 1.00 46.70 105 GLN D C 1
ATOM 11157 O O . GLN D 1 108 ? -24.221 25.763 -14.500 1.00 47.93 105 GLN D O 1
ATOM 11171 N N . PHE D 1 109 ? -22.947 27.249 -15.607 1.00 46.53 106 PHE D N 1
ATOM 11172 C CA . PHE D 1 109 ? -22.960 28.228 -14.525 1.00 44.31 106 PHE D CA 1
ATOM 11173 C C . PHE D 1 109 ? -23.100 29.651 -15.049 1.00 42.94 106 PHE D C 1
ATOM 11174 O O . PHE D 1 109 ? -22.810 29.932 -16.211 1.00 44.70 106 PHE D O 1
ATOM 11191 N N . ASP D 1 110 ? -23.545 30.545 -14.175 1.00 42.16 107 ASP D N 1
ATOM 11192 C CA . ASP D 1 110 ? -23.577 31.969 -14.471 1.00 42.32 107 ASP D CA 1
ATOM 11193 C C . ASP D 1 110 ? -22.209 32.606 -14.239 1.00 40.70 107 ASP D C 1
ATOM 11194 O O . ASP D 1 110 ? -21.823 33.536 -14.945 1.00 39.41 107 ASP D O 1
ATOM 11203 N N . ILE D 1 111 ? -21.483 32.101 -13.244 1.00 37.71 108 ILE D N 1
ATOM 11204 C CA . ILE D 1 111 ? -20.166 32.630 -12.904 1.00 36.27 108 ILE D CA 1
ATOM 11205 C C . ILE D 1 111 ? -19.215 31.508 -12.516 1.00 35.36 108 ILE D C 1
ATOM 11206 O O . ILE D 1 111 ? -19.524 30.700 -11.643 1.00 35.68 108 ILE D O 1
ATOM 11222 N N . ILE D 1 112 ? -18.060 31.461 -13.171 1.00 32.63 109 ILE D N 1
ATOM 11223 C CA . ILE D 1 112 ? -17.005 30.533 -12.796 1.00 32.36 109 ILE D CA 1
ATOM 11224 C C . ILE D 1 112 ? -15.810 31.329 -12.283 1.00 31.44 109 ILE D C 1
ATOM 11225 O O . ILE D 1 112 ? -15.280 32.179 -12.994 1.00 30.58 109 ILE D O 1
ATOM 11241 N N . VAL D 1 113 ? -15.405 31.069 -11.042 1.00 29.49 110 VAL D N 1
ATOM 11242 C CA . VAL D 1 113 ? -14.249 31.732 -10.444 1.00 28.19 110 VAL D CA 1
ATOM 11243 C C . VAL D 1 113 ? -13.056 30.789 -10.391 1.00 27.88 110 VAL D C 1
ATOM 11244 O O . VAL D 1 113 ? -13.152 29.702 -9.829 1.00 27.20 110 VAL D O 1
ATOM 11257 N N . THR D 1 114 ? -11.943 31.206 -10.990 1.00 25.37 111 THR D N 1
ATOM 11258 C CA . THR D 1 114 ? -10.689 30.467 -10.902 1.00 25.29 111 THR D CA 1
ATOM 11259 C C . THR D 1 114 ? -9.752 31.140 -9.899 1.00 24.27 111 THR D C 1
ATOM 11260 O O . THR D 1 114 ? -9.903 32.318 -9.600 1.00 23.38 111 THR D O 1
ATOM 11271 N N . VAL D 1 115 ? -8.785 30.389 -9.380 1.00 24.55 112 VAL D N 1
ATOM 11272 C CA . VAL D 1 115 ? -7.944 30.889 -8.294 1.00 23.49 112 VAL D CA 1
ATOM 11273 C C . VAL D 1 115 ? -6.483 31.094 -8.710 1.00 23.29 112 VAL D C 1
ATOM 11274 O O . VAL D 1 115 ? -5.627 31.357 -7.869 1.00 23.53 112 VAL D O 1
ATOM 11287 N N . GLU D 1 116 ? -6.207 30.962 -10.003 1.00 23.46 113 GLU D N 1
ATOM 11288 C CA . GLU D 1 116 ? -4.907 31.329 -10.557 1.00 25.52 113 GLU D CA 1
ATOM 11289 C C . GLU D 1 116 ? -4.976 31.320 -12.082 1.00 26.64 113 GLU D C 1
ATOM 11290 O O . GLU D 1 116 ? -5.764 30.581 -12.670 1.00 26.15 113 GLU D O 1
ATOM 11302 N N . GLU D 1 117 ? -4.135 32.130 -12.717 1.00 26.68 114 GLU D N 1
ATOM 11303 C CA . GLU D 1 117 ? -4.242 32.378 -14.150 1.00 27.74 114 GLU D CA 1
ATOM 11304 C C . GLU D 1 117 ? -4.102 31.111 -15.001 1.00 29.60 114 GLU D C 1
ATOM 11305 O O . GLU D 1 117 ? -4.706 31.010 -16.067 1.00 29.11 114 GLU D O 1
ATOM 11317 N N . ARG D 1 118 ? -3.316 30.146 -14.544 1.00 28.03 115 ARG D N 1
ATOM 11318 C CA . ARG D 1 118 ? -3.161 28.908 -15.296 1.00 30.08 115 ARG D CA 1
ATOM 11319 C C . ARG D 1 118 ? -4.478 28.128 -15.350 1.00 28.92 115 ARG D C 1
ATOM 11320 O O . ARG D 1 118 ? -4.814 27.540 -16.375 1.00 28.85 115 ARG D O 1
ATOM 11341 N N . VAL D 1 119 ? -5.217 28.132 -14.246 1.00 27.36 116 VAL D N 1
ATOM 11342 C CA . VAL D 1 119 ? -6.520 27.484 -14.195 1.00 27.78 116 VAL D CA 1
ATOM 11343 C C . VAL D 1 119 ? -7.502 28.255 -15.071 1.00 28.67 116 VAL D C 1
ATOM 11344 O O . VAL D 1 119 ? -8.208 27.676 -15.895 1.00 28.89 116 VAL D O 1
ATOM 11357 N N . TYR D 1 120 ? -7.534 29.566 -14.876 1.00 26.24 117 TYR D N 1
ATOM 11358 C CA . TYR D 1 120 ? -8.276 30.482 -15.734 1.00 29.46 117 TYR D CA 1
ATOM 11359 C C . TYR D 1 120 ? -8.125 30.125 -17.219 1.00 30.68 117 TYR D C 1
ATOM 11360 O O . TYR D 1 120 ? -9.116 29.901 -17.911 1.00 31.46 117 TYR D O 1
ATOM 11378 N N . ASP D 1 121 ? -6.887 30.061 -17.698 1.00 30.74 118 ASP D N 1
ATOM 11379 C CA . ASP D 1 121 ? -6.620 29.784 -19.107 1.00 33.16 118 ASP D CA 1
ATOM 11380 C C . ASP D 1 121 ? -7.163 28.426 -19.537 1.00 34.20 118 ASP D C 1
ATOM 11381 O O . ASP D 1 121 ? -7.649 28.280 -20.654 1.00 35.53 118 ASP D O 1
ATOM 11390 N N . LEU D 1 122 ? -7.062 27.434 -18.659 1.00 31.76 119 LEU D N 1
ATOM 11391 C CA . LEU D 1 122 ? -7.537 26.092 -18.975 1.00 33.19 119 LEU D CA 1
ATOM 11392 C C . LEU D 1 122 ? -9.058 26.067 -19.092 1.00 35.28 119 LEU D C 1
ATOM 11393 O O . LEU D 1 122 ? -9.613 25.345 -19.922 1.00 36.35 119 LEU D O 1
ATOM 11409 N N . VAL D 1 123 ? -9.725 26.865 -18.266 1.00 32.46 120 VAL D N 1
ATOM 11410 C CA . VAL D 1 123 ? -11.178 26.933 -18.271 1.00 34.65 120 VAL D CA 1
ATOM 11411 C C . VAL D 1 123 ? -11.674 27.626 -19.531 1.00 37.87 120 VAL D C 1
ATOM 11412 O O . VAL D 1 123 ? -12.586 27.139 -20.195 1.00 38.27 120 VAL D O 1
ATOM 11425 N N . VAL D 1 124 ? -11.072 28.767 -19.852 1.00 37.53 121 VAL D N 1
ATOM 11426 C CA . VAL D 1 124 ? -11.456 29.530 -21.034 1.00 38.87 121 VAL D CA 1
ATOM 11427 C C . VAL D 1 124 ? -11.217 28.720 -22.307 1.00 41.77 121 VAL D C 1
ATOM 11428 O O . VAL D 1 124 ? -12.057 28.701 -23.203 1.00 43.99 121 VAL D O 1
ATOM 11441 N N . MET D 1 125 ? -10.076 28.045 -22.378 1.00 39.64 122 MET D N 1
ATOM 11442 C CA . MET D 1 125 ? -9.718 27.279 -23.565 1.00 42.48 122 MET D CA 1
ATOM 11443 C C . MET D 1 125 ? -10.647 26.082 -23.757 1.00 44.70 122 MET D C 1
ATOM 11444 O O . MET D 1 125 ? -10.945 25.693 -24.885 1.00 47.30 122 MET D O 1
ATOM 11458 N N . HIS D 1 126 ? -11.101 25.501 -22.653 1.00 42.11 123 HIS D N 1
ATOM 11459 C CA . HIS D 1 126 ? -12.008 24.364 -22.715 1.00 44.45 123 HIS D CA 1
ATOM 11460 C C . HIS D 1 126 ? -13.401 24.787 -23.166 1.00 46.97 123 HIS D C 1
ATOM 11461 O O . HIS D 1 126 ? -14.079 24.055 -23.885 1.00 50.75 123 HIS D O 1
ATOM 11476 N N . MET D 1 127 ? -13.826 25.971 -22.743 1.00 44.69 124 MET D N 1
ATOM 11477 C CA . MET D 1 127 ? -15.155 26.455 -23.074 1.00 47.34 124 MET D CA 1
ATOM 11478 C C . MET D 1 127 ? -15.199 27.027 -24.489 1.00 50.68 124 MET D C 1
ATOM 11479 O O . MET D 1 127 ? -16.262 27.099 -25.106 1.00 52.98 124 MET D O 1
ATOM 11493 N N . GLU D 1 128 ? -14.042 27.429 -25.002 1.00 49.23 125 GLU D N 1
ATOM 11494 C CA . GLU D 1 128 ? -13.963 27.988 -26.345 1.00 51.35 125 GLU D CA 1
ATOM 11495 C C . GLU D 1 128 ? -13.791 26.882 -27.377 1.00 53.70 125 GLU D C 1
ATOM 11496 O O . GLU D 1 128 ? -14.028 27.091 -28.566 1.00 55.53 125 GLU D O 1
ATOM 11508 N N . SER D 1 129 ? -13.382 25.704 -26.917 1.00 53.93 126 SER D N 1
ATOM 11509 C CA . SER D 1 129 ? -13.257 24.548 -27.794 1.00 56.38 126 SER D CA 1
ATOM 11510 C C . SER D 1 129 ? -14.644 24.002 -28.110 1.00 60.44 126 SER D C 1
ATOM 11511 O O . SER D 1 129 ? -14.846 23.339 -29.126 1.00 63.07 126 SER D O 1
ATOM 11519 N N . MET D 1 130 ? -15.594 24.287 -27.224 1.00 62.07 127 MET D N 1
ATOM 11520 C CA . MET D 1 130 ? -16.985 23.910 -27.432 1.00 67.51 127 MET D CA 1
ATOM 11521 C C . MET D 1 130 ? -17.664 24.931 -28.333 1.00 73.50 127 MET D C 1
ATOM 11522 O O . MET D 1 130 ? -17.500 26.138 -28.152 1.00 70.88 127 MET D O 1
ATOM 11536 N N . GLU D 1 131 ? -18.428 24.446 -29.304 1.00 81.82 128 GLU D N 1
ATOM 11537 C CA . GLU D 1 131 ? -19.175 25.327 -30.190 1.00 87.27 128 GLU D CA 1
ATOM 11538 C C . GLU D 1 131 ? -20.389 25.878 -29.449 1.00 85.40 128 GLU D C 1
ATOM 11539 O O . GLU D 1 131 ? -21.218 25.119 -28.951 1.00 85.45 128 GLU D O 1
ATOM 11551 N N . SER D 1 132 ? -20.478 27.201 -29.366 1.00 82.94 129 SER D N 1
ATOM 11552 C CA . SER D 1 132 ? -21.574 27.852 -28.658 1.00 80.91 129 SER D CA 1
ATOM 11553 C C . SER D 1 132 ? -22.910 27.548 -29.326 1.00 83.52 129 SER D C 1
ATOM 11554 O O . SER D 1 132 ? -23.027 27.608 -30.549 1.00 85.64 129 SER D O 1
ATOM 11562 N N . VAL D 1 133 ? -23.916 27.227 -28.517 1.00 82.26 130 VAL D N 1
ATOM 11563 C CA . VAL D 1 133 ? -25.242 26.899 -29.033 1.00 83.57 130 VAL D CA 1
ATOM 11564 C C . VAL D 1 133 ? -26.355 27.653 -28.3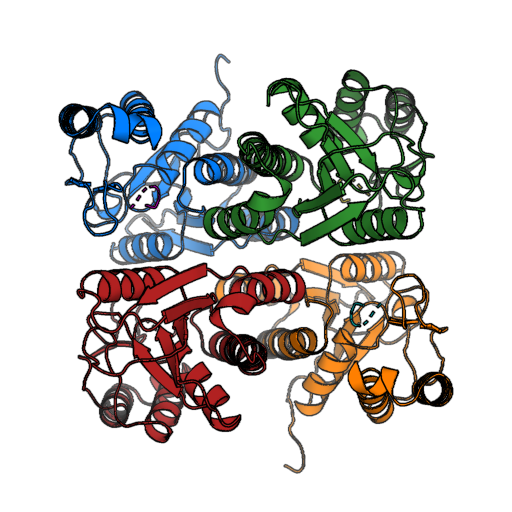04 1.00 82.72 130 VAL D C 1
ATOM 11565 O O . VAL D 1 133 ? -27.346 28.048 -28.915 1.00 84.37 130 VAL D O 1
ATOM 11578 N N . ASP D 1 134 ? -26.188 27.854 -27.002 1.00 82.41 131 ASP D N 1
ATOM 11579 C CA . ASP D 1 134 ? -27.206 28.518 -26.193 1.00 84.13 131 ASP D CA 1
ATOM 11580 C C . ASP D 1 134 ? -27.046 30.037 -26.188 1.00 83.17 131 ASP D C 1
ATOM 11581 O O . ASP D 1 134 ? -28.012 30.767 -25.970 1.00 82.80 131 ASP D O 1
ATOM 11590 N N . ASN D 1 135 ? -25.826 30.508 -26.427 1.00 81.33 132 ASN D N 1
ATOM 11591 C CA . ASN D 1 135 ? -25.529 31.935 -26.338 1.00 79.04 132 ASN D CA 1
ATOM 11592 C C . ASN D 1 135 ? -25.892 32.492 -24.965 1.00 72.43 132 ASN D C 1
ATOM 11593 O O . ASN D 1 135 ? -26.222 33.670 -24.820 1.00 69.06 132 ASN D O 1
ATOM 11604 N N . ARG D 1 136 ? -25.831 31.625 -23.960 1.00 71.29 133 ARG D N 1
ATOM 11605 C CA . ARG D 1 136 ? -26.019 32.025 -22.573 1.00 67.13 133 ARG D CA 1
ATOM 11606 C C . ARG D 1 136 ? -24.697 32.553 -22.024 1.00 60.73 133 ARG D C 1
ATOM 11607 O O . ARG D 1 136 ? -23.718 31.812 -21.943 1.00 57.41 133 ARG D O 1
ATOM 11628 N N . PRO D 1 137 ? -24.661 33.842 -21.653 1.00 56.82 134 PRO D N 1
ATOM 11629 C CA . PRO D 1 137 ? -23.436 34.444 -21.117 1.00 53.71 134 PRO D CA 1
ATOM 11630 C C . PRO D 1 137 ? -22.995 33.790 -19.812 1.00 51.56 134 PRO D C 1
ATOM 11631 O O . PRO D 1 137 ? -23.825 33.510 -18.947 1.00 52.38 134 PRO D O 1
ATOM 11642 N N . VAL D 1 138 ? -21.696 33.554 -19.680 1.00 47.28 135 VAL D N 1
ATOM 11643 C CA . VAL D 1 138 ? -21.132 32.993 -18.462 1.00 43.67 135 VAL D CA 1
ATOM 11644 C C . VAL D 1 138 ? -19.800 33.675 -18.183 1.00 40.43 135 VAL D C 1
ATOM 11645 O O . VAL D 1 138 ? -18.864 33.568 -18.972 1.00 40.57 135 VAL D O 1
ATOM 11658 N N . HIS D 1 139 ? -19.723 34.386 -17.065 1.00 37.99 136 HIS D N 1
ATOM 11659 C CA . HIS D 1 139 ? -18.535 35.167 -16.742 1.00 37.88 136 HIS D CA 1
ATOM 11660 C C . HIS D 1 139 ? -17.483 34.349 -15.997 1.00 34.95 136 HIS D C 1
ATOM 11661 O O . HIS D 1 139 ? -17.756 33.781 -14.941 1.00 34.22 136 HIS D O 1
ATOM 11676 N N . VAL D 1 140 ? -16.281 34.291 -16.558 1.00 33.53 137 VAL D N 1
ATOM 11677 C CA . VAL D 1 140 ? -15.152 33.655 -15.894 1.00 32.48 137 VAL D CA 1
ATOM 11678 C C . VAL D 1 140 ? -14.293 34.729 -15.229 1.00 32.36 137 VAL D C 1
ATOM 11679 O O . VAL D 1 140 ? -13.846 35.670 -15.882 1.00 30.82 137 VAL D O 1
ATOM 11692 N N . LEU D 1 141 ? -14.078 34.589 -13.926 1.00 30.52 138 LEU D N 1
ATOM 11693 C CA . LEU D 1 141 ? -13.329 35.570 -13.159 1.00 28.85 138 LEU D CA 1
ATOM 11694 C C . LEU D 1 141 ? -12.195 34.896 -12.402 1.00 28.43 138 LEU D C 1
ATOM 11695 O O . LEU D 1 141 ? -12.424 33.968 -11.631 1.00 28.29 138 LEU D O 1
ATOM 11711 N N . ASN D 1 142 ? -10.970 35.360 -12.620 1.00 27.10 139 ASN D N 1
ATOM 11712 C CA . ASN D 1 142 ? -9.840 34.857 -11.856 1.00 26.83 139 ASN D CA 1
ATOM 11713 C C . ASN D 1 142 ? -9.529 35.760 -10.671 1.00 25.39 139 ASN D C 1
ATOM 11714 O O . ASN D 1 142 ? -9.384 36.969 -10.825 1.00 25.77 139 ASN D O 1
ATOM 11725 N N . VAL D 1 143 ? -9.456 35.156 -9.487 1.00 24.78 140 VAL D N 1
ATOM 11726 C CA . VAL D 1 143 ? -9.014 35.831 -8.274 1.00 25.46 140 VAL D CA 1
ATOM 11727 C C . VAL D 1 143 ? -7.843 35.037 -7.697 1.00 25.11 140 VAL D C 1
ATOM 11728 O O . VAL D 1 143 ? -8.025 33.910 -7.236 1.00 24.54 140 VAL D O 1
ATOM 11741 N N . ASP D 1 144 ? -6.641 35.606 -7.739 1.00 25.47 141 ASP D N 1
ATOM 11742 C CA . ASP D 1 144 ? -5.446 34.899 -7.277 1.00 24.59 141 ASP D CA 1
ATOM 11743 C C . ASP D 1 144 ? -5.558 34.477 -5.817 1.00 23.34 141 ASP D C 1
ATOM 11744 O O . ASP D 1 144 ? -5.829 35.295 -4.945 1.00 22.83 141 ASP D O 1
ATOM 11753 N N . VAL D 1 145 ? -5.349 33.190 -5.565 1.00 21.78 142 VAL D N 1
ATOM 11754 C CA . VAL D 1 145 ? -5.318 32.665 -4.207 1.00 21.92 142 VAL D CA 1
ATOM 11755 C C . VAL D 1 145 ? -4.051 31.839 -3.993 1.00 20.65 142 VAL D C 1
ATOM 11756 O O . VAL D 1 145 ? -3.826 30.843 -4.677 1.00 20.51 142 VAL D O 1
ATOM 11769 N N . VAL D 1 146 ? -3.230 32.257 -3.036 1.00 19.24 143 VAL D N 1
ATOM 11770 C CA . VAL D 1 146 ? -2.012 31.529 -2.698 1.00 19.75 143 VAL D CA 1
ATOM 11771 C C . VAL D 1 146 ? -2.369 30.135 -2.187 1.00 19.95 143 VAL D C 1
ATOM 11772 O O . VAL D 1 146 ? -3.285 29.970 -1.382 1.00 20.45 143 VAL D O 1
ATOM 11785 N N . ASN D 1 147 ? -1.643 29.131 -2.662 1.00 20.16 144 ASN D N 1
ATOM 11786 C CA . ASN D 1 147 ? -2.013 27.743 -2.419 1.00 21.00 144 ASN D CA 1
ATOM 11787 C C . ASN D 1 147 ? -1.479 27.173 -1.101 1.00 21.49 144 ASN D C 1
ATOM 11788 O O . ASN D 1 147 ? -0.565 26.360 -1.089 1.00 22.29 144 ASN D O 1
ATOM 11799 N N . ASN D 1 148 ? -2.060 27.619 0.006 1.00 21.68 145 ASN D N 1
ATOM 11800 C CA . ASN D 1 148 ? -1.865 26.983 1.303 1.00 23.50 145 ASN D CA 1
ATOM 11801 C C . ASN D 1 148 ? -3.163 27.119 2.099 1.00 22.84 145 ASN D C 1
ATOM 11802 O O . ASN D 1 148 ? -4.055 27.858 1.698 1.00 22.26 145 ASN D O 1
ATOM 11813 N N . ALA D 1 149 ? -3.275 26.410 3.218 1.00 23.91 146 ALA D N 1
ATOM 11814 C CA . ALA D 1 149 ? -4.539 26.350 3.953 1.00 24.37 146 ALA D CA 1
ATOM 11815 C C . ALA D 1 149 ? -4.996 27.712 4.475 1.00 23.77 146 ALA D C 1
ATOM 11816 O O . ALA D 1 149 ? -6.185 28.020 4.441 1.00 24.83 146 ALA D O 1
ATOM 11823 N N . GLU D 1 150 ? -4.064 28.527 4.958 1.00 22.31 147 GLU D N 1
ATOM 11824 C CA . GLU D 1 150 ? -4.425 29.820 5.533 1.00 23.79 147 GLU D CA 1
ATOM 11825 C C . GLU D 1 150 ? -4.919 30.793 4.461 1.00 23.20 147 GLU D C 1
ATOM 11826 O O . GLU D 1 150 ? -5.939 31.458 4.637 1.00 23.70 147 GLU D O 1
ATOM 11838 N N . ASP D 1 151 ? -4.194 30.878 3.353 1.00 21.39 148 ASP D N 1
ATOM 11839 C CA . ASP D 1 151 ? -4.558 31.796 2.281 1.00 22.47 148 ASP D CA 1
ATOM 11840 C C . ASP D 1 151 ? -5.760 31.277 1.493 1.00 22.63 148 ASP D C 1
ATOM 11841 O O . ASP D 1 151 ? -6.481 32.051 0.881 1.00 22.45 148 ASP D O 1
ATOM 11850 N N . ALA D 1 152 ? -5.978 29.967 1.514 1.00 22.89 149 ALA D N 1
ATOM 11851 C CA . ALA D 1 152 ? -7.159 29.406 0.869 1.00 24.62 149 ALA D CA 1
ATOM 11852 C C . ALA D 1 152 ? -8.400 29.884 1.621 1.00 24.95 149 ALA D C 1
ATOM 11853 O O . ALA D 1 152 ? -9.455 30.084 1.027 1.00 25.81 149 ALA D O 1
ATOM 11860 N N . LEU D 1 153 ? -8.260 30.084 2.929 1.00 25.30 150 LEU D N 1
ATOM 11861 C CA . LEU D 1 153 ? -9.340 30.634 3.739 1.00 26.15 150 LEU D CA 1
ATOM 11862 C C . LEU D 1 153 ? -9.549 32.111 3.426 1.00 27.65 150 LEU D C 1
ATOM 11863 O O . LEU D 1 153 ? -10.683 32.550 3.226 1.00 27.00 150 LEU D O 1
ATOM 11879 N N . MET D 1 154 ? -8.461 32.877 3.393 1.00 26.84 151 MET D N 1
ATOM 11880 C CA . MET D 1 154 ? -8.544 34.285 3.028 1.00 26.46 151 MET D CA 1
ATOM 11881 C C . MET D 1 154 ? -9.161 34.393 1.641 1.00 26.25 151 MET D C 1
ATOM 11882 O O . MET D 1 154 ? -9.954 35.288 1.373 1.00 27.53 151 MET D O 1
ATOM 11896 N N . GLY D 1 155 ? -8.795 33.463 0.767 1.00 24.59 152 GLY D N 1
ATOM 11897 C CA . GLY D 1 155 ? -9.274 33.460 -0.599 1.00 26.16 152 GLY D CA 1
ATOM 11898 C C . GLY D 1 155 ? -10.770 33.223 -0.640 1.00 28.00 152 GLY D C 1
ATOM 11899 O O . GLY D 1 155 ? -11.483 33.836 -1.435 1.00 27.49 152 GLY D O 1
ATOM 11903 N N . ALA D 1 156 ? -11.247 32.335 0.227 1.00 26.27 153 ALA D N 1
ATOM 11904 C CA . ALA D 1 156 ? -12.671 32.050 0.318 1.00 28.35 153 ALA D CA 1
ATOM 11905 C C . ALA D 1 156 ? -13.422 33.312 0.727 1.00 28.07 153 ALA D C 1
ATOM 11906 O O . ALA D 1 156 ? -14.437 33.659 0.129 1.00 29.19 153 ALA D O 1
ATOM 11913 N N . PHE D 1 157 ? -12.907 34.003 1.737 1.00 27.90 154 PHE D N 1
ATOM 11914 C CA . PHE D 1 157 ? -13.501 35.254 2.197 1.00 29.52 154 PHE D CA 1
ATOM 11915 C C . PHE D 1 157 ? -13.598 36.282 1.073 1.00 30.77 154 PHE D C 1
ATOM 11916 O O . PHE D 1 157 ? -14.610 36.970 0.947 1.00 31.29 154 PHE D O 1
ATOM 11933 N N . VAL D 1 158 ? -12.545 36.395 0.265 1.00 28.33 155 VAL D N 1
ATOM 11934 C CA . VAL D 1 158 ? -12.499 37.412 -0.781 1.00 28.26 155 VAL D CA 1
ATOM 11935 C C . VAL D 1 158 ? -13.425 37.046 -1.934 1.00 28.35 155 VAL D C 1
ATOM 11936 O O . VAL D 1 158 ? -14.135 37.893 -2.467 1.00 28.11 155 VAL D O 1
ATOM 11949 N N . ILE D 1 159 ? -13.400 35.777 -2.316 1.00 28.02 156 ILE D N 1
ATOM 11950 C CA . ILE D 1 159 ? -14.207 35.287 -3.421 1.00 27.71 156 ILE D CA 1
ATOM 11951 C C . ILE D 1 159 ? -15.694 35.400 -3.103 1.00 30.69 156 ILE D C 1
ATOM 11952 O O . ILE D 1 159 ? -16.512 35.559 -4.002 1.00 30.78 156 ILE D O 1
ATOM 11968 N N . THR D 1 160 ? -16.035 35.315 -1.822 1.00 30.66 157 THR D N 1
ATOM 11969 C CA . THR D 1 160 ? -17.426 35.366 -1.400 1.00 31.56 157 THR D CA 1
ATOM 11970 C C . THR D 1 160 ? -17.923 36.804 -1.380 1.00 33.22 157 THR D C 1
ATOM 11971 O O . THR D 1 160 ? -19.064 37.069 -1.748 1.00 33.92 157 THR D O 1
ATOM 11982 N N . ASP D 1 161 ? -17.071 37.733 -0.954 1.00 31.50 158 ASP D N 1
ATOM 11983 C CA . ASP D 1 161 ? -17.419 39.148 -1.023 1.00 33.10 158 ASP D CA 1
ATOM 11984 C C . ASP D 1 161 ? -17.656 39.537 -2.476 1.00 32.53 158 ASP D C 1
ATOM 11985 O O . ASP D 1 161 ? -18.503 40.374 -2.776 1.00 33.48 158 ASP D O 1
ATOM 11994 N N . MET D 1 162 ? -16.903 38.921 -3.379 1.00 31.21 159 MET D N 1
ATOM 11995 C CA . MET D 1 162 ? -17.032 39.230 -4.792 1.00 32.82 159 MET D CA 1
ATOM 11996 C C . MET D 1 162 ? -18.334 38.665 -5.345 1.00 33.41 159 MET D C 1
ATOM 11997 O O . MET D 1 162 ? -19.081 39.359 -6.030 1.00 33.23 159 MET D O 1
ATOM 12011 N N . ILE D 1 163 ? -18.598 37.398 -5.052 1.00 32.52 160 ILE D N 1
ATOM 12012 C CA . ILE D 1 163 ? -19.795 36.743 -5.555 1.00 34.96 160 ILE D CA 1
ATOM 12013 C C . ILE D 1 163 ? -21.034 37.417 -4.976 1.00 36.60 160 ILE D C 1
ATOM 12014 O O . ILE D 1 163 ? -22.059 37.518 -5.641 1.00 37.07 160 ILE D O 1
ATOM 12030 N N . ASN D 1 164 ? -20.919 37.892 -3.741 1.00 36.47 161 ASN D N 1
ATOM 12031 C CA . ASN D 1 164 ? -22.033 38.513 -3.043 1.00 38.24 161 ASN D CA 1
ATOM 12032 C C . ASN D 1 164 ? -22.359 39.863 -3.657 1.00 40.35 161 ASN D C 1
ATOM 12033 O O . ASN D 1 164 ? -23.520 40.262 -3.732 1.00 42.47 161 ASN D O 1
ATOM 12044 N N . MET D 1 165 ? -21.319 40.565 -4.095 1.00 38.70 162 MET D N 1
ATOM 12045 C CA . MET D 1 165 ? -21.482 41.866 -4.725 1.00 38.79 162 MET D CA 1
ATOM 12046 C C . MET D 1 165 ? -22.219 41.719 -6.050 1.00 39.92 162 MET D C 1
ATOM 12047 O O . MET D 1 165 ? -23.092 42.517 -6.383 1.00 40.49 162 MET D O 1
ATOM 12061 N N . MET D 1 166 ? -21.860 40.688 -6.803 1.00 37.87 163 MET D N 1
ATOM 12062 C CA . MET D 1 166 ? -22.403 40.500 -8.138 1.00 39.44 163 MET D CA 1
ATOM 12063 C C . MET D 1 166 ? -23.809 39.907 -8.095 1.00 41.92 163 MET D C 1
ATOM 12064 O O . MET D 1 166 ? -24.593 40.087 -9.026 1.00 42.55 163 MET D O 1
ATOM 12078 N N . ALA D 1 167 ? -24.121 39.204 -7.010 1.00 40.77 164 ALA D N 1
ATOM 12079 C CA . ALA D 1 167 ? -25.435 38.594 -6.841 1.00 43.84 164 ALA D CA 1
ATOM 12080 C C . ALA D 1 167 ? -26.505 39.651 -6.576 1.00 44.56 164 ALA D C 1
ATOM 12081 O O . ALA D 1 167 ? -27.697 39.393 -6.739 1.00 47.27 164 ALA D O 1
ATOM 12088 N N . LYS D 1 168 ? -26.079 40.841 -6.165 1.00 44.25 165 LYS D N 1
ATOM 12089 C CA . LYS D 1 168 ? -27.011 41.930 -5.901 1.00 45.36 165 LYS D CA 1
ATOM 12090 C C . LYS D 1 168 ? -27.430 42.633 -7.190 1.00 47.13 165 LYS D C 1
ATOM 12091 O O . LYS D 1 168 ? -28.293 43.513 -7.176 1.00 49.68 165 LYS D O 1
ATOM 12110 N N . SER D 1 169 ? -26.819 42.243 -8.303 1.00 46.51 166 SER D N 1
ATOM 12111 C CA . SER D 1 169 ? -27.110 42.864 -9.591 1.00 48.14 166 SER D CA 1
ATOM 12112 C C . SER D 1 169 ? -28.395 42.315 -10.209 1.00 48.88 166 SER D C 1
ATOM 12113 O O . SER D 1 169 ? -28.599 41.102 -10.266 1.00 48.06 166 SER D O 1
ATOM 12121 N N . THR D 1 170 ? -29.257 43.217 -10.670 1.00 50.02 167 THR D N 1
ATOM 12122 C CA . THR D 1 170 ? -30.482 42.829 -11.362 1.00 52.00 167 THR D CA 1
ATOM 12123 C C . THR D 1 170 ? -30.226 42.689 -12.862 1.00 52.48 167 THR D C 1
ATOM 12124 O O . THR D 1 170 ? -31.109 42.284 -13.620 1.00 54.08 167 THR D O 1
ATOM 12135 N N . ASP D 1 171 ? -29.007 43.022 -13.278 1.00 50.07 168 ASP D N 1
ATOM 12136 C CA . ASP D 1 171 ? -28.622 42.998 -14.684 1.00 47.77 168 ASP D CA 1
ATOM 12137 C C . ASP D 1 171 ? -27.113 42.776 -14.783 1.00 47.28 168 ASP D C 1
ATOM 12138 O O . ASP D 1 171 ? -26.359 43.675 -15.161 1.00 45.66 168 ASP D O 1
ATOM 12147 N N . LEU D 1 172 ? -26.680 41.568 -14.439 1.00 45.95 169 LEU D N 1
ATOM 12148 C CA . LEU D 1 172 ? -25.262 41.269 -14.278 1.00 43.32 169 LEU D CA 1
ATOM 12149 C C . LEU D 1 172 ? -24.455 41.512 -15.548 1.00 42.98 169 LEU D C 1
ATOM 12150 O O . LEU D 1 172 ? -23.348 42.040 -15.490 1.00 41.93 169 LEU D O 1
ATOM 12166 N N . ASP D 1 173 ? -25.006 41.125 -16.692 1.00 42.22 170 ASP D N 1
ATOM 12167 C CA . ASP D 1 173 ? -24.284 41.246 -17.951 1.00 43.18 170 ASP D CA 1
ATOM 12168 C C . ASP D 1 173 ? -23.805 42.674 -18.220 1.00 44.04 170 ASP D C 1
ATOM 12169 O O . ASP D 1 173 ? -22.738 42.870 -18.799 1.00 42.44 170 ASP D O 1
ATOM 12178 N N . ASN D 1 174 ? -24.586 43.664 -17.796 1.00 43.80 171 ASN D N 1
ATOM 12179 C CA . ASN D 1 174 ? -24.263 45.062 -18.079 1.00 44.98 171 ASN D CA 1
ATOM 12180 C C . ASN D 1 174 ? -23.691 45.819 -16.876 1.00 43.41 171 ASN D C 1
ATOM 12181 O O . ASN D 1 174 ? -23.285 46.973 -17.003 1.00 42.97 171 ASN D O 1
ATOM 12192 N N . ASP D 1 175 ? -23.661 45.169 -15.717 1.00 42.33 172 ASP D N 1
ATOM 12193 C CA . ASP D 1 175 ? -23.117 45.777 -14.505 1.00 40.62 172 ASP D CA 1
ATOM 12194 C C . ASP D 1 175 ? -21.734 45.227 -14.155 1.00 38.48 172 ASP D C 1
ATOM 12195 O O . ASP D 1 175 ? -20.967 45.866 -13.436 1.00 35.01 172 ASP D O 1
ATOM 12204 N N . ILE D 1 176 ? -21.420 44.045 -14.671 1.00 39.11 173 ILE D N 1
ATOM 12205 C CA . ILE D 1 176 ? -20.273 43.285 -14.189 1.00 36.90 173 ILE D CA 1
ATOM 12206 C C . ILE D 1 176 ? -18.946 44.018 -14.370 1.00 36.00 173 ILE D C 1
ATOM 12207 O O . ILE D 1 176 ? -18.110 44.001 -13.473 1.00 34.15 173 ILE D O 1
ATOM 12223 N N . ASP D 1 177 ? -18.752 44.665 -15.515 1.00 35.44 174 ASP D N 1
ATOM 12224 C CA . ASP D 1 177 ? -17.488 45.348 -15.779 1.00 36.29 174 ASP D CA 1
ATOM 12225 C C . ASP D 1 177 ? -17.206 46.413 -14.721 1.00 35.88 174 ASP D C 1
ATOM 12226 O O . ASP D 1 177 ? -16.114 46.456 -14.154 1.00 33.34 174 ASP D O 1
ATOM 12235 N N . GLU D 1 178 ? -18.194 47.261 -14.450 1.00 35.54 175 GLU D N 1
ATOM 12236 C CA . GLU D 1 178 ? -18.028 48.345 -13.488 1.00 35.37 175 GLU D CA 1
ATOM 12237 C C . GLU D 1 178 ? -17.908 47.814 -12.061 1.00 33.02 175 GLU D C 1
ATOM 12238 O O . GLU D 1 178 ? -17.269 48.435 -11.210 1.00 29.78 175 GLU D O 1
ATOM 12250 N N . LEU D 1 179 ? -18.533 46.670 -11.798 1.00 32.43 176 LEU D N 1
ATOM 12251 C CA . LEU D 1 179 ? -18.478 46.067 -10.472 1.00 32.69 176 LEU D CA 1
ATOM 12252 C C . LEU D 1 179 ? -17.077 45.514 -10.227 1.00 30.61 176 LEU D C 1
ATOM 12253 O O . LEU D 1 179 ? -16.529 45.638 -9.136 1.00 29.81 176 LEU D O 1
ATOM 12269 N N . ILE D 1 180 ? -16.504 44.913 -11.264 1.00 30.25 177 ILE D N 1
ATOM 12270 C CA . ILE D 1 180 ? -15.175 44.332 -11.186 1.00 29.22 177 ILE D CA 1
ATOM 12271 C C . ILE D 1 180 ? -14.154 45.410 -10.876 1.00 28.50 177 ILE D C 1
ATOM 12272 O O . ILE D 1 180 ? -13.318 45.239 -9.995 1.00 26.96 177 ILE D O 1
ATOM 12288 N N . GLN D 1 181 ? -14.232 46.525 -11.596 1.00 28.49 178 GLN D N 1
ATOM 12289 C CA . GLN D 1 181 ? -13.294 47.620 -11.394 1.00 27.96 178 GLN D CA 1
ATOM 12290 C C . GLN D 1 181 ? -13.434 48.176 -9.987 1.00 28.29 178 GLN D C 1
ATOM 12291 O O . GLN D 1 181 ? -12.441 48.483 -9.335 1.00 27.84 178 GLN D O 1
ATOM 12305 N N . GLU D 1 182 ? -14.667 48.294 -9.511 1.00 28.35 179 GLU D N 1
ATOM 12306 C CA . GLU D 1 182 ? -14.905 48.817 -8.172 1.00 29.55 179 GLU D CA 1
ATOM 12307 C C . GLU D 1 182 ? -14.289 47.904 -7.111 1.00 29.78 179 GLU D C 1
ATOM 12308 O O . GLU D 1 182 ? -13.761 48.368 -6.103 1.00 28.36 179 GLU D O 1
ATOM 12320 N N . PHE D 1 183 ? -14.368 46.601 -7.348 1.00 28.74 180 PHE D N 1
ATOM 12321 C CA . PHE D 1 183 ? -13.866 45.621 -6.401 1.00 28.07 180 PHE D CA 1
ATOM 12322 C C . PHE D 1 183 ? -12.342 45.654 -6.414 1.00 27.86 180 PHE D C 1
ATOM 12323 O O . PHE D 1 183 ? -11.700 45.565 -5.372 1.00 27.29 180 PHE D O 1
ATOM 12340 N N . GLU D 1 184 ? -11.774 45.794 -7.607 1.00 26.28 181 GLU D N 1
ATOM 12341 C CA . GLU D 1 184 ? -10.330 45.871 -7.770 1.00 26.71 181 GLU D CA 1
ATOM 12342 C C . GLU D 1 184 ? -9.767 47.061 -7.008 1.00 26.18 181 GLU D C 1
ATOM 12343 O O . GLU D 1 184 ? -8.790 46.924 -6.277 1.00 25.46 181 GLU D O 1
ATOM 12355 N N . GLU D 1 185 ? -10.399 48.221 -7.162 1.00 26.20 182 GLU D N 1
ATOM 12356 C CA . GLU D 1 185 ? -9.946 49.440 -6.497 1.00 25.96 182 GLU D CA 1
ATOM 12357 C C . GLU D 1 185 ? -10.098 49.368 -4.981 1.00 27.11 182 GLU D C 1
ATOM 12358 O O . GLU D 1 185 ? -9.268 49.898 -4.246 1.00 26.33 182 GLU D O 1
ATOM 12370 N N . ARG D 1 186 ? -11.151 48.712 -4.504 1.00 28.14 183 ARG D N 1
ATOM 12371 C CA . ARG D 1 186 ? -11.420 48.691 -3.072 1.00 28.45 183 ARG D CA 1
ATOM 12372 C C . ARG D 1 186 ? -10.574 47.643 -2.338 1.00 27.63 183 ARG D C 1
ATOM 12373 O O . ARG D 1 186 ? -10.057 47.903 -1.253 1.00 27.08 183 ARG D O 1
ATOM 12394 N N . ARG D 1 187 ? -10.430 46.470 -2.945 1.00 26.67 184 ARG D N 1
ATOM 12395 C CA . ARG D 1 187 ? -9.784 45.329 -2.304 1.00 27.31 184 ARG D CA 1
ATOM 12396 C C . ARG D 1 187 ? -8.328 45.178 -2.744 1.00 27.83 184 ARG D C 1
ATOM 12397 O O . ARG D 1 187 ? -7.599 44.324 -2.231 1.00 27.40 184 ARG D O 1
ATOM 12418 N N . LYS D 1 188 ? -7.919 46.005 -3.701 1.00 26.29 185 LYS D N 1
ATOM 12419 C CA . LYS D 1 188 ? -6.545 46.018 -4.194 1.00 25.82 185 LYS D CA 1
ATOM 12420 C C . LYS D 1 188 ? -6.124 44.677 -4.769 1.00 26.86 185 LYS D C 1
ATOM 12421 O O . LYS D 1 188 ? -5.059 44.165 -4.435 1.00 27.31 185 LYS D O 1
ATOM 12440 N N . ARG D 1 189 ? -6.953 44.114 -5.638 1.00 26.16 186 ARG D N 1
ATOM 12441 C CA . ARG D 1 189 ? -6.616 42.867 -6.305 1.00 26.04 186 ARG D CA 1
ATOM 12442 C C . ARG D 1 189 ? -7.096 42.907 -7.742 1.00 26.77 186 ARG D C 1
ATOM 12443 O O . ARG D 1 189 ? -8.199 43.374 -8.020 1.00 27.03 186 ARG D O 1
ATOM 12464 N N . VAL D 1 190 ? -6.273 42.403 -8.651 1.00 25.30 187 VAL D N 1
ATOM 12465 C CA . VAL D 1 190 ? -6.640 42.335 -10.053 1.00 25.39 187 VAL D CA 1
ATOM 12466 C C . VAL D 1 190 ? -7.510 41.112 -10.315 1.00 26.70 187 VAL D C 1
ATOM 12467 O O . VAL D 1 190 ? -7.240 40.019 -9.814 1.00 25.26 187 VAL D O 1
ATOM 12480 N N . ILE D 1 191 ? -8.557 41.312 -11.107 1.00 24.66 188 ILE D N 1
ATOM 12481 C CA . ILE D 1 191 ? -9.446 40.235 -11.508 1.00 25.40 188 ILE D CA 1
ATOM 12482 C C . ILE D 1 191 ? -9.426 40.088 -13.021 1.00 26.34 188 ILE D C 1
ATOM 12483 O O . ILE D 1 191 ? -9.666 41.053 -13.743 1.00 26.22 188 ILE D O 1
ATOM 12499 N N . LEU D 1 192 ? -9.132 38.885 -13.503 1.00 25.59 189 LEU D N 1
ATOM 12500 C CA . LEU D 1 192 ? -9.178 38.617 -14.933 1.00 26.81 189 LEU D CA 1
ATOM 12501 C C . LEU D 1 192 ? -10.604 38.228 -15.307 1.00 29.08 189 LEU D C 1
ATOM 12502 O O . LEU D 1 192 ? -11.262 37.492 -14.573 1.00 28.22 189 LEU D O 1
ATOM 12518 N N . HIS D 1 193 ? -11.082 38.713 -16.447 1.00 30.18 190 HIS D N 1
ATOM 12519 C CA . HIS D 1 193 ? -12.485 38.527 -16.807 1.00 32.49 190 HIS D CA 1
ATOM 12520 C C . HIS D 1 193 ? -12.700 38.229 -18.293 1.00 33.47 190 HIS D C 1
ATOM 12521 O O . HIS D 1 193 ? -12.216 38.946 -19.165 1.00 32.67 190 HIS D O 1
ATOM 12536 N N . SER D 1 194 ? -13.432 37.155 -18.560 1.00 33.42 191 SER D N 1
ATOM 12537 C CA . SER D 1 194 ? -13.801 36.779 -19.916 1.00 35.27 191 SER D CA 1
ATOM 12538 C C . SER D 1 194 ? -15.283 36.445 -19.972 1.00 37.17 191 SER D C 1
ATOM 12539 O O . SER D 1 194 ? -15.812 35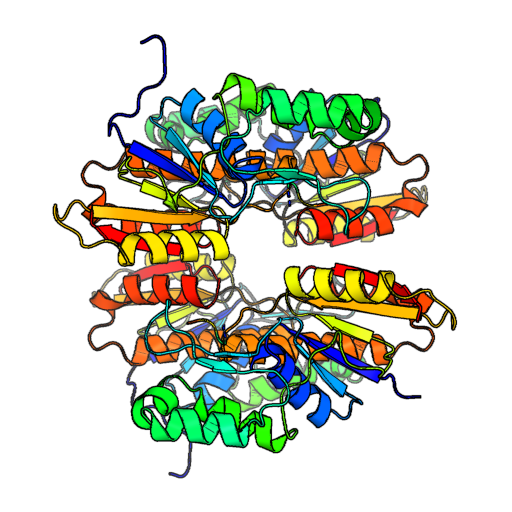.791 -19.074 1.00 35.98 191 SER D O 1
ATOM 12547 N N . VAL D 1 195 ? -15.955 36.903 -21.025 1.00 38.98 192 VAL D N 1
ATOM 12548 C CA . VAL D 1 195 ? -17.347 36.539 -21.256 1.00 40.21 192 VAL D CA 1
ATOM 12549 C C . VAL D 1 195 ? -17.409 35.396 -22.260 1.00 41.02 192 VAL D C 1
ATOM 12550 O O . VAL D 1 195 ? -17.025 35.551 -23.417 1.00 41.73 192 VAL D O 1
ATOM 12563 N N . LEU D 1 196 ? -17.880 34.242 -21.806 1.00 42.85 193 LEU D N 1
ATOM 12564 C CA . LEU D 1 196 ? -17.997 33.078 -22.672 1.00 45.57 193 LEU D CA 1
ATOM 12565 C C . LEU D 1 196 ? -19.461 32.698 -22.852 1.00 48.48 193 LEU D C 1
ATOM 12566 O O . LEU D 1 196 ? -20.338 33.275 -22.213 1.00 48.40 193 LEU D O 1
ATOM 12582 N N . PHE D 1 197 ? -19.720 31.733 -23.729 1.00 50.55 194 PHE D N 1
ATOM 12583 C CA . PHE D 1 197 ? -21.086 31.313 -24.019 1.00 54.40 194 PHE D CA 1
ATOM 12584 C C . PHE D 1 197 ? -21.171 29.805 -24.194 1.00 57.84 194 PHE D C 1
ATOM 12585 O O . PHE D 1 197 ? -20.392 29.211 -24.941 1.00 59.57 194 PHE D O 1
ATOM 12602 N N . TYR D 1 198 ? -22.119 29.188 -23.499 1.00 59.56 195 TYR D N 1
ATOM 12603 C CA . TYR D 1 198 ? -22.354 27.759 -23.640 1.00 62.71 195 TYR D CA 1
ATOM 12604 C C . TYR D 1 198 ? -23.032 27.482 -24.976 1.00 71.15 195 TYR D C 1
ATOM 12605 O O . TYR D 1 198 ? -23.017 26.358 -25.482 1.00 72.86 195 TYR D O 1
ATOM 12644 N N . THR E 2 2 ? 3.171 30.166 -22.624 1.00 34.52 4 THR E N 1
ATOM 12645 C CA . THR E 2 2 ? 4.092 30.574 -23.674 1.00 31.03 4 THR E CA 1
ATOM 12646 C C . THR E 2 2 ? 4.932 31.771 -23.242 1.00 28.14 4 THR E C 1
ATOM 12647 O O . THR E 2 2 ? 4.549 32.528 -22.352 1.00 27.56 4 THR E O 1
ATOM 12671 N N . PRO E 2 4 ? 6.408 35.284 -25.107 1.00 24.73 6 PRO E N 1
ATOM 12672 C CA . PRO E 2 4 ? 5.629 35.842 -23.993 1.00 25.04 6 PRO E CA 1
ATOM 12673 C C . PRO E 2 4 ? 4.259 35.186 -23.889 1.00 27.13 6 PRO E C 1
ATOM 12674 O O . PRO E 2 4 ? 3.994 34.215 -24.599 1.00 27.50 6 PRO E O 1
ATOM 12685 N N . SER E 2 5 ? 3.405 35.706 -23.013 1.00 27.81 7 SER E N 1
ATOM 12686 C CA . SER E 2 5 ? 2.038 35.214 -22.898 1.00 30.59 7 SER E CA 1
ATOM 12687 C C . SER E 2 5 ? 1.243 35.570 -24.146 1.00 33.39 7 SER E C 1
ATOM 12688 O O . SER E 2 5 ? 1.523 36.570 -24.806 1.00 32.74 7 SER E O 1
ATOM 12696 N N . TYR E 2 6 ? 0.249 34.745 -24.463 1.00 35.97 8 TYR E N 1
ATOM 12697 C CA . TYR E 2 6 ? -0.653 35.024 -25.573 1.00 39.12 8 TYR E CA 1
ATOM 12698 C C . TYR E 2 6 ? -1.486 36.263 -25.269 1.00 40.19 8 TYR E C 1
ATOM 12699 O O . TYR E 2 6 ? -2.085 36.369 -24.202 1.00 41.34 8 TYR E O 1
ATOM 12751 N N . THR F 2 2 ? -8.847 58.175 7.090 1.00 42.74 4 THR F N 1
ATOM 12752 C CA . THR F 2 2 ? -9.817 57.762 8.087 1.00 38.32 4 THR F CA 1
ATOM 12753 C C . THR F 2 2 ? -9.870 56.246 8.192 1.00 35.83 4 THR F C 1
ATOM 12754 O O . THR F 2 2 ? -9.602 55.531 7.224 1.00 36.08 4 THR F O 1
ATOM 12779 N N . PRO F 2 4 ? -12.737 53.198 8.914 1.00 32.80 6 PRO F N 1
ATOM 12780 C CA . PRO F 2 4 ? -12.135 52.687 7.679 1.00 32.49 6 PRO F CA 1
ATOM 12781 C C . PRO F 2 4 ? -12.004 53.807 6.664 1.00 33.07 6 PRO F C 1
ATOM 12782 O O . PRO F 2 4 ? -12.314 54.946 6.987 1.00 34.96 6 PRO F O 1
ATOM 12793 N N . SER F 2 5 ? -11.565 53.485 5.455 1.00 33.98 7 SER F N 1
ATOM 12794 C CA . SER F 2 5 ? -11.471 54.475 4.393 1.00 36.20 7 SER F CA 1
ATOM 12795 C C . SER F 2 5 ? -12.865 54.943 3.995 1.00 39.28 7 SER F C 1
ATOM 12796 O O . SER F 2 5 ? -13.846 54.221 4.172 1.00 38.79 7 SER F O 1
ATOM 12804 N N . TYR F 2 6 ? -12.948 56.156 3.461 1.00 41.15 8 TYR F N 1
ATOM 12805 C CA . TYR F 2 6 ? -14.216 56.692 2.990 1.00 44.73 8 TYR F CA 1
ATOM 12806 C C . TYR F 2 6 ? -14.739 55.863 1.825 1.00 47.38 8 TYR F C 1
ATOM 12807 O O . TYR F 2 6 ? -14.032 55.639 0.847 1.00 46.12 8 TYR F O 1
ATOM 12859 N N . THR G 2 2 ? 8.896 61.883 3.153 1.00 34.91 4 THR G N 1
ATOM 12860 C CA . THR G 2 2 ? 9.857 62.446 2.211 1.00 30.88 4 THR G CA 1
ATOM 12861 C C . THR G 2 2 ? 9.915 61.751 0.852 1.00 29.35 4 THR G C 1
ATOM 12862 O O . THR G 2 2 ? 9.537 60.589 0.708 1.00 29.33 4 THR G O 1
ATOM 12886 N N . PRO G 2 4 ? 13.240 60.961 -1.786 1.00 23.58 6 PRO G N 1
ATOM 12887 C CA . PRO G 2 4 ? 12.704 59.599 -1.687 1.00 23.73 6 PRO G CA 1
ATOM 12888 C C . PRO G 2 4 ? 12.501 59.220 -0.226 1.00 24.71 6 PRO G C 1
ATOM 12889 O O . PRO G 2 4 ? 12.739 60.057 0.638 1.00 24.14 6 PRO G O 1
ATOM 12900 N N . SER G 2 5 ? 12.065 57.994 0.042 1.00 25.60 7 SER G N 1
ATOM 12901 C CA . SER G 2 5 ? 11.904 57.524 1.416 1.00 27.51 7 SER G CA 1
ATOM 12902 C C . SER G 2 5 ? 13.241 57.547 2.119 1.00 28.52 7 SER G C 1
ATOM 12903 O O . SER G 2 5 ? 14.272 57.244 1.514 1.00 27.38 7 SER G O 1
ATOM 12911 N N . TYR G 2 6 ? 13.221 57.902 3.399 1.00 30.68 8 TYR G N 1
ATOM 12912 C CA . TYR G 2 6 ? 14.416 57.840 4.226 1.00 30.89 8 TYR G CA 1
ATOM 12913 C C . TYR G 2 6 ? 14.999 56.430 4.198 1.00 33.49 8 TYR G C 1
ATOM 12914 O O . TYR G 2 6 ? 14.271 55.443 4.273 1.00 32.62 8 TYR G O 1
ATOM 12966 N N . THR H 2 2 ? 1.120 20.903 -6.428 1.00 35.41 4 THR H N 1
ATOM 12967 C CA . THR H 2 2 ? 0.207 20.181 -5.558 1.00 31.78 4 THR H CA 1
ATOM 12968 C C . THR H 2 2 ? -0.708 21.149 -4.816 1.00 29.44 4 THR H C 1
ATOM 12969 O O . THR H 2 2 ? -0.416 22.341 -4.692 1.00 27.57 4 THR H O 1
ATOM 12993 N N . PRO H 2 4 ? -2.386 21.372 -0.812 1.00 25.39 6 PRO H N 1
ATOM 12994 C CA . PRO H 2 4 ? -1.718 22.679 -0.855 1.00 24.99 6 PRO H CA 1
ATOM 12995 C C . PRO H 2 4 ? -0.292 22.543 -1.380 1.00 25.30 6 PRO H C 1
ATOM 12996 O O . PRO H 2 4 ? 0.109 21.439 -1.726 1.00 25.33 6 PRO H O 1
ATOM 13007 N N . SER H 2 5 ? 0.454 23.641 -1.440 1.00 24.94 7 SER H N 1
ATOM 13008 C CA . SER H 2 5 ? 1.836 23.594 -1.894 1.00 26.30 7 SER H CA 1
ATOM 13009 C C . SER H 2 5 ? 2.665 22.782 -0.920 1.00 27.85 7 SER H C 1
ATOM 13010 O O . SER H 2 5 ? 2.382 22.753 0.279 1.00 28.03 7 SER H O 1
ATOM 13018 N N . TYR H 2 6 ? 3.695 22.128 -1.435 1.00 29.13 8 TYR H N 1
ATOM 13019 C CA . TYR H 2 6 ? 4.607 21.393 -0.582 1.00 30.93 8 TYR H CA 1
ATOM 13020 C C . TYR H 2 6 ? 5.323 22.345 0.367 1.00 32.65 8 TYR H C 1
ATOM 13021 O O . TYR H 2 6 ? 5.748 23.429 -0.030 1.00 32.46 8 TYR H O 1
#

Foldseek 3Di:
DPAAALPLQFAEEEEAAQQQAQRLLLQVLLVRNHHNYYYAHAHQWHWACDPDNVDIDTGHWVPFLVNVLVVVCVVPVVVCVVQCRNVSSVSNNVVHGTHHHPLPDPDDGQEYEYADVVRLVSNVVSLVVDDFDPQRKHKYKYFHFDPDRVSSNVSSVLVSVLVSQLSPDPDNVVCVVVSQVVSCVVVVTHMDIDIGHD/DPAAADPFPFAEEEEEAQQQAQRLLLQVLCVRNHHNYDYAHAHQWHWADDPDRVDIDTDHWVPWLVNVLVVVCVVDVVVCVVLCRNVSSVSSNVVHTTHHHPLPDPDDGQEYEYADVVRLVSNVVSLVVDDFDPQAKHKYKYFHFPPGNVRSNVSSVLVNVLVVQQSPDPDNVVCVVVSQVVSCVVVVTHMDIDIGHD/DQQPFAEEEEEAQQQAQRQLLQVLCVVVPYNYYYAHAHQWHWACDPDNVDIDTDHWVPFLVNVLVVVCVVPVVVCVVLCNNVSSVSSVVVDTTHHHPLPDPDDGQEYEYADVVRLCSNVVSLVVDDQPVQAKHKYKYFHFDPDRVSSNVSSVLVSVLVVQQVVDPCNVVCVVVSQVVSCVVVVTDMDMDIGHD/DAWAEEEEEAQQQAQRLLLQVLLVVVPHRYDYAHAHQWHWAPDPDNVDTDTGGWVDWLVNVLVVVCVVPVVVCVVLCRNVSSVSSVVRDTTHHHPLPDPDDTQEYEYADVVRVVSNVVSLVVDDFDAQRKHKYKYFHFDPDNVSSNVSSVLVNVLVVQQRPDPCNVVCVVVSQVVSCVVVVTHMDIDIGHD/DVPD/DVPD/DVPD/DVPD

Nearest PDB structures (foldseek):
  4imi-assembly2_D  TM=9.922E-01  e=5.677E-36  Drosophila melanogaster
  4ygx-assembly1_B  TM=9.932E-01  e=3.234E-35  Drosophila melanogaster
  3fmv-assembly1_A  TM=9.952E-01  e=9.866E-34  Drosophila melanogaster
  4h3h-assembly2_E  TM=9.898E-01  e=1.812E-29  Homo sapiens
  3o2s-assembly1_B  TM=9.845E-01  e=4.587E-28  Homo sapiens

Sequence (796 aa):
GSHMTDPSKLAVAVVDSSNMNRSMEAHNFLAKKGFNVRSYGTGERVKLPGMAFDKPNVYEFGTKYEDIYRDLESKDKEFYTQNGLLHMLDRNRRIKKCPERFQDTKEQFDIIVTVEERVYDLVVMHMESMESVDNRPVHVLNVDVVNNAEDALMGAFVITDMINMMAKSTDLDNDIDELIQEFEERRKRVILHSVLFYGSHMTDPSKLAVAVVDSSNMNRSMEAHNFLAKKGFNVRSYGTGERVKLPGMAFDKPNVYEFGTKYEDIYRDLESKDKEFYTQNGLLHMLDRNRRIKKCPERFQDTKEQFDIIVTVEERVYDLVVMHMESMESVDNRPVHVLNVDVVNNAEDALMGAFVITDMINMMAKSTDLDNDIDELIQEFEERRKRVILHSVLFYDPSKLAVAVVDSSNMNRSMEAHNFLAKKGFNVRSYGTGERVKLPGMAFDKPNVYEFGTKYEDIYRDLESKDKEFYTQNGLLHMLDRNRRIKKCPERFQDTKEQFDIIVTVEERVYDLVVMHMESMESVDNRPVHVLNVDVVNNAEDALMGAFVITDMINMMAKSTDLDNDIDELIQEFEERRKRVILHSVLFYSKLAVAVVDSSNMNRSMEAHNFLAKKGFNVRSYGTGERVKLPGMAFDKPNVYEFGTKYEDIYRDLESKDKEFYTQNGLLHMLDRNRRIKKCPERFQDTKEQFDIIVTVEERVYDLVVMHMESMESVDNRPVHVLNVDVVNNAEDALMGAFVITDMINMMAKSTDLDNDIDELIQEFEERRKRVILHSVLFYTPSYTPSYTPSYTPSY

InterPro domains:
  IPR006811 RNA polymerase II subunit A [PF04722] (8-195)
  IPR006811 RNA polymerase II subunit A [PTHR20383] (6-195)

GO terms:
  GO:0008420 RNA polymerase II CTD heptapeptide repeat phosphatase activity (F, IDA)
  GO:0016791 phosphatase activity (F, IDA)

Radius of gyration: 27.28 Å; Cα contacts (8 Å, |Δi|>4): 1517; chains: 8; bounding box: 72×73×74 Å